Protein AF-A0A8H8V2F0-F1 (afdb_monomer_lite)

Foldseek 3Di:
DDDDDDDPPPPDQCDQQQAADCDALLVSLVSCLPPPCQLALVVLLCLQPDPWDWGAHHPRDTDTCVPGRLPPDDPDDDPVSVLSSCLSVCSNVLVQQALLSLDSRNDPDDDPDLQVQLCSSCVSNVHDDDPPDDSQVSQQVSCLSNFKYFPQLQAQDDPDLAAQDPSGPSHSNSGDNDDDDDPQGMWGQDNSGWTWHWWWKFQDCQVCVPWWDCPPPDPVLVVLVVVLNVCPVPDDDGRQKMKIAHPVCLQDQKGKIWIWGDDPDDLAAIHTRHIIITGGNPPDPPDGIDPDTRIHTSDRPVPVVPDDPDPDPPDDDDLQVVLLVCLLVLVPVCNVVSVVPYPQQRQDPFSDGSLLNNLLNLNLVSNLVQLPDPPDPQQCRATNFGDGSLLNNLLNVNPSNVVSSCPRPPDDLLQQCDATPQGDGSLLSNLLLLDLVSLVVNVVCLDLSHDQLGATNQRAGSLLSNLNNQHQSSVVSVLVSLCVNVVNPLVVSCVRHFCRATPQQDGSLLSNLQNLRQSNNLSSCVSHVVLQCRAGPVRAGSLLSNLVVLNLSNVLSSVCSQVVDPPPDDDPRLLVSLLSNLLVLPQSSVVSSDDQVNQCDADPVRDGSLLSNLLNLNLNNNVSVCVVNPLVNNDPPSLDDSLLSNLLNLNLSSNVVCVVSVSDDQLDAHPQSAGSLLNNLLQLRLSNNVNSVVVPDDQQRATNVGDGSLNSLQPHPHPNNLVSNLVSLVSPYDCPPDDLLVSLLVCLLVLVLSSLCSSLVPPPDDDDSQCRQDPQSDGSLLNNLLVLSVSNNQSSLVVVRDQCRATPVGDGSLLSNLLNDDDQDRRPSNCCQLCVPVNPVSYPQDDLVRLLSQLVSCLVVVHLVSNLSSLVRDDDASDDDPDDQDPCLSCLLVVVVNSNVSCLVVVVRGPLPPLVSSVCSQLVDAPNLVVVVVCVVSVSHDQDPVRLVVNLVSCLVRPVLVSNVVSPVVDQDDDDPDVVSVVSNVVVVVVVPDDDDDDDDDDDDDDDDDDWRWDWDWDDDDDDPPDDDDDGDIDTDTDGPVVVVVVVVVVVVVVVVVVVPD

Radius of gyration: 42.74 Å; chains: 1; bounding box: 121×95×102 Å

InterPro domains:
  IPR002110 Ankyrin repeat [PF00023] (505-524)
  IPR002110 Ankyrin repeat [PF12796] (323-409)
  IPR002110 Ankyrin repeat [PF12796] (643-734)
  IPR002110 Ankyrin repeat [PF12796] (745-820)
  IPR002110 Ankyrin repeat [PR01415] (505-520)
  IPR002110 Ankyrin repeat [PR01415] (1044-1058)
  IPR002110 Ankyrin repeat [PS50088] (350-371)
  IPR002110 Ankyrin repeat [PS50088] (672-704)
  IPR002110 Ankyrin repeat [PS50088] (776-808)
  IPR002110 Ankyrin repeat [SM00248] (318-346)
  IPR002110 Ankyrin repeat [SM00248] (350-379)
  IPR002110 Ankyrin repeat [SM00248] (385-414)
  IPR002110 Ankyrin repeat [SM00248] (422-452)
  IPR002110 Ankyrin repeat [SM00248] (458-487)
  IPR002110 Ankyrin repeat [SM00248] (504-533)
  IPR002110 Ankyrin repeat [SM00248] (538-568)
  IPR002110 Ankyrin repeat [SM00248] (605-634)
  IPR002110 Ankyrin repeat [SM00248] (638-668)
  IPR002110 Ankyrin repeat [SM00248] (672-701)
  IPR002110 Ankyrin repeat [SM00248] (705-737)

Organism: Orbilia oligospora (NCBI:txid2813651)

Structure (mmCIF, N/CA/C/O backbone):
data_AF-A0A8H8V2F0-F1
#
_entry.id   AF-A0A8H8V2F0-F1
#
loop_
_atom_site.group_PDB
_atom_site.id
_atom_site.type_symbol
_atom_site.label_atom_id
_atom_site.label_alt_id
_atom_site.label_comp_id
_atom_site.label_asym_id
_atom_site.label_entity_id
_atom_site.label_seq_id
_atom_site.pdbx_PDB_ins_code
_atom_site.Cartn_x
_atom_site.Cartn_y
_atom_site.Cartn_z
_atom_site.occupancy
_atom_site.B_iso_or_equiv
_atom_site.auth_seq_id
_atom_site.auth_comp_id
_atom_site.auth_asym_id
_atom_site.auth_atom_id
_atom_site.pdbx_PDB_model_num
ATOM 1 N N . MET A 1 1 ? -38.380 -24.204 0.579 1.00 33.12 1 MET A N 1
ATOM 2 C CA . MET A 1 1 ? -37.827 -25.438 1.177 1.00 33.12 1 MET A CA 1
ATOM 3 C C . MET A 1 1 ? -37.396 -26.373 0.044 1.00 33.12 1 MET A C 1
ATOM 5 O O . MET A 1 1 ? -38.245 -26.645 -0.784 1.00 33.12 1 MET A O 1
ATOM 9 N N . VAL A 1 2 ? -36.105 -26.769 0.041 1.00 30.52 2 VAL A N 1
ATOM 10 C CA . VAL A 1 2 ? -35.382 -27.893 -0.639 1.00 30.52 2 VAL A CA 1
ATOM 11 C C . VAL A 1 2 ? -35.563 -28.091 -2.171 1.00 30.52 2 VAL A C 1
ATOM 13 O O . VAL A 1 2 ? -36.681 -28.244 -2.625 1.00 30.52 2 VAL A O 1
ATOM 16 N N . GLY A 1 3 ? -34.537 -28.172 -3.039 1.00 28.00 3 GLY A N 1
ATOM 17 C CA . GLY A 1 3 ? -33.081 -28.195 -2.851 1.00 28.00 3 GLY A CA 1
ATOM 18 C C . GLY A 1 3 ? -32.263 -28.183 -4.170 1.00 28.00 3 GLY A C 1
ATOM 19 O O . GLY A 1 3 ? -32.702 -28.681 -5.196 1.00 28.00 3 GLY A O 1
ATOM 20 N N . TYR A 1 4 ? -31.079 -27.568 -4.070 1.00 31.42 4 TYR A N 1
ATOM 21 C CA . TYR A 1 4 ? -29.770 -27.824 -4.704 1.00 31.42 4 TYR A CA 1
ATOM 22 C C . TYR A 1 4 ? -29.581 -28.221 -6.190 1.00 31.42 4 TYR A C 1
ATOM 24 O O . TYR A 1 4 ? -29.915 -29.321 -6.611 1.00 31.42 4 TYR A O 1
ATOM 32 N N . ASN A 1 5 ? -28.772 -27.365 -6.846 1.00 28.45 5 ASN A N 1
ATOM 33 C CA . ASN A 1 5 ? -27.610 -27.626 -7.726 1.00 28.45 5 ASN A CA 1
ATOM 34 C C . ASN A 1 5 ? -27.720 -27.141 -9.179 1.00 28.45 5 ASN A C 1
ATOM 36 O O . ASN A 1 5 ? -28.195 -27.862 -10.045 1.00 28.45 5 ASN A O 1
ATOM 40 N N . GLN A 1 6 ? -27.124 -25.973 -9.451 1.00 28.31 6 GLN A N 1
ATOM 41 C CA . GLN A 1 6 ? -25.958 -25.835 -10.342 1.00 28.31 6 GLN A CA 1
ATOM 42 C C . GLN A 1 6 ? -25.348 -24.426 -10.169 1.00 28.31 6 GLN A C 1
ATOM 44 O O . GLN A 1 6 ? -26.007 -23.408 -10.363 1.00 28.31 6 GLN A O 1
ATOM 49 N N . HIS A 1 7 ? -24.102 -24.378 -9.690 1.00 30.05 7 HIS A N 1
ATOM 50 C CA . HIS A 1 7 ? -23.395 -23.172 -9.239 1.00 30.05 7 HIS A CA 1
ATOM 51 C C . HIS A 1 7 ? -22.909 -22.255 -10.394 1.00 30.05 7 HIS A C 1
ATOM 53 O O . HIS A 1 7 ? -22.486 -22.771 -11.428 1.00 30.05 7 HIS A O 1
ATOM 59 N N . PRO A 1 8 ? -22.818 -20.916 -10.208 1.00 32.31 8 PRO A N 1
ATOM 60 C CA . PRO A 1 8 ? -22.287 -19.971 -11.206 1.00 32.31 8 PRO A CA 1
ATOM 61 C C . PRO A 1 8 ? -20.750 -19.775 -11.197 1.00 32.31 8 PRO A C 1
ATOM 63 O O . PRO A 1 8 ? -20.254 -18.870 -11.862 1.00 32.31 8 PRO A O 1
ATOM 66 N N . ASN A 1 9 ? -19.966 -20.581 -10.472 1.00 35.34 9 ASN A N 1
ATOM 67 C CA . ASN A 1 9 ? -18.557 -20.259 -10.157 1.00 35.34 9 ASN A CA 1
ATOM 68 C C . ASN A 1 9 ? -17.506 -20.566 -11.251 1.00 35.34 9 ASN A C 1
ATOM 70 O O . ASN A 1 9 ? -16.318 -20.367 -11.030 1.00 35.34 9 ASN A O 1
ATOM 74 N N . TRP A 1 10 ? -17.887 -21.011 -12.447 1.00 41.03 10 TRP A N 1
ATOM 75 C CA . TRP A 1 10 ? -16.948 -21.600 -13.418 1.00 41.03 10 TRP A CA 1
ATOM 76 C C . TRP A 1 10 ? -16.181 -20.611 -14.320 1.00 41.03 10 TRP A C 1
ATOM 78 O O . TRP A 1 10 ? -15.523 -21.050 -15.251 1.00 41.03 10 TRP A O 1
ATOM 88 N N . LYS A 1 11 ? -16.244 -19.293 -14.083 1.00 43.28 11 LYS A N 1
ATOM 89 C CA . LYS A 1 11 ? -15.752 -18.282 -15.052 1.00 43.28 11 LYS A CA 1
ATOM 90 C C . LYS A 1 11 ? -14.549 -17.438 -14.619 1.00 43.28 11 LYS A C 1
ATOM 92 O O . LYS A 1 11 ? -14.171 -16.510 -15.329 1.00 43.28 11 LYS A O 1
ATOM 97 N N . VAL A 1 12 ? -13.961 -17.682 -13.447 1.00 45.12 12 VAL A N 1
ATOM 98 C CA . VAL A 1 12 ? -12.952 -16.757 -12.885 1.00 45.12 12 VAL A CA 1
ATOM 99 C C . VAL A 1 12 ? -11.516 -17.095 -13.325 1.00 45.12 12 VAL A C 1
ATOM 101 O O . VAL A 1 12 ? -10.678 -16.198 -13.404 1.00 45.12 12 VAL A O 1
ATOM 104 N N . HIS A 1 13 ? -11.235 -18.350 -13.694 1.00 50.81 13 HIS A N 1
ATOM 105 C CA . HIS A 1 13 ? -9.880 -18.846 -14.013 1.00 50.81 13 HIS A CA 1
ATOM 106 C C . HIS A 1 13 ? -9.389 -18.503 -15.432 1.00 50.81 13 HIS A C 1
ATOM 108 O O . HIS A 1 13 ? -8.214 -18.681 -15.756 1.00 50.81 13 HIS A O 1
ATOM 114 N N . ASP A 1 14 ? -10.275 -17.967 -16.272 1.00 53.69 14 ASP A N 1
ATOM 115 C CA . ASP A 1 14 ? -10.109 -17.996 -17.724 1.00 53.69 14 ASP A CA 1
ATOM 116 C C . ASP A 1 14 ? -9.151 -16.920 -18.272 1.00 53.69 14 ASP A C 1
ATOM 118 O O . ASP A 1 14 ? -8.377 -17.176 -19.187 1.00 53.69 14 ASP A O 1
ATOM 122 N N . ALA A 1 15 ? -9.122 -15.700 -17.731 1.00 58.22 15 ALA A N 1
ATOM 123 C CA . ALA A 1 15 ? -8.534 -14.568 -18.465 1.00 58.22 15 ALA A CA 1
ATOM 124 C C . ALA A 1 15 ? -7.010 -14.648 -18.728 1.00 58.22 15 ALA A C 1
ATOM 126 O O . ALA A 1 15 ? -6.540 -14.110 -19.736 1.00 58.22 15 ALA A O 1
ATOM 127 N N . PHE A 1 16 ? -6.237 -15.276 -17.832 1.00 67.88 16 PHE A N 1
ATOM 128 C CA . PHE A 1 16 ? -4.784 -15.446 -17.995 1.00 67.88 16 PHE A CA 1
ATOM 129 C C . PHE A 1 16 ? -4.457 -16.650 -18.893 1.00 67.88 16 PHE A C 1
ATOM 131 O O . PHE A 1 16 ? -3.698 -16.511 -19.852 1.00 67.88 16 PHE A O 1
ATOM 138 N N . LEU A 1 17 ? -5.085 -17.802 -18.632 1.00 70.00 17 LEU A N 1
ATOM 139 C CA . LEU A 1 17 ? -4.828 -19.056 -19.348 1.00 70.00 17 LEU A CA 1
ATOM 140 C C . LEU A 1 17 ? -5.417 -19.061 -20.770 1.00 70.00 17 LEU A C 1
ATOM 142 O O . LEU A 1 17 ? -4.766 -19.569 -21.681 1.00 70.00 17 LEU A O 1
ATOM 146 N N . LEU A 1 18 ? -6.535 -18.361 -21.017 1.00 70.19 18 LEU A N 1
ATOM 147 C CA . LEU A 1 18 ? -7.111 -18.169 -22.361 1.00 70.19 18 LEU A CA 1
ATOM 148 C C . LEU A 1 18 ? -6.161 -17.471 -23.344 1.00 70.19 18 LEU A C 1
ATOM 150 O O . LEU A 1 18 ? -6.336 -17.567 -24.557 1.00 70.19 18 LEU A O 1
ATOM 154 N N . LYS A 1 19 ? -5.183 -16.705 -22.849 1.00 70.56 19 LYS A N 1
ATOM 155 C CA . LYS A 1 19 ? -4.194 -16.022 -23.698 1.00 70.56 19 LYS A CA 1
ATOM 156 C C . LYS A 1 19 ? -2.904 -16.822 -23.862 1.00 70.56 19 LYS A C 1
ATOM 158 O O . LYS A 1 19 ? -2.084 -16.463 -24.712 1.00 70.56 19 LYS A O 1
ATOM 163 N N . TRP A 1 20 ? -2.734 -17.891 -23.086 1.00 76.25 20 TRP A N 1
ATOM 164 C CA . TRP A 1 20 ? -1.549 -18.736 -23.092 1.00 76.25 20 TRP A CA 1
ATOM 165 C C . TRP A 1 20 ? -1.659 -19.816 -24.170 1.00 76.25 20 TRP A C 1
ATOM 167 O O . TRP A 1 20 ? -2.700 -20.455 -24.306 1.00 76.25 20 TRP A O 1
ATOM 177 N N . LYS A 1 21 ? -0.597 -20.025 -24.953 1.00 79.75 21 LYS A N 1
ATOM 178 C CA . LYS A 1 21 ? -0.548 -21.129 -25.922 1.00 79.75 21 LYS A CA 1
ATOM 179 C C . LYS A 1 21 ? -0.171 -22.415 -25.197 1.00 79.75 21 LYS A C 1
ATOM 181 O O . LYS A 1 21 ? 0.814 -22.429 -24.465 1.00 79.75 21 LYS A O 1
ATOM 186 N N . TRP A 1 22 ? -0.926 -23.483 -25.423 1.00 80.94 22 TRP A N 1
ATOM 187 C CA . TRP A 1 22 ? -0.520 -24.810 -24.974 1.00 80.94 22 TRP A CA 1
ATOM 188 C C . TRP A 1 22 ? 0.635 -25.300 -25.859 1.00 80.94 22 TRP A C 1
ATOM 190 O O . TRP A 1 22 ? 0.475 -25.394 -27.075 1.00 80.94 22 TRP A O 1
ATOM 200 N N . VAL A 1 23 ? 1.804 -25.522 -25.254 1.00 77.38 23 VAL A N 1
ATOM 201 C CA . VAL A 1 23 ? 3.022 -25.989 -25.944 1.00 77.38 23 VAL A CA 1
ATOM 202 C C . VAL A 1 23 ? 3.308 -27.438 -25.562 1.00 77.38 23 VAL A C 1
ATOM 204 O O . VAL A 1 23 ? 3.443 -28.289 -26.432 1.00 77.38 23 VAL A O 1
ATOM 207 N N . ASP A 1 24 ? 3.340 -27.711 -24.261 1.00 76.50 24 ASP A N 1
ATOM 208 C CA . ASP A 1 24 ? 3.544 -29.025 -23.662 1.00 76.50 24 ASP A CA 1
ATOM 209 C C . ASP A 1 24 ? 2.998 -29.014 -22.221 1.00 76.50 24 ASP A C 1
ATOM 211 O O . ASP A 1 24 ? 2.681 -27.946 -21.677 1.00 76.50 24 ASP A O 1
ATOM 215 N N . ALA A 1 25 ? 2.880 -30.194 -21.605 1.00 72.44 25 ALA A N 1
ATOM 216 C CA . ALA A 1 25 ? 2.356 -30.348 -20.250 1.00 72.44 25 ALA A CA 1
ATOM 217 C C . ALA A 1 25 ? 3.174 -29.572 -19.202 1.00 72.44 25 ALA A C 1
ATOM 219 O O . ALA A 1 25 ? 2.584 -28.912 -18.349 1.00 72.44 25 ALA A O 1
ATOM 220 N N . VAL A 1 26 ? 4.509 -29.569 -19.297 1.00 70.50 26 VAL A N 1
ATOM 221 C CA . VAL A 1 26 ? 5.409 -28.924 -18.324 1.00 70.50 26 VAL A CA 1
ATOM 222 C C . VAL A 1 26 ? 5.271 -27.401 -18.386 1.00 70.50 26 VAL A C 1
ATOM 224 O O . VAL A 1 26 ? 5.055 -26.748 -17.364 1.00 70.50 26 VAL A O 1
ATOM 227 N N . THR A 1 27 ? 5.285 -26.819 -19.587 1.00 72.88 27 THR A N 1
ATOM 228 C CA . THR A 1 27 ? 5.115 -25.368 -19.779 1.00 72.88 27 THR A CA 1
ATOM 229 C C . THR A 1 27 ? 3.708 -24.901 -19.402 1.00 72.88 27 THR A C 1
ATOM 231 O O . THR A 1 27 ? 3.536 -23.831 -18.812 1.00 72.88 27 THR A O 1
ATOM 234 N N . ALA A 1 28 ? 2.679 -25.691 -19.727 1.00 74.38 28 ALA A N 1
ATOM 235 C CA . ALA A 1 28 ? 1.297 -25.408 -19.338 1.00 74.38 28 ALA A CA 1
ATOM 236 C C . ALA A 1 28 ? 1.143 -25.394 -17.814 1.00 74.38 28 ALA A C 1
ATOM 238 O O . ALA A 1 28 ? 0.464 -24.540 -17.244 1.00 74.38 28 ALA A O 1
ATOM 239 N N . PHE A 1 29 ? 1.825 -26.314 -17.154 1.00 72.62 29 PHE A N 1
ATOM 240 C CA . PHE A 1 29 ? 1.815 -26.468 -15.720 1.00 72.62 29 PHE A CA 1
ATOM 241 C C . PHE A 1 29 ? 2.563 -25.337 -14.995 1.00 72.62 29 PHE A C 1
ATOM 243 O O . PHE A 1 29 ? 2.035 -24.745 -14.047 1.00 72.62 29 PHE A O 1
ATOM 250 N N . PHE A 1 30 ? 3.723 -24.932 -15.515 1.00 73.31 30 PHE A N 1
ATOM 251 C CA . PHE A 1 30 ? 4.400 -23.710 -15.084 1.00 73.31 30 PHE A CA 1
ATOM 252 C C . PHE A 1 30 ? 3.476 -22.489 -15.222 1.00 73.31 30 PHE A C 1
ATOM 254 O O . PHE A 1 30 ? 3.307 -21.738 -14.260 1.00 73.31 30 PHE A O 1
ATOM 261 N N . ALA A 1 31 ? 2.785 -22.340 -16.358 1.00 72.50 31 ALA A N 1
ATOM 262 C CA . ALA A 1 31 ? 1.838 -21.250 -16.604 1.00 72.50 31 ALA A CA 1
ATOM 263 C C . ALA A 1 31 ? 0.656 -21.231 -15.616 1.00 72.50 31 ALA A C 1
ATOM 265 O O . ALA A 1 31 ? 0.256 -20.161 -15.152 1.00 72.50 31 ALA A O 1
ATOM 266 N N . ILE A 1 32 ? 0.115 -22.401 -15.257 1.00 73.44 32 ILE A N 1
ATOM 267 C CA . ILE A 1 32 ? -0.923 -22.530 -14.222 1.00 73.44 32 ILE A CA 1
ATOM 268 C C . ILE A 1 32 ? -0.390 -22.008 -12.886 1.00 73.44 32 ILE A C 1
ATOM 270 O O . ILE A 1 32 ? -1.065 -21.211 -12.242 1.00 73.44 32 ILE A O 1
ATOM 274 N N . SER A 1 33 ? 0.830 -22.382 -12.500 1.00 68.31 33 SER A N 1
ATOM 275 C CA . SER A 1 33 ? 1.401 -22.019 -11.197 1.00 68.31 33 SER A CA 1
ATOM 276 C C . SER A 1 33 ? 1.754 -20.537 -11.034 1.00 68.31 33 SER A C 1
ATOM 278 O O . SER A 1 33 ? 1.595 -19.985 -9.945 1.00 68.31 33 SER A O 1
ATOM 280 N N . ILE A 1 34 ? 2.183 -19.869 -12.112 1.00 64.19 34 ILE A N 1
ATOM 281 C CA . ILE A 1 34 ? 2.469 -18.423 -12.116 1.00 64.19 34 ILE A CA 1
ATOM 282 C C . ILE A 1 34 ? 1.215 -17.572 -12.352 1.00 64.19 34 ILE A C 1
ATOM 284 O O . ILE A 1 34 ? 1.287 -16.340 -12.310 1.00 64.19 34 ILE A O 1
ATOM 288 N N . SER A 1 35 ? 0.064 -18.199 -12.616 1.00 68.69 35 SER A N 1
ATOM 289 C CA . SER A 1 35 ? -1.199 -17.486 -12.766 1.00 68.69 35 SER A CA 1
ATOM 290 C C . SER A 1 35 ? -1.497 -16.700 -11.482 1.00 68.69 35 SER A C 1
ATOM 292 O O . SER A 1 35 ? -1.516 -17.293 -10.399 1.00 68.69 35 SER A O 1
ATOM 294 N N . PRO A 1 36 ? -1.830 -15.394 -11.561 1.00 59.50 36 PRO A N 1
ATOM 295 C CA . PRO A 1 36 ? -2.177 -14.568 -10.395 1.00 59.50 36 PRO A CA 1
ATOM 296 C C . PRO A 1 36 ? -3.353 -15.093 -9.550 1.00 59.50 36 PRO A C 1
ATOM 298 O O . PRO A 1 36 ? -3.675 -14.518 -8.510 1.00 59.50 36 PRO A O 1
ATOM 301 N N . TRP A 1 37 ? -4.041 -16.127 -10.037 1.00 63.56 37 TRP A N 1
ATOM 302 C CA . TRP A 1 37 ? -5.236 -16.728 -9.456 1.00 63.56 37 TRP A CA 1
ATOM 303 C C . TRP A 1 37 ? -4.973 -18.093 -8.816 1.00 63.56 37 TRP A C 1
ATOM 305 O O . TRP A 1 37 ? -5.781 -18.519 -7.992 1.00 63.56 37 TRP A O 1
ATOM 315 N N . PHE A 1 38 ? -3.851 -18.747 -9.146 1.00 61.59 38 PHE A N 1
ATOM 316 C CA . PHE A 1 38 ? -3.425 -20.010 -8.533 1.00 61.59 38 PHE A CA 1
ATOM 317 C C . PHE A 1 38 ? -3.141 -19.830 -7.035 1.00 61.59 38 PHE A C 1
ATOM 319 O O . PHE A 1 38 ? -3.483 -20.687 -6.229 1.00 61.59 38 PHE A O 1
ATOM 326 N N . SER A 1 39 ? -2.648 -18.648 -6.655 1.00 56.38 39 SER A N 1
ATOM 327 C CA . SER A 1 39 ? -2.387 -18.224 -5.275 1.00 56.38 39 SER A CA 1
ATOM 328 C C . SER A 1 39 ? -3.598 -17.631 -4.541 1.00 56.38 39 SER A C 1
ATOM 330 O O . SER A 1 39 ? -3.451 -17.023 -3.487 1.00 56.38 39 SER A O 1
ATOM 332 N N . ARG A 1 40 ? -4.826 -17.758 -5.063 1.00 65.50 40 ARG A N 1
ATOM 333 C CA . ARG A 1 40 ? -6.027 -17.440 -4.273 1.00 65.50 40 ARG A CA 1
ATOM 334 C C . ARG A 1 40 ? -6.461 -18.706 -3.550 1.00 65.50 40 ARG A C 1
ATOM 336 O O . ARG A 1 40 ? -6.818 -19.681 -4.202 1.00 65.50 40 ARG A O 1
ATOM 343 N N . GLY A 1 41 ? -6.494 -18.681 -2.218 1.00 66.38 41 GLY A N 1
ATOM 344 C CA . GLY A 1 41 ? -6.805 -19.864 -1.404 1.00 66.38 41 GLY A CA 1
ATOM 345 C C . GLY A 1 41 ? -8.083 -20.625 -1.817 1.00 66.38 41 GLY A C 1
ATOM 346 O O . GLY A 1 41 ? -8.117 -21.850 -1.747 1.00 66.38 41 GLY A O 1
ATOM 347 N N . TRP A 1 42 ? -9.108 -19.931 -2.325 1.00 68.94 42 TRP A N 1
ATOM 348 C CA . TRP A 1 42 ? -10.327 -20.563 -2.849 1.00 68.94 42 TRP A CA 1
ATOM 349 C C . TRP A 1 42 ? -10.110 -21.358 -4.150 1.00 68.94 42 TRP A C 1
ATOM 351 O O . TRP A 1 42 ? -10.680 -22.436 -4.288 1.00 68.94 42 TRP A O 1
ATOM 361 N N . THR A 1 43 ? -9.250 -20.897 -5.065 1.00 70.94 43 THR A N 1
ATOM 362 C CA . THR A 1 43 ? -8.870 -21.635 -6.287 1.00 70.94 43 THR A CA 1
ATOM 363 C C . THR A 1 43 ? -8.123 -22.921 -5.941 1.00 70.94 43 THR A C 1
ATOM 365 O O . THR A 1 43 ? -8.418 -23.983 -6.483 1.00 70.94 43 THR A O 1
ATOM 368 N N . ALA A 1 44 ? -7.179 -22.843 -4.998 1.00 73.12 44 ALA A N 1
ATOM 369 C CA . ALA A 1 44 ? -6.451 -24.013 -4.513 1.00 73.12 44 ALA A CA 1
ATOM 370 C C . ALA A 1 44 ? -7.401 -25.044 -3.882 1.00 73.12 44 ALA A C 1
ATOM 372 O O . ALA A 1 44 ? -7.275 -26.245 -4.116 1.00 73.12 44 ALA A O 1
ATOM 373 N N . LEU A 1 45 ? -8.398 -24.574 -3.127 1.00 74.19 45 LEU A N 1
ATOM 374 C CA . LEU A 1 45 ? -9.426 -25.427 -2.540 1.00 74.19 45 LEU A CA 1
ATOM 375 C C . LEU A 1 45 ? -10.326 -26.086 -3.597 1.00 74.19 45 LEU A C 1
ATOM 377 O O . LEU A 1 45 ? -10.698 -27.247 -3.435 1.00 74.19 45 LEU A O 1
ATOM 381 N N . GLU A 1 46 ? -10.682 -25.371 -4.666 1.00 74.00 46 GLU A N 1
ATOM 382 C CA . GLU A 1 46 ? -11.432 -25.928 -5.800 1.00 74.00 46 GLU A CA 1
ATOM 383 C C . GLU A 1 46 ? -10.633 -27.023 -6.518 1.00 74.00 46 GLU A C 1
ATOM 385 O O . GLU A 1 46 ? -11.177 -28.098 -6.778 1.00 74.00 46 GLU A O 1
ATOM 390 N N . LEU A 1 47 ? -9.336 -26.800 -6.758 1.00 74.06 47 LEU A N 1
ATOM 391 C CA . LEU A 1 47 ? -8.428 -27.815 -7.306 1.00 74.06 47 LEU A CA 1
ATOM 392 C C . LEU A 1 47 ? -8.324 -29.042 -6.381 1.00 74.06 47 LEU A C 1
ATOM 394 O O . LEU A 1 47 ? -8.365 -30.168 -6.860 1.00 74.06 47 LEU A O 1
ATOM 398 N N . ALA A 1 48 ? -8.272 -28.851 -5.060 1.00 74.81 48 ALA A N 1
ATOM 399 C CA . ALA A 1 48 ? -8.217 -29.946 -4.082 1.00 74.81 48 ALA A CA 1
ATOM 400 C C . ALA A 1 48 ? -9.556 -30.697 -3.878 1.00 74.81 48 ALA A C 1
ATOM 402 O O . ALA A 1 48 ? -9.603 -31.763 -3.249 1.00 74.81 48 ALA A O 1
ATOM 403 N N . LYS A 1 49 ? -10.686 -30.130 -4.325 1.00 71.88 49 LYS A N 1
ATOM 404 C CA . LYS A 1 49 ? -12.030 -30.725 -4.174 1.00 71.88 49 LYS A CA 1
ATOM 405 C C . LYS A 1 49 ? -12.593 -31.305 -5.464 1.00 71.88 49 LYS A C 1
ATOM 407 O O . LYS A 1 49 ? -13.382 -32.244 -5.384 1.00 71.88 49 LYS A O 1
ATOM 412 N N . SER A 1 50 ? -12.242 -30.754 -6.620 1.00 73.56 50 SER A N 1
ATOM 413 C CA . SER A 1 50 ? -12.720 -31.263 -7.902 1.00 73.56 50 SER A CA 1
ATOM 414 C C . SER A 1 50 ? -11.932 -32.505 -8.314 1.00 73.56 50 SER A C 1
ATOM 416 O O . SER A 1 50 ? -10.715 -32.521 -8.204 1.00 73.56 50 SER A O 1
ATOM 418 N N . LEU A 1 51 ? -12.612 -33.538 -8.811 1.00 60.50 51 LEU A N 1
ATOM 419 C CA . LEU A 1 51 ? -11.971 -34.764 -9.311 1.00 60.50 51 LEU A CA 1
ATOM 420 C C . LEU A 1 51 ? -11.618 -34.697 -10.804 1.00 60.50 51 LEU A C 1
ATOM 422 O O . LEU A 1 51 ? -10.939 -35.588 -11.294 1.00 60.50 51 LEU A O 1
ATOM 426 N N . LYS A 1 52 ? -12.104 -33.675 -11.522 1.00 66.75 52 LYS A N 1
ATOM 427 C CA . LYS A 1 52 ? -11.782 -33.407 -12.931 1.00 66.75 52 LYS A CA 1
ATOM 428 C C . LYS A 1 52 ? -11.807 -31.909 -13.173 1.00 66.75 52 LYS A C 1
ATOM 430 O O . LYS A 1 52 ? -12.845 -31.265 -12.996 1.00 66.75 52 LYS A O 1
ATOM 435 N N . VAL A 1 53 ? -10.673 -31.327 -13.547 1.00 70.88 53 VAL A N 1
ATOM 436 C CA . VAL A 1 53 ? -10.609 -29.903 -13.910 1.00 70.88 53 VAL A CA 1
ATOM 437 C C . VAL A 1 53 ? -10.154 -29.786 -15.343 1.00 70.88 53 VAL A C 1
ATOM 439 O O . VAL A 1 53 ? -9.054 -30.197 -15.695 1.00 70.88 53 VAL A O 1
ATOM 442 N N . LYS A 1 54 ? -11.019 -29.183 -16.154 1.00 73.00 54 LYS A N 1
ATOM 443 C CA . LYS A 1 54 ? -10.718 -28.854 -17.537 1.00 73.00 54 LYS A CA 1
ATOM 444 C C . LYS A 1 54 ? -10.166 -27.439 -17.607 1.00 73.00 54 LYS A C 1
ATOM 446 O O . LYS A 1 54 ? -10.770 -26.518 -17.061 1.00 73.00 54 LYS A O 1
ATOM 451 N N . ILE A 1 55 ? -9.033 -27.279 -18.275 1.00 73.12 55 ILE A N 1
ATOM 452 C CA . ILE A 1 55 ? -8.350 -25.999 -18.454 1.00 73.12 55 ILE A CA 1
ATOM 453 C C . ILE A 1 55 ? -8.453 -25.599 -19.920 1.00 73.12 55 ILE A C 1
ATOM 455 O O . ILE A 1 55 ? -8.243 -26.429 -20.802 1.00 73.12 55 ILE A O 1
ATOM 459 N N . ILE A 1 56 ? -8.786 -24.331 -20.167 1.00 75.50 56 ILE A N 1
ATOM 460 C CA . ILE A 1 56 ? -8.956 -23.778 -21.512 1.00 75.50 56 ILE A CA 1
ATOM 461 C C . ILE A 1 56 ? -7.763 -22.873 -21.835 1.00 75.50 56 ILE A C 1
ATOM 463 O O . ILE A 1 56 ? -7.530 -21.871 -21.156 1.00 75.50 56 ILE A O 1
ATOM 467 N N . PHE A 1 57 ? -7.021 -23.221 -22.883 1.00 75.62 57 PHE A N 1
ATOM 468 C CA . PHE A 1 57 ? -5.909 -22.433 -23.416 1.00 75.62 57 PHE A CA 1
ATOM 469 C C . PHE A 1 57 ? -6.346 -21.593 -24.626 1.00 75.62 57 PHE A C 1
ATOM 471 O O . PHE A 1 57 ? -7.486 -21.680 -25.097 1.00 75.62 57 PHE A O 1
ATOM 478 N N . ARG A 1 58 ? -5.430 -20.767 -25.148 1.00 75.56 58 ARG A N 1
ATOM 479 C CA . ARG A 1 58 ? -5.630 -20.009 -26.391 1.00 75.56 58 ARG A CA 1
ATOM 480 C C . ARG A 1 58 ? -6.099 -20.937 -27.516 1.00 75.56 58 ARG A C 1
ATOM 482 O O . ARG A 1 58 ? -5.632 -22.065 -27.622 1.00 75.56 58 ARG A O 1
ATOM 489 N N . ASP A 1 59 ? -7.037 -20.436 -28.321 1.00 74.56 59 ASP A N 1
ATOM 490 C CA . ASP A 1 59 ? -7.736 -21.163 -29.394 1.00 74.56 59 ASP A CA 1
ATOM 491 C C . ASP A 1 59 ? -8.777 -22.201 -28.908 1.00 74.56 59 ASP A C 1
ATOM 493 O O . ASP A 1 59 ? -9.183 -23.081 -29.662 1.00 74.56 59 ASP A O 1
ATOM 497 N N . ASN A 1 60 ? -9.268 -22.067 -27.665 1.00 72.56 60 ASN A N 1
ATOM 498 C CA . ASN A 1 60 ? -10.272 -22.943 -27.033 1.00 72.56 60 ASN A CA 1
ATOM 499 C C . ASN A 1 60 ? -9.826 -24.405 -26.878 1.00 72.56 60 ASN A C 1
ATOM 501 O O . ASN A 1 60 ? -10.660 -25.310 -26.819 1.00 72.56 60 ASN A O 1
ATOM 505 N N . VAL A 1 61 ? -8.519 -24.653 -26.787 1.00 74.94 61 VAL A N 1
ATOM 506 C CA . VAL A 1 61 ? -8.000 -25.993 -26.496 1.00 74.94 61 VAL A CA 1
ATOM 507 C C . VAL A 1 61 ? -8.337 -26.338 -25.047 1.00 74.94 61 VAL A C 1
ATOM 509 O O . VAL A 1 61 ? -7.825 -25.705 -24.125 1.00 74.94 61 VAL A O 1
ATOM 512 N N . ILE A 1 62 ? -9.210 -27.328 -24.853 1.00 75.00 62 ILE A N 1
ATOM 513 C CA . ILE A 1 62 ? -9.622 -27.822 -23.536 1.00 75.00 62 ILE A CA 1
ATOM 514 C C . ILE A 1 62 ? -8.799 -29.064 -23.199 1.00 75.00 62 ILE A C 1
ATOM 516 O O . ILE A 1 62 ? -8.832 -30.038 -23.950 1.00 75.00 62 ILE A O 1
ATOM 520 N N . LYS A 1 63 ? -8.087 -29.034 -22.071 1.00 73.88 63 LYS A N 1
ATOM 521 C CA . LYS A 1 63 ? -7.272 -30.149 -21.568 1.00 73.88 63 LYS A CA 1
ATOM 522 C C . LYS A 1 63 ? -7.714 -30.569 -20.179 1.00 73.88 63 LYS A C 1
ATOM 524 O O . LYS A 1 63 ? -8.074 -29.712 -19.370 1.00 73.88 63 LYS A O 1
ATOM 529 N N . ASP A 1 64 ? -7.719 -31.870 -19.920 1.00 78.75 64 ASP A N 1
ATOM 530 C CA . ASP A 1 64 ? -8.009 -32.401 -18.591 1.00 78.75 64 ASP A CA 1
ATOM 531 C C . ASP A 1 64 ? -6.715 -32.394 -17.765 1.00 78.75 64 ASP A C 1
ATOM 533 O O . ASP A 1 64 ? -5.690 -32.931 -18.184 1.00 78.75 64 ASP A O 1
ATOM 537 N N . LEU A 1 65 ? -6.734 -31.716 -16.616 1.00 77.00 65 LEU A N 1
ATOM 538 C CA . LEU A 1 65 ? -5.543 -31.544 -15.783 1.00 77.00 65 LEU A CA 1
ATOM 539 C C . LEU A 1 65 ? -4.993 -32.890 -15.279 1.00 77.00 65 LEU A C 1
ATOM 541 O O . LEU A 1 65 ? -3.781 -33.021 -15.129 1.00 77.00 65 LEU A O 1
ATOM 545 N N . ASP A 1 66 ? -5.849 -33.885 -15.054 1.00 75.94 66 ASP A N 1
ATOM 546 C CA . ASP A 1 66 ? -5.454 -35.188 -14.522 1.00 75.94 66 ASP A CA 1
ATOM 547 C C . ASP A 1 66 ? -5.033 -36.154 -15.649 1.00 75.94 66 ASP A C 1
ATOM 549 O O . ASP A 1 66 ? -4.001 -36.815 -15.533 1.00 75.94 66 ASP A O 1
ATOM 553 N N . GLU A 1 67 ? -5.776 -36.200 -16.765 1.00 75.19 67 GLU A N 1
ATOM 554 C CA . GLU A 1 67 ? -5.485 -37.113 -17.889 1.00 75.19 67 GLU A CA 1
ATOM 555 C C . GLU A 1 67 ? -4.344 -36.625 -18.801 1.00 75.19 67 GLU A C 1
ATOM 557 O O . GLU A 1 67 ? -3.548 -37.456 -19.230 1.00 75.19 67 GLU A O 1
ATOM 562 N N . ASP A 1 68 ? -4.231 -35.317 -19.082 1.00 73.00 68 ASP A N 1
ATOM 563 C CA . ASP A 1 68 ? -3.262 -34.769 -20.053 1.00 73.00 68 ASP A CA 1
ATOM 564 C C . ASP A 1 68 ? -2.029 -34.105 -19.407 1.00 73.00 68 ASP A C 1
ATOM 566 O O . ASP A 1 68 ? -0.981 -34.016 -20.039 1.00 73.00 68 ASP A O 1
ATOM 570 N N . ILE A 1 69 ? -2.146 -33.543 -18.195 1.00 71.81 69 ILE A N 1
ATOM 571 C CA . ILE A 1 69 ? -1.108 -32.653 -17.632 1.00 71.81 69 ILE A CA 1
ATOM 572 C C . ILE A 1 69 ? -0.338 -33.321 -16.483 1.00 71.81 69 ILE A C 1
ATOM 574 O O . ILE A 1 69 ? 0.889 -33.247 -16.454 1.00 71.81 69 ILE A O 1
ATOM 578 N N . LEU A 1 70 ? -1.019 -33.975 -15.535 1.00 72.56 70 LEU A N 1
ATOM 579 C CA . LEU A 1 70 ? -0.364 -34.629 -14.390 1.00 72.56 70 LEU A CA 1
ATOM 580 C C . LEU A 1 70 ? 0.174 -36.036 -14.704 1.00 72.56 70 LEU A C 1
ATOM 582 O O . LEU A 1 70 ? 1.125 -36.478 -14.063 1.00 72.56 70 LEU A O 1
ATOM 586 N N . SER A 1 71 ? -0.400 -36.736 -15.684 1.00 71.00 71 SER A N 1
ATOM 587 C CA . SER A 1 71 ? -0.041 -38.120 -16.027 1.00 71.00 71 SER A CA 1
ATOM 588 C C . SER A 1 71 ? 1.261 -38.258 -16.845 1.00 71.00 71 SER A C 1
ATOM 590 O O . SER A 1 71 ? 1.884 -39.320 -16.824 1.00 71.00 71 SER A O 1
ATOM 592 N N . GLU A 1 72 ? 1.699 -37.207 -17.554 1.00 63.66 72 GLU A N 1
ATOM 593 C CA . GLU A 1 72 ? 2.751 -37.287 -18.588 1.00 63.66 72 GLU A CA 1
ATOM 594 C C . GLU A 1 72 ? 4.200 -37.039 -18.104 1.00 63.66 72 GLU A C 1
ATOM 596 O O . GLU A 1 72 ? 5.142 -37.116 -18.902 1.00 63.66 72 GLU A O 1
ATOM 601 N N . VAL A 1 73 ? 4.451 -36.755 -16.821 1.00 56.88 73 VAL A N 1
ATOM 602 C CA . VAL A 1 73 ? 5.781 -36.270 -16.396 1.00 56.88 73 VAL A CA 1
ATOM 603 C C . VAL A 1 73 ? 6.796 -37.401 -16.167 1.00 56.88 73 VAL A C 1
ATOM 605 O O . VAL A 1 73 ? 6.730 -38.166 -15.206 1.00 56.88 73 VAL A O 1
ATOM 608 N N . LYS A 1 74 ? 7.804 -37.457 -17.052 1.00 54.84 74 LYS A N 1
ATOM 609 C CA . LYS A 1 74 ? 9.023 -38.279 -16.930 1.00 54.84 74 LYS A CA 1
ATOM 610 C C . LYS A 1 74 ? 10.059 -37.600 -16.024 1.00 54.84 74 LYS A C 1
ATOM 612 O O . LYS A 1 74 ? 10.170 -36.381 -15.998 1.00 54.84 74 LYS A O 1
ATOM 617 N N . SER A 1 75 ? 10.880 -38.405 -15.349 1.00 52.59 75 SER A N 1
ATOM 618 C CA . SER A 1 75 ? 11.868 -38.048 -14.310 1.00 52.59 75 SER A CA 1
ATOM 619 C C . SER A 1 75 ? 13.023 -37.097 -14.706 1.00 52.59 75 SER A C 1
ATOM 621 O O . SER A 1 75 ? 14.027 -37.053 -13.999 1.00 52.59 75 SER A O 1
ATOM 623 N N . SER A 1 76 ? 12.938 -36.369 -15.824 1.00 51.41 76 SER A N 1
ATOM 624 C CA . SER A 1 76 ? 14.031 -35.578 -16.419 1.00 51.41 76 SER A CA 1
ATOM 625 C C . SER A 1 76 ? 13.784 -34.060 -16.467 1.00 51.41 76 SER A C 1
ATOM 627 O O . SER A 1 76 ? 14.414 -33.374 -17.269 1.00 51.41 76 SER A O 1
ATOM 629 N N . THR A 1 77 ? 12.853 -33.522 -15.677 1.00 58.62 77 THR A N 1
ATOM 630 C CA . THR A 1 77 ? 12.498 -32.089 -15.667 1.00 58.62 77 THR A CA 1
ATOM 631 C C . THR A 1 77 ? 13.427 -31.242 -14.787 1.00 58.62 77 THR A C 1
ATOM 633 O O . THR A 1 77 ? 14.104 -31.766 -13.899 1.00 58.62 77 THR A O 1
ATOM 636 N N . GLN A 1 78 ? 13.473 -29.922 -15.025 1.00 61.75 78 GLN A N 1
ATOM 637 C CA . GLN A 1 78 ? 14.245 -28.991 -14.192 1.00 61.75 78 GLN A CA 1
ATOM 638 C C . GLN A 1 78 ? 13.724 -29.002 -12.747 1.00 61.75 78 GLN A C 1
ATOM 640 O O . GLN A 1 78 ? 12.552 -29.276 -12.490 1.00 61.75 78 GLN A O 1
ATOM 645 N N . GLU A 1 79 ? 14.586 -28.679 -11.783 1.00 62.19 79 GLU A N 1
ATOM 646 C CA . GLU A 1 79 ? 14.246 -28.750 -10.356 1.00 62.19 79 GLU A CA 1
ATOM 647 C C . GLU A 1 79 ? 13.060 -27.844 -9.981 1.00 62.19 79 GLU A C 1
ATOM 649 O O . GLU A 1 79 ? 12.211 -28.229 -9.180 1.00 62.19 79 GLU A O 1
ATOM 654 N N . HIS A 1 80 ? 12.923 -26.694 -10.648 1.00 59.12 80 HIS A N 1
ATOM 655 C CA . HIS A 1 80 ? 11.755 -25.822 -10.512 1.00 59.12 80 HIS A CA 1
ATOM 656 C C . HIS A 1 80 ? 10.457 -26.483 -10.990 1.00 59.12 80 HIS A C 1
ATOM 658 O O . HIS A 1 80 ? 9.461 -26.427 -10.271 1.00 59.12 80 HIS A O 1
ATOM 664 N N . ASP A 1 81 ? 10.468 -27.153 -12.143 1.00 62.66 81 ASP A N 1
ATOM 665 C CA . ASP A 1 81 ? 9.292 -27.839 -12.691 1.00 62.66 81 ASP A CA 1
ATOM 666 C C . ASP A 1 81 ? 8.853 -28.992 -11.786 1.00 62.66 81 ASP A C 1
ATOM 668 O O . ASP A 1 81 ? 7.662 -29.179 -11.545 1.00 62.66 81 ASP A O 1
ATOM 672 N N . LYS A 1 82 ? 9.821 -29.716 -11.208 1.00 65.19 82 LYS A N 1
ATOM 673 C CA . LYS A 1 82 ? 9.568 -30.766 -10.216 1.00 65.19 82 LYS A CA 1
ATOM 674 C C . LYS A 1 82 ? 8.907 -30.208 -8.950 1.00 65.19 82 LYS A C 1
ATOM 676 O O . LYS A 1 82 ? 7.924 -30.771 -8.481 1.00 65.19 82 LYS A O 1
ATOM 681 N N . ILE A 1 83 ? 9.388 -29.072 -8.436 1.00 66.31 83 ILE A N 1
ATOM 682 C CA . ILE A 1 83 ? 8.796 -28.398 -7.266 1.00 66.31 83 ILE A CA 1
ATOM 683 C C . ILE A 1 83 ? 7.355 -27.979 -7.544 1.00 66.31 83 ILE A C 1
ATOM 685 O O . ILE A 1 83 ? 6.487 -28.122 -6.682 1.00 66.31 83 ILE A O 1
ATOM 689 N N . VAL A 1 84 ? 7.082 -27.425 -8.727 1.00 66.75 84 VAL A N 1
ATOM 690 C CA . VAL A 1 84 ? 5.713 -27.045 -9.073 1.00 66.75 84 VAL A CA 1
ATOM 691 C C . VAL A 1 84 ? 4.854 -28.312 -9.179 1.00 66.75 84 VAL A C 1
ATOM 693 O O . VAL A 1 84 ? 3.723 -28.305 -8.691 1.00 66.75 84 VAL A O 1
ATOM 696 N N . PHE A 1 85 ? 5.380 -29.378 -9.805 1.00 72.62 85 PHE A N 1
ATOM 697 C CA . PHE A 1 85 ? 4.677 -30.643 -10.057 1.00 72.62 85 PHE A CA 1
ATOM 698 C C . PHE A 1 85 ? 4.180 -31.243 -8.752 1.00 72.62 85 PHE A C 1
ATOM 700 O O . PHE A 1 85 ? 2.978 -31.443 -8.561 1.00 72.62 85 PHE A O 1
ATOM 707 N N . GLU A 1 86 ? 5.103 -31.362 -7.803 1.00 70.88 86 GLU A N 1
ATOM 708 C CA . GLU A 1 86 ? 4.824 -31.790 -6.441 1.00 70.88 86 GLU A CA 1
ATOM 709 C C . GLU A 1 86 ? 3.751 -30.915 -5.771 1.00 70.88 86 GLU A C 1
ATOM 711 O O . GLU A 1 86 ? 2.887 -31.442 -5.082 1.00 70.88 86 GLU A O 1
ATOM 716 N N . ARG A 1 87 ? 3.711 -29.591 -5.991 1.00 74.00 87 ARG A N 1
ATOM 717 C CA . ARG A 1 87 ? 2.687 -28.720 -5.371 1.00 74.00 87 ARG A CA 1
ATOM 718 C C . ARG A 1 87 ? 1.268 -29.001 -5.866 1.00 74.00 87 ARG A C 1
ATOM 720 O O . ARG A 1 87 ? 0.358 -29.070 -5.042 1.00 74.00 87 ARG A O 1
ATOM 727 N N . ILE A 1 88 ? 1.051 -29.130 -7.176 1.00 75.81 88 ILE A N 1
ATOM 728 C CA . ILE A 1 88 ? -0.300 -29.388 -7.715 1.00 75.81 88 ILE A CA 1
ATOM 729 C C . ILE A 1 88 ? -0.722 -30.827 -7.422 1.00 75.81 88 ILE A C 1
ATOM 731 O O . ILE A 1 88 ? -1.875 -31.046 -7.053 1.00 75.81 88 ILE A O 1
ATOM 735 N N . GLN A 1 89 ? 0.202 -31.785 -7.503 1.00 75.50 89 GLN A N 1
ATOM 736 C CA . GLN A 1 89 ? -0.071 -33.166 -7.118 1.00 75.50 89 GLN A CA 1
ATOM 737 C C . GLN A 1 89 ? -0.438 -33.268 -5.628 1.00 75.50 89 GLN A C 1
ATOM 739 O O . GLN A 1 89 ? -1.492 -33.805 -5.295 1.00 75.50 89 GLN A O 1
ATOM 744 N N . ASN A 1 90 ? 0.339 -32.648 -4.732 1.00 75.38 90 ASN A N 1
ATOM 745 C CA . ASN A 1 90 ? 0.038 -32.631 -3.295 1.00 75.38 90 ASN A CA 1
ATOM 746 C C . ASN A 1 90 ? -1.308 -31.959 -2.993 1.00 75.38 90 ASN A C 1
ATOM 748 O O . ASN A 1 90 ? -2.018 -32.388 -2.086 1.00 75.38 90 ASN A O 1
ATOM 752 N N . LEU A 1 91 ? -1.699 -30.928 -3.750 1.00 75.69 91 LEU A N 1
ATOM 753 C CA . LEU A 1 91 ? -3.028 -30.326 -3.623 1.00 75.69 91 LEU A CA 1
ATOM 754 C C . LEU A 1 91 ? -4.151 -31.288 -4.016 1.00 75.69 91 LEU A C 1
ATOM 756 O O . LEU A 1 91 ? -5.168 -31.350 -3.324 1.00 75.69 91 LEU A O 1
ATOM 760 N N . ARG A 1 92 ? -3.968 -32.038 -5.107 1.00 75.88 92 ARG A N 1
ATOM 761 C CA . ARG A 1 92 ? -4.936 -33.026 -5.610 1.00 75.88 92 ARG A CA 1
ATOM 762 C C . ARG A 1 92 ? -5.097 -34.208 -4.675 1.00 75.88 92 ARG A C 1
ATOM 764 O O . ARG A 1 92 ? -6.216 -34.618 -4.383 1.00 75.88 92 ARG A O 1
ATOM 771 N N . GLU A 1 93 ? -3.983 -34.699 -4.156 1.00 73.19 93 GLU A N 1
ATOM 772 C CA . GLU A 1 93 ? -3.939 -35.816 -3.216 1.00 73.19 93 GLU A CA 1
ATOM 773 C C . GLU A 1 93 ? -4.271 -35.384 -1.777 1.00 73.19 93 GLU A C 1
ATOM 775 O O . GLU A 1 93 ? -4.413 -36.227 -0.892 1.00 73.19 93 GLU A O 1
ATOM 780 N N . ARG A 1 94 ? -4.419 -34.071 -1.526 1.00 67.81 94 ARG A N 1
ATOM 781 C CA . ARG A 1 94 ? -4.519 -33.461 -0.183 1.00 67.81 94 ARG A CA 1
ATOM 782 C C . ARG A 1 94 ? -3.361 -33.864 0.737 1.00 67.81 94 ARG A C 1
ATOM 784 O O . ARG A 1 94 ? -3.508 -33.942 1.956 1.00 67.81 94 ARG A O 1
ATOM 791 N N . ALA A 1 95 ? -2.200 -34.099 0.141 1.00 68.56 95 ALA A N 1
ATOM 792 C CA . ALA A 1 95 ? -0.973 -34.547 0.777 1.00 68.56 95 ALA A CA 1
ATOM 793 C C . ALA A 1 95 ? -0.063 -33.360 1.138 1.00 68.56 95 ALA A C 1
ATOM 795 O O . ALA A 1 95 ? 1.136 -33.374 0.876 1.00 68.56 95 ALA A O 1
ATOM 796 N N . ILE A 1 96 ? -0.627 -32.298 1.724 1.00 78.50 96 ILE A N 1
ATOM 797 C CA . ILE A 1 96 ? 0.178 -31.188 2.249 1.00 78.50 96 ILE A CA 1
ATOM 798 C C . ILE A 1 96 ? 0.782 -31.635 3.582 1.00 78.50 96 ILE A C 1
ATOM 800 O O . ILE A 1 96 ? 0.073 -31.752 4.582 1.00 78.50 96 ILE A O 1
ATOM 804 N N . THR A 1 97 ? 2.090 -31.895 3.588 1.00 74.00 97 THR A N 1
ATOM 805 C CA . THR A 1 97 ? 2.817 -32.474 4.733 1.00 74.00 97 THR A CA 1
ATOM 806 C C . THR A 1 97 ? 3.756 -31.491 5.421 1.00 74.00 97 THR A C 1
ATOM 808 O O . THR A 1 97 ? 4.309 -31.811 6.467 1.00 74.00 97 THR A O 1
ATOM 811 N N . SER A 1 98 ? 3.930 -30.283 4.880 1.00 77.31 98 SER A N 1
ATOM 812 C CA . SER A 1 98 ? 4.721 -29.228 5.516 1.00 77.31 98 SER A CA 1
ATOM 813 C C . SER A 1 98 ? 4.061 -27.859 5.391 1.00 77.31 98 SER A C 1
ATOM 815 O O . SER A 1 98 ? 3.288 -27.584 4.468 1.00 77.31 98 SER A O 1
ATOM 817 N N . ILE A 1 99 ? 4.395 -26.964 6.319 1.00 75.88 99 ILE A N 1
ATOM 818 C CA . ILE A 1 99 ? 3.879 -25.594 6.294 1.00 75.88 99 ILE A CA 1
ATOM 819 C C . ILE A 1 99 ? 4.399 -24.812 5.083 1.00 75.88 99 ILE A C 1
ATOM 821 O O . ILE A 1 99 ? 3.663 -24.020 4.515 1.00 75.88 99 ILE A O 1
ATOM 825 N N . ASP A 1 100 ? 5.609 -25.096 4.596 1.00 74.56 100 ASP A N 1
ATOM 826 C CA . ASP A 1 100 ? 6.143 -24.451 3.391 1.00 74.56 100 ASP A CA 1
ATOM 827 C C . ASP A 1 100 ? 5.390 -24.874 2.124 1.00 74.56 100 ASP A C 1
ATOM 829 O O . ASP A 1 100 ? 5.195 -24.057 1.225 1.00 74.56 100 ASP A O 1
ATOM 833 N N . GLN A 1 101 ? 4.930 -26.130 2.048 1.00 76.31 101 GLN A N 1
ATOM 834 C CA . GLN A 1 101 ? 4.050 -26.577 0.965 1.00 76.31 101 GLN A CA 1
ATOM 835 C C . GLN A 1 101 ? 2.709 -25.840 1.023 1.00 76.31 101 GLN A C 1
ATOM 837 O O . GLN A 1 101 ? 2.244 -25.344 -0.001 1.00 76.31 101 GLN A O 1
ATOM 842 N N . LEU A 1 102 ? 2.126 -25.696 2.219 1.00 78.12 102 LEU A N 1
ATOM 843 C CA . LEU A 1 102 ? 0.897 -24.927 2.426 1.00 78.12 102 LEU A CA 1
ATOM 844 C C . LEU A 1 102 ? 1.073 -23.454 2.014 1.00 78.12 102 LEU A C 1
ATOM 846 O O . LEU A 1 102 ? 0.257 -22.913 1.273 1.00 78.12 102 LEU A O 1
ATOM 850 N N . LEU A 1 103 ? 2.160 -22.807 2.438 1.00 72.56 103 LEU A N 1
ATOM 851 C CA . LEU A 1 103 ? 2.462 -21.409 2.110 1.00 72.56 103 LEU A CA 1
ATOM 852 C C . LEU A 1 103 ? 2.790 -21.214 0.629 1.00 72.56 103 LEU A C 1
ATOM 854 O O . LEU A 1 103 ? 2.371 -20.226 0.028 1.00 72.56 103 LEU A O 1
ATOM 858 N N . GLY A 1 104 ? 3.487 -22.177 0.026 1.00 70.75 104 GLY A N 1
ATOM 859 C CA . GLY A 1 104 ? 3.779 -22.200 -1.403 1.00 70.75 104 GLY A CA 1
ATOM 860 C C . GLY A 1 104 ? 2.526 -22.287 -2.275 1.00 70.75 104 GLY A C 1
ATOM 861 O O . GLY A 1 104 ? 2.566 -21.844 -3.422 1.00 70.75 104 GLY A O 1
ATOM 862 N N . VAL A 1 105 ? 1.428 -22.821 -1.734 1.00 71.00 105 VAL A N 1
ATOM 863 C CA . VAL A 1 105 ? 0.108 -22.847 -2.375 1.00 71.00 105 VAL A CA 1
ATOM 864 C C . VAL A 1 105 ? -0.672 -21.561 -2.107 1.00 71.00 105 VAL A C 1
ATOM 866 O O . VAL A 1 105 ? -1.245 -20.989 -3.030 1.00 71.00 105 VAL A O 1
ATOM 869 N N . ILE A 1 106 ? -0.723 -21.110 -0.850 1.00 66.94 106 ILE A N 1
ATOM 870 C CA . ILE A 1 106 ? -1.597 -19.996 -0.458 1.00 66.94 106 ILE A CA 1
ATOM 871 C C . ILE A 1 106 ? -1.033 -18.646 -0.925 1.00 66.94 106 ILE A C 1
ATOM 873 O O . ILE A 1 106 ? -1.828 -17.790 -1.280 1.00 66.94 106 ILE A O 1
ATOM 877 N N . GLY A 1 107 ? 0.292 -18.475 -1.024 1.00 61.41 107 GLY A N 1
ATOM 878 C CA . GLY A 1 107 ? 0.951 -17.347 -1.700 1.00 61.41 107 GLY A CA 1
ATOM 879 C C . GLY A 1 107 ? 0.630 -15.932 -1.175 1.00 61.41 107 GLY A C 1
ATOM 880 O O . GLY A 1 107 ? -0.374 -15.655 -0.530 1.00 61.41 107 GLY A O 1
ATOM 881 N N . SER A 1 108 ? 1.504 -14.965 -1.453 1.00 50.16 108 SER A N 1
ATOM 882 C CA . SER A 1 108 ? 1.421 -13.610 -0.889 1.00 50.16 108 SER A CA 1
ATOM 883 C C . SER A 1 108 ? 0.416 -12.689 -1.599 1.00 50.16 108 SER A C 1
ATOM 885 O O . SER A 1 108 ? 0.818 -11.683 -2.176 1.00 50.16 108 SER A O 1
ATOM 887 N N . ARG A 1 109 ? -0.899 -12.971 -1.543 1.00 52.00 109 ARG A N 1
ATOM 888 C CA . ARG A 1 109 ? -1.965 -11.958 -1.742 1.00 52.00 109 ARG A CA 1
ATOM 889 C C . ARG A 1 109 ? -3.215 -12.259 -0.905 1.00 52.00 109 ARG A C 1
ATOM 891 O O . ARG A 1 109 ? -3.798 -13.332 -0.989 1.00 52.00 109 ARG A O 1
ATOM 898 N N . ASN A 1 110 ? -3.632 -11.251 -0.137 1.00 50.81 110 ASN A N 1
ATOM 899 C CA . ASN A 1 110 ? -4.708 -11.290 0.854 1.00 50.81 110 ASN A CA 1
ATOM 900 C C . ASN A 1 110 ? -6.055 -11.759 0.280 1.00 50.81 110 ASN A C 1
ATOM 902 O O . ASN A 1 110 ? -6.620 -11.119 -0.608 1.00 50.81 110 ASN A O 1
ATOM 906 N N . THR A 1 111 ? -6.643 -12.795 0.879 1.00 52.88 111 THR A N 1
ATOM 907 C CA . THR A 1 111 ? -8.106 -12.849 0.983 1.00 52.88 111 THR A CA 1
ATOM 908 C C . THR A 1 111 ? -8.545 -11.807 2.014 1.00 52.88 111 THR A C 1
ATOM 910 O O . THR A 1 111 ? -7.850 -11.599 3.006 1.00 52.88 111 THR A O 1
ATOM 913 N N . SER A 1 112 ? -9.689 -11.154 1.811 1.00 48.59 112 SER A N 1
ATOM 914 C CA . SER A 1 112 ? -10.112 -9.980 2.594 1.00 48.59 112 SER A CA 1
ATOM 915 C C . SER A 1 112 ? -10.368 -10.240 4.090 1.00 48.59 112 SER A C 1
ATOM 917 O O . SER A 1 112 ? -10.545 -9.282 4.836 1.00 48.59 112 SER A O 1
ATOM 919 N N . TRP A 1 113 ? -10.385 -11.504 4.536 1.00 59.16 113 TRP A N 1
ATOM 920 C CA . TRP A 1 113 ? -10.698 -11.891 5.913 1.00 59.16 113 TRP A CA 1
ATOM 921 C C . TRP A 1 113 ? -9.697 -12.929 6.464 1.00 59.16 113 TRP A C 1
ATOM 923 O O . TRP A 1 113 ? -9.585 -14.020 5.901 1.00 59.16 113 TRP A O 1
ATOM 933 N N . PRO A 1 114 ? -9.005 -12.656 7.593 1.00 67.19 114 PRO A N 1
ATOM 934 C CA . PRO A 1 114 ? -8.040 -13.581 8.214 1.00 67.19 114 PRO A CA 1
ATOM 935 C C . PRO A 1 114 ? -8.614 -14.956 8.581 1.00 67.19 114 PRO A C 1
ATOM 937 O O . PRO A 1 114 ? -7.911 -15.965 8.568 1.00 67.19 114 PRO A O 1
ATOM 940 N N . ARG A 1 115 ? -9.914 -15.013 8.886 1.00 75.44 115 ARG A N 1
ATOM 941 C CA . ARG A 1 115 ? -10.603 -16.264 9.213 1.00 75.44 115 ARG A CA 1
ATOM 942 C C . ARG A 1 115 ? -10.796 -17.167 7.995 1.00 75.44 115 ARG A C 1
ATOM 944 O O . ARG A 1 115 ? -10.672 -18.381 8.134 1.00 75.44 115 ARG A O 1
ATOM 951 N N . ASP A 1 116 ? -11.044 -16.592 6.820 1.00 75.75 116 ASP A N 1
ATOM 952 C CA . ASP A 1 116 ? -11.196 -17.361 5.581 1.00 75.75 116 ASP A CA 1
ATOM 953 C C . ASP A 1 116 ? -9.880 -18.046 5.212 1.00 75.75 116 ASP A C 1
ATOM 955 O O . ASP A 1 116 ? -9.886 -19.217 4.842 1.00 75.75 116 ASP A O 1
ATOM 959 N N . VAL A 1 117 ? -8.742 -17.370 5.422 1.00 75.19 117 VAL A N 1
ATOM 960 C CA . VAL A 1 117 ? -7.405 -17.970 5.275 1.00 75.19 117 VAL A CA 1
ATOM 961 C C . VAL A 1 117 ? -7.271 -19.210 6.153 1.00 75.19 117 VAL A C 1
ATOM 963 O O . VAL A 1 117 ? -6.854 -20.260 5.666 1.00 75.19 117 VAL A O 1
ATOM 966 N N . ALA A 1 118 ? -7.660 -19.123 7.428 1.00 77.75 118 ALA A N 1
ATOM 967 C CA . ALA A 1 118 ? -7.587 -20.251 8.354 1.00 77.75 118 ALA A CA 1
ATOM 968 C C . ALA A 1 118 ? -8.488 -21.415 7.921 1.00 77.75 118 ALA A C 1
ATOM 970 O O . ALA A 1 118 ? -8.051 -22.565 7.916 1.00 77.75 118 ALA A O 1
ATOM 971 N N . ILE A 1 119 ? -9.725 -21.122 7.510 1.00 79.50 119 ILE A N 1
ATOM 972 C CA . ILE A 1 119 ? -10.687 -22.133 7.053 1.00 79.50 119 ILE A CA 1
ATOM 973 C C . ILE A 1 119 ? -10.174 -22.842 5.798 1.00 79.50 119 ILE A C 1
ATOM 975 O O . ILE A 1 119 ? -10.175 -24.070 5.743 1.00 79.50 119 ILE A O 1
ATOM 979 N N . ILE A 1 120 ? -9.714 -22.084 4.804 1.00 79.75 120 ILE A N 1
ATOM 980 C CA . ILE A 1 120 ? -9.163 -22.629 3.561 1.00 79.75 120 ILE A CA 1
ATOM 981 C C . ILE A 1 120 ? -7.937 -23.491 3.863 1.00 79.75 120 ILE A C 1
ATOM 983 O O . ILE A 1 120 ? -7.860 -24.622 3.393 1.00 79.75 120 ILE A O 1
ATOM 987 N N . SER A 1 121 ? -7.014 -22.991 4.688 1.00 81.50 121 SER A N 1
ATOM 988 C CA . SER A 1 121 ? -5.795 -23.708 5.083 1.00 81.50 121 SER A CA 1
ATOM 989 C C . SER A 1 121 ? -6.115 -25.047 5.744 1.00 81.50 121 SER A C 1
ATOM 991 O O . SER A 1 121 ? -5.531 -26.070 5.399 1.00 81.50 121 SER A O 1
ATOM 993 N N . ALA A 1 122 ? -7.090 -25.059 6.653 1.00 83.94 122 ALA A N 1
ATOM 994 C CA . ALA A 1 122 ? -7.533 -26.276 7.319 1.00 83.94 122 ALA A CA 1
ATOM 995 C C . ALA A 1 122 ? -8.143 -27.265 6.332 1.00 83.94 122 ALA A C 1
ATOM 997 O O . ALA A 1 122 ? -7.787 -28.439 6.349 1.00 83.94 122 ALA A O 1
ATOM 998 N N . GLN A 1 123 ? -8.988 -26.797 5.416 1.00 82.19 123 GLN A N 1
ATOM 999 C CA . GLN A 1 123 ? -9.591 -27.670 4.414 1.00 82.19 123 GLN A CA 1
ATOM 1000 C C . GLN A 1 123 ? -8.567 -28.243 3.423 1.00 82.19 123 GLN A C 1
ATOM 1002 O O . GLN A 1 123 ? -8.704 -29.402 3.036 1.00 82.19 123 GLN A O 1
ATOM 1007 N N . LEU A 1 124 ? -7.536 -27.477 3.047 1.00 81.19 124 LEU A N 1
ATOM 1008 C CA . LEU A 1 124 ? -6.440 -27.944 2.187 1.00 81.19 124 LEU A CA 1
ATOM 1009 C C . LEU A 1 124 ? -5.601 -29.047 2.849 1.00 81.19 124 LEU A C 1
ATOM 1011 O O . LEU A 1 124 ? -5.176 -29.981 2.179 1.00 81.19 124 LEU A O 1
ATOM 1015 N N . VAL A 1 125 ? -5.424 -28.974 4.169 1.00 83.38 125 VAL A N 1
ATOM 1016 C CA . VAL A 1 125 ? -4.717 -29.982 4.983 1.00 83.38 125 VAL A CA 1
ATOM 1017 C C . VAL A 1 125 ? -5.656 -31.136 5.414 1.00 83.38 125 VAL A C 1
ATOM 1019 O O . VAL A 1 125 ? -5.265 -32.069 6.116 1.00 83.38 125 VAL A O 1
ATOM 1022 N N . GLY A 1 126 ? -6.918 -31.114 4.966 1.00 79.19 126 GLY A N 1
ATOM 1023 C CA . GLY A 1 126 ? -7.897 -32.176 5.219 1.00 79.19 126 GLY A CA 1
ATOM 1024 C C . GLY A 1 126 ? -8.536 -32.135 6.610 1.00 79.19 126 GLY A C 1
ATOM 1025 O O . GLY A 1 126 ? -8.996 -33.161 7.107 1.00 79.19 126 GLY A O 1
ATOM 1026 N N . ILE A 1 127 ? -8.570 -30.966 7.245 1.00 83.69 127 ILE A N 1
ATOM 10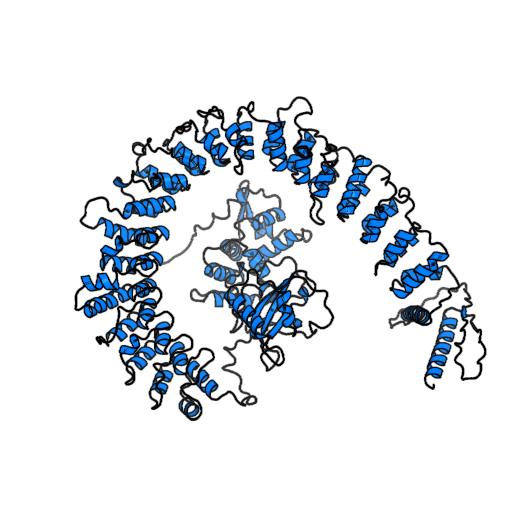27 C CA . ILE A 1 127 ? -9.175 -30.735 8.557 1.00 83.69 127 ILE A CA 1
ATOM 1028 C C . ILE A 1 127 ? -10.567 -30.147 8.385 1.00 83.69 127 ILE A C 1
ATOM 1030 O O . ILE A 1 127 ? -10.782 -29.172 7.660 1.00 83.69 127 ILE A O 1
ATOM 1034 N N . PHE A 1 128 ? -11.525 -30.735 9.093 1.00 80.94 128 PHE A N 1
ATOM 1035 C CA . PHE A 1 128 ? -12.876 -30.209 9.155 1.00 80.94 128 PHE A CA 1
ATOM 1036 C C . PHE A 1 128 ? -12.933 -28.999 10.094 1.00 80.94 128 PHE A C 1
ATOM 1038 O O . PHE A 1 128 ? -12.518 -29.079 11.248 1.00 80.94 128 PHE A O 1
ATOM 1045 N N . VAL A 1 129 ? -13.465 -27.878 9.603 1.00 80.12 129 VAL A N 1
ATOM 1046 C CA . VAL A 1 129 ? -13.617 -26.650 10.392 1.00 80.12 129 VAL A CA 1
ATOM 1047 C C . VAL A 1 129 ? -15.082 -26.404 10.701 1.00 80.12 129 VAL A C 1
ATOM 1049 O O . VAL A 1 129 ? -15.874 -26.090 9.814 1.00 80.12 129 VAL A O 1
ATOM 1052 N N . GLU A 1 130 ? -15.431 -26.482 11.978 1.00 80.25 130 GLU A N 1
ATOM 1053 C CA . GLU A 1 130 ? -16.736 -26.064 12.473 1.00 80.25 130 GLU A CA 1
ATOM 1054 C C . GLU A 1 130 ? -16.919 -24.533 12.391 1.00 80.25 130 GLU A C 1
ATOM 1056 O O . GLU A 1 130 ? -16.008 -23.778 12.751 1.00 80.25 130 GLU A O 1
ATOM 1061 N N . PRO A 1 131 ? -18.118 -24.029 12.030 1.00 68.88 131 PRO A N 1
ATOM 1062 C CA . PRO A 1 131 ? -18.379 -22.593 11.866 1.00 68.88 131 PRO A CA 1
ATOM 1063 C C . PRO A 1 131 ? -18.110 -21.719 13.104 1.00 68.88 131 PRO A C 1
ATOM 1065 O O . PRO A 1 131 ? -17.956 -20.503 12.985 1.00 68.88 131 PRO A O 1
ATOM 1068 N N . ARG A 1 132 ? -18.069 -22.304 14.307 1.00 73.00 132 ARG A N 1
ATOM 1069 C CA . ARG A 1 132 ? -17.862 -21.589 15.581 1.00 73.00 132 ARG A CA 1
ATOM 1070 C C . ARG A 1 132 ? -16.435 -21.684 16.125 1.00 73.00 132 ARG A C 1
ATOM 1072 O O . ARG A 1 132 ? -16.145 -21.037 17.127 1.00 73.00 132 ARG A O 1
ATOM 1079 N N . LEU A 1 133 ? -15.538 -22.435 15.480 1.00 76.88 133 LEU A N 1
ATOM 1080 C CA . LEU A 1 133 ? -14.156 -22.557 15.946 1.00 76.88 133 LEU A CA 1
ATOM 1081 C C . LEU A 1 133 ? -13.427 -21.201 15.856 1.00 76.88 133 LEU A C 1
ATOM 1083 O O . LEU A 1 133 ? -13.448 -20.567 14.791 1.00 76.88 133 LEU A O 1
ATOM 1087 N N . PRO A 1 134 ? -12.776 -20.749 16.946 1.00 76.69 134 PRO A N 1
ATOM 1088 C CA . PRO A 1 134 ? -11.884 -19.597 16.916 1.00 76.69 134 PRO A CA 1
ATOM 1089 C C . PRO A 1 134 ? -10.740 -19.816 15.925 1.00 76.69 134 PRO A C 1
ATOM 1091 O O . PRO A 1 134 ? -10.200 -20.917 15.834 1.00 76.69 134 PRO A O 1
ATOM 1094 N N . GLN A 1 135 ? -10.323 -18.752 15.237 1.00 71.81 135 GLN A N 1
ATOM 1095 C CA . GLN A 1 135 ? -9.237 -18.780 14.247 1.00 71.81 135 GLN A CA 1
ATOM 1096 C C . GLN A 1 135 ? -7.961 -19.451 14.780 1.00 71.81 135 GLN A C 1
ATOM 1098 O O . GLN A 1 135 ? -7.357 -20.271 14.096 1.00 71.81 135 GLN A O 1
ATOM 1103 N N . GLN A 1 136 ? -7.601 -19.166 16.032 1.00 71.88 136 GLN A N 1
ATOM 1104 C CA . GLN A 1 136 ? -6.444 -19.765 16.691 1.00 71.88 136 GLN A CA 1
ATOM 1105 C C . GLN A 1 136 ? -6.556 -21.291 16.817 1.00 71.88 136 GLN A C 1
ATOM 1107 O O . GLN A 1 136 ? -5.587 -21.992 16.546 1.00 71.88 136 GLN A O 1
ATOM 1112 N N . LYS A 1 137 ? -7.741 -21.821 17.155 1.00 73.62 137 LYS A N 1
ATOM 1113 C CA . LYS A 1 137 ? -7.958 -23.274 17.229 1.00 73.62 137 LYS A CA 1
ATOM 1114 C C . LYS A 1 137 ? -7.855 -23.934 15.853 1.00 73.62 137 LYS A C 1
ATOM 1116 O O . LYS A 1 137 ? -7.339 -25.037 15.752 1.00 73.62 137 LYS A O 1
ATOM 1121 N N . ILE A 1 138 ? -8.290 -23.251 14.792 1.00 78.88 138 ILE A N 1
ATOM 1122 C CA . ILE A 1 138 ? -8.173 -23.756 13.415 1.00 78.88 138 ILE A CA 1
ATOM 1123 C C . ILE A 1 138 ? -6.696 -23.937 13.035 1.00 78.88 138 ILE A C 1
ATOM 1125 O O . ILE A 1 138 ? -6.318 -24.990 12.528 1.00 78.88 138 ILE A O 1
ATOM 1129 N N . TYR A 1 139 ? -5.846 -22.950 13.338 1.00 77.12 139 TYR A N 1
ATOM 1130 C CA . TYR A 1 139 ? -4.402 -23.065 13.119 1.00 77.12 139 TYR A CA 1
ATOM 1131 C C . TYR A 1 139 ? -3.754 -24.156 13.972 1.00 77.12 139 TYR A C 1
ATOM 1133 O O . TYR A 1 139 ? -2.925 -24.899 13.460 1.00 77.12 139 TYR A O 1
ATOM 1141 N N . GLN A 1 140 ? -4.167 -24.323 15.229 1.00 74.69 140 GLN A N 1
ATOM 1142 C CA . GLN A 1 140 ? -3.656 -25.405 16.078 1.00 74.69 140 GLN A CA 1
ATOM 1143 C C . GLN A 1 140 ? -3.929 -26.786 15.474 1.00 74.69 140 GLN A C 1
ATOM 1145 O O . GLN A 1 140 ? -3.028 -27.620 15.421 1.00 74.69 140 GLN A O 1
ATOM 1150 N N . GLU A 1 141 ? -5.142 -27.022 14.975 1.00 77.38 141 GLU A N 1
ATOM 1151 C CA . GLU A 1 141 ? -5.469 -28.291 14.322 1.00 77.38 141 GLU A CA 1
ATOM 1152 C C . GLU A 1 141 ? -4.652 -28.492 13.036 1.00 77.38 141 GLU A C 1
ATOM 1154 O O . GLU A 1 141 ? -4.131 -29.587 12.816 1.00 77.38 141 GLU A O 1
ATOM 1159 N N . ILE A 1 142 ? -4.451 -27.437 12.229 1.00 80.75 142 ILE A N 1
ATOM 1160 C CA . ILE A 1 142 ? -3.571 -27.472 11.040 1.00 80.75 142 ILE A CA 1
ATOM 1161 C C . ILE A 1 142 ? -2.172 -27.958 11.410 1.00 80.75 142 ILE A C 1
ATOM 1163 O O . ILE A 1 142 ? -1.652 -28.886 10.792 1.00 80.75 142 ILE A O 1
ATOM 1167 N N . LEU A 1 143 ? -1.573 -27.373 12.443 1.00 76.25 143 LEU A N 1
ATOM 1168 C CA . LEU A 1 143 ? -0.205 -27.691 12.846 1.00 76.25 143 LEU A CA 1
ATOM 1169 C C . LEU A 1 143 ? -0.079 -29.110 13.410 1.00 76.25 143 LEU A C 1
ATOM 1171 O O . LEU A 1 143 ? 0.890 -29.797 13.095 1.00 76.25 143 LEU A O 1
ATOM 1175 N N . LYS A 1 144 ? -1.079 -29.589 14.166 1.00 77.12 144 LYS A N 1
ATOM 1176 C CA . LYS A 1 144 ? -1.135 -30.987 14.635 1.00 77.12 144 LYS A CA 1
ATOM 1177 C C . LYS A 1 144 ? -1.164 -31.990 13.483 1.00 77.12 144 LYS A C 1
ATOM 1179 O O . LYS A 1 144 ? -0.622 -33.083 13.614 1.00 77.12 144 LYS A O 1
ATOM 1184 N N . LYS A 1 145 ? -1.821 -31.641 12.374 1.00 82.81 145 LYS A N 1
ATOM 1185 C CA . LYS A 1 145 ? -1.924 -32.504 11.191 1.00 82.81 145 LYS A CA 1
ATOM 1186 C C . LYS A 1 145 ? -0.652 -32.486 10.343 1.00 82.81 145 LYS A C 1
ATOM 1188 O O . LYS A 1 145 ? -0.289 -33.533 9.818 1.00 82.81 145 LYS A O 1
ATOM 1193 N N . ILE A 1 146 ? 0.001 -31.327 10.225 1.00 79.38 146 ILE A N 1
ATOM 1194 C CA . ILE A 1 146 ? 1.261 -31.158 9.484 1.00 79.38 146 ILE A CA 1
ATOM 1195 C C . ILE A 1 146 ? 2.433 -31.818 10.226 1.00 79.38 146 ILE A C 1
ATOM 1197 O O . ILE A 1 146 ? 3.270 -32.453 9.598 1.00 79.38 146 ILE A O 1
ATOM 1201 N N . GLY A 1 147 ? 2.494 -31.710 11.557 1.00 70.56 147 GLY A N 1
ATOM 1202 C CA . GLY A 1 147 ? 3.431 -32.468 12.395 1.00 70.56 147 GLY A CA 1
ATOM 1203 C C . GLY A 1 147 ? 4.895 -32.008 12.366 1.00 70.56 147 GLY A C 1
ATOM 1204 O O . GLY A 1 147 ? 5.619 -32.289 13.315 1.00 70.56 147 GLY A O 1
ATOM 1205 N N . GLU A 1 148 ? 5.338 -31.268 11.349 1.00 73.31 148 GLU A N 1
ATOM 1206 C CA . GLU A 1 148 ? 6.712 -30.758 11.233 1.00 73.31 148 GLU A CA 1
ATOM 1207 C C . GLU A 1 148 ? 6.747 -29.286 10.812 1.00 73.31 148 GLU A C 1
ATOM 1209 O O . GLU A 1 148 ? 6.070 -28.878 9.864 1.00 73.31 148 GLU A O 1
ATOM 1214 N N . ILE A 1 149 ? 7.596 -28.494 11.471 1.00 72.62 149 ILE A N 1
ATOM 1215 C CA . ILE A 1 149 ? 7.842 -27.082 11.140 1.00 72.62 149 ILE A CA 1
ATOM 1216 C C . ILE A 1 149 ? 9.299 -26.695 11.278 1.00 72.62 149 ILE A C 1
ATOM 1218 O O . ILE A 1 149 ? 10.070 -27.360 11.955 1.00 72.62 149 ILE A O 1
ATOM 1222 N N . LYS A 1 150 ? 9.703 -25.619 10.611 1.00 72.94 150 LYS A N 1
ATOM 1223 C CA . LYS A 1 150 ? 11.084 -25.150 10.653 1.00 72.94 150 LYS A CA 1
ATOM 1224 C C . LYS A 1 150 ? 11.280 -24.146 11.775 1.00 72.94 150 LYS A C 1
ATOM 1226 O O . LYS A 1 150 ? 10.375 -23.396 12.142 1.00 72.94 150 LYS A O 1
ATOM 1231 N N . THR A 1 151 ? 12.505 -24.084 12.278 1.00 67.75 151 THR A N 1
ATOM 1232 C CA . THR A 1 151 ? 12.920 -23.108 13.295 1.00 67.75 151 THR A CA 1
ATOM 1233 C C . THR A 1 151 ? 12.656 -21.667 12.854 1.00 67.75 151 THR A C 1
ATOM 1235 O O . THR A 1 151 ? 12.243 -20.840 13.664 1.00 67.75 151 THR A O 1
ATOM 1238 N N . GLU A 1 152 ? 12.795 -21.366 11.557 1.00 63.25 152 GLU A N 1
ATOM 1239 C CA . GLU A 1 152 ? 12.529 -20.040 10.987 1.00 63.25 152 GLU A CA 1
ATOM 1240 C C . GLU A 1 152 ? 11.078 -19.559 11.171 1.00 63.25 152 GLU A C 1
ATOM 1242 O O . GLU A 1 152 ? 10.832 -18.353 11.294 1.00 63.25 152 GLU A O 1
ATOM 1247 N N . HIS A 1 153 ? 10.127 -20.496 11.271 1.00 68.94 153 HIS A N 1
ATOM 1248 C CA . HIS A 1 153 ? 8.708 -20.215 11.497 1.00 68.94 153 HIS A CA 1
ATOM 1249 C C . HIS A 1 153 ? 8.406 -19.775 12.938 1.00 68.94 153 HIS A C 1
ATOM 1251 O O . HIS A 1 153 ? 7.325 -19.242 13.185 1.00 68.94 153 HIS A O 1
ATOM 1257 N N . LEU A 1 154 ? 9.341 -19.942 13.885 1.00 65.06 154 LEU A N 1
ATOM 1258 C CA . LEU A 1 154 ? 9.187 -19.477 15.272 1.00 65.06 154 LEU A CA 1
ATOM 1259 C C . LEU A 1 154 ? 9.497 -17.979 15.454 1.00 65.06 154 LEU A C 1
ATOM 1261 O O . LEU A 1 154 ? 9.125 -17.395 16.470 1.00 65.06 154 LEU A O 1
ATOM 1265 N N . PHE A 1 155 ? 10.172 -17.328 14.497 1.00 59.62 155 PHE A N 1
ATOM 1266 C CA . PHE A 1 155 ? 10.697 -15.963 14.676 1.00 59.62 155 PHE A CA 1
ATOM 1267 C C . PHE A 1 155 ? 9.798 -14.837 14.130 1.00 59.62 155 PHE A C 1
ATOM 1269 O O . PHE A 1 155 ? 10.287 -13.723 13.916 1.00 59.62 155 PHE A O 1
ATOM 1276 N N . HIS A 1 156 ? 8.516 -15.103 13.861 1.00 54.19 156 HIS A N 1
ATOM 1277 C CA . HIS A 1 156 ? 7.558 -14.094 13.399 1.00 54.19 156 HIS A CA 1
ATOM 1278 C C . HIS A 1 156 ? 6.535 -13.760 14.510 1.00 54.19 156 HIS A C 1
ATOM 1280 O O . HIS A 1 156 ? 5.646 -14.554 14.799 1.00 54.19 156 HIS A O 1
ATOM 1286 N N . ASN A 1 157 ? 6.676 -12.569 15.118 1.00 47.72 157 ASN A N 1
ATOM 1287 C CA . ASN A 1 157 ? 5.777 -11.920 16.101 1.00 47.72 157 ASN A CA 1
ATOM 1288 C C . ASN A 1 157 ? 5.616 -12.551 17.514 1.00 47.72 157 ASN A C 1
ATOM 1290 O O . ASN A 1 157 ? 4.515 -12.870 17.955 1.00 47.72 157 ASN A O 1
ATOM 1294 N N . SER A 1 158 ? 6.690 -12.630 18.315 1.00 49.09 158 SER A N 1
ATOM 1295 C CA . SER A 1 158 ? 6.644 -13.211 19.674 1.00 49.09 158 SER A CA 1
ATOM 1296 C C . SER A 1 158 ? 6.239 -12.230 20.799 1.00 49.09 158 SER A C 1
ATOM 1298 O O . SER A 1 158 ? 7.084 -11.508 21.333 1.00 49.09 158 SER A O 1
ATOM 1300 N N . LEU A 1 159 ? 4.969 -12.213 21.220 1.00 38.22 159 LEU A N 1
ATOM 1301 C CA . LEU A 1 159 ? 4.578 -11.759 22.576 1.00 38.22 159 LEU A CA 1
ATOM 1302 C C . LEU A 1 159 ? 3.909 -12.862 23.416 1.00 38.22 159 LEU A C 1
ATOM 1304 O O . LEU A 1 159 ? 3.511 -12.608 24.546 1.00 38.22 159 LEU A O 1
ATOM 1308 N N . THR A 1 160 ? 3.829 -14.091 22.915 1.00 46.34 160 THR A N 1
ATOM 1309 C CA . THR A 1 160 ? 3.092 -15.177 23.571 1.00 46.34 160 THR A CA 1
ATOM 1310 C C . THR A 1 160 ? 3.783 -16.512 23.297 1.00 46.34 160 THR A C 1
ATOM 1312 O O . THR A 1 160 ? 3.661 -17.059 22.208 1.00 46.34 160 THR A O 1
ATOM 1315 N N . MET A 1 161 ? 4.533 -17.026 24.273 1.00 49.00 161 MET A N 1
ATOM 1316 C CA . MET A 1 161 ? 4.855 -18.457 24.384 1.00 49.00 161 MET A CA 1
ATOM 1317 C C . MET A 1 161 ? 4.636 -18.934 25.828 1.00 49.00 161 MET A C 1
ATOM 1319 O O . MET A 1 161 ? 5.498 -19.550 26.447 1.00 49.00 161 MET A O 1
ATOM 1323 N N . THR A 1 162 ? 3.459 -18.642 26.367 1.00 38.34 162 THR A N 1
ATOM 1324 C CA . THR A 1 162 ? 2.913 -19.200 27.603 1.00 38.34 162 THR A CA 1
ATOM 1325 C C . THR A 1 162 ? 1.438 -19.580 27.403 1.00 38.34 162 THR A C 1
ATOM 1327 O O . THR A 1 162 ? 0.534 -18.758 27.530 1.00 38.34 162 THR A O 1
ATOM 1330 N N . GLY A 1 163 ? 1.185 -20.858 27.086 1.00 43.50 163 GLY A N 1
ATOM 1331 C CA . GLY A 1 163 ? -0.152 -21.471 27.148 1.00 43.50 163 GLY A CA 1
ATOM 1332 C C . GLY A 1 163 ? -0.538 -22.329 25.936 1.00 43.50 163 GLY A C 1
ATOM 1333 O O . GLY A 1 163 ? -0.950 -21.801 24.912 1.00 43.50 163 GLY A O 1
ATOM 1334 N N . GLY A 1 164 ? -0.447 -23.658 26.075 1.00 47.50 164 GLY A N 1
ATOM 1335 C CA . GLY A 1 164 ? -1.255 -24.657 25.345 1.00 47.50 164 GLY A CA 1
ATOM 1336 C C . GLY A 1 164 ? -1.309 -24.594 23.810 1.00 47.50 164 GLY A C 1
ATOM 1337 O O . GLY A 1 164 ? -2.362 -24.889 23.259 1.00 47.50 164 GLY A O 1
ATOM 1338 N N . PHE A 1 165 ? -0.194 -24.259 23.144 1.00 48.53 165 PHE A N 1
ATOM 1339 C CA . PHE A 1 165 ? -0.023 -23.793 21.748 1.00 48.53 165 PHE A CA 1
ATOM 1340 C C . PHE A 1 165 ? -0.238 -22.286 21.533 1.00 48.53 165 PHE A C 1
ATOM 1342 O O . PHE A 1 165 ? -1.313 -21.829 21.129 1.00 48.53 165 PHE A O 1
ATOM 1349 N N . GLN A 1 166 ? 0.850 -21.524 21.661 1.00 48.09 166 GLN A N 1
ATOM 1350 C CA . GLN A 1 166 ? 0.941 -20.127 21.213 1.00 48.09 166 GLN A CA 1
ATOM 1351 C C . GLN A 1 166 ? 1.937 -19.907 20.062 1.00 48.09 166 GLN A C 1
ATOM 1353 O O . GLN A 1 166 ? 2.248 -18.774 19.720 1.00 48.09 166 GLN A O 1
ATOM 1358 N N . TRP A 1 167 ? 2.388 -20.974 19.399 1.00 50.69 167 TRP A N 1
ATOM 1359 C CA . TRP A 1 167 ? 3.083 -20.882 18.112 1.00 50.69 167 TRP A CA 1
ATOM 1360 C C . TRP A 1 167 ? 2.067 -20.993 16.952 1.00 50.69 167 TRP A C 1
ATOM 1362 O O . TRP A 1 167 ? 2.118 -21.856 16.086 1.00 50.69 167 TRP A O 1
ATOM 1372 N N . CYS A 1 168 ? 1.063 -20.124 16.945 1.00 52.56 168 CYS A N 1
ATOM 1373 C CA . CYS A 1 168 ? 0.230 -19.941 15.760 1.00 52.56 168 CYS A CA 1
ATOM 1374 C C . CYS A 1 168 ? 0.412 -18.497 15.326 1.00 52.56 168 CYS A C 1
ATOM 1376 O O . CYS A 1 168 ? 0.037 -17.605 16.093 1.00 52.56 168 CYS A O 1
ATOM 1378 N N . PRO A 1 169 ? 0.988 -18.228 14.143 1.00 51.94 169 PRO A N 1
ATOM 1379 C CA . PRO A 1 169 ? 0.955 -16.871 13.642 1.00 51.94 169 PRO A CA 1
ATOM 1380 C C . PRO A 1 169 ? -0.518 -16.463 13.532 1.00 51.94 169 PRO A C 1
ATOM 1382 O O . PRO A 1 169 ? -1.376 -17.264 13.153 1.00 51.94 169 PRO A O 1
ATOM 1385 N N . MET A 1 170 ? -0.830 -15.206 13.844 1.00 51.00 170 MET A N 1
ATOM 1386 C CA . MET A 1 170 ? -2.175 -14.674 13.588 1.00 51.00 170 MET A CA 1
ATOM 1387 C C . MET A 1 170 ? -2.540 -14.796 12.096 1.00 51.00 170 MET A C 1
ATOM 1389 O O . MET A 1 170 ? -3.719 -14.832 11.741 1.00 51.00 170 MET A O 1
ATOM 1393 N N . ASN A 1 171 ? -1.530 -14.934 11.230 1.00 56.59 171 ASN A N 1
ATOM 1394 C CA . ASN A 1 171 ? -1.664 -15.143 9.802 1.00 56.59 171 ASN A CA 1
ATOM 1395 C C . ASN A 1 171 ? -0.535 -16.037 9.251 1.00 56.59 171 ASN A C 1
ATOM 1397 O O . ASN A 1 171 ? 0.638 -15.683 9.348 1.00 56.59 171 ASN A O 1
ATOM 1401 N N . LEU A 1 172 ? -0.885 -17.166 8.623 1.00 61.22 172 LEU A N 1
ATOM 1402 C CA . LEU A 1 172 ? 0.064 -18.033 7.905 1.00 61.22 172 LEU A CA 1
ATOM 1403 C C . LEU A 1 172 ? 0.879 -17.253 6.856 1.00 61.22 172 LEU A C 1
ATOM 1405 O O . LEU A 1 172 ? 2.068 -17.497 6.706 1.00 61.22 172 LEU A O 1
ATOM 1409 N N . LEU A 1 173 ? 0.278 -16.263 6.186 1.00 56.91 173 LEU A N 1
ATOM 1410 C CA . LEU A 1 173 ? 0.926 -15.476 5.126 1.00 56.91 173 LEU A CA 1
ATOM 1411 C C . LEU A 1 173 ? 2.041 -14.548 5.612 1.00 56.91 173 LEU A C 1
ATOM 1413 O O . LEU A 1 173 ? 2.804 -14.035 4.799 1.00 56.91 173 LEU A O 1
ATOM 1417 N N . GLU A 1 174 ? 2.129 -14.315 6.918 1.00 52.72 174 GLU A N 1
ATOM 1418 C CA . GLU A 1 174 ? 3.206 -13.524 7.507 1.00 52.72 174 GLU A CA 1
ATOM 1419 C C . GLU A 1 174 ? 4.440 -14.381 7.841 1.00 52.72 174 GLU A C 1
ATOM 1421 O O . GLU A 1 174 ? 5.462 -13.866 8.287 1.00 52.72 174 GLU A O 1
ATOM 1426 N N . MET A 1 175 ? 4.385 -15.698 7.617 1.00 58.34 175 MET A N 1
ATOM 1427 C CA . MET A 1 175 ? 5.543 -16.563 7.809 1.00 58.34 175 MET A CA 1
ATOM 1428 C C . MET A 1 175 ? 6.615 -16.325 6.730 1.00 58.34 175 MET A C 1
ATOM 1430 O O . MET A 1 175 ? 6.292 -16.101 5.562 1.00 58.34 175 MET A O 1
ATOM 1434 N N . PRO A 1 176 ? 7.909 -16.401 7.088 1.00 55.16 176 PRO A N 1
ATOM 1435 C CA . PRO A 1 176 ? 8.981 -16.309 6.108 1.00 55.16 176 PRO A CA 1
ATOM 1436 C C . PRO A 1 176 ? 8.909 -17.462 5.096 1.00 55.16 176 PRO A C 1
ATOM 1438 O O . PRO A 1 176 ? 8.751 -18.620 5.474 1.00 55.16 176 PRO A O 1
ATOM 1441 N N . SER A 1 177 ? 9.062 -17.139 3.807 1.00 53.00 177 SER A N 1
ATOM 1442 C CA . SER A 1 177 ? 9.197 -18.133 2.738 1.00 53.00 177 SER A CA 1
ATOM 1443 C C . SER A 1 177 ? 10.619 -18.690 2.733 1.00 53.00 177 SER A C 1
ATOM 1445 O O . SER A 1 177 ? 11.569 -17.972 2.419 1.00 53.00 177 SER A O 1
ATOM 1447 N N . ALA A 1 178 ? 10.762 -19.973 3.046 1.00 51.78 178 ALA A N 1
ATOM 1448 C CA . ALA A 1 178 ? 12.047 -20.652 3.085 1.00 51.78 178 ALA A CA 1
ATOM 1449 C C . ALA A 1 178 ? 12.563 -20.971 1.670 1.00 51.78 178 ALA A C 1
ATOM 1451 O O . ALA A 1 178 ? 12.044 -21.869 1.004 1.00 51.78 178 ALA A O 1
ATOM 1452 N N . ILE A 1 179 ? 13.607 -20.281 1.206 1.00 45.12 179 ILE A N 1
ATOM 1453 C CA . ILE A 1 179 ? 14.419 -20.751 0.074 1.00 45.12 179 ILE A CA 1
ATOM 1454 C C . ILE A 1 179 ? 15.581 -21.564 0.656 1.00 45.12 179 ILE A C 1
ATOM 1456 O O . ILE A 1 179 ? 16.417 -21.020 1.371 1.00 45.12 179 ILE A O 1
ATOM 1460 N N . ALA A 1 180 ? 15.579 -22.866 0.353 1.00 49.09 180 ALA A N 1
ATOM 1461 C CA . ALA A 1 180 ? 16.655 -23.844 0.548 1.00 49.09 180 ALA A CA 1
ATOM 1462 C C . ALA A 1 180 ? 17.423 -23.768 1.889 1.00 49.09 180 ALA A C 1
ATOM 1464 O O . ALA A 1 180 ? 18.509 -23.197 1.986 1.00 49.09 180 ALA A O 1
ATOM 1465 N N . THR A 1 181 ? 16.904 -24.450 2.912 1.00 42.25 181 THR A N 1
ATOM 1466 C CA . THR A 1 181 ? 17.641 -24.801 4.139 1.00 42.25 181 THR A CA 1
ATOM 1467 C C . THR A 1 181 ? 17.772 -26.329 4.273 1.00 42.25 181 THR A C 1
ATOM 1469 O O . THR A 1 181 ? 16.833 -27.052 3.935 1.00 42.25 181 THR A O 1
ATOM 1472 N N . PRO A 1 182 ? 18.929 -26.852 4.729 1.00 47.19 182 PRO A N 1
ATOM 1473 C CA . PRO A 1 182 ? 19.192 -28.287 4.852 1.00 47.19 182 PRO A CA 1
ATOM 1474 C C . PRO A 1 182 ? 18.299 -28.982 5.896 1.00 47.19 182 PRO A C 1
ATOM 1476 O O . PRO A 1 182 ? 17.817 -28.368 6.850 1.00 47.19 182 PRO A O 1
ATOM 1479 N N . ALA A 1 183 ? 18.136 -30.299 5.725 1.00 48.34 183 ALA A N 1
ATOM 1480 C CA . ALA A 1 183 ? 17.193 -31.188 6.420 1.00 48.34 183 ALA A CA 1
ATOM 1481 C C . ALA A 1 183 ? 17.278 -31.239 7.967 1.00 48.34 183 ALA A C 1
ATOM 1483 O O . ALA A 1 183 ? 16.418 -31.850 8.596 1.00 48.34 183 ALA A O 1
ATOM 1484 N N . TYR A 1 184 ? 18.272 -30.595 8.586 1.00 47.78 184 TYR A N 1
ATOM 1485 C CA . TYR A 1 184 ? 18.566 -30.667 10.025 1.00 47.78 184 TYR A CA 1
ATOM 1486 C C . TYR A 1 184 ? 17.895 -29.576 10.890 1.00 47.78 184 TYR A C 1
ATOM 1488 O O . TYR A 1 184 ? 18.159 -29.509 12.085 1.00 47.78 184 TYR A O 1
ATOM 1496 N N . SER A 1 185 ? 17.019 -28.739 10.321 1.00 58.38 185 SER A N 1
ATOM 1497 C CA . SER A 1 185 ? 16.340 -27.608 11.000 1.00 58.38 185 SER A CA 1
ATOM 1498 C C . SER A 1 185 ? 14.833 -27.834 11.222 1.00 58.38 185 SER A C 1
ATOM 1500 O O . SER A 1 185 ? 14.035 -26.894 11.235 1.00 58.38 185 SER A O 1
ATOM 1502 N N . LYS A 1 186 ? 14.426 -29.101 11.354 1.00 65.31 186 LYS A N 1
ATOM 1503 C CA . LYS A 1 186 ? 13.030 -29.494 11.566 1.00 65.31 186 LYS A CA 1
ATOM 1504 C C . LYS A 1 186 ? 12.721 -29.620 13.056 1.00 65.31 186 LYS A C 1
ATOM 1506 O O . LYS A 1 186 ? 13.474 -30.239 13.804 1.00 65.31 186 LYS A O 1
ATOM 1511 N N . LEU A 1 187 ? 11.602 -29.038 13.456 1.00 69.31 187 LEU A N 1
ATOM 1512 C CA . LEU A 1 187 ? 10.984 -29.164 14.763 1.00 69.31 187 LEU A CA 1
ATOM 1513 C C . LEU A 1 187 ? 9.730 -30.031 14.631 1.00 69.31 187 LEU A C 1
ATOM 1515 O O . LEU A 1 187 ? 8.903 -29.799 13.746 1.00 69.31 187 LEU A O 1
ATOM 1519 N N . ASN A 1 188 ? 9.583 -31.007 15.519 1.00 69.94 188 ASN A N 1
ATOM 1520 C CA . ASN A 1 188 ? 8.457 -31.935 15.504 1.00 69.94 188 ASN A CA 1
ATOM 1521 C C . ASN A 1 188 ? 7.344 -31.430 16.415 1.00 69.94 188 ASN A C 1
ATOM 1523 O O . ASN A 1 188 ? 7.592 -31.097 17.569 1.00 69.94 188 ASN A O 1
ATOM 1527 N N . VAL A 1 189 ? 6.111 -31.419 15.919 1.00 70.31 189 VAL A N 1
ATOM 1528 C CA . VAL A 1 189 ? 4.910 -31.109 16.695 1.00 70.31 189 VAL A CA 1
ATOM 1529 C C . VAL A 1 189 ? 4.335 -32.423 17.221 1.00 70.31 189 VAL A C 1
ATOM 1531 O O . VAL A 1 189 ? 3.872 -33.272 16.460 1.00 70.31 189 VAL A O 1
ATOM 1534 N N . THR A 1 190 ? 4.370 -32.620 18.533 1.00 63.97 190 THR A N 1
ATOM 1535 C CA . THR A 1 190 ? 3.810 -33.811 19.179 1.00 63.97 190 THR A CA 1
ATOM 1536 C C . THR A 1 190 ? 2.278 -33.822 19.090 1.00 63.97 190 THR A C 1
ATOM 1538 O O . THR A 1 190 ? 1.633 -32.788 18.912 1.00 63.97 190 THR A O 1
ATOM 1541 N N . LYS A 1 191 ? 1.652 -34.992 19.296 1.00 57.47 191 LYS A N 1
ATOM 1542 C CA . LYS A 1 191 ? 0.177 -35.127 19.325 1.00 57.47 191 LYS A CA 1
ATOM 1543 C C . LYS A 1 191 ? -0.500 -34.240 20.383 1.00 57.47 191 LYS A C 1
ATOM 1545 O O . LYS A 1 191 ? -1.649 -33.847 20.196 1.00 57.47 191 LYS A O 1
ATOM 1550 N N . GLY A 1 192 ? 0.197 -33.953 21.488 1.00 52.78 192 GLY A N 1
ATOM 1551 C CA . GLY A 1 192 ? -0.265 -33.063 22.560 1.00 52.78 192 GLY A CA 1
ATOM 1552 C C . GLY A 1 192 ? -0.025 -31.583 22.265 1.00 52.78 192 GLY A C 1
ATOM 1553 O O . GLY A 1 192 ? -0.689 -30.729 22.855 1.00 52.78 192 GLY A O 1
ATOM 1554 N N . GLY A 1 193 ? 0.865 -31.299 21.313 1.00 53.47 193 GLY A N 1
ATOM 1555 C CA . GLY A 1 193 ? 1.106 -29.972 20.792 1.00 53.47 193 GLY A CA 1
ATOM 1556 C C . GLY A 1 193 ? 2.415 -29.298 21.099 1.00 53.47 193 GLY A C 1
ATOM 1557 O O . GLY A 1 193 ? 2.646 -28.150 20.717 1.00 53.47 193 GLY A O 1
ATOM 1558 N N . ASP A 1 194 ? 3.266 -30.017 21.803 1.00 57.78 194 ASP A N 1
ATOM 1559 C CA . ASP A 1 194 ? 4.609 -29.575 22.109 1.00 57.78 194 ASP A CA 1
ATOM 1560 C C . ASP A 1 194 ? 5.463 -29.579 20.835 1.00 57.78 194 ASP A C 1
ATOM 1562 O O . ASP A 1 194 ? 5.281 -30.438 19.975 1.00 57.78 194 ASP A O 1
ATOM 1566 N N . VAL A 1 195 ? 6.389 -28.629 20.716 1.00 64.69 195 VAL A N 1
ATOM 1567 C CA . VAL A 1 195 ? 7.322 -28.520 19.586 1.00 64.69 195 VAL A CA 1
ATOM 1568 C C . VAL A 1 195 ? 8.714 -28.924 20.058 1.00 64.69 195 VAL A C 1
ATOM 1570 O O . VAL A 1 195 ? 9.264 -28.225 20.901 1.00 64.69 195 VAL A O 1
ATOM 1573 N N . GLU A 1 196 ? 9.291 -29.992 19.508 1.00 62.66 196 GLU A N 1
ATOM 1574 C CA . GLU A 1 196 ? 10.580 -30.567 19.921 1.00 62.66 196 GLU A CA 1
ATOM 1575 C C . GLU A 1 196 ? 11.677 -30.366 18.857 1.00 62.66 196 GLU A C 1
ATOM 1577 O O . GLU A 1 196 ? 11.446 -30.576 17.667 1.00 62.66 196 GLU A O 1
ATOM 1582 N N . GLY A 1 197 ? 12.898 -30.007 19.276 1.00 66.62 197 GLY A N 1
ATOM 1583 C CA . GLY A 1 197 ? 14.091 -29.948 18.416 1.00 66.62 197 GLY A CA 1
ATOM 1584 C C . GLY A 1 197 ? 15.347 -29.452 19.142 1.00 66.62 197 GLY A C 1
ATOM 1585 O O . GLY A 1 197 ? 15.264 -29.089 20.313 1.00 66.62 197 GLY A O 1
ATOM 1586 N N . LYS A 1 198 ? 16.510 -29.458 18.466 1.00 66.31 198 LYS A N 1
ATOM 1587 C CA . LYS A 1 198 ? 17.837 -29.169 19.058 1.00 66.31 198 LYS A CA 1
ATOM 1588 C C . LYS A 1 198 ? 18.262 -27.704 18.904 1.00 66.31 198 LYS A C 1
ATOM 1590 O O . LYS A 1 198 ? 18.287 -27.197 17.786 1.00 66.31 198 LYS A O 1
ATOM 1595 N N . TRP A 1 199 ? 18.643 -27.052 20.006 1.00 70.44 199 TRP A N 1
ATOM 1596 C CA . TRP A 1 199 ? 19.088 -25.648 20.042 1.00 70.44 199 TRP A CA 1
ATOM 1597 C C . TRP A 1 199 ? 20.358 -25.458 20.886 1.00 70.44 199 TRP A C 1
ATOM 1599 O O . TRP A 1 199 ? 20.575 -26.192 21.849 1.00 70.44 199 TRP A O 1
ATOM 1609 N N . LEU A 1 200 ? 21.173 -24.450 20.550 1.00 68.38 200 LEU A N 1
ATOM 1610 C CA . LEU A 1 200 ? 22.326 -24.001 21.343 1.00 68.38 200 LEU A CA 1
ATOM 1611 C C . LEU A 1 200 ? 21.902 -22.937 22.355 1.00 68.38 200 LEU A C 1
ATOM 1613 O O . LEU A 1 200 ? 20.956 -22.187 22.116 1.00 68.38 200 LEU A O 1
ATOM 1617 N N . TRP A 1 201 ? 22.640 -22.809 23.457 1.00 69.56 201 TRP A N 1
ATOM 1618 C CA . TRP A 1 201 ? 22.329 -21.850 24.515 1.00 69.56 201 TRP A CA 1
ATOM 1619 C C . TRP A 1 201 ? 23.555 -21.049 24.972 1.00 69.56 201 TRP A C 1
ATOM 1621 O O . TRP A 1 201 ? 24.670 -21.571 25.013 1.00 69.56 201 TRP A O 1
ATOM 1631 N N . SER A 1 202 ? 23.347 -19.780 25.342 1.00 67.75 202 SER A N 1
ATOM 1632 C CA . SER A 1 202 ? 24.371 -18.910 25.943 1.00 67.75 202 SER A CA 1
ATOM 1633 C C . SER A 1 202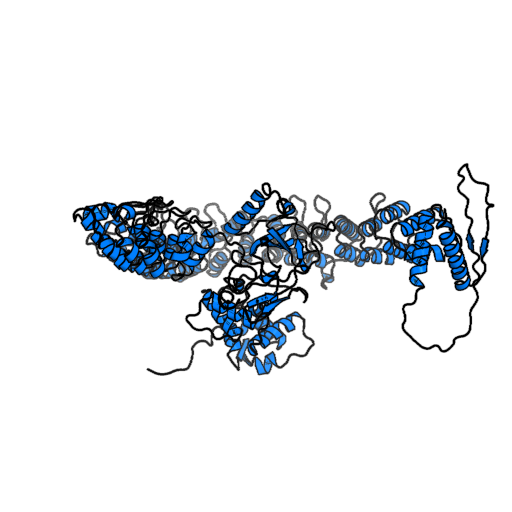 ? 23.912 -18.287 27.255 1.00 67.75 202 SER A C 1
ATOM 1635 O O . SER A 1 202 ? 22.741 -17.934 27.431 1.00 67.75 202 SER A O 1
ATOM 1637 N N . ARG A 1 203 ? 24.880 -18.140 28.166 1.00 59.72 203 ARG A N 1
ATOM 1638 C CA . ARG A 1 203 ? 24.748 -17.478 29.470 1.00 59.72 203 ARG A CA 1
ATOM 1639 C C . ARG A 1 203 ? 25.246 -16.025 29.459 1.00 59.72 203 ARG A C 1
ATOM 1641 O O . ARG A 1 203 ? 25.029 -15.325 30.440 1.00 59.72 203 ARG A O 1
ATOM 1648 N N . ASP A 1 204 ? 25.902 -15.557 28.395 1.00 59.88 204 ASP A N 1
ATOM 1649 C CA . ASP A 1 204 ? 26.572 -14.246 28.371 1.00 59.88 204 ASP A CA 1
ATOM 1650 C C . ASP A 1 204 ? 25.691 -13.153 27.742 1.00 59.88 204 ASP A C 1
ATOM 1652 O O . ASP A 1 204 ? 25.790 -12.810 26.566 1.00 59.88 204 ASP A O 1
ATOM 1656 N N . ILE A 1 205 ? 24.776 -12.611 28.547 1.00 62.41 205 ILE A N 1
ATOM 1657 C CA . ILE A 1 205 ? 23.804 -11.590 28.117 1.00 62.41 205 ILE A CA 1
ATOM 1658 C C . ILE A 1 205 ? 24.426 -10.197 27.985 1.00 62.41 205 ILE A C 1
ATOM 1660 O O . ILE A 1 205 ? 23.912 -9.374 27.230 1.00 62.41 205 ILE A O 1
ATOM 1664 N N . LYS A 1 206 ? 25.547 -9.915 28.661 1.00 58.12 206 LYS A N 1
ATOM 1665 C CA . LYS A 1 206 ? 26.195 -8.591 28.612 1.00 58.12 206 LYS A CA 1
ATOM 1666 C C . LYS A 1 206 ? 26.675 -8.231 27.200 1.00 58.12 206 LYS A C 1
ATOM 1668 O O . LYS A 1 206 ? 26.732 -7.058 26.853 1.00 58.12 206 LYS A O 1
ATOM 1673 N N . ALA A 1 207 ? 26.931 -9.229 26.357 1.00 57.53 207 ALA A N 1
ATOM 1674 C CA . ALA A 1 207 ? 27.254 -9.043 24.946 1.00 57.53 207 ALA A CA 1
ATOM 1675 C C . ALA A 1 207 ? 26.099 -8.461 24.092 1.00 57.53 207 ALA A C 1
ATOM 1677 O O . ALA A 1 207 ? 26.348 -7.983 22.985 1.00 57.53 207 ALA A O 1
ATOM 1678 N N . LEU A 1 208 ? 24.845 -8.470 24.575 1.00 60.91 208 LEU A N 1
ATOM 1679 C CA . LEU A 1 208 ? 23.662 -8.036 23.813 1.00 60.91 208 LEU A CA 1
ATOM 1680 C C . LEU A 1 208 ? 23.647 -6.540 23.470 1.00 60.91 208 LEU A C 1
ATOM 1682 O O . LEU A 1 208 ? 23.165 -6.191 22.392 1.00 60.91 208 LEU A O 1
ATOM 1686 N N . GLU A 1 209 ? 24.160 -5.666 24.345 1.00 57.91 209 GLU A N 1
ATOM 1687 C CA . GLU A 1 209 ? 24.057 -4.202 24.179 1.00 57.91 209 GLU A CA 1
ATOM 1688 C C . GLU A 1 209 ? 24.723 -3.694 22.891 1.00 57.91 209 GLU A C 1
ATOM 1690 O O . GLU A 1 209 ? 24.269 -2.714 22.308 1.00 57.91 209 GLU A O 1
ATOM 1695 N N . ASN A 1 210 ? 25.751 -4.397 22.408 1.00 55.06 210 ASN A N 1
ATOM 1696 C CA . ASN A 1 210 ? 26.578 -3.948 21.285 1.00 55.06 210 ASN A CA 1
ATOM 1697 C C . ASN A 1 210 ? 26.288 -4.670 19.956 1.00 55.06 210 ASN A C 1
ATOM 1699 O O . ASN A 1 210 ? 26.852 -4.294 18.932 1.00 55.06 210 ASN A O 1
ATOM 1703 N N . ILE A 1 211 ? 25.463 -5.728 19.957 1.00 59.34 211 ILE A N 1
ATOM 1704 C CA . ILE A 1 211 ? 25.360 -6.671 18.821 1.00 59.34 211 ILE A CA 1
ATOM 1705 C C . ILE A 1 211 ? 23.900 -6.868 18.357 1.00 59.34 211 ILE A C 1
ATOM 1707 O O . ILE A 1 211 ? 23.659 -7.354 17.250 1.00 59.34 211 ILE A O 1
ATOM 1711 N N . VAL A 1 212 ? 22.903 -6.458 19.153 1.00 63.91 212 VAL A N 1
ATOM 1712 C CA . VAL A 1 212 ? 21.475 -6.633 18.828 1.00 63.91 212 VAL A CA 1
ATOM 1713 C C . VAL A 1 212 ? 20.914 -5.461 18.021 1.00 63.91 212 VAL A C 1
ATOM 1715 O O . VAL A 1 212 ? 20.920 -4.311 18.450 1.00 63.91 212 VAL A O 1
ATOM 1718 N N . MET A 1 213 ? 20.301 -5.770 16.880 1.00 57.84 213 MET A N 1
ATOM 1719 C CA . MET A 1 213 ? 19.435 -4.859 16.139 1.00 57.84 213 MET A CA 1
ATOM 1720 C C . MET A 1 213 ? 17.987 -4.968 16.631 1.00 57.84 213 MET A C 1
ATOM 1722 O O . MET A 1 213 ? 17.303 -5.957 16.374 1.00 57.84 213 MET A O 1
ATOM 1726 N N . LEU A 1 214 ? 17.478 -3.908 17.264 1.00 62.12 214 LEU A N 1
ATOM 1727 C CA . LEU A 1 214 ? 16.065 -3.787 17.673 1.00 62.12 214 LEU A CA 1
ATOM 1728 C C . LEU A 1 214 ? 15.156 -3.203 16.567 1.00 62.12 214 LEU A C 1
ATOM 1730 O O . LEU A 1 214 ? 14.008 -2.831 16.821 1.00 62.12 214 LEU A O 1
ATOM 1734 N N . GLY A 1 215 ? 15.664 -3.084 15.336 1.00 49.19 215 GLY A N 1
ATOM 1735 C CA . GLY A 1 215 ? 14.912 -2.575 14.187 1.00 49.19 215 GLY A CA 1
ATOM 1736 C C . GLY A 1 215 ? 13.798 -3.535 13.755 1.00 49.19 215 GLY A C 1
ATOM 1737 O O . GLY A 1 215 ? 14.020 -4.742 13.676 1.00 49.19 215 GLY A O 1
ATOM 1738 N N . ASN A 1 216 ? 12.613 -2.990 13.455 1.00 48.12 216 ASN A N 1
ATOM 1739 C CA . ASN A 1 216 ? 11.376 -3.711 13.099 1.00 48.12 216 ASN A CA 1
ATOM 1740 C C . ASN A 1 216 ? 10.731 -4.539 14.235 1.00 48.12 216 ASN A C 1
ATOM 1742 O O . ASN A 1 216 ? 9.847 -5.349 13.971 1.00 48.12 216 ASN A O 1
ATOM 1746 N N . MET A 1 217 ? 11.136 -4.331 15.493 1.00 59.59 217 MET A N 1
ATOM 1747 C CA . MET A 1 217 ? 10.514 -4.955 16.669 1.00 59.59 217 MET A CA 1
ATOM 1748 C C . MET A 1 217 ? 9.281 -4.164 17.144 1.00 59.59 217 MET A C 1
ATOM 1750 O O . MET A 1 217 ? 9.309 -2.932 17.185 1.00 59.59 217 MET A O 1
ATOM 1754 N N . HIS A 1 218 ? 8.211 -4.854 17.555 1.00 54.78 218 HIS A N 1
ATOM 1755 C CA . HIS A 1 218 ? 7.018 -4.210 18.119 1.00 54.78 218 HIS A CA 1
ATOM 1756 C C . HIS A 1 218 ? 7.356 -3.476 19.431 1.00 54.78 218 HIS A C 1
ATOM 1758 O O . HIS A 1 218 ? 8.111 -3.994 20.258 1.00 54.78 218 HIS A O 1
ATOM 1764 N N . GLN A 1 219 ? 6.764 -2.298 19.674 1.00 53.62 219 GLN A N 1
ATOM 1765 C CA . GLN A 1 219 ? 7.106 -1.436 20.822 1.00 53.62 219 GLN A CA 1
ATOM 1766 C C . GLN A 1 219 ? 7.043 -2.161 22.179 1.00 53.62 219 GLN A C 1
ATOM 1768 O O . GLN A 1 219 ? 7.917 -1.975 23.020 1.00 53.62 219 GLN A O 1
ATOM 1773 N N . ALA A 1 220 ? 6.061 -3.046 22.376 1.00 54.00 220 ALA A N 1
ATOM 1774 C CA . ALA A 1 220 ? 5.917 -3.812 23.618 1.00 54.00 220 ALA A CA 1
ATOM 1775 C C . ALA A 1 220 ? 7.022 -4.870 23.839 1.00 54.00 220 ALA A C 1
ATOM 1777 O O . ALA A 1 220 ? 7.399 -5.138 24.979 1.00 54.00 220 ALA A O 1
ATOM 1778 N N . GLN A 1 221 ? 7.568 -5.458 22.770 1.00 60.59 221 GLN A N 1
ATOM 1779 C CA . GLN A 1 221 ? 8.714 -6.376 22.853 1.00 60.59 221 GLN A CA 1
ATOM 1780 C C . GLN A 1 221 ? 10.002 -5.595 23.101 1.00 60.59 221 GLN A C 1
ATOM 1782 O O . GLN A 1 221 ? 10.793 -5.968 23.964 1.00 60.59 221 GLN A O 1
ATOM 1787 N N . ARG A 1 222 ? 10.156 -4.461 22.408 1.00 66.50 222 ARG A N 1
ATOM 1788 C CA . ARG A 1 222 ? 11.292 -3.556 22.582 1.00 66.50 222 ARG A CA 1
ATOM 1789 C C . ARG A 1 222 ? 11.392 -3.066 24.022 1.00 66.50 222 ARG A C 1
ATOM 1791 O O . ARG A 1 222 ? 12.452 -3.170 24.619 1.00 66.50 222 ARG A O 1
ATOM 1798 N N . PHE A 1 223 ? 10.268 -2.679 24.624 1.00 63.75 223 PHE A N 1
ATOM 1799 C CA . PHE A 1 223 ? 10.219 -2.296 26.035 1.00 63.75 223 PHE A CA 1
ATOM 1800 C C . PHE A 1 223 ? 10.668 -3.423 26.984 1.00 63.75 223 PHE A C 1
ATOM 1802 O O . PHE A 1 223 ? 11.388 -3.159 27.946 1.00 63.75 223 PHE A O 1
ATOM 1809 N N . LYS A 1 224 ? 10.285 -4.684 26.720 1.00 66.00 224 LYS A N 1
ATOM 1810 C CA . LYS A 1 224 ? 10.732 -5.839 27.522 1.00 66.00 224 LYS A CA 1
ATOM 1811 C C . LYS A 1 224 ? 12.238 -6.065 27.398 1.00 66.00 224 LYS A C 1
ATOM 1813 O O . LYS A 1 224 ? 12.887 -6.283 28.417 1.00 66.00 224 LYS A O 1
ATOM 1818 N N . VAL A 1 225 ? 12.787 -5.983 26.186 1.00 70.56 225 VAL A N 1
ATOM 1819 C CA . VAL A 1 225 ? 14.231 -6.130 25.944 1.00 70.56 225 VAL A CA 1
ATOM 1820 C C . VAL A 1 225 ? 15.010 -4.974 26.581 1.00 70.56 225 VAL A C 1
ATOM 1822 O O . VAL A 1 225 ? 15.954 -5.226 27.322 1.00 70.56 225 VAL A O 1
ATOM 1825 N N . ASP A 1 226 ? 14.554 -3.730 26.415 1.00 71.88 226 ASP A N 1
ATOM 1826 C CA . ASP A 1 226 ? 15.159 -2.542 27.035 1.00 71.88 226 ASP A CA 1
ATOM 1827 C C . ASP A 1 226 ? 15.112 -2.596 28.569 1.00 71.88 226 ASP A C 1
ATOM 1829 O O . ASP A 1 226 ? 15.972 -2.025 29.240 1.00 71.88 226 ASP A O 1
ATOM 1833 N N . ARG A 1 227 ? 14.096 -3.245 29.153 1.00 70.38 227 ARG A N 1
ATOM 1834 C CA . ARG A 1 227 ? 14.023 -3.486 30.600 1.00 70.38 227 ARG A CA 1
ATOM 1835 C C . ARG A 1 227 ? 15.052 -4.527 31.037 1.00 70.38 227 ARG A C 1
ATOM 1837 O O . ARG A 1 227 ? 15.773 -4.281 31.995 1.00 70.38 227 ARG A O 1
ATOM 1844 N N . VAL A 1 228 ? 15.154 -5.651 30.321 1.00 69.69 228 VAL A N 1
ATOM 1845 C CA . VAL A 1 228 ? 16.160 -6.689 30.610 1.00 69.69 228 VAL A CA 1
ATOM 1846 C C . VAL A 1 228 ? 17.573 -6.111 30.532 1.00 69.69 228 VAL A C 1
ATOM 1848 O O . VAL A 1 228 ? 18.359 -6.354 31.442 1.00 69.69 228 VAL A O 1
ATOM 1851 N N . LEU A 1 229 ? 17.875 -5.301 29.511 1.00 68.00 229 LEU A N 1
ATOM 1852 C CA . LEU A 1 229 ? 19.185 -4.659 29.370 1.00 68.00 229 LEU A CA 1
ATOM 1853 C C . LEU A 1 229 ? 19.480 -3.694 30.531 1.00 68.00 229 LEU A C 1
ATOM 1855 O O . LEU A 1 229 ? 20.546 -3.766 31.134 1.00 68.00 229 LEU A O 1
ATOM 1859 N N . ARG A 1 230 ? 18.502 -2.870 30.935 1.00 67.50 230 ARG A N 1
ATOM 1860 C CA . ARG A 1 230 ? 18.644 -1.941 32.073 1.00 67.50 230 ARG A CA 1
ATOM 1861 C C . ARG A 1 230 ? 18.811 -2.627 33.433 1.00 67.50 230 ARG A C 1
ATOM 1863 O O . ARG A 1 230 ? 19.467 -2.071 34.314 1.00 67.50 230 ARG A O 1
ATOM 1870 N N . ASP A 1 231 ? 18.228 -3.809 33.616 1.00 62.81 231 ASP A N 1
ATOM 1871 C CA . ASP A 1 231 ? 18.257 -4.535 34.891 1.00 62.81 231 ASP A CA 1
ATOM 1872 C C . ASP A 1 231 ? 19.530 -5.391 35.079 1.00 62.81 231 ASP A C 1
ATOM 1874 O O . ASP A 1 231 ? 19.855 -5.759 36.210 1.00 62.81 231 ASP A O 1
ATOM 1878 N N . LEU A 1 232 ? 20.306 -5.661 34.018 1.00 58.84 232 LEU A N 1
ATOM 1879 C CA . LEU A 1 232 ? 21.547 -6.458 34.078 1.00 58.84 232 LEU A CA 1
ATOM 1880 C C . LEU A 1 232 ? 22.640 -5.859 34.969 1.00 58.84 232 LEU A C 1
ATOM 1882 O O . LEU A 1 232 ? 23.462 -6.601 35.505 1.00 58.84 232 LEU A O 1
ATOM 1886 N N . GLY A 1 233 ? 22.648 -4.537 35.149 1.00 51.56 233 GLY A N 1
ATOM 1887 C CA . GLY A 1 233 ? 23.598 -3.844 36.024 1.00 51.56 233 GLY A CA 1
ATOM 1888 C C . GLY A 1 233 ? 23.297 -3.971 37.523 1.00 51.56 233 GLY A C 1
ATOM 1889 O O . GLY A 1 233 ? 24.103 -3.522 38.331 1.00 51.56 233 GLY A O 1
ATOM 1890 N N . LYS A 1 234 ? 22.149 -4.552 37.911 1.00 50.12 234 LYS A N 1
ATOM 1891 C CA . LYS A 1 234 ? 21.646 -4.548 39.301 1.00 50.12 234 LYS A CA 1
ATOM 1892 C C . LYS A 1 234 ? 21.600 -5.923 39.974 1.00 50.12 234 LYS A C 1
ATOM 1894 O O . LYS A 1 234 ? 21.222 -6.008 41.140 1.00 50.12 234 LYS A O 1
ATOM 1899 N N . ILE A 1 235 ? 21.946 -7.000 39.267 1.00 52.47 235 ILE A N 1
ATOM 1900 C CA . ILE A 1 235 ? 21.801 -8.374 39.768 1.00 52.47 235 ILE A CA 1
ATOM 1901 C C . ILE A 1 235 ? 23.177 -8.930 40.165 1.00 52.47 235 ILE A C 1
ATOM 1903 O O . ILE A 1 235 ? 23.998 -9.258 39.312 1.00 52.47 235 ILE A O 1
ATOM 1907 N N . ASN A 1 236 ? 23.417 -9.060 41.473 1.00 47.97 236 ASN A N 1
ATOM 1908 C CA . ASN A 1 236 ? 24.519 -9.849 42.029 1.00 47.97 236 ASN A CA 1
ATOM 1909 C C . ASN A 1 236 ? 24.152 -11.344 41.951 1.00 47.97 236 ASN A C 1
ATOM 1911 O O . ASN A 1 236 ? 23.368 -11.823 42.768 1.00 47.97 236 ASN A O 1
ATOM 1915 N N . GLY A 1 237 ? 24.685 -12.078 40.970 1.00 54.59 237 GLY A N 1
ATOM 1916 C CA . GLY A 1 237 ? 24.441 -13.520 40.783 1.00 54.59 237 GLY A CA 1
ATOM 1917 C C . GLY A 1 237 ? 23.964 -13.878 39.371 1.00 54.59 237 GLY A C 1
ATOM 1918 O O . GLY A 1 237 ? 23.598 -12.992 38.607 1.00 54.59 237 GLY A O 1
ATOM 1919 N N . GLU A 1 238 ? 24.030 -15.170 39.017 1.00 54.44 238 GLU A N 1
ATOM 1920 C CA . GLU A 1 238 ? 23.848 -15.701 37.652 1.00 54.44 238 GLU A CA 1
ATOM 1921 C C . GLU A 1 238 ? 22.695 -15.050 36.851 1.00 54.44 238 GLU A C 1
ATOM 1923 O O . GLU A 1 238 ? 21.619 -14.794 37.402 1.00 54.44 238 GLU A O 1
ATOM 1928 N N . PRO A 1 239 ? 22.882 -14.801 35.538 1.00 57.78 239 PRO A N 1
ATOM 1929 C CA . PRO A 1 239 ? 21.885 -14.118 34.727 1.00 57.78 239 PRO A CA 1
ATOM 1930 C C . PRO A 1 239 ? 20.570 -14.906 34.687 1.00 57.78 239 PRO A C 1
ATOM 1932 O O . PRO A 1 239 ? 20.523 -16.044 34.229 1.00 57.78 239 PRO A O 1
ATOM 1935 N N . ARG A 1 240 ? 19.481 -14.253 35.124 1.00 66.12 240 ARG A N 1
ATOM 1936 C CA . ARG A 1 240 ? 18.100 -14.783 35.113 1.00 66.12 240 ARG A CA 1
ATOM 1937 C C . ARG A 1 240 ? 17.546 -15.070 33.719 1.00 66.12 240 ARG A C 1
ATOM 1939 O O . ARG A 1 240 ? 16.457 -15.614 33.603 1.00 66.12 240 ARG A O 1
ATOM 1946 N N . TYR A 1 241 ? 18.247 -14.658 32.676 1.00 70.94 241 TYR A N 1
ATOM 1947 C CA . TYR A 1 241 ? 17.836 -14.821 31.292 1.00 70.94 241 TYR A CA 1
ATOM 1948 C C . TYR A 1 241 ? 18.946 -15.558 30.536 1.00 70.94 241 TYR A C 1
ATOM 1950 O O . TYR A 1 241 ? 20.094 -15.577 30.984 1.00 70.94 241 TYR A O 1
ATOM 1958 N N . ARG A 1 242 ? 18.635 -16.136 29.374 1.00 70.88 242 ARG A N 1
ATOM 1959 C CA . ARG A 1 242 ? 19.592 -16.798 28.470 1.00 70.88 242 ARG A CA 1
ATOM 1960 C C . ARG A 1 242 ? 19.195 -16.595 27.013 1.00 70.88 242 ARG A C 1
ATOM 1962 O O . ARG A 1 242 ? 18.077 -16.173 26.725 1.00 70.88 242 ARG A O 1
ATOM 1969 N N . ILE A 1 243 ? 20.110 -16.885 26.093 1.00 73.00 243 ILE A N 1
ATOM 1970 C CA . ILE A 1 243 ? 19.861 -16.782 24.650 1.00 73.00 243 ILE A CA 1
ATOM 1971 C C . ILE A 1 243 ? 19.868 -18.187 24.050 1.00 73.00 243 ILE A C 1
ATOM 1973 O O . ILE A 1 243 ? 20.841 -18.915 24.234 1.00 73.00 243 ILE A O 1
ATOM 1977 N N . LEU A 1 244 ? 18.811 -18.549 23.323 1.00 74.06 244 LEU A N 1
ATOM 1978 C CA . LEU A 1 244 ? 18.745 -19.753 22.497 1.00 74.06 244 LEU A CA 1
ATOM 1979 C C . LEU A 1 244 ? 19.021 -19.405 21.036 1.00 74.06 244 LEU A C 1
ATOM 1981 O O . LEU A 1 244 ? 18.372 -18.523 20.469 1.00 74.06 244 LEU A O 1
ATOM 1985 N N . VAL A 1 245 ? 19.961 -20.117 20.424 1.00 71.56 245 VAL A N 1
ATOM 1986 C CA . VAL A 1 245 ? 20.390 -19.929 19.034 1.00 71.56 245 VAL A CA 1
ATOM 1987 C C . VAL A 1 245 ? 20.237 -21.238 18.282 1.00 71.56 245 VAL A C 1
ATOM 1989 O O . VAL A 1 245 ? 20.598 -22.304 18.775 1.00 71.56 245 VAL A O 1
ATOM 1992 N N . ASP A 1 246 ? 19.706 -21.153 17.071 1.00 69.38 246 ASP A N 1
ATOM 1993 C CA . ASP A 1 246 ? 19.691 -22.291 16.161 1.00 69.38 246 ASP A CA 1
ATOM 1994 C C . ASP A 1 246 ? 21.133 -22.609 15.707 1.00 69.38 246 ASP A C 1
ATOM 1996 O O . ASP A 1 246 ? 21.830 -21.701 15.235 1.00 69.38 246 ASP A O 1
ATOM 2000 N N . PRO A 1 247 ? 21.589 -23.871 15.794 1.00 64.38 247 PRO A N 1
ATOM 2001 C CA . PRO A 1 247 ? 22.904 -24.284 15.314 1.00 64.38 247 PRO A CA 1
ATOM 2002 C C . PRO A 1 247 ? 23.226 -23.851 13.874 1.00 64.38 247 PRO A C 1
ATOM 2004 O O . PRO A 1 247 ? 24.382 -23.551 13.584 1.00 64.38 247 PRO A O 1
ATOM 2007 N N . ILE A 1 248 ? 22.232 -23.764 12.975 1.00 63.16 248 ILE A N 1
ATOM 2008 C CA . ILE A 1 248 ? 22.450 -23.380 11.565 1.00 63.16 248 ILE A CA 1
ATOM 2009 C C . ILE A 1 248 ? 22.865 -21.916 11.394 1.00 63.16 248 ILE A C 1
ATOM 2011 O O . ILE A 1 248 ? 23.424 -21.518 10.372 1.00 63.16 248 ILE A O 1
ATOM 2015 N N . TYR A 1 249 ? 22.548 -21.095 12.389 1.00 61.97 249 TYR A N 1
ATOM 2016 C CA . TYR A 1 249 ? 22.776 -19.661 12.381 1.00 61.97 249 TYR A CA 1
ATOM 2017 C C . TYR A 1 249 ? 24.107 -19.271 13.041 1.00 61.97 249 TYR A C 1
ATOM 2019 O O . TYR A 1 249 ? 24.456 -18.093 13.029 1.00 61.97 249 TYR A O 1
ATOM 2027 N N . LYS A 1 250 ? 24.872 -20.256 13.541 1.00 55.66 250 LYS A N 1
ATOM 2028 C CA . LYS A 1 250 ? 26.213 -20.090 14.125 1.00 55.66 250 LYS A CA 1
ATOM 2029 C C . LYS A 1 250 ? 27.206 -19.408 13.167 1.00 55.66 250 LYS A C 1
ATOM 2031 O O . LYS A 1 250 ? 28.043 -18.642 13.631 1.00 55.66 250 LYS A O 1
ATOM 2036 N N . ASP A 1 251 ? 27.052 -19.628 11.857 1.00 54.75 251 ASP A N 1
ATOM 2037 C CA . ASP A 1 251 ? 28.010 -19.213 10.818 1.00 54.75 251 ASP A CA 1
ATOM 2038 C C . ASP A 1 251 ? 27.439 -18.199 9.790 1.00 54.75 251 ASP A C 1
ATOM 2040 O O . ASP A 1 251 ? 28.017 -18.018 8.719 1.00 54.75 251 ASP A O 1
ATOM 2044 N N . LYS A 1 252 ? 26.290 -17.548 10.061 1.00 55.44 252 LYS A N 1
ATOM 2045 C CA . LYS A 1 252 ? 25.641 -16.593 9.125 1.00 55.44 252 LYS A CA 1
ATOM 2046 C C . LYS A 1 252 ? 25.776 -15.131 9.548 1.00 55.44 252 LYS A C 1
ATOM 2048 O O . LYS A 1 252 ? 25.621 -14.813 10.723 1.00 55.44 252 LYS A O 1
ATOM 2053 N N . ASP A 1 253 ? 25.944 -14.234 8.568 1.00 56.38 253 ASP A N 1
ATOM 2054 C CA . ASP A 1 253 ? 26.252 -12.814 8.809 1.00 56.38 253 ASP A CA 1
ATOM 2055 C C . ASP A 1 253 ? 25.214 -12.039 9.623 1.00 56.38 253 ASP A C 1
ATOM 2057 O O . ASP A 1 253 ? 25.516 -11.071 10.317 1.00 56.38 253 ASP A O 1
ATOM 2061 N N . VAL A 1 254 ? 23.962 -12.468 9.550 1.00 60.28 254 VAL A N 1
ATOM 2062 C CA . VAL A 1 254 ? 22.861 -11.933 10.342 1.00 60.28 254 VAL A CA 1
ATOM 2063 C C . VAL A 1 254 ? 22.027 -13.121 10.770 1.00 60.28 254 VAL A C 1
ATOM 2065 O O . VAL A 1 254 ? 21.547 -13.878 9.922 1.00 60.28 254 VAL A O 1
ATOM 2068 N N . PHE A 1 255 ? 21.809 -13.268 12.074 1.00 64.75 255 PHE A N 1
ATOM 2069 C CA . PHE A 1 255 ? 20.970 -14.341 12.586 1.00 64.75 255 PHE A CA 1
ATOM 2070 C C . PHE A 1 255 ? 19.968 -13.902 13.649 1.00 64.75 255 PHE A C 1
ATOM 2072 O O . PHE A 1 255 ? 20.056 -12.813 14.226 1.00 64.75 255 PHE A O 1
ATOM 2079 N N . LYS A 1 256 ? 18.963 -14.761 13.856 1.00 66.38 256 LYS A N 1
ATOM 2080 C CA . LYS A 1 256 ? 17.907 -14.590 14.852 1.00 66.38 256 LYS A CA 1
ATOM 2081 C C . LYS A 1 256 ? 18.118 -15.556 16.014 1.00 66.38 256 LYS A C 1
ATOM 2083 O O . LYS A 1 256 ? 18.514 -16.700 15.807 1.00 66.38 256 LYS A O 1
ATOM 2088 N N . ALA A 1 257 ? 17.814 -15.095 17.218 1.00 71.38 257 ALA A N 1
ATOM 2089 C CA . ALA A 1 257 ? 17.864 -15.890 18.440 1.00 71.38 257 ALA A CA 1
ATOM 2090 C C . ALA A 1 257 ? 16.626 -15.617 19.302 1.00 71.38 257 ALA A C 1
ATOM 2092 O O . ALA A 1 257 ? 15.894 -14.652 19.064 1.00 71.38 257 ALA A O 1
ATOM 2093 N N . LEU A 1 258 ? 16.400 -16.438 20.323 1.00 70.44 258 LEU A N 1
ATOM 2094 C CA . LEU A 1 258 ? 15.333 -16.241 21.303 1.00 70.44 258 LEU A CA 1
ATOM 2095 C C . LEU A 1 258 ? 15.936 -15.887 22.662 1.00 70.44 258 LEU A C 1
ATOM 2097 O O . LEU A 1 258 ? 16.780 -16.612 23.179 1.00 70.44 258 LEU A O 1
ATOM 2101 N N . LEU A 1 259 ? 15.487 -14.780 23.250 1.00 71.81 259 LEU A N 1
ATOM 2102 C CA . LEU A 1 259 ? 15.754 -14.454 24.647 1.00 71.81 259 LEU A CA 1
ATOM 2103 C C . LEU A 1 259 ? 14.761 -15.215 25.521 1.00 71.81 259 LEU A C 1
ATOM 2105 O O . LEU A 1 259 ? 13.550 -15.114 25.312 1.00 71.81 259 LEU A O 1
ATOM 2109 N N . VAL A 1 260 ? 15.265 -15.943 26.508 1.00 69.50 260 VAL A N 1
ATOM 2110 C CA . VAL A 1 260 ? 14.468 -16.783 27.404 1.00 69.50 260 VAL A CA 1
ATOM 2111 C C . VAL A 1 260 ? 14.762 -16.473 28.866 1.00 69.50 260 VAL A C 1
ATOM 2113 O O . VAL A 1 260 ? 15.855 -16.027 29.201 1.00 69.50 260 VAL A O 1
ATOM 2116 N N . LEU A 1 261 ? 13.780 -16.684 29.734 1.00 64.88 261 LEU A N 1
ATOM 2117 C CA . LEU A 1 261 ? 13.906 -16.585 31.183 1.00 64.88 261 LEU A CA 1
ATOM 2118 C C . LEU A 1 261 ? 14.303 -17.957 31.749 1.00 64.88 261 LEU A C 1
ATOM 2120 O O . LEU A 1 261 ? 13.688 -18.974 31.427 1.00 64.88 261 LEU A O 1
ATOM 2124 N N . ASP A 1 262 ? 15.331 -17.973 32.593 1.00 60.09 262 ASP A N 1
ATOM 2125 C CA . ASP A 1 262 ? 15.819 -19.159 33.293 1.00 60.09 262 ASP A CA 1
ATOM 2126 C C . ASP A 1 262 ? 14.969 -19.390 34.552 1.00 60.09 262 ASP A C 1
ATOM 2128 O O . ASP A 1 262 ? 15.060 -18.645 35.533 1.00 60.09 262 ASP A O 1
ATOM 2132 N N . VAL A 1 263 ? 14.095 -20.396 34.513 1.00 52.91 263 VAL A N 1
ATOM 2133 C CA . VAL A 1 263 ? 13.266 -20.791 35.658 1.00 52.91 263 VAL A CA 1
ATOM 2134 C C . VAL A 1 263 ? 13.931 -22.001 36.313 1.00 52.91 263 VAL A C 1
ATOM 2136 O O . VAL A 1 263 ? 14.035 -23.068 35.712 1.00 52.91 263 VAL A O 1
ATOM 2139 N N . LYS A 1 264 ? 14.408 -21.844 37.555 1.00 47.69 264 LYS A N 1
ATOM 2140 C CA . LYS A 1 264 ? 14.968 -22.950 38.345 1.00 47.69 264 LYS A CA 1
ATOM 2141 C C . LYS A 1 264 ? 13.885 -24.004 38.590 1.00 47.69 264 LYS A C 1
ATOM 2143 O O . LYS A 1 264 ? 13.060 -23.791 39.465 1.00 47.69 264 LYS A O 1
ATOM 2148 N N . LEU A 1 265 ? 13.911 -25.093 37.818 1.00 41.53 265 LEU A N 1
ATOM 2149 C CA . LEU A 1 265 ? 13.574 -26.487 38.165 1.00 41.53 265 LEU A CA 1
ATOM 2150 C C . LEU A 1 265 ? 13.338 -27.264 36.855 1.00 41.53 265 LEU A C 1
ATOM 2152 O O . LEU A 1 265 ? 12.288 -27.158 36.233 1.00 41.53 265 LEU A O 1
ATOM 2156 N N . HIS A 1 266 ? 14.342 -28.061 36.469 1.00 44.09 266 HIS A N 1
ATOM 2157 C CA . HIS A 1 266 ? 14.360 -29.007 35.343 1.00 44.09 266 HIS A CA 1
ATOM 2158 C C . HIS A 1 266 ? 14.251 -28.390 33.930 1.00 44.09 266 HIS A C 1
ATOM 2160 O O . HIS A 1 266 ? 13.276 -27.735 33.581 1.00 44.09 266 HIS A O 1
ATOM 2166 N N . MET A 1 267 ? 15.246 -28.685 33.075 1.00 44.47 267 MET A N 1
ATOM 2167 C CA . MET A 1 267 ? 15.474 -28.158 31.706 1.00 44.47 267 MET A CA 1
ATOM 2168 C C . MET A 1 267 ? 14.359 -28.424 30.664 1.00 44.47 267 MET A C 1
ATOM 2170 O O . MET A 1 267 ? 14.613 -28.391 29.465 1.00 44.47 267 MET A O 1
ATOM 2174 N N . LYS A 1 268 ? 13.129 -28.724 31.088 1.00 40.16 268 LYS A N 1
ATOM 2175 C CA . LYS A 1 268 ? 11.992 -29.039 30.216 1.00 40.16 268 LYS A CA 1
ATOM 2176 C C . LYS A 1 268 ? 11.033 -27.864 29.999 1.00 40.16 268 LYS A C 1
ATOM 2178 O O . LYS A 1 268 ? 10.236 -27.943 29.079 1.00 40.16 268 LYS A O 1
ATOM 2183 N N . ASN A 1 269 ? 11.097 -26.792 30.794 1.00 46.78 269 ASN A N 1
ATOM 2184 C CA . ASN A 1 269 ? 10.157 -25.669 30.700 1.00 46.78 269 ASN A CA 1
ATOM 2185 C C . ASN A 1 269 ? 10.920 -24.340 30.582 1.00 46.78 269 ASN A C 1
ATOM 2187 O O . ASN A 1 269 ? 11.601 -23.937 31.521 1.00 46.78 269 ASN A O 1
ATOM 2191 N N . VAL A 1 270 ? 10.800 -23.656 29.443 1.00 50.28 270 VAL A N 1
ATOM 2192 C CA . VAL A 1 270 ? 11.481 -22.379 29.175 1.00 50.28 270 VAL A CA 1
ATOM 2193 C C . VAL A 1 270 ? 10.432 -21.304 28.885 1.00 50.28 270 VAL A C 1
ATOM 2195 O O . VAL A 1 270 ? 9.588 -21.492 28.011 1.00 50.28 270 VAL A O 1
ATOM 2198 N N . GLU A 1 271 ? 10.467 -20.182 29.610 1.00 52.72 271 GLU A N 1
ATOM 2199 C CA . GLU A 1 271 ? 9.578 -19.040 29.358 1.00 52.72 271 GLU A CA 1
ATOM 2200 C C . GLU A 1 271 ? 10.262 -18.058 28.395 1.00 52.72 271 GLU A C 1
ATOM 2202 O O . GLU A 1 271 ? 11.343 -17.538 28.672 1.00 52.72 271 GLU A O 1
ATOM 2207 N N . PHE A 1 272 ? 9.653 -17.805 27.237 1.00 60.03 272 PHE A N 1
ATOM 2208 C CA . PHE A 1 272 ? 10.250 -16.951 26.208 1.00 60.03 272 PHE A CA 1
ATOM 2209 C C . PHE A 1 272 ? 9.947 -15.473 26.448 1.00 60.03 272 PHE A C 1
ATOM 2211 O O . PHE A 1 272 ? 8.828 -15.087 26.784 1.00 60.03 272 PHE A O 1
ATOM 2218 N N . VAL A 1 273 ? 10.944 -14.626 26.203 1.00 59.81 273 VAL A N 1
ATOM 2219 C CA . VAL A 1 273 ? 10.871 -13.183 26.446 1.00 59.81 273 VAL A CA 1
ATOM 2220 C C . VAL A 1 273 ? 10.676 -12.407 25.146 1.00 59.81 273 VAL A C 1
ATOM 2222 O O . VAL A 1 273 ? 9.731 -11.621 25.052 1.00 59.81 273 VAL A O 1
ATOM 2225 N N . ALA A 1 274 ? 11.553 -12.603 24.154 1.00 62.72 274 ALA A N 1
ATOM 2226 C CA . ALA A 1 274 ? 11.492 -11.914 22.859 1.00 62.72 274 ALA A CA 1
ATOM 2227 C C . ALA A 1 274 ? 12.410 -12.558 21.803 1.00 62.72 274 ALA A C 1
ATOM 2229 O O . ALA A 1 274 ? 13.448 -13.127 22.138 1.00 62.72 274 ALA A O 1
ATOM 2230 N N . SER A 1 275 ? 12.077 -12.396 20.520 1.00 67.56 275 SER A N 1
ATOM 2231 C CA . SER A 1 275 ? 12.997 -12.656 19.408 1.00 67.56 275 SER A CA 1
ATOM 2232 C C . SER A 1 275 ? 14.035 -11.540 19.270 1.00 67.56 275 SER A C 1
ATOM 2234 O O . SER A 1 275 ? 13.677 -10.362 19.276 1.00 67.56 275 SER A O 1
ATOM 2236 N N . LEU A 1 276 ? 15.299 -11.899 19.072 1.00 67.31 276 LEU A N 1
ATOM 2237 C CA . LEU A 1 276 ? 16.425 -10.981 18.908 1.00 67.31 276 LEU A CA 1
ATOM 2238 C C . LEU A 1 276 ? 17.055 -11.145 17.519 1.00 67.31 276 LEU A C 1
ATOM 2240 O O . LEU A 1 276 ? 17.092 -12.254 16.986 1.00 67.31 276 LEU A O 1
ATOM 2244 N N . LYS A 1 277 ? 17.572 -10.054 16.943 1.00 68.44 277 LYS A N 1
ATOM 2245 C CA . LYS A 1 277 ? 18.312 -10.048 15.670 1.00 68.44 277 LYS A CA 1
ATOM 2246 C C . LYS A 1 277 ? 19.718 -9.509 15.912 1.00 68.44 277 LYS A C 1
ATOM 2248 O O . LYS A 1 277 ? 19.844 -8.470 16.547 1.00 68.44 277 LYS A O 1
ATOM 2253 N N . PHE A 1 278 ? 20.747 -10.173 15.398 1.00 66.56 278 PHE A N 1
ATOM 2254 C CA . PHE A 1 278 ? 22.150 -9.809 15.638 1.00 66.56 278 PHE A CA 1
ATOM 2255 C C . PHE A 1 278 ? 22.852 -9.336 14.359 1.00 66.56 278 PHE A C 1
ATOM 2257 O O . PHE A 1 278 ? 22.497 -9.784 13.266 1.00 66.56 278 PHE A O 1
ATOM 2264 N N . TYR A 1 279 ? 23.829 -8.429 14.491 1.00 53.56 279 TYR A N 1
ATOM 2265 C CA . TYR A 1 279 ? 24.736 -8.017 13.410 1.00 53.56 279 TYR A CA 1
ATOM 2266 C C . TYR A 1 279 ? 26.054 -8.801 13.509 1.00 53.56 279 TYR A C 1
ATOM 2268 O O . TYR A 1 279 ? 26.729 -8.713 14.532 1.00 53.56 279 TYR A O 1
ATOM 2276 N N . ASN A 1 280 ? 26.447 -9.487 12.431 1.00 52.50 280 ASN A N 1
ATOM 2277 C CA . ASN A 1 280 ? 27.686 -10.262 12.272 1.00 52.50 280 ASN A CA 1
ATOM 2278 C C . ASN A 1 280 ? 27.747 -11.569 13.108 1.00 52.50 280 ASN A C 1
ATOM 2280 O O . ASN A 1 280 ? 27.431 -11.558 14.301 1.00 52.50 280 ASN A O 1
ATOM 2284 N N . PRO A 1 281 ? 28.236 -12.699 12.562 1.00 49.78 281 PRO A N 1
ATOM 2285 C CA . PRO A 1 281 ? 28.606 -13.866 13.341 1.00 49.78 281 PRO A CA 1
ATOM 2286 C C . PRO A 1 281 ? 30.038 -13.582 13.803 1.00 49.78 281 PRO A C 1
ATOM 2288 O O . PRO A 1 281 ? 31.006 -13.894 13.108 1.00 49.78 281 PRO A O 1
ATOM 2291 N N . LEU A 1 282 ? 30.207 -12.854 14.908 1.00 40.91 282 LEU A N 1
ATOM 2292 C CA . LEU A 1 282 ? 31.544 -12.629 15.460 1.00 40.91 282 LEU A CA 1
ATOM 2293 C C . LEU A 1 282 ? 32.276 -13.970 15.500 1.00 40.91 282 LEU A C 1
ATOM 2295 O O . LEU A 1 282 ? 31.782 -14.897 16.139 1.00 40.91 282 LEU A O 1
ATOM 2299 N N . LYS A 1 283 ? 33.421 -14.054 14.800 1.00 43.47 283 LYS A N 1
ATOM 2300 C CA . LYS A 1 283 ? 34.359 -15.181 14.858 1.00 43.47 283 LYS A CA 1
ATOM 2301 C C . LYS A 1 283 ? 34.450 -15.627 16.310 1.00 43.47 283 LYS A C 1
ATOM 2303 O O . LYS A 1 283 ? 35.030 -14.927 17.142 1.00 43.47 283 LYS A O 1
ATOM 2308 N N . LEU A 1 284 ? 33.784 -16.738 16.596 1.00 40.72 284 LEU A N 1
ATOM 2309 C CA . LEU A 1 284 ? 33.521 -17.206 17.942 1.00 40.72 284 LEU A CA 1
ATOM 2310 C C . LEU A 1 284 ? 34.861 -17.374 18.657 1.00 40.72 284 LEU A C 1
ATOM 2312 O O . LEU A 1 284 ? 35.638 -18.264 18.316 1.00 40.72 284 LEU A O 1
ATOM 2316 N N . ARG A 1 285 ? 35.147 -16.542 19.667 1.00 37.47 285 ARG A N 1
ATOM 2317 C CA . ARG A 1 285 ? 36.079 -16.977 20.709 1.00 37.47 285 ARG A CA 1
ATOM 2318 C C . ARG A 1 285 ? 35.414 -18.183 21.365 1.00 37.47 285 ARG A C 1
ATOM 2320 O O . ARG A 1 285 ? 34.258 -18.090 21.781 1.00 37.47 285 ARG A O 1
ATOM 2327 N N . ALA A 1 286 ? 36.105 -19.320 21.377 1.00 38.69 286 ALA A N 1
ATOM 2328 C CA . ALA A 1 286 ? 35.625 -20.532 22.025 1.00 38.69 286 ALA A CA 1
ATOM 2329 C C . ALA A 1 286 ? 35.134 -20.189 23.446 1.00 38.69 286 ALA A C 1
ATOM 2331 O O . ALA A 1 286 ? 35.901 -19.641 24.235 1.00 38.69 286 ALA A O 1
ATOM 2332 N N . GLY A 1 287 ? 33.853 -20.447 23.741 1.00 51.22 287 GLY A N 1
ATOM 2333 C CA . GLY A 1 287 ? 33.303 -20.309 25.097 1.00 51.22 287 GLY A CA 1
ATOM 2334 C C . GLY A 1 287 ? 31.973 -19.561 25.270 1.00 51.22 287 GLY A C 1
ATOM 2335 O O . GLY A 1 287 ? 31.456 -19.557 26.381 1.00 51.22 287 GLY A O 1
ATOM 2336 N N . TRP A 1 288 ? 31.381 -18.942 24.236 1.00 52.16 288 TRP A N 1
ATOM 2337 C CA . TRP A 1 288 ? 30.085 -18.239 24.395 1.00 52.16 288 TRP A CA 1
ATOM 2338 C C . TRP A 1 288 ? 28.842 -19.131 24.319 1.00 52.16 288 TRP A C 1
ATOM 2340 O O . TRP A 1 288 ? 27.820 -18.805 24.927 1.00 52.16 288 TRP A O 1
ATOM 2350 N N . TRP A 1 289 ? 28.922 -20.250 23.603 1.00 57.09 289 TRP A N 1
ATOM 2351 C CA . TRP A 1 289 ? 27.826 -21.203 23.427 1.00 57.09 289 TRP A CA 1
ATOM 2352 C C . TRP A 1 289 ? 28.330 -22.566 23.878 1.00 57.09 289 TRP A C 1
ATOM 2354 O O . TRP A 1 289 ? 29.290 -23.081 23.306 1.00 57.09 289 TRP A O 1
ATOM 2364 N N . ASN A 1 290 ? 27.717 -23.134 24.913 1.00 54.66 290 ASN A N 1
ATOM 2365 C CA . ASN A 1 290 ? 28.036 -24.497 25.322 1.00 54.66 290 ASN A CA 1
ATOM 2366 C C . ASN A 1 290 ? 27.235 -25.458 24.438 1.00 54.66 290 ASN A C 1
ATOM 2368 O O . ASN A 1 290 ? 26.027 -25.282 24.280 1.00 54.66 290 ASN A O 1
ATOM 2372 N N . GLU A 1 291 ? 27.898 -26.470 23.877 1.00 46.56 291 GLU A N 1
ATOM 2373 C CA . GLU A 1 291 ? 27.323 -27.481 22.971 1.00 46.56 291 GLU A CA 1
ATOM 2374 C C . GLU A 1 291 ? 26.417 -28.496 23.702 1.00 46.56 291 GLU A C 1
ATOM 2376 O O . GLU A 1 291 ? 26.524 -29.704 23.521 1.00 46.56 291 GLU A O 1
ATOM 2381 N N . GLY A 1 292 ? 25.535 -28.020 24.584 1.00 52.38 292 GLY A N 1
ATOM 2382 C CA . GLY A 1 292 ? 24.466 -28.832 25.158 1.00 52.38 292 GLY A CA 1
ATOM 2383 C C . GLY A 1 292 ? 23.182 -28.637 24.360 1.00 52.38 292 GLY A C 1
ATOM 2384 O O . GLY A 1 292 ? 22.654 -27.527 24.348 1.00 52.38 292 GLY A O 1
ATOM 2385 N N . ASP A 1 293 ? 22.685 -29.699 23.723 1.00 50.12 293 ASP A N 1
ATOM 2386 C CA . ASP A 1 293 ? 21.404 -29.715 23.006 1.00 50.12 293 ASP A CA 1
ATOM 2387 C C . ASP A 1 293 ? 20.244 -29.346 23.958 1.00 50.12 293 ASP A C 1
ATOM 2389 O O . ASP A 1 293 ? 19.915 -30.103 24.874 1.00 50.12 293 ASP A O 1
ATOM 2393 N N . VAL A 1 294 ? 19.590 -28.198 23.744 1.00 52.78 294 VAL A N 1
ATOM 2394 C CA . VAL A 1 294 ? 18.363 -27.819 24.471 1.00 52.78 294 VAL A CA 1
ATOM 2395 C C . VAL A 1 294 ? 17.141 -28.320 23.706 1.00 52.78 294 VAL A C 1
ATOM 2397 O O . VAL A 1 294 ? 16.966 -27.977 22.539 1.00 52.78 294 VAL A O 1
ATOM 2400 N N . THR A 1 295 ? 16.289 -29.109 24.371 1.00 50.97 295 THR A N 1
ATOM 2401 C CA . THR A 1 295 ? 14.978 -29.533 23.846 1.00 50.97 295 THR A CA 1
ATOM 2402 C C . THR A 1 295 ? 13.909 -28.556 24.326 1.00 50.97 295 THR A C 1
ATOM 2404 O O . THR A 1 295 ? 13.686 -28.427 25.529 1.00 50.97 295 THR A O 1
ATOM 2407 N N . ILE A 1 296 ? 13.247 -27.858 23.404 1.00 49.53 296 ILE A N 1
ATOM 2408 C CA . ILE A 1 296 ? 12.087 -27.021 23.735 1.00 49.53 296 ILE A CA 1
ATOM 2409 C C . ILE A 1 296 ? 10.888 -27.956 23.963 1.00 49.53 296 ILE A C 1
ATOM 2411 O O . ILE A 1 296 ? 10.650 -28.844 23.157 1.00 49.53 296 ILE A O 1
ATOM 2415 N N . VAL A 1 297 ? 10.151 -27.794 25.067 1.00 45.03 297 VAL A N 1
ATOM 2416 C CA . VAL A 1 297 ? 8.856 -28.461 25.295 1.00 45.03 297 VAL A CA 1
ATOM 2417 C C . VAL A 1 297 ? 7.870 -27.397 25.767 1.00 45.03 297 VAL A C 1
ATOM 2419 O O . VAL A 1 297 ? 8.067 -26.751 26.795 1.00 45.03 297 VAL A O 1
ATOM 2422 N N . GLY A 1 298 ? 6.811 -27.175 24.994 1.00 43.84 298 GLY A N 1
ATOM 2423 C CA . GLY A 1 298 ? 5.787 -26.174 25.284 1.00 43.84 298 GLY A CA 1
ATOM 2424 C C . GLY A 1 298 ? 4.597 -26.762 26.032 1.00 43.84 298 GLY A C 1
ATOM 2425 O O . GLY A 1 298 ? 3.499 -26.718 25.490 1.00 43.84 298 GLY A O 1
ATOM 2426 N N . LYS A 1 299 ? 4.793 -27.292 27.250 1.00 37.41 299 LYS A N 1
ATOM 2427 C CA . LYS A 1 299 ? 3.746 -28.056 27.954 1.00 37.41 299 LYS A CA 1
ATOM 2428 C C . LYS A 1 299 ? 2.385 -27.352 27.968 1.00 37.41 299 LYS A C 1
ATOM 2430 O O . LYS A 1 299 ? 2.243 -26.192 28.364 1.00 37.41 299 LYS A O 1
ATOM 2435 N N . ASN A 1 300 ? 1.354 -28.127 27.645 1.00 37.00 300 ASN A N 1
ATOM 2436 C CA . ASN A 1 300 ? -0.047 -27.781 27.832 1.00 37.00 300 ASN A CA 1
ATOM 2437 C C . ASN A 1 300 ? -0.371 -27.681 29.340 1.00 37.00 300 ASN A C 1
ATOM 2439 O O . ASN A 1 300 ? -0.755 -28.658 29.984 1.00 37.00 300 ASN A O 1
ATOM 2443 N N . VAL A 1 301 ? -0.201 -26.495 29.935 1.00 33.84 301 VAL A N 1
ATOM 2444 C CA . VAL A 1 301 ? -0.516 -26.243 31.360 1.00 33.84 301 VAL A CA 1
ATOM 2445 C C . VAL A 1 301 ? -2.014 -26.434 31.666 1.00 33.84 301 VAL A C 1
ATOM 2447 O O . VAL A 1 301 ? -2.394 -26.569 32.822 1.00 33.84 301 VAL A O 1
ATOM 2450 N N . ALA A 1 302 ? -2.868 -26.581 30.648 1.00 31.84 302 ALA A N 1
ATOM 2451 C CA . ALA A 1 302 ? -4.269 -26.944 30.845 1.00 31.84 302 ALA A CA 1
ATOM 2452 C C . ALA A 1 302 ? -4.497 -28.427 31.213 1.00 31.84 302 ALA A C 1
ATOM 2454 O O . ALA A 1 302 ? -5.575 -28.752 31.698 1.00 31.84 302 ALA A O 1
ATOM 2455 N N . GLN A 1 303 ? -3.520 -29.330 31.027 1.00 32.25 303 GLN A N 1
ATOM 2456 C CA . GLN A 1 303 ? -3.705 -30.768 31.307 1.00 32.25 303 GLN A CA 1
ATOM 2457 C C . GLN A 1 303 ? -2.880 -31.323 32.478 1.00 32.25 303 GLN A C 1
ATOM 2459 O O . GLN A 1 303 ? -3.166 -32.421 32.948 1.00 32.25 303 GLN A O 1
ATOM 2464 N N . ASN A 1 304 ? -1.953 -30.541 33.041 1.00 28.92 304 ASN A N 1
ATOM 2465 C CA . ASN A 1 304 ? -1.221 -30.914 34.264 1.00 28.92 304 ASN A CA 1
ATOM 2466 C C . ASN A 1 304 ? -1.744 -30.243 35.544 1.00 28.92 304 ASN A C 1
ATOM 2468 O O . ASN A 1 304 ? -1.150 -30.412 36.601 1.00 28.92 304 ASN A O 1
ATOM 2472 N N . LEU A 1 305 ? -2.892 -29.564 35.477 1.00 29.97 305 LEU A N 1
ATOM 2473 C CA . LEU A 1 305 ? -3.709 -29.262 36.661 1.00 29.97 305 LEU A CA 1
ATOM 2474 C C . LEU A 1 305 ? -4.723 -30.374 36.983 1.00 29.97 305 LEU A C 1
ATOM 2476 O O . LEU A 1 305 ? -5.459 -30.258 37.956 1.00 29.97 305 LEU A O 1
ATOM 2480 N N . GLN A 1 306 ? -4.747 -31.462 36.202 1.00 33.00 306 GLN A N 1
ATOM 2481 C CA . GLN A 1 306 ? -5.608 -32.619 36.474 1.00 33.00 306 GLN A CA 1
ATOM 2482 C C . GLN A 1 306 ? -4.863 -33.941 36.692 1.00 33.00 306 GLN A C 1
ATOM 2484 O O . GLN A 1 306 ? -5.439 -34.817 37.319 1.00 33.00 306 GLN A O 1
ATOM 2489 N N . ASN A 1 307 ? -3.594 -34.090 36.285 1.00 30.36 307 ASN A N 1
ATOM 2490 C CA . ASN A 1 307 ? -2.851 -35.346 36.459 1.00 30.36 307 ASN A CA 1
ATOM 2491 C C . ASN A 1 307 ? -1.387 -35.110 36.874 1.00 30.36 307 ASN A C 1
ATOM 2493 O O . ASN A 1 307 ? -0.476 -35.185 36.055 1.00 30.36 307 ASN A O 1
ATOM 2497 N N . ALA A 1 308 ? -1.157 -34.845 38.159 1.00 25.34 308 ALA A N 1
ATOM 2498 C CA . ALA A 1 308 ? 0.150 -35.019 38.794 1.00 25.34 308 ALA A CA 1
ATOM 2499 C C . ALA A 1 308 ? -0.039 -35.360 40.278 1.00 25.34 308 ALA A C 1
ATOM 2501 O O . ALA A 1 308 ? 0.266 -34.584 41.178 1.00 25.34 308 ALA A O 1
ATOM 2502 N N . THR A 1 309 ? -0.564 -36.553 40.540 1.00 36.12 309 THR A N 1
ATOM 2503 C CA . THR A 1 309 ? -0.313 -37.259 41.795 1.00 36.12 309 THR A CA 1
ATOM 2504 C C . THR A 1 309 ? 1.115 -37.793 41.774 1.00 36.12 309 THR A C 1
ATOM 2506 O O . THR A 1 309 ? 1.345 -38.898 41.295 1.00 36.12 309 THR A O 1
ATOM 2509 N N . THR A 1 310 ? 2.058 -37.028 42.319 1.00 28.14 310 THR A N 1
ATOM 2510 C CA . THR A 1 310 ? 3.164 -37.584 43.114 1.00 28.14 310 THR A CA 1
ATOM 2511 C C . THR A 1 310 ? 3.564 -36.566 44.188 1.00 28.14 310 THR A C 1
ATOM 2513 O O . THR A 1 310 ? 3.857 -35.419 43.848 1.00 28.14 310 THR A O 1
ATOM 2516 N N . PRO A 1 311 ? 3.568 -36.957 45.473 1.00 32.31 311 PRO A N 1
ATOM 2517 C CA . PRO A 1 311 ? 3.849 -36.075 46.598 1.00 32.31 311 PRO A CA 1
ATOM 2518 C C . PRO A 1 311 ? 5.361 -36.006 46.845 1.00 32.31 311 PRO A C 1
ATOM 2520 O O . PRO A 1 311 ? 5.902 -36.890 47.502 1.00 32.31 311 PRO A O 1
ATOM 2523 N N . ALA A 1 312 ? 6.065 -35.010 46.295 1.00 30.14 312 ALA A N 1
ATOM 2524 C CA . ALA A 1 312 ? 7.488 -34.826 46.631 1.00 30.14 312 ALA A CA 1
ATOM 2525 C C . ALA A 1 312 ? 8.091 -33.422 46.422 1.00 30.14 312 ALA A C 1
ATOM 2527 O O . ALA A 1 312 ? 9.256 -33.241 46.742 1.00 30.14 312 ALA A O 1
ATOM 2528 N N . GLU A 1 313 ? 7.355 -32.416 45.940 1.00 29.05 313 GLU A N 1
ATOM 2529 C CA . GLU A 1 313 ? 7.888 -31.038 45.833 1.00 29.05 313 GLU A CA 1
ATOM 2530 C C . GLU A 1 313 ? 6.889 -30.004 46.372 1.00 29.05 313 GLU A C 1
ATOM 2532 O O . GLU A 1 313 ? 6.699 -28.919 45.830 1.00 29.05 313 GLU A O 1
ATOM 2537 N N . ALA A 1 314 ? 6.220 -30.370 47.464 1.00 31.25 314 ALA A N 1
ATOM 2538 C CA . ALA A 1 314 ? 5.505 -29.443 48.323 1.00 31.25 314 ALA A CA 1
ATOM 2539 C C . ALA A 1 314 ? 6.432 -29.044 49.473 1.00 31.25 314 ALA A C 1
ATOM 2541 O O . ALA A 1 314 ? 6.303 -29.574 50.567 1.00 31.25 314 ALA A O 1
ATOM 2542 N N . GLU A 1 315 ? 7.363 -28.125 49.227 1.00 34.25 315 GLU A N 1
ATOM 2543 C CA . GLU A 1 315 ? 8.015 -27.391 50.311 1.00 34.25 315 GLU A CA 1
ATOM 2544 C C . GLU A 1 315 ? 8.164 -25.906 49.931 1.00 34.25 315 GLU A C 1
ATOM 2546 O O . GLU A 1 315 ? 8.977 -25.504 49.103 1.00 34.25 315 GLU A O 1
ATOM 2551 N N . SER A 1 316 ? 7.260 -25.136 50.549 1.00 38.44 316 SER A N 1
ATOM 2552 C CA . SER A 1 316 ? 7.101 -23.679 50.637 1.00 38.44 316 SER A CA 1
ATOM 2553 C C . SER A 1 316 ? 6.829 -22.883 49.349 1.00 38.44 316 SER A C 1
ATOM 2555 O O . SER A 1 316 ? 7.679 -22.121 48.883 1.00 38.44 316 SER A O 1
ATOM 2557 N N . LEU A 1 317 ? 5.587 -22.941 48.848 1.00 47.25 317 LEU A N 1
ATOM 2558 C CA . LEU A 1 317 ? 4.968 -21.725 48.306 1.00 47.25 317 LEU A CA 1
ATOM 2559 C C . LEU A 1 317 ? 4.680 -20.777 49.480 1.00 47.25 317 LEU A C 1
ATOM 2561 O O . LEU A 1 317 ? 4.267 -21.215 50.553 1.00 47.25 317 LEU A O 1
ATOM 2565 N N . ASP A 1 318 ? 4.906 -19.482 49.279 1.00 58.81 318 ASP A N 1
ATOM 2566 C CA . ASP A 1 318 ? 4.475 -18.464 50.234 1.00 58.81 318 ASP A CA 1
ATOM 2567 C C . ASP A 1 318 ? 2.950 -18.553 50.424 1.00 58.81 318 ASP A C 1
ATOM 2569 O O . ASP A 1 318 ? 2.209 -18.695 49.447 1.00 58.81 318 ASP A O 1
ATOM 2573 N N . LYS A 1 319 ? 2.476 -18.496 51.671 1.00 60.25 319 LYS A N 1
ATOM 2574 C CA . LYS A 1 319 ? 1.068 -18.754 52.033 1.00 60.25 319 LYS A CA 1
ATOM 2575 C C . LYS A 1 319 ? 0.110 -17.789 51.327 1.00 60.25 319 LYS A C 1
ATOM 2577 O O . LYS A 1 319 ? -0.982 -18.175 50.914 1.00 60.25 319 LYS A O 1
ATOM 2582 N N . ASP A 1 320 ? 0.571 -16.565 51.090 1.00 63.44 320 ASP A N 1
ATOM 2583 C CA . ASP A 1 320 ? -0.138 -15.538 50.325 1.00 63.44 320 ASP A CA 1
ATOM 2584 C C . ASP A 1 320 ? -0.314 -15.920 48.841 1.00 63.44 320 ASP A C 1
ATOM 2586 O O . ASP A 1 320 ? -1.332 -15.602 48.223 1.00 63.44 320 ASP A O 1
ATOM 2590 N N . THR A 1 321 ? 0.622 -16.681 48.262 1.00 69.75 321 THR A N 1
ATOM 2591 C CA . THR A 1 321 ? 0.522 -17.177 46.877 1.00 69.75 321 THR A CA 1
ATOM 2592 C C . THR A 1 321 ? -0.528 -18.282 46.750 1.00 69.75 321 THR A C 1
ATOM 2594 O O . THR A 1 321 ? -1.242 -18.340 45.748 1.00 69.75 321 THR A O 1
ATOM 2597 N N . GLU A 1 322 ? -0.681 -19.133 47.767 1.00 71.75 322 GLU A N 1
ATOM 2598 C CA . GLU A 1 322 ? -1.700 -20.190 47.763 1.00 71.75 322 GLU A CA 1
ATOM 2599 C C . GLU A 1 322 ? -3.126 -19.624 47.768 1.00 71.75 322 GLU A C 1
ATOM 2601 O O . GLU A 1 322 ? -3.991 -20.129 47.047 1.00 71.75 322 GLU A O 1
ATOM 2606 N N . LEU A 1 323 ? -3.373 -18.551 48.529 1.00 77.06 323 LEU A N 1
ATOM 2607 C CA . LEU A 1 323 ? -4.680 -17.888 48.578 1.00 77.06 323 LEU A CA 1
ATOM 2608 C C . LEU A 1 323 ? -5.018 -17.177 47.255 1.00 77.06 323 LEU A C 1
ATOM 2610 O O . LEU A 1 323 ? -6.157 -17.243 46.791 1.00 77.06 323 LEU A O 1
ATOM 2614 N N . LEU A 1 324 ? -4.032 -16.545 46.608 1.00 76.19 324 LEU A N 1
ATOM 2615 C CA . LEU A 1 324 ? -4.208 -15.914 45.292 1.00 76.19 324 LEU A CA 1
ATOM 2616 C C . LEU A 1 324 ? -4.565 -16.942 44.205 1.00 76.19 324 LEU A C 1
ATOM 2618 O O . LEU A 1 324 ? -5.454 -16.696 43.387 1.00 76.19 324 LEU A O 1
ATOM 2622 N N . VAL A 1 325 ? -3.918 -18.112 44.212 1.00 77.75 325 VAL A N 1
ATOM 2623 C CA . VAL A 1 325 ? -4.224 -19.216 43.284 1.00 77.75 325 VAL A CA 1
ATOM 2624 C C . VAL A 1 325 ? -5.603 -19.815 43.572 1.00 77.75 325 VAL A C 1
ATOM 2626 O O . VAL A 1 325 ? -6.363 -20.090 42.641 1.00 77.75 325 VAL A O 1
ATOM 2629 N N . ALA A 1 326 ? -5.967 -19.974 44.848 1.00 79.88 326 ALA A N 1
ATOM 2630 C CA . ALA A 1 326 ? -7.302 -20.424 45.241 1.00 79.88 326 ALA A CA 1
ATOM 2631 C C . ALA A 1 326 ? -8.396 -19.477 44.719 1.00 79.88 326 ALA A C 1
ATOM 2633 O O . ALA A 1 326 ? -9.397 -19.947 44.180 1.00 79.88 326 ALA A O 1
ATOM 2634 N N . ALA A 1 327 ? -8.171 -18.161 44.784 1.00 80.19 327 ALA A N 1
ATOM 2635 C CA . ALA A 1 327 ? -9.106 -17.158 44.279 1.00 80.19 327 ALA A CA 1
ATOM 2636 C C . ALA A 1 327 ? -9.293 -17.192 42.757 1.00 80.19 327 ALA A C 1
ATOM 2638 O O . ALA A 1 327 ? -10.417 -17.057 42.277 1.00 80.19 327 ALA A O 1
ATOM 2639 N N . GLN A 1 328 ? -8.228 -17.436 41.988 1.00 81.88 328 GLN A N 1
ATOM 2640 C CA . GLN A 1 328 ? -8.322 -17.617 40.529 1.00 81.88 328 GLN A CA 1
ATOM 2641 C C . GLN A 1 328 ? -9.107 -18.881 40.154 1.00 81.88 328 GLN A C 1
ATOM 2643 O O . GLN A 1 328 ? -9.889 -18.897 39.196 1.00 81.88 328 GLN A O 1
ATOM 2648 N N . ASN A 1 329 ? -8.914 -19.954 40.922 1.00 81.75 329 ASN A N 1
ATOM 2649 C CA . ASN A 1 329 ? -9.550 -21.246 40.675 1.00 81.75 329 ASN A CA 1
ATOM 2650 C C . ASN A 1 329 ? -10.971 -21.344 41.251 1.00 81.75 329 ASN A C 1
ATOM 2652 O O . ASN A 1 329 ? -11.730 -22.209 40.819 1.00 81.75 329 ASN A O 1
ATOM 2656 N N . GLY A 1 330 ? -11.346 -20.456 42.177 1.00 83.00 330 GLY A N 1
ATOM 2657 C CA . GLY A 1 330 ? -12.611 -20.526 42.907 1.00 83.00 330 GLY A CA 1
ATOM 2658 C C . GLY A 1 330 ? -12.653 -21.670 43.927 1.00 83.00 330 GLY A C 1
ATOM 2659 O O . GLY A 1 330 ? -13.704 -22.274 44.112 1.00 83.00 330 GLY A O 1
ATOM 2660 N N . ASP A 1 331 ? -11.523 -22.010 44.561 1.00 84.00 331 ASP A N 1
ATOM 2661 C CA . ASP A 1 331 ? -11.462 -23.076 45.576 1.00 84.00 331 ASP A CA 1
ATOM 2662 C C . ASP A 1 331 ? -12.070 -22.616 46.908 1.00 84.00 331 ASP A C 1
ATOM 2664 O O . ASP A 1 331 ? -11.393 -22.047 47.765 1.00 84.00 331 ASP A O 1
ATOM 2668 N N . ILE A 1 332 ? -13.361 -22.896 47.071 1.00 80.19 332 ILE A N 1
ATOM 2669 C CA . ILE A 1 332 ? -14.138 -22.589 48.274 1.00 80.19 332 ILE A CA 1
ATOM 2670 C C . ILE A 1 332 ? -13.699 -23.423 49.482 1.00 80.19 332 ILE A C 1
ATOM 2672 O O . ILE A 1 332 ? -13.527 -22.914 50.588 1.00 80.19 332 ILE A O 1
ATOM 2676 N N . LYS A 1 333 ? -13.483 -24.728 49.282 1.00 77.50 333 LYS A N 1
ATOM 2677 C CA . LYS A 1 333 ? -13.322 -25.694 50.383 1.00 77.50 333 LYS A CA 1
ATOM 2678 C C . LYS A 1 333 ? -12.071 -25.444 51.216 1.00 77.50 333 LYS A C 1
ATOM 2680 O O . LYS A 1 333 ? -12.027 -25.823 52.383 1.00 77.50 333 LYS A O 1
ATOM 2685 N N . GLY A 1 334 ? -11.049 -24.836 50.621 1.00 69.38 334 GLY A N 1
ATOM 2686 C CA . GLY A 1 334 ? -9.833 -24.452 51.323 1.00 69.38 334 GLY A CA 1
ATOM 2687 C C . GLY A 1 334 ? -9.677 -22.948 51.537 1.00 69.38 334 GLY A C 1
ATOM 2688 O O . GLY A 1 334 ? -8.564 -22.525 51.839 1.00 69.38 334 GLY A O 1
ATOM 2689 N N . LEU A 1 335 ? -10.737 -22.147 51.374 1.00 75.31 335 LEU A N 1
ATOM 2690 C CA . LEU A 1 335 ? -10.713 -20.699 51.599 1.00 75.31 335 LEU A CA 1
ATOM 2691 C C . LEU A 1 335 ? -10.453 -20.377 53.078 1.00 75.31 335 LEU A C 1
ATOM 2693 O O . LEU A 1 335 ? -9.424 -19.788 53.402 1.00 75.31 335 LEU A O 1
ATOM 2697 N N . GLN A 1 336 ? -11.328 -20.844 53.975 1.00 69.88 336 GLN A N 1
ATOM 2698 C CA . GLN A 1 336 ? -11.248 -20.576 55.421 1.00 69.88 336 GLN A CA 1
ATOM 2699 C C . GLN A 1 336 ? -9.906 -21.028 56.017 1.00 69.88 336 GLN A C 1
ATOM 2701 O O . GLN A 1 336 ? -9.201 -20.241 56.636 1.00 69.88 336 GLN A O 1
ATOM 2706 N N . LYS A 1 337 ? -9.481 -22.258 55.696 1.00 70.38 337 LYS A N 1
ATOM 2707 C CA . LYS A 1 337 ? -8.203 -22.826 56.155 1.00 70.38 337 LYS A CA 1
ATOM 2708 C C . LYS A 1 337 ? -6.978 -22.012 55.714 1.00 70.38 337 LYS A C 1
ATOM 2710 O O . LYS A 1 337 ? -5.958 -22.022 56.397 1.00 70.38 337 LYS A O 1
ATOM 2715 N N . ARG A 1 338 ? -7.034 -21.358 54.548 1.00 73.31 338 ARG A N 1
ATOM 2716 C CA . ARG A 1 338 ? -5.918 -20.552 54.028 1.00 73.31 338 ARG A CA 1
ATOM 2717 C C . ARG A 1 338 ? -5.933 -19.137 54.590 1.00 73.31 338 ARG A C 1
ATOM 2719 O O . ARG A 1 338 ? -4.857 -18.633 54.888 1.00 73.31 338 ARG A O 1
ATOM 2726 N N . LEU A 1 339 ? -7.109 -18.552 54.827 1.00 71.50 339 LEU A N 1
ATOM 2727 C CA . LEU A 1 339 ? -7.272 -17.265 55.519 1.00 71.50 339 LEU A CA 1
ATOM 2728 C C . LEU A 1 339 ? -6.739 -17.273 56.958 1.00 71.50 339 LEU A C 1
ATOM 2730 O O . LEU A 1 339 ? -6.223 -16.253 57.401 1.00 71.50 339 LEU A O 1
ATOM 2734 N N . ASP A 1 340 ? -6.756 -18.419 57.647 1.00 70.81 340 ASP A N 1
ATOM 2735 C CA . ASP A 1 340 ? -6.123 -18.568 58.971 1.00 70.81 340 ASP A CA 1
ATOM 2736 C C . ASP A 1 340 ? -4.601 -18.319 58.944 1.00 70.81 340 ASP A C 1
ATOM 2738 O O . ASP A 1 340 ? -3.966 -18.113 59.979 1.00 70.81 340 ASP A O 1
ATOM 2742 N N . SER A 1 341 ? -3.987 -18.383 57.759 1.00 65.44 341 SER A N 1
ATOM 2743 C CA . SER A 1 341 ? -2.532 -18.401 57.593 1.00 65.44 341 SER A CA 1
ATOM 2744 C C . SER A 1 341 ? -1.987 -17.448 56.521 1.00 65.44 341 SER A C 1
ATOM 2746 O O . SER A 1 341 ? -0.767 -17.321 56.412 1.00 65.44 341 SER A O 1
ATOM 2748 N N . ALA A 1 342 ? -2.864 -16.787 55.758 1.00 69.31 342 ALA A N 1
ATOM 2749 C CA . ALA A 1 342 ? -2.555 -15.918 54.625 1.00 69.31 342 ALA A CA 1
ATOM 2750 C C . ALA A 1 342 ? -3.447 -14.671 54.641 1.00 69.31 342 ALA A C 1
ATOM 2752 O O . ALA A 1 342 ? -4.623 -14.727 55.006 1.00 69.31 342 ALA A O 1
ATOM 2753 N N . SER A 1 343 ? -2.896 -13.537 54.217 1.00 74.75 343 SER A N 1
ATOM 2754 C CA . SER A 1 343 ? -3.608 -12.261 54.269 1.00 74.75 343 SER A CA 1
ATOM 2755 C C . SER A 1 343 ? -4.645 -12.144 53.142 1.00 74.75 343 SER A C 1
ATOM 2757 O O . SER A 1 343 ? -4.293 -12.325 51.974 1.00 74.75 343 SER A O 1
ATOM 2759 N N . PRO A 1 344 ? -5.897 -11.714 53.410 1.00 73.31 344 PRO A N 1
ATOM 2760 C CA . PRO A 1 344 ? -6.859 -11.387 52.349 1.00 73.31 344 PRO A CA 1
ATOM 2761 C C . PRO A 1 344 ? -6.432 -10.173 51.504 1.00 73.31 344 PRO A C 1
ATOM 2763 O O . PRO A 1 344 ? -7.038 -9.892 50.468 1.00 73.31 344 PRO A O 1
ATOM 2766 N N . TYR A 1 345 ? -5.388 -9.455 51.931 1.00 75.25 345 TYR A N 1
ATOM 2767 C CA . TYR A 1 345 ? -4.768 -8.345 51.207 1.00 75.25 345 TYR A CA 1
ATOM 2768 C C . TYR A 1 345 ? -3.483 -8.744 50.488 1.00 75.25 345 TYR A C 1
ATOM 2770 O O . TYR A 1 345 ? -2.790 -7.854 49.994 1.00 75.25 345 TYR A O 1
ATOM 2778 N N . ALA A 1 346 ? -3.153 -10.039 50.440 1.00 76.06 346 ALA A N 1
ATOM 2779 C CA . ALA A 1 346 ? -2.066 -10.552 49.618 1.00 76.06 346 ALA A CA 1
ATOM 2780 C C . ALA A 1 346 ? -2.175 -9.960 48.211 1.00 76.06 346 ALA A C 1
ATOM 2782 O O . ALA A 1 346 ? -3.261 -9.927 47.635 1.00 76.06 346 ALA A O 1
ATOM 2783 N N . LYS A 1 347 ? -1.073 -9.446 47.670 1.00 78.94 347 LYS A N 1
ATOM 2784 C CA . LYS A 1 347 ? -1.062 -8.818 46.347 1.00 78.94 347 LYS A CA 1
ATOM 2785 C C . LYS A 1 347 ? -0.202 -9.630 45.404 1.00 78.94 347 LYS A C 1
ATOM 2787 O O . LYS A 1 347 ? 0.924 -9.991 45.739 1.00 78.94 347 LYS A O 1
ATOM 2792 N N . ASP A 1 348 ? -0.714 -9.870 44.207 1.00 75.69 348 ASP A N 1
ATOM 2793 C CA . ASP A 1 348 ? 0.105 -10.397 43.126 1.00 75.69 348 ASP A CA 1
ATOM 2794 C C . ASP A 1 348 ? 1.050 -9.316 42.558 1.00 75.69 348 ASP A C 1
ATOM 2796 O O . ASP A 1 348 ? 1.098 -8.166 43.008 1.00 75.69 348 ASP A O 1
ATOM 2800 N N . LYS A 1 349 ? 1.813 -9.670 41.519 1.00 76.38 349 LYS A N 1
ATOM 2801 C CA . LYS A 1 349 ? 2.764 -8.755 40.861 1.00 76.38 349 LYS A CA 1
ATOM 2802 C C . LYS A 1 349 ? 2.107 -7.518 40.230 1.00 76.38 349 LYS A C 1
ATOM 2804 O O . LYS A 1 349 ? 2.816 -6.575 39.886 1.00 76.38 349 LYS A O 1
ATOM 2809 N N . PHE A 1 350 ? 0.789 -7.530 40.052 1.00 70.62 350 PHE A N 1
ATOM 2810 C CA . PHE A 1 350 ? -0.008 -6.438 39.502 1.00 70.62 350 PHE A CA 1
ATOM 2811 C C . PHE A 1 350 ? -0.758 -5.668 40.592 1.00 70.62 350 PHE A C 1
ATOM 2813 O O . PHE A 1 350 ? -1.554 -4.791 40.272 1.00 70.62 350 PHE A O 1
ATOM 2820 N N . GLY A 1 351 ? -0.507 -5.960 41.872 1.00 77.25 351 GLY A N 1
ATOM 2821 C CA . GLY A 1 351 ? -1.208 -5.338 42.989 1.00 77.25 351 GLY A CA 1
ATOM 2822 C C . GLY A 1 351 ? -2.612 -5.902 43.229 1.00 77.25 351 GLY A C 1
ATOM 2823 O O . GLY A 1 351 ? -3.333 -5.341 44.051 1.00 77.25 351 GLY A O 1
ATOM 2824 N N . MET A 1 352 ? -3.011 -6.973 42.532 1.00 81.81 352 MET A N 1
ATOM 2825 C CA . MET A 1 352 ? -4.347 -7.559 42.637 1.00 81.81 352 MET A CA 1
ATOM 2826 C C . MET A 1 352 ? -4.463 -8.416 43.893 1.00 81.81 352 MET A C 1
ATOM 2828 O O . MET A 1 352 ? -3.622 -9.275 44.153 1.00 81.81 352 MET A O 1
ATOM 2832 N N . THR A 1 353 ? -5.536 -8.197 44.650 1.00 86.38 353 THR A N 1
ATOM 2833 C CA . THR A 1 353 ? -5.893 -9.030 45.808 1.00 86.38 353 THR A CA 1
ATOM 2834 C C . THR A 1 353 ? -6.658 -10.290 45.380 1.00 86.38 353 THR A C 1
ATOM 2836 O O . THR A 1 353 ? -7.156 -10.337 44.249 1.00 86.38 353 THR A O 1
ATOM 2839 N N . PRO A 1 354 ? -6.845 -11.292 46.265 1.00 84.56 354 PRO A N 1
ATOM 2840 C CA . PRO A 1 354 ? -7.727 -12.429 46.002 1.00 84.56 354 PRO A CA 1
ATOM 2841 C C . PRO A 1 354 ? -9.104 -12.004 45.474 1.00 84.56 354 PRO A C 1
ATOM 2843 O O . PRO A 1 354 ? -9.613 -12.594 44.525 1.00 84.56 354 PRO A O 1
ATOM 2846 N N . LEU A 1 355 ? -9.670 -10.915 46.009 1.00 86.81 355 LEU A N 1
ATOM 2847 C CA . LEU A 1 355 ? -10.957 -10.404 45.545 1.00 86.81 355 LEU A CA 1
ATOM 2848 C C . LEU A 1 355 ? -10.895 -9.844 44.112 1.00 86.81 355 LEU A C 1
ATOM 2850 O O . LEU A 1 355 ? -11.819 -10.079 43.341 1.00 86.81 355 LEU A O 1
ATOM 2854 N N . HIS A 1 356 ? -9.818 -9.151 43.727 1.00 85.38 356 HIS A N 1
ATOM 2855 C CA . HIS A 1 356 ? -9.638 -8.681 42.345 1.00 85.38 356 HIS A CA 1
ATOM 2856 C C . HIS A 1 356 ? -9.582 -9.849 41.362 1.00 85.38 356 HIS A C 1
ATOM 2858 O O . HIS A 1 356 ? -10.234 -9.812 40.322 1.00 85.38 356 HIS A O 1
ATOM 2864 N N . LEU A 1 357 ? -8.822 -10.893 41.701 1.00 84.69 357 LEU A N 1
ATOM 2865 C CA . LEU A 1 357 ? -8.660 -12.077 40.859 1.00 84.69 357 LEU A CA 1
ATOM 2866 C C . LEU A 1 357 ? -9.984 -12.833 40.712 1.00 84.69 357 LEU A C 1
ATOM 2868 O O . LEU A 1 357 ? -10.400 -13.125 39.593 1.00 84.69 357 LEU A O 1
ATOM 2872 N N . ALA A 1 358 ? -10.689 -13.060 41.822 1.00 88.50 358 ALA A N 1
ATOM 2873 C CA . ALA A 1 358 ? -12.004 -13.692 41.816 1.00 88.50 358 ALA A CA 1
ATOM 2874 C C . ALA A 1 358 ? -13.041 -12.864 41.031 1.00 88.50 358 ALA A C 1
ATOM 2876 O O . ALA A 1 358 ? -13.823 -13.428 40.265 1.00 88.50 358 ALA A O 1
ATOM 2877 N N . ALA A 1 359 ? -13.014 -11.532 41.165 1.00 87.31 359 ALA A N 1
ATOM 2878 C CA . ALA A 1 359 ? -13.899 -10.621 40.441 1.00 87.31 359 ALA A CA 1
ATOM 2879 C C . ALA A 1 359 ? -13.603 -10.562 38.937 1.00 87.31 359 ALA A C 1
ATOM 2881 O O . ALA A 1 359 ? -14.534 -10.543 38.140 1.00 87.31 359 ALA A O 1
ATOM 2882 N N . ARG A 1 360 ? -12.328 -10.577 38.534 1.00 89.06 360 ARG A N 1
ATOM 2883 C CA . ARG A 1 360 ? -11.898 -10.630 37.127 1.00 89.06 360 ARG A CA 1
ATOM 2884 C C . ARG A 1 360 ? -12.291 -11.952 36.463 1.00 89.06 360 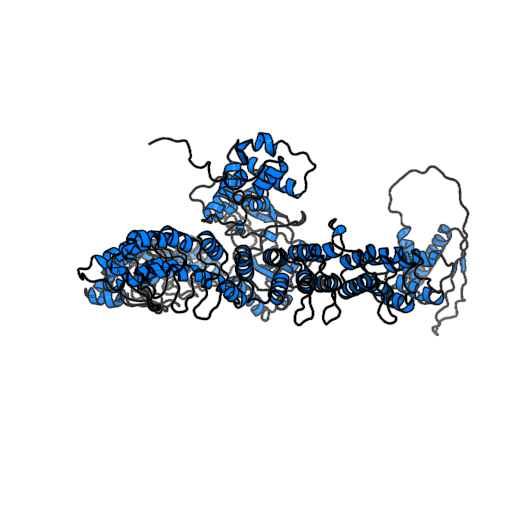ARG A C 1
ATOM 2886 O O . ARG A 1 360 ? -12.791 -11.957 35.337 1.00 89.06 360 ARG A O 1
ATOM 2893 N N . ASP A 1 361 ? -12.089 -13.061 37.173 1.00 87.38 361 ASP A N 1
ATOM 2894 C CA . ASP A 1 361 ? -12.249 -14.419 36.642 1.00 87.38 361 ASP A CA 1
ATOM 2895 C C . ASP A 1 361 ? -13.672 -14.987 36.836 1.00 87.38 361 ASP A C 1
ATOM 2897 O O . ASP A 1 361 ? -13.951 -16.109 36.414 1.00 87.38 361 ASP A O 1
ATOM 2901 N N . GLY A 1 362 ? -14.595 -14.217 37.426 1.00 89.94 362 GLY A N 1
ATOM 2902 C CA . GLY A 1 362 ? -16.016 -14.573 37.512 1.00 89.94 362 GLY A CA 1
ATOM 2903 C C . GLY A 1 362 ? -16.354 -15.606 38.590 1.00 89.94 362 GLY A C 1
ATOM 2904 O O . GLY A 1 362 ? -17.282 -16.396 38.422 1.00 89.94 362 GLY A O 1
ATOM 2905 N N . ARG A 1 363 ? -15.605 -15.647 39.698 1.00 91.38 363 ARG A N 1
ATOM 2906 C CA . ARG A 1 363 ? -15.802 -16.612 40.795 1.00 91.38 363 ARG A CA 1
ATOM 2907 C C . ARG A 1 363 ? -16.830 -16.122 41.818 1.00 91.38 363 ARG A C 1
ATOM 2909 O O . ARG A 1 363 ? -16.474 -15.780 42.940 1.00 91.38 363 ARG A O 1
ATOM 2916 N N . THR A 1 364 ? -18.105 -16.098 41.436 1.00 89.44 364 THR A N 1
ATOM 2917 C CA . THR A 1 364 ? -19.199 -15.526 42.247 1.00 89.44 364 THR A CA 1
ATOM 2918 C C . THR A 1 364 ? -19.284 -16.094 43.662 1.00 89.44 364 THR A C 1
ATOM 2920 O O . THR A 1 364 ? -19.261 -15.324 44.614 1.00 89.44 364 THR A O 1
ATOM 2923 N N . GLU A 1 365 ? -19.306 -17.421 43.811 1.00 86.06 365 GLU A N 1
ATOM 2924 C CA . GLU A 1 365 ? -19.398 -18.084 45.124 1.00 86.06 365 GLU A CA 1
ATOM 2925 C C . GLU A 1 365 ? -18.199 -17.742 46.024 1.00 86.06 365 GLU A C 1
ATOM 2927 O O . GLU A 1 365 ? -18.348 -17.478 47.217 1.00 86.06 365 GLU A O 1
ATOM 2932 N N . PHE A 1 366 ? -17.006 -17.656 45.427 1.00 87.12 366 PHE A N 1
ATOM 2933 C CA . PHE A 1 366 ? -15.773 -17.317 46.137 1.00 87.12 366 PHE A CA 1
ATOM 2934 C C . PHE A 1 366 ? -15.794 -15.867 46.611 1.00 87.12 366 PHE A C 1
ATOM 2936 O O . PHE A 1 366 ? -15.396 -15.576 47.735 1.00 87.12 366 PHE A O 1
ATOM 2943 N N . VAL A 1 367 ? -16.293 -14.956 45.769 1.00 87.88 367 VAL A N 1
ATOM 2944 C CA . VAL A 1 367 ? -16.493 -13.552 46.137 1.00 87.88 367 VAL A CA 1
ATOM 2945 C C . VAL A 1 367 ? -17.489 -13.433 47.289 1.00 87.88 367 VAL A C 1
ATOM 2947 O O . VAL A 1 367 ? -17.180 -12.767 48.274 1.00 87.88 367 VAL A O 1
ATOM 2950 N N . THR A 1 368 ? -18.648 -14.092 47.203 1.00 87.62 368 THR A N 1
ATOM 2951 C CA . THR A 1 368 ? -19.683 -14.004 48.244 1.00 87.62 368 THR A CA 1
ATOM 2952 C C . THR A 1 368 ? -19.197 -14.534 49.587 1.00 87.62 368 THR A C 1
ATOM 2954 O O . THR A 1 368 ? -19.446 -13.907 50.614 1.00 87.62 368 THR A O 1
ATOM 2957 N N . GLU A 1 369 ? -18.459 -15.646 49.591 1.00 86.12 369 GLU A N 1
ATOM 2958 C CA . GLU A 1 369 ? -17.937 -16.221 50.828 1.00 86.12 369 GLU A CA 1
ATOM 2959 C C . GLU A 1 369 ? -16.798 -15.383 51.413 1.00 86.12 369 GLU A C 1
ATOM 2961 O O . GLU A 1 369 ? -16.814 -15.087 52.604 1.00 86.12 369 GLU A O 1
ATOM 2966 N N . LEU A 1 370 ? -15.860 -14.913 50.582 1.00 84.19 370 LEU A N 1
ATOM 2967 C CA . LEU A 1 370 ? -14.769 -14.041 51.027 1.00 84.19 370 LEU A CA 1
ATOM 2968 C C . LEU A 1 370 ? -15.291 -12.714 51.603 1.00 84.19 370 LEU A C 1
ATOM 2970 O O . LEU A 1 370 ? -14.723 -12.193 52.561 1.00 84.19 370 LEU A O 1
ATOM 2974 N N . MET A 1 371 ? -16.369 -12.167 51.036 1.00 82.25 371 MET A N 1
ATOM 2975 C CA . MET A 1 371 ? -17.011 -10.942 51.523 1.00 82.25 371 MET A CA 1
ATOM 2976 C C . MET A 1 371 ? -17.816 -11.149 52.812 1.00 82.25 371 MET A C 1
ATOM 2978 O O . MET A 1 371 ? -17.931 -10.217 53.604 1.00 82.25 371 MET A O 1
ATOM 2982 N N . GLY A 1 372 ? -18.339 -12.356 53.050 1.00 76.62 372 GLY A N 1
ATOM 2983 C CA . GLY A 1 372 ? -19.072 -12.709 54.270 1.00 76.62 372 GLY A CA 1
ATOM 2984 C C . GLY A 1 372 ? -18.204 -12.820 55.531 1.00 76.62 372 GLY A C 1
ATOM 2985 O O . GLY A 1 372 ? -18.740 -12.914 56.634 1.00 76.62 372 GLY A O 1
ATOM 2986 N N . LEU A 1 373 ? -16.875 -12.796 55.398 1.00 75.19 373 LEU A N 1
ATOM 2987 C CA . LEU A 1 373 ? -15.940 -12.887 56.520 1.00 75.19 373 LEU A CA 1
ATOM 2988 C C . LEU A 1 373 ? -15.714 -11.508 57.175 1.00 75.19 373 LEU A C 1
ATOM 2990 O O . LEU A 1 373 ? -15.546 -10.492 56.496 1.00 75.19 373 LEU A O 1
ATOM 2994 N N . HIS A 1 374 ? -15.690 -11.475 58.516 1.00 54.34 374 HIS A N 1
ATOM 2995 C CA . HIS A 1 374 ? -15.728 -10.252 59.343 1.00 54.34 374 HIS A CA 1
ATOM 2996 C C . HIS A 1 374 ? -14.640 -9.195 59.004 1.00 54.34 374 HIS A C 1
ATOM 2998 O O . HIS A 1 374 ? -14.908 -7.992 59.121 1.00 54.34 374 HIS A O 1
ATOM 3004 N N . ASP A 1 375 ? -13.479 -9.618 58.481 1.00 53.22 375 ASP A N 1
ATOM 3005 C CA . ASP A 1 375 ? -12.267 -8.802 58.262 1.00 53.22 375 ASP A CA 1
ATOM 3006 C C . ASP A 1 375 ? -11.976 -8.369 56.803 1.00 53.22 375 ASP A C 1
ATOM 3008 O O . ASP A 1 375 ? -10.862 -7.940 56.507 1.00 53.22 375 ASP A O 1
ATOM 3012 N N . ALA A 1 376 ? -12.935 -8.422 55.864 1.00 53.28 376 ALA A N 1
ATOM 3013 C CA . ALA A 1 376 ? -12.676 -8.088 54.448 1.00 53.28 376 ALA A CA 1
ATOM 3014 C C . ALA A 1 376 ? -13.142 -6.669 53.996 1.00 53.28 376 ALA A C 1
ATOM 3016 O O . ALA A 1 376 ? -14.256 -6.507 53.499 1.00 53.28 376 ALA A O 1
ATOM 3017 N N . PRO A 1 377 ? -12.319 -5.602 54.089 1.00 57.78 377 PRO A N 1
ATOM 3018 C CA . PRO A 1 377 ? -12.497 -4.314 53.414 1.00 57.78 377 PRO A CA 1
ATOM 3019 C C . PRO A 1 377 ? -11.728 -4.277 52.076 1.00 57.78 377 PRO A C 1
ATOM 3021 O O . PRO A 1 377 ? -10.948 -3.369 51.794 1.00 57.78 377 PRO A O 1
ATOM 3024 N N . THR A 1 378 ? -11.930 -5.274 51.218 1.00 64.44 378 THR A N 1
ATOM 3025 C CA . THR A 1 378 ? -11.244 -5.401 49.917 1.00 64.44 378 THR A CA 1
ATOM 3026 C C . THR A 1 378 ? -11.970 -4.692 48.770 1.00 64.44 378 THR A C 1
ATOM 3028 O O . THR A 1 378 ? -11.382 -4.506 47.709 1.00 64.44 378 THR A O 1
ATOM 3031 N N . LEU A 1 379 ? -13.210 -4.233 48.979 1.00 74.06 379 LEU A N 1
ATOM 3032 C CA . LEU A 1 379 ? -14.050 -3.630 47.931 1.00 74.06 379 LEU A CA 1
ATOM 3033 C C . LEU A 1 379 ? -13.457 -2.356 47.313 1.00 74.06 379 LEU A C 1
ATOM 3035 O O . LEU A 1 379 ? -13.601 -2.133 46.116 1.00 74.06 379 LEU A O 1
ATOM 3039 N N . ARG A 1 380 ? -12.792 -1.533 48.132 1.00 75.75 380 ARG A N 1
ATOM 3040 C CA . ARG A 1 380 ? -12.171 -0.264 47.714 1.00 75.75 380 ARG A CA 1
ATOM 3041 C C . ARG A 1 380 ? -10.671 -0.374 47.465 1.00 75.75 380 ARG A C 1
ATOM 3043 O O . ARG A 1 380 ? -10.029 0.628 47.178 1.00 75.75 380 ARG A O 1
ATOM 3050 N N . HIS A 1 381 ? -10.094 -1.563 47.634 1.00 78.06 381 HIS A N 1
ATOM 3051 C CA . HIS A 1 381 ? -8.676 -1.727 47.359 1.00 78.06 381 HIS A CA 1
ATOM 3052 C C . HIS A 1 381 ? -8.437 -1.527 45.870 1.00 78.06 381 HIS A C 1
ATOM 3054 O O . HIS A 1 381 ? -9.123 -2.122 45.050 1.00 78.06 381 HIS A O 1
ATOM 3060 N N . GLU A 1 382 ? -7.457 -0.695 45.557 1.00 81.75 382 GLU A N 1
ATOM 3061 C CA . GLU A 1 382 ? -7.000 -0.452 44.203 1.00 81.75 382 GLU A CA 1
ATOM 3062 C C . GLU A 1 382 ? -5.821 -1.368 43.878 1.00 81.75 382 GLU A C 1
ATOM 3064 O O . GLU A 1 382 ? -4.864 -1.488 44.658 1.00 81.75 382 GLU A O 1
ATOM 3069 N N . ASP A 1 383 ? -5.886 -2.008 42.714 1.00 81.44 383 ASP A N 1
ATOM 3070 C CA . ASP A 1 383 ? -4.753 -2.722 42.149 1.00 81.44 383 ASP A CA 1
ATOM 3071 C C . ASP A 1 383 ? -3.680 -1.761 41.599 1.00 81.44 383 ASP A C 1
ATOM 3073 O O . ASP A 1 383 ? -3.754 -0.531 41.683 1.00 81.44 383 ASP A O 1
ATOM 3077 N N . GLY A 1 384 ? -2.641 -2.327 40.992 1.00 75.19 384 GLY A N 1
ATOM 3078 C CA . GLY A 1 384 ? -1.557 -1.583 40.363 1.00 75.19 384 GLY A CA 1
ATOM 3079 C C . GLY A 1 384 ? -1.965 -0.738 39.154 1.00 75.19 384 GLY A C 1
ATOM 3080 O O . GLY A 1 384 ? -1.073 -0.116 38.578 1.00 75.19 384 GLY A O 1
ATOM 3081 N N . TYR A 1 385 ? -3.245 -0.679 38.775 1.00 74.25 385 TYR A N 1
ATOM 3082 C CA . TYR A 1 385 ? -3.839 0.192 37.753 1.00 74.25 385 TYR A CA 1
ATOM 3083 C C . TYR A 1 385 ? -4.886 1.165 38.323 1.00 74.25 385 TYR A C 1
ATOM 3085 O O . TYR A 1 385 ? -5.495 1.910 37.554 1.00 74.25 385 TYR A O 1
ATOM 3093 N N . SER A 1 386 ? -5.049 1.213 39.649 1.00 83.06 386 SER A N 1
ATOM 3094 C CA . SER A 1 386 ? -6.147 1.916 40.327 1.00 83.06 386 SER A CA 1
ATOM 3095 C C . SER A 1 386 ? -7.526 1.366 39.972 1.00 83.06 386 SER A C 1
ATOM 3097 O O . SER A 1 386 ? -8.507 2.104 39.908 1.00 83.06 386 SER A O 1
ATOM 3099 N N . TRP A 1 387 ? -7.613 0.067 39.685 1.00 87.31 387 TRP A N 1
ATOM 3100 C CA . TRP A 1 387 ? -8.887 -0.610 39.493 1.00 87.31 387 TRP A CA 1
ATOM 3101 C C . TRP A 1 387 ? -9.300 -1.328 40.762 1.00 87.31 387 TRP A C 1
ATOM 3103 O O . TRP A 1 387 ? -8.494 -2.014 41.381 1.00 87.31 387 TRP A O 1
ATOM 3113 N N . THR A 1 388 ? -10.571 -1.179 41.119 1.00 88.88 388 THR A N 1
ATOM 3114 C CA . THR A 1 388 ? -11.203 -1.936 42.199 1.00 88.88 388 THR A CA 1
ATOM 3115 C C . THR A 1 388 ? -11.696 -3.292 41.683 1.00 88.88 388 THR A C 1
ATOM 3117 O O . THR A 1 388 ? -11.851 -3.480 40.468 1.00 88.88 388 THR A O 1
ATOM 3120 N N . PRO A 1 389 ? -12.039 -4.248 42.565 1.00 88.25 389 PRO A N 1
ATOM 3121 C CA . PRO A 1 389 ? -12.673 -5.496 42.145 1.00 88.25 389 PRO A CA 1
ATOM 3122 C C . PRO A 1 389 ? -13.970 -5.265 41.359 1.00 88.25 389 PRO A C 1
ATOM 3124 O O . PRO A 1 389 ? -14.264 -6.007 40.423 1.00 88.25 389 PRO A O 1
ATOM 3127 N N . LEU A 1 390 ? -14.713 -4.198 41.677 1.00 89.44 390 LEU A N 1
ATOM 3128 C CA . LEU A 1 390 ? -15.916 -3.822 40.940 1.00 89.44 390 LEU A CA 1
ATOM 3129 C C . LEU A 1 390 ? -15.596 -3.386 39.500 1.00 89.44 390 LEU A C 1
ATOM 3131 O O . LEU A 1 390 ? -16.308 -3.794 38.584 1.00 89.44 390 LEU A O 1
ATOM 3135 N N . ASN A 1 391 ? -14.511 -2.634 39.272 1.00 90.00 391 ASN A N 1
ATOM 3136 C CA . ASN A 1 391 ? -14.072 -2.276 37.916 1.00 90.00 391 ASN A CA 1
ATOM 3137 C C . ASN A 1 391 ? -13.791 -3.527 37.073 1.00 90.00 391 ASN A C 1
ATOM 3139 O O . ASN A 1 391 ? -14.248 -3.612 35.933 1.00 90.00 391 ASN A O 1
ATOM 3143 N N . HIS A 1 392 ? -13.112 -4.528 37.647 1.00 88.88 392 HIS A N 1
ATOM 3144 C CA . HIS A 1 392 ? -12.870 -5.816 36.983 1.00 88.88 392 HIS A CA 1
ATOM 3145 C C . HIS A 1 392 ? -14.172 -6.574 36.706 1.00 88.88 392 HIS A C 1
ATOM 3147 O O . HIS A 1 392 ? -14.392 -7.008 35.575 1.00 88.88 392 HIS A O 1
ATOM 3153 N N . ALA A 1 393 ? -15.067 -6.682 37.691 1.00 90.62 393 ALA A N 1
ATOM 3154 C CA . ALA A 1 393 ? -16.350 -7.364 37.522 1.00 90.62 393 ALA A CA 1
ATOM 3155 C C . ALA A 1 393 ? -17.208 -6.721 36.417 1.00 90.62 393 ALA A C 1
ATOM 3157 O O . ALA A 1 393 ? -17.774 -7.425 35.581 1.00 90.62 393 ALA A O 1
ATOM 3158 N N . VAL A 1 394 ? -17.255 -5.387 36.361 1.00 89.44 394 VAL A N 1
ATOM 3159 C CA . VAL A 1 394 ? -17.994 -4.616 35.347 1.00 89.44 394 VAL A CA 1
ATOM 3160 C C . VAL A 1 394 ? -17.364 -4.749 33.972 1.00 89.44 394 VAL A C 1
ATOM 3162 O O . VAL A 1 394 ? -18.061 -5.030 32.996 1.00 89.44 394 VAL A O 1
ATOM 3165 N N . TRP A 1 395 ? -16.042 -4.604 33.880 1.00 88.62 395 TRP A N 1
ATOM 3166 C CA . TRP A 1 395 ? -15.327 -4.760 32.620 1.00 88.62 395 TRP A CA 1
ATOM 3167 C C . TRP A 1 395 ? -15.536 -6.159 32.035 1.00 88.62 395 TRP A C 1
ATOM 3169 O O . TRP A 1 395 ? -15.779 -6.296 30.836 1.00 88.62 395 TRP A O 1
ATOM 3179 N N . HIS A 1 396 ? -15.513 -7.199 32.869 1.00 87.44 396 HIS A N 1
ATOM 3180 C CA . HIS A 1 396 ? -15.702 -8.586 32.443 1.00 87.44 396 HIS A CA 1
ATOM 3181 C C . HIS A 1 396 ? -17.169 -9.055 32.409 1.00 87.44 396 HIS A C 1
ATOM 3183 O O . HIS A 1 396 ? -17.424 -10.173 31.967 1.00 87.44 396 HIS A O 1
ATOM 3189 N N . ARG A 1 397 ? -18.127 -8.184 32.759 1.00 90.31 397 ARG A N 1
ATOM 3190 C CA . ARG A 1 397 ? -19.583 -8.431 32.746 1.00 90.31 397 ARG A CA 1
ATOM 3191 C C . ARG A 1 397 ? -20.044 -9.573 33.663 1.00 90.31 397 ARG A C 1
ATOM 3193 O O . ARG A 1 397 ? -20.933 -10.350 33.317 1.00 90.31 397 ARG A O 1
ATOM 3200 N N . HIS A 1 398 ? -19.464 -9.665 34.855 1.00 90.94 398 HIS A N 1
ATOM 3201 C CA . HIS A 1 398 ? -19.834 -10.672 35.853 1.00 90.94 398 HIS A CA 1
ATOM 3202 C C . HIS A 1 398 ? -20.999 -10.195 36.717 1.00 90.94 398 HIS A C 1
ATOM 3204 O O . HIS A 1 398 ? -20.817 -9.712 37.833 1.00 90.94 398 HIS A O 1
ATOM 3210 N N . GLU A 1 399 ? -22.210 -10.339 36.183 1.00 88.12 399 GLU A N 1
ATOM 3211 C CA . GLU A 1 399 ? -23.454 -9.842 36.782 1.00 88.12 399 GLU A CA 1
ATOM 3212 C C . GLU A 1 399 ? -23.648 -10.219 38.263 1.00 88.12 399 GLU A C 1
ATOM 3214 O O . GLU A 1 399 ? -23.968 -9.342 39.061 1.00 88.12 399 GLU A O 1
ATOM 3219 N N . GLY A 1 400 ? -23.437 -11.488 38.634 1.00 87.38 400 GLY A N 1
ATOM 3220 C CA . GLY A 1 400 ? -23.655 -11.956 40.011 1.00 87.38 400 GLY A CA 1
ATOM 3221 C C . GLY A 1 400 ? -22.634 -11.411 41.015 1.00 87.38 400 GLY A C 1
ATOM 3222 O O . GLY A 1 400 ? -22.950 -11.221 42.184 1.00 87.38 400 GLY A O 1
ATOM 3223 N N . ILE A 1 401 ? -21.419 -11.096 40.559 1.00 88.12 401 ILE A N 1
ATOM 3224 C CA . ILE A 1 401 ? -20.390 -10.459 41.393 1.00 88.12 401 ILE A CA 1
ATOM 3225 C C . ILE A 1 401 ? -20.715 -8.983 41.594 1.00 88.12 401 ILE A C 1
ATOM 3227 O O . ILE A 1 401 ? -20.540 -8.458 42.689 1.00 88.12 401 ILE A O 1
ATOM 3231 N N . ILE A 1 402 ? -21.207 -8.316 40.548 1.00 89.31 402 ILE A N 1
ATOM 3232 C CA . ILE A 1 402 ? -21.648 -6.921 40.632 1.00 89.31 402 ILE A CA 1
ATOM 3233 C C . ILE A 1 402 ? -22.786 -6.801 41.651 1.00 89.31 402 ILE A C 1
ATOM 3235 O O . ILE A 1 402 ? -22.709 -5.941 42.520 1.00 89.31 402 ILE A O 1
ATOM 3239 N N . GLU A 1 403 ? -23.787 -7.685 41.600 1.00 87.88 403 GLU A N 1
ATOM 3240 C CA . GLU A 1 403 ? -24.873 -7.734 42.595 1.00 87.88 403 GLU A CA 1
ATOM 3241 C C . GLU A 1 403 ? -24.338 -7.978 44.007 1.00 87.88 403 GLU A C 1
ATOM 3243 O O . GLU A 1 403 ? -24.581 -7.170 44.898 1.00 87.88 403 GLU A O 1
ATOM 3248 N N . ALA A 1 404 ? -23.519 -9.018 44.195 1.00 87.62 404 ALA A N 1
ATOM 3249 C CA . ALA A 1 404 ? -22.922 -9.326 45.493 1.00 87.62 404 ALA A CA 1
ATOM 3250 C C . ALA A 1 404 ? -22.114 -8.153 46.079 1.00 87.62 404 ALA A C 1
ATOM 3252 O O . ALA A 1 404 ? -22.148 -7.922 47.287 1.00 87.62 404 ALA A O 1
ATOM 3253 N N . ILE A 1 405 ? -21.402 -7.393 45.237 1.00 87.06 405 ILE A N 1
ATOM 3254 C CA . ILE A 1 405 ? -20.659 -6.201 45.661 1.00 87.06 405 ILE A CA 1
ATOM 3255 C C . ILE A 1 405 ? -21.600 -5.045 46.006 1.00 87.06 405 ILE A C 1
ATOM 3257 O O . ILE A 1 405 ? -21.396 -4.384 47.025 1.00 87.06 405 ILE A O 1
ATOM 3261 N N . LEU A 1 406 ? -22.615 -4.788 45.178 1.00 84.62 406 LEU A N 1
ATOM 3262 C CA . LEU A 1 406 ? -23.554 -3.688 45.384 1.00 84.62 406 LEU A CA 1
ATOM 3263 C C . LEU A 1 406 ? -24.438 -3.906 46.618 1.00 84.62 406 LEU A C 1
ATOM 3265 O O . LEU A 1 406 ? -24.683 -2.943 47.344 1.00 84.62 406 LEU A O 1
ATOM 3269 N N . ASP A 1 407 ? -24.882 -5.129 46.888 1.00 84.19 407 ASP A N 1
ATOM 3270 C CA . ASP A 1 407 ? -25.782 -5.444 48.009 1.00 84.19 407 ASP A CA 1
ATOM 3271 C C . ASP A 1 407 ? -25.050 -5.580 49.351 1.00 84.19 407 ASP A C 1
ATOM 3273 O O . ASP A 1 407 ? -25.663 -5.687 50.415 1.00 84.19 407 ASP A O 1
ATOM 3277 N N . HIS A 1 408 ? -23.719 -5.538 49.332 1.00 84.25 408 HIS A N 1
ATOM 3278 C CA . HIS A 1 408 ? -22.922 -5.670 50.537 1.00 84.25 408 HIS A CA 1
ATOM 3279 C C . HIS A 1 408 ? -23.031 -4.437 51.445 1.00 84.25 408 HIS A C 1
ATOM 3281 O O . HIS A 1 408 ? -22.790 -3.310 51.020 1.00 84.25 408 HIS A O 1
ATOM 3287 N N . HIS A 1 409 ? -23.281 -4.652 52.740 1.00 76.31 409 HIS A N 1
ATOM 3288 C CA . HIS A 1 409 ? -23.483 -3.588 53.738 1.00 76.31 409 HIS A CA 1
ATOM 3289 C C . HIS A 1 409 ? -22.330 -2.566 53.857 1.00 76.31 409 HIS A C 1
ATOM 3291 O O . HIS A 1 409 ? -22.560 -1.436 54.277 1.00 76.31 409 HIS A O 1
ATOM 3297 N N . LYS A 1 410 ? -21.089 -2.943 53.500 1.00 74.19 410 LYS A N 1
ATOM 3298 C CA . LYS A 1 410 ? -19.920 -2.031 53.488 1.00 74.19 410 LYS A CA 1
ATOM 3299 C C . LYS A 1 410 ? -19.769 -1.224 52.187 1.00 74.19 410 LYS A C 1
ATOM 3301 O O . LYS A 1 410 ? -18.879 -0.378 52.106 1.00 74.19 410 LYS A O 1
ATOM 3306 N N . PHE A 1 411 ? -20.562 -1.502 51.151 1.00 79.75 411 PHE A N 1
ATOM 3307 C CA . PHE A 1 411 ? -20.524 -0.751 49.898 1.00 79.75 411 PHE A CA 1
ATOM 3308 C C . PHE A 1 411 ? -21.288 0.570 50.048 1.00 79.75 411 PHE A C 1
ATOM 3310 O O . PHE A 1 411 ? -22.422 0.597 50.517 1.00 79.75 411 PHE A O 1
ATOM 3317 N N . ILE A 1 412 ? -20.677 1.672 49.615 1.00 75.62 412 ILE A N 1
ATOM 3318 C CA . ILE A 1 412 ? -21.249 3.022 49.714 1.00 75.62 412 ILE A CA 1
ATOM 3319 C C . ILE A 1 412 ? -21.447 3.534 48.289 1.00 75.62 412 ILE A C 1
ATOM 3321 O O . ILE A 1 412 ? -20.507 3.476 47.500 1.00 75.62 412 ILE A O 1
ATOM 3325 N N . GLY A 1 413 ? -22.633 4.055 47.957 1.00 73.50 413 GLY A N 1
ATOM 3326 C CA . GLY A 1 413 ? -22.967 4.514 46.598 1.00 73.50 413 GLY A CA 1
ATOM 3327 C C . GLY A 1 413 ? -21.939 5.479 45.994 1.00 73.50 413 GLY A C 1
ATOM 3328 O O . GLY A 1 413 ? -21.566 5.326 44.832 1.00 73.50 413 GLY A O 1
ATOM 3329 N N . GLU A 1 414 ? -21.378 6.377 46.809 1.00 78.81 414 GLU A N 1
ATOM 3330 C CA . GLU A 1 414 ? -20.324 7.319 46.410 1.00 78.81 414 GLU A CA 1
ATOM 3331 C C . GLU A 1 414 ? -19.076 6.661 45.797 1.00 78.81 414 GLU A C 1
ATOM 3333 O O . GLU A 1 414 ? -18.414 7.303 44.988 1.00 78.81 414 GLU A O 1
ATOM 3338 N N . SER A 1 415 ? -18.763 5.387 46.091 1.00 80.12 415 SER A N 1
ATOM 3339 C CA . SER A 1 415 ? -17.608 4.715 45.461 1.00 80.12 415 SER A CA 1
ATOM 3340 C C . SER A 1 415 ? -17.777 4.476 43.959 1.00 80.12 415 SER A C 1
ATOM 3342 O O . SER A 1 415 ? -16.802 4.218 43.263 1.00 80.12 415 SER A O 1
ATOM 3344 N N . LEU A 1 416 ? -18.994 4.600 43.415 1.00 84.94 416 LEU A N 1
ATOM 3345 C CA . LEU A 1 416 ? -19.192 4.602 41.960 1.00 84.94 416 LEU A CA 1
ATOM 3346 C C . LEU A 1 416 ? -18.571 5.842 41.291 1.00 84.94 416 LEU A C 1
ATOM 3348 O O . LEU A 1 416 ? -18.364 5.828 40.078 1.00 84.94 416 LEU A O 1
ATOM 3352 N N . ASN A 1 417 ? -18.262 6.889 42.064 1.00 87.62 417 ASN A N 1
ATOM 3353 C CA . ASN A 1 417 ? -17.604 8.108 41.593 1.00 87.62 417 ASN A CA 1
ATOM 3354 C C . ASN A 1 417 ? -16.074 8.017 41.624 1.00 87.62 417 ASN A C 1
ATOM 3356 O O . ASN A 1 417 ? -15.416 8.916 41.092 1.00 87.62 417 ASN A O 1
ATOM 3360 N N . ASP A 1 418 ? -15.513 6.970 42.242 1.00 86.44 418 ASP A N 1
ATOM 3361 C CA . ASP A 1 418 ? -14.068 6.776 42.339 1.00 86.44 418 ASP A CA 1
ATOM 3362 C C . ASP A 1 418 ? -13.466 6.666 40.931 1.00 86.44 418 ASP A C 1
ATOM 3364 O O . ASP A 1 418 ? -14.053 6.084 40.010 1.00 86.44 418 ASP A O 1
ATOM 3368 N N . ARG A 1 419 ? -12.303 7.297 40.746 1.00 88.31 419 ARG A N 1
ATOM 3369 C CA . ARG A 1 419 ? -11.690 7.498 39.431 1.00 88.31 419 ARG A CA 1
ATOM 3370 C C . ARG A 1 419 ? -10.402 6.705 39.329 1.00 88.31 419 ARG A C 1
ATOM 3372 O O . ARG A 1 419 ? -9.522 6.850 40.170 1.00 88.31 419 ARG A O 1
ATOM 3379 N N . ASP A 1 420 ? -10.269 5.936 38.256 1.00 86.38 420 ASP A N 1
ATOM 3380 C CA . ASP A 1 420 ? -9.022 5.246 37.947 1.00 86.38 420 ASP A CA 1
ATOM 3381 C C . ASP A 1 420 ? -7.935 6.214 37.433 1.00 86.38 420 ASP A C 1
ATOM 3383 O O . ASP A 1 420 ? -8.128 7.430 37.320 1.00 86.38 420 ASP A O 1
ATOM 3387 N N . ARG A 1 421 ? -6.771 5.677 37.047 1.00 86.69 421 ARG A N 1
ATOM 3388 C CA . ARG A 1 421 ? -5.656 6.473 36.493 1.00 86.69 421 ARG A CA 1
ATOM 3389 C C . ARG A 1 421 ? -5.989 7.234 35.213 1.00 86.69 421 ARG A C 1
ATOM 3391 O O . ARG A 1 421 ? -5.324 8.221 34.901 1.00 86.69 421 ARG A O 1
ATOM 3398 N N . LEU A 1 422 ? -6.980 6.778 34.453 1.00 84.31 422 LEU A N 1
ATOM 3399 C CA . LEU A 1 422 ? -7.474 7.450 33.253 1.00 84.31 422 LEU A CA 1
ATOM 3400 C C . LEU A 1 422 ? -8.603 8.434 33.584 1.00 84.31 422 LEU A C 1
ATOM 3402 O O . LEU A 1 422 ? -9.184 9.037 32.677 1.00 84.31 422 LEU A O 1
ATOM 3406 N N . GLY A 1 423 ? -8.905 8.625 34.868 1.00 87.88 423 GLY A N 1
ATOM 3407 C CA . GLY A 1 423 ? -9.971 9.477 35.360 1.00 87.88 423 GLY A CA 1
ATOM 3408 C C . GLY A 1 423 ? -11.362 8.894 35.122 1.00 87.88 423 GLY A C 1
ATOM 3409 O O . GLY A 1 423 ? -12.328 9.659 35.171 1.00 87.88 423 GLY A O 1
ATOM 3410 N N . GLN A 1 424 ? -11.468 7.604 34.799 1.00 90.81 424 GLN A N 1
ATOM 3411 C CA . GLN A 1 424 ? -12.713 6.915 34.473 1.00 90.81 424 GLN A CA 1
ATOM 3412 C C . GLN A 1 424 ? -13.359 6.382 35.739 1.00 90.81 424 GLN A C 1
ATOM 3414 O O . GLN A 1 424 ? -12.680 5.877 36.627 1.00 90.81 424 GLN A O 1
ATOM 3419 N N . THR A 1 425 ? -14.681 6.475 35.793 1.00 91.25 425 THR A N 1
ATOM 3420 C CA . THR A 1 425 ? -15.462 5.812 36.836 1.00 91.25 425 THR A CA 1
ATOM 3421 C C . THR A 1 425 ? -15.919 4.441 36.362 1.00 91.25 425 THR A C 1
ATOM 3423 O O . THR A 1 425 ? -15.941 4.155 35.161 1.00 91.25 425 THR A O 1
ATOM 3426 N N . VAL A 1 426 ? -16.379 3.601 37.283 1.00 89.88 426 VAL A N 1
ATOM 3427 C CA . VAL A 1 426 ? -16.976 2.309 36.928 1.00 89.88 426 VAL A CA 1
ATOM 3428 C C . VAL A 1 426 ? -18.166 2.453 35.965 1.00 89.88 426 VAL A C 1
ATOM 3430 O O . VAL A 1 426 ? -18.354 1.618 35.081 1.00 89.88 426 VAL A O 1
ATOM 3433 N N . LEU A 1 427 ? -18.917 3.558 36.055 1.00 89.81 427 LEU A N 1
ATOM 3434 C CA . LEU A 1 427 ? -20.005 3.870 35.125 1.00 89.81 427 LEU A CA 1
ATOM 3435 C C . LEU A 1 427 ? -19.498 4.140 33.700 1.00 89.81 427 LEU A C 1
ATOM 3437 O O . LEU A 1 427 ? -20.151 3.740 32.738 1.00 89.81 427 LEU A O 1
ATOM 3441 N N . HIS A 1 428 ? -18.317 4.750 33.540 1.00 91.44 428 HIS A N 1
ATOM 3442 C CA . HIS A 1 428 ? -17.682 4.902 32.224 1.00 91.44 428 HIS A CA 1
ATOM 3443 C C . HIS A 1 428 ? -17.341 3.537 31.616 1.00 91.44 428 HIS A C 1
ATOM 3445 O O . HIS A 1 428 ? -17.574 3.327 30.425 1.00 91.44 428 HIS A O 1
ATOM 3451 N N . LEU A 1 429 ? -16.818 2.609 32.428 1.00 90.88 429 LEU A N 1
ATOM 3452 C CA . LEU A 1 429 ? -16.506 1.243 31.997 1.00 90.88 429 LEU A CA 1
ATOM 3453 C C . LEU A 1 429 ? -17.781 0.480 31.619 1.00 90.88 429 LEU A C 1
ATOM 3455 O O . LEU A 1 429 ? -17.822 -0.166 30.573 1.00 90.88 429 LEU A O 1
ATOM 3459 N N . ALA A 1 430 ? -18.837 0.592 32.427 1.00 90.81 430 ALA A N 1
ATOM 3460 C CA . ALA A 1 430 ? -20.129 -0.037 32.160 1.00 90.81 430 ALA A CA 1
ATOM 3461 C C . ALA A 1 430 ? -20.770 0.485 30.865 1.00 90.81 430 ALA A C 1
ATOM 3463 O O . ALA A 1 430 ? -21.233 -0.303 30.038 1.00 90.81 430 ALA A O 1
ATOM 3464 N N . ALA A 1 431 ? -20.732 1.804 30.657 1.00 91.25 431 ALA A N 1
ATOM 3465 C CA . ALA A 1 431 ? -21.237 2.450 29.452 1.00 91.25 431 ALA A CA 1
ATOM 3466 C C . ALA A 1 431 ? -20.473 1.995 28.200 1.00 91.25 431 ALA A C 1
ATOM 3468 O O . ALA A 1 431 ? -21.095 1.619 27.210 1.00 91.25 431 ALA A O 1
ATOM 3469 N N . GLU A 1 432 ? -19.138 1.937 28.255 1.00 92.31 432 GLU A N 1
ATOM 3470 C CA . GLU A 1 432 ? -18.311 1.418 27.155 1.00 92.31 432 GLU A CA 1
ATOM 3471 C C . GLU A 1 432 ? -18.582 -0.058 26.860 1.00 92.31 432 GLU A C 1
ATOM 3473 O O . GLU A 1 432 ? -18.583 -0.486 25.708 1.00 92.31 432 GLU A O 1
ATOM 3478 N N . ARG A 1 433 ? -18.850 -0.857 27.895 1.00 89.56 433 ARG A N 1
ATOM 3479 C CA . ARG A 1 433 ? -19.213 -2.267 27.728 1.00 89.56 433 ARG A CA 1
ATOM 3480 C C . ARG A 1 433 ? -20.608 -2.453 27.158 1.00 89.56 433 ARG A C 1
ATOM 3482 O O . ARG A 1 433 ? -20.874 -3.546 26.660 1.00 89.56 433 ARG A O 1
ATOM 3489 N N . ALA A 1 434 ? -21.448 -1.424 27.185 1.00 80.00 434 ALA A N 1
ATOM 3490 C CA . ALA A 1 434 ? -22.773 -1.424 26.590 1.00 80.00 434 ALA A CA 1
ATOM 3491 C C . ALA A 1 434 ? -23.682 -2.545 27.129 1.00 80.00 434 ALA A C 1
ATOM 3493 O O . ALA A 1 434 ? -24.422 -3.184 26.383 1.00 80.00 434 ALA A O 1
ATOM 3494 N N . ASP A 1 435 ? -23.605 -2.823 28.429 1.00 82.69 435 ASP A N 1
ATOM 3495 C CA . ASP A 1 435 ? -24.444 -3.835 29.068 1.00 82.69 435 ASP A CA 1
ATOM 3496 C C . ASP A 1 435 ? -25.604 -3.171 29.814 1.00 82.69 435 ASP A C 1
ATOM 3498 O O . ASP A 1 435 ? -25.420 -2.587 30.883 1.00 82.69 435 ASP A O 1
ATOM 3502 N N . ARG A 1 436 ? -26.808 -3.253 29.231 1.00 86.25 436 ARG A N 1
ATOM 3503 C CA . ARG A 1 436 ? -28.017 -2.624 29.781 1.00 86.25 436 ARG A CA 1
ATOM 3504 C C . ARG A 1 436 ? -28.302 -3.085 31.208 1.00 86.25 436 ARG A C 1
ATOM 3506 O O . ARG A 1 436 ? -28.607 -2.251 32.047 1.00 86.25 436 ARG A O 1
ATOM 3513 N N . LYS A 1 437 ? -28.145 -4.376 31.504 1.00 85.69 437 LYS A N 1
ATOM 3514 C CA . LYS A 1 437 ? -28.472 -4.921 32.828 1.00 85.69 437 LYS A CA 1
ATOM 3515 C C . LYS A 1 437 ? -27.550 -4.382 33.911 1.00 85.69 437 LYS A C 1
ATOM 3517 O O . LYS A 1 437 ? -27.981 -4.140 35.030 1.00 85.69 437 LYS A O 1
ATOM 3522 N N . ILE A 1 438 ? -26.271 -4.194 33.585 1.00 85.75 438 ILE A N 1
ATOM 3523 C CA . ILE A 1 438 ? -25.306 -3.606 34.520 1.00 85.75 438 ILE A CA 1
ATOM 3524 C C . ILE A 1 438 ? -25.683 -2.147 34.804 1.00 85.75 438 ILE A C 1
ATOM 3526 O O . ILE A 1 438 ? -25.671 -1.723 35.957 1.00 85.75 438 ILE A O 1
ATOM 3530 N N . ILE A 1 439 ? -26.067 -1.395 33.768 1.00 86.75 439 ILE A N 1
ATOM 3531 C CA . ILE A 1 439 ? -26.532 -0.009 33.911 1.00 86.75 439 ILE A CA 1
ATOM 3532 C C . ILE A 1 439 ? -27.827 0.062 34.733 1.00 86.75 439 ILE A C 1
ATOM 3534 O O . ILE A 1 439 ? -27.901 0.874 35.652 1.00 86.75 439 ILE A O 1
ATOM 3538 N N . GLU A 1 440 ? -28.798 -0.820 34.481 1.00 84.38 440 GLU A N 1
ATOM 3539 C CA . GLU A 1 440 ? -30.034 -0.936 35.270 1.00 84.38 440 GLU A CA 1
ATOM 3540 C C . GLU A 1 440 ? -29.732 -1.208 36.750 1.00 84.38 440 GLU A C 1
ATOM 3542 O O . GLU A 1 440 ? -30.285 -0.539 37.617 1.00 84.38 440 GLU A O 1
ATOM 3547 N N . LYS A 1 441 ? -28.799 -2.121 37.058 1.00 81.50 441 LYS A N 1
ATOM 3548 C CA . LYS A 1 441 ? -28.403 -2.436 38.444 1.00 81.50 441 LYS A CA 1
ATOM 3549 C C . LYS A 1 441 ? -27.797 -1.241 39.173 1.00 81.50 441 LYS A C 1
ATOM 3551 O O . LYS A 1 441 ? -28.088 -1.035 40.349 1.00 81.50 441 LYS A O 1
ATOM 3556 N N . PHE A 1 442 ? -27.003 -0.417 38.490 1.00 80.06 442 PHE A N 1
ATOM 3557 C CA . PHE A 1 442 ? -26.548 0.852 39.065 1.00 80.06 442 PHE A CA 1
ATOM 3558 C C . PHE A 1 442 ? -27.695 1.855 39.218 1.00 80.06 442 PHE A C 1
ATOM 3560 O O . PHE A 1 442 ? -27.763 2.557 40.225 1.00 80.06 442 PHE A O 1
ATOM 3567 N N . GLY A 1 443 ? -28.632 1.856 38.270 1.00 65.81 443 GLY A N 1
ATOM 3568 C CA . GLY A 1 443 ? -29.849 2.661 38.292 1.00 65.81 443 GLY A CA 1
ATOM 3569 C C . GLY A 1 443 ? -30.848 2.288 39.391 1.00 65.81 443 GLY A C 1
ATOM 3570 O O . GLY A 1 443 ? -31.695 3.109 39.702 1.00 65.81 443 GLY A O 1
ATOM 3571 N N . ILE A 1 444 ? -30.761 1.116 40.032 1.00 58.12 444 ILE A N 1
ATOM 3572 C CA . ILE A 1 444 ? -31.588 0.776 41.211 1.00 58.12 444 ILE A CA 1
ATOM 3573 C C . ILE A 1 444 ? -31.163 1.608 42.438 1.00 58.12 444 ILE A C 1
ATOM 3575 O O . ILE A 1 444 ? -31.976 1.896 43.314 1.00 58.12 444 ILE A O 1
ATOM 3579 N N . LYS A 1 445 ? -29.913 2.087 42.469 1.00 57.06 445 LYS A N 1
ATOM 3580 C CA . LYS A 1 445 ? -29.402 3.033 43.468 1.00 57.06 445 LYS A CA 1
ATOM 3581 C C . LYS A 1 445 ? -29.360 4.451 42.892 1.00 57.06 445 LYS A C 1
ATOM 3583 O O . LYS A 1 445 ? -28.281 5.033 42.802 1.00 57.06 445 LYS A O 1
ATOM 3588 N N . ARG A 1 446 ? -30.518 5.025 42.519 1.00 63.06 446 ARG A N 1
ATOM 3589 C CA . ARG A 1 446 ? -30.665 6.456 42.133 1.00 63.06 446 ARG A CA 1
ATOM 3590 C C . ARG A 1 446 ? -30.449 7.402 43.321 1.00 63.06 446 ARG A C 1
ATOM 3592 O O . ARG A 1 446 ? -31.269 8.266 43.617 1.00 63.06 446 ARG A O 1
ATOM 3599 N N . ASP A 1 447 ? -29.363 7.194 44.042 1.00 65.50 447 ASP A N 1
ATOM 3600 C CA . ASP A 1 447 ? -28.905 8.080 45.087 1.00 65.50 447 ASP A CA 1
ATOM 3601 C C . ASP A 1 447 ? -28.315 9.336 44.431 1.00 65.50 447 ASP A C 1
ATOM 3603 O O . ASP A 1 447 ? -27.543 9.253 43.472 1.00 65.50 447 ASP A O 1
ATOM 3607 N N . GLN A 1 448 ? -28.678 10.510 44.950 1.00 65.31 448 GLN A N 1
ATOM 3608 C CA . GLN A 1 448 ? -28.179 11.806 44.478 1.00 65.31 448 GLN A CA 1
ATOM 3609 C C . GLN A 1 448 ? -26.657 11.942 44.648 1.00 65.31 448 GLN A C 1
ATOM 3611 O O . GLN A 1 448 ? -26.042 12.824 44.046 1.00 65.31 448 GLN A O 1
ATOM 3616 N N . SER A 1 449 ? -26.044 11.064 45.446 1.00 74.56 449 SER A N 1
ATOM 3617 C CA . SER A 1 449 ? -24.599 10.986 45.636 1.00 74.56 449 SER A CA 1
ATOM 3618 C C . SER A 1 449 ? -23.831 10.482 44.400 1.00 74.56 449 SER A C 1
ATOM 3620 O O . SER A 1 449 ? -22.652 10.811 44.245 1.00 74.56 449 SER A O 1
ATOM 3622 N N . VAL A 1 450 ? -24.461 9.737 43.478 1.00 84.19 450 VAL A N 1
ATOM 3623 C CA . VAL A 1 450 ? -23.801 9.183 42.278 1.00 84.19 450 VAL A CA 1
ATOM 3624 C C . VAL A 1 450 ? -23.770 10.214 41.147 1.00 84.19 450 VAL A C 1
ATOM 3626 O O . VAL A 1 450 ? -24.798 10.681 40.657 1.00 84.19 450 VAL A O 1
ATOM 3629 N N . ARG A 1 451 ? -22.565 10.564 40.697 1.00 87.06 451 ARG A N 1
ATOM 3630 C CA . ARG A 1 451 ? -22.303 11.610 39.705 1.00 87.06 451 ARG A CA 1
ATOM 3631 C C . ARG A 1 451 ? -22.129 11.010 38.313 1.00 87.06 451 ARG A C 1
ATOM 3633 O O . ARG A 1 451 ? -21.145 10.330 38.026 1.00 87.06 451 ARG A O 1
ATOM 3640 N N . ILE A 1 452 ? -23.058 11.328 37.416 1.00 87.50 452 ILE A N 1
ATOM 3641 C CA . ILE A 1 452 ? -23.010 10.906 36.005 1.00 87.50 452 ILE A CA 1
ATOM 3642 C C . ILE A 1 452 ? -22.242 11.887 35.103 1.00 87.50 452 ILE A C 1
ATOM 3644 O O . ILE A 1 452 ? -21.854 11.533 33.993 1.00 87.50 452 ILE A O 1
ATOM 3648 N N . ASP A 1 453 ? -22.018 13.116 35.573 1.00 89.62 453 ASP A N 1
ATOM 3649 C CA . ASP A 1 453 ? -21.416 14.237 34.841 1.00 89.62 453 ASP A CA 1
ATOM 3650 C C . ASP A 1 453 ? -19.882 14.288 34.943 1.00 89.62 453 ASP A C 1
ATOM 3652 O O . ASP A 1 453 ? -19.238 15.205 34.426 1.00 89.62 453 ASP A O 1
ATOM 3656 N N . ILE A 1 454 ? -19.275 13.290 35.592 1.00 91.56 454 ILE A N 1
ATOM 3657 C CA . ILE A 1 454 ? -17.820 13.141 35.662 1.00 91.56 454 ILE A CA 1
ATOM 3658 C C . ILE A 1 454 ? -17.269 12.921 34.248 1.00 91.56 454 ILE A C 1
ATOM 3660 O O . ILE A 1 454 ? -17.815 12.152 33.460 1.00 91.56 454 ILE A O 1
ATOM 3664 N N . ARG A 1 455 ? -16.151 13.584 33.937 1.00 93.75 455 ARG A N 1
ATOM 3665 C CA . ARG A 1 455 ? -15.421 13.436 32.670 1.00 93.75 455 ARG A CA 1
ATOM 3666 C C . ARG A 1 455 ? -14.070 12.792 32.923 1.00 93.75 455 ARG A C 1
ATOM 3668 O O . ARG A 1 455 ? -13.364 13.243 33.821 1.00 93.75 455 ARG A O 1
ATOM 3675 N N . CYS A 1 456 ? -13.675 11.800 32.131 1.00 92.25 456 CYS A N 1
ATOM 3676 C CA . CYS A 1 456 ? -12.351 11.185 32.237 1.00 92.25 456 CYS A CA 1
ATOM 3677 C C . CYS A 1 456 ? -11.230 12.084 31.691 1.00 92.25 456 CYS A C 1
ATOM 3679 O O . CYS A 1 456 ? -11.480 13.179 31.190 1.00 92.25 456 CYS A O 1
ATOM 3681 N N . ASN A 1 457 ? -9.975 11.641 31.786 1.00 92.25 457 ASN A N 1
ATOM 3682 C CA . ASN A 1 457 ? -8.800 12.459 31.448 1.00 92.25 457 ASN A CA 1
ATOM 3683 C C . ASN A 1 457 ? -8.711 12.838 29.960 1.00 92.25 457 ASN A C 1
ATOM 3685 O O . ASN A 1 457 ? -7.963 13.740 29.608 1.00 92.25 457 ASN A O 1
ATOM 3689 N N . SER A 1 458 ? -9.476 12.182 29.085 1.00 89.69 458 SER A N 1
ATOM 3690 C CA . SER A 1 458 ? -9.661 12.568 27.677 1.00 89.69 458 SER A CA 1
ATOM 3691 C C . SER A 1 458 ? -10.771 13.609 27.465 1.00 89.69 458 SER A C 1
ATOM 3693 O O . SER A 1 458 ? -11.072 13.977 26.332 1.00 89.69 458 SER A O 1
ATOM 3695 N N . GLY A 1 459 ? -11.423 14.066 28.536 1.00 92.81 459 GLY A N 1
ATOM 3696 C CA . GLY A 1 459 ? -12.599 14.927 28.479 1.00 92.81 459 GLY A CA 1
ATOM 3697 C C . GLY A 1 459 ? -13.880 14.182 28.090 1.00 92.81 459 GLY A C 1
ATOM 3698 O O . GLY A 1 459 ? -14.914 14.817 27.907 1.00 92.81 459 GLY A O 1
ATOM 3699 N N . GLN A 1 460 ? -13.868 12.859 27.960 1.00 94.50 460 GLN A N 1
ATOM 3700 C CA . GLN A 1 460 ? -15.067 12.093 27.618 1.00 94.50 460 GLN A CA 1
ATOM 3701 C C . GLN A 1 460 ? -15.960 11.899 28.847 1.00 94.50 460 GLN A C 1
ATOM 3703 O O . GLN A 1 460 ? -15.463 11.610 29.931 1.00 94.50 460 GLN A O 1
ATOM 3708 N N . ASN A 1 461 ? -17.271 12.059 28.675 1.00 94.62 461 ASN A N 1
ATOM 3709 C CA . ASN A 1 461 ? -18.269 11.695 29.686 1.00 94.62 461 ASN A CA 1
ATOM 3710 C C . ASN A 1 461 ? -18.857 10.302 29.399 1.00 94.62 461 ASN A C 1
ATOM 3712 O O . ASN A 1 461 ? -18.486 9.637 28.426 1.00 94.62 461 ASN A O 1
ATOM 3716 N N . ILE A 1 462 ? -19.829 9.885 30.207 1.00 93.94 462 ILE A N 1
ATOM 3717 C CA . ILE A 1 462 ? -20.470 8.575 30.083 1.00 93.94 462 ILE A CA 1
ATOM 3718 C C . ILE A 1 462 ? -21.123 8.318 28.710 1.00 93.94 462 ILE A C 1
ATOM 3720 O O . ILE A 1 462 ? -21.028 7.204 28.202 1.00 93.94 462 ILE A O 1
ATOM 3724 N N . PHE A 1 463 ? -21.695 9.332 28.047 1.00 95.69 463 PHE A N 1
ATOM 3725 C CA . PHE A 1 463 ? -22.307 9.174 26.719 1.00 95.69 463 PHE A CA 1
ATOM 3726 C C . PHE A 1 463 ? -21.275 8.990 25.610 1.00 95.69 463 PHE A C 1
ATOM 3728 O O . PHE A 1 463 ? -21.537 8.263 24.657 1.00 95.69 463 PHE A O 1
ATOM 3735 N N . HIS A 1 464 ? -20.083 9.579 25.738 1.00 95.56 464 HIS A N 1
ATOM 3736 C CA . HIS A 1 464 ? -18.983 9.290 24.812 1.00 95.56 464 HIS A CA 1
ATOM 3737 C C . HIS A 1 464 ? -18.585 7.815 24.907 1.00 95.56 464 HIS A C 1
ATOM 3739 O O . HIS A 1 464 ? -18.394 7.157 23.888 1.00 95.56 464 HIS A O 1
ATOM 3745 N N . ARG A 1 465 ? -18.507 7.276 26.130 1.00 93.81 465 ARG A N 1
ATOM 3746 C CA . ARG A 1 465 ? -18.190 5.861 26.360 1.00 93.81 465 ARG A CA 1
ATOM 3747 C C . ARG A 1 465 ? -19.316 4.951 25.874 1.00 93.81 465 ARG A C 1
ATOM 3749 O O . ARG A 1 465 ? -19.041 3.997 25.158 1.00 93.81 465 ARG A O 1
ATOM 3756 N N . ALA A 1 466 ? -20.574 5.293 26.144 1.00 94.75 466 ALA A N 1
ATOM 3757 C CA . ALA A 1 466 ? -21.730 4.571 25.611 1.00 94.75 466 ALA A CA 1
ATOM 3758 C C . ALA A 1 466 ? -21.764 4.571 24.072 1.00 94.75 466 ALA A C 1
ATOM 3760 O O . ALA A 1 466 ? -22.054 3.544 23.455 1.00 94.75 466 ALA A O 1
ATOM 3761 N N . ALA A 1 467 ? -21.388 5.689 23.441 1.00 94.62 467 ALA A N 1
ATOM 3762 C CA . ALA A 1 467 ? -21.255 5.781 21.992 1.00 94.62 467 ALA A CA 1
ATOM 3763 C C . ALA A 1 467 ? -20.154 4.866 21.433 1.00 94.62 467 ALA A C 1
ATOM 3765 O O . ALA A 1 467 ? -20.311 4.356 20.330 1.00 94.62 467 ALA A O 1
ATOM 3766 N N . LEU A 1 468 ? -19.079 4.600 22.186 1.00 92.69 468 LEU A N 1
ATOM 3767 C CA . LEU A 1 468 ? -18.065 3.594 21.832 1.00 92.69 468 LEU A CA 1
ATOM 3768 C C . LEU A 1 468 ? -18.552 2.149 22.040 1.00 92.69 468 LEU A C 1
ATOM 3770 O O . LEU A 1 468 ? -18.055 1.234 21.383 1.00 92.69 468 LEU A O 1
ATOM 3774 N N . GLY A 1 469 ? -19.520 1.948 22.934 1.00 88.19 469 GLY A N 1
ATOM 3775 C CA . GLY A 1 469 ? -20.086 0.641 23.255 1.00 88.19 469 GLY A CA 1
ATOM 3776 C C . GLY A 1 469 ? -21.141 0.128 22.265 1.00 88.19 469 GLY A C 1
ATOM 3777 O O . GLY A 1 469 ? -21.337 -1.081 22.138 1.00 88.19 469 GLY A O 1
ATOM 3778 N N . GLY A 1 470 ? -21.807 1.025 21.533 1.00 92.19 470 GLY A N 1
ATOM 3779 C CA . GLY A 1 470 ? -22.622 0.661 20.368 1.00 92.19 470 GLY A CA 1
ATOM 3780 C C . GLY A 1 470 ? -24.012 0.074 20.655 1.00 92.19 470 GLY A C 1
ATOM 3781 O O . GLY A 1 470 ? -24.577 -0.567 19.771 1.00 92.19 470 GLY A O 1
ATOM 3782 N N . ARG A 1 471 ? -24.590 0.276 21.852 1.00 93.12 471 ARG A N 1
ATOM 3783 C CA . ARG A 1 471 ? -25.967 -0.162 22.181 1.00 93.12 471 ARG A CA 1
ATOM 3784 C C . ARG A 1 471 ? -26.919 1.020 22.395 1.00 93.12 471 ARG A C 1
ATOM 3786 O O . ARG A 1 471 ? -26.693 1.794 23.328 1.00 93.12 471 ARG A O 1
ATOM 3793 N N . PRO A 1 472 ? -27.991 1.164 21.595 1.00 93.38 472 PRO A N 1
ATOM 3794 C CA . PRO A 1 472 ? -28.938 2.270 21.740 1.00 93.38 472 PRO A CA 1
ATOM 3795 C C . PRO A 1 472 ? -29.753 2.182 23.037 1.00 93.38 472 PRO A C 1
ATOM 3797 O O . PRO A 1 472 ? -30.120 3.211 23.593 1.00 93.38 472 PRO A O 1
ATOM 3800 N N . GLU A 1 473 ? -29.997 0.981 23.569 1.00 92.69 473 GLU A N 1
ATOM 3801 C CA . GLU A 1 473 ? -30.738 0.804 24.824 1.00 92.69 473 GLU A CA 1
ATOM 3802 C C . GLU A 1 473 ? -29.991 1.434 26.001 1.00 92.69 473 GLU A C 1
ATOM 3804 O O . GLU A 1 473 ? -30.596 2.093 26.836 1.00 92.69 473 GLU A O 1
ATOM 3809 N N . VAL A 1 474 ? -28.661 1.306 26.026 1.00 92.75 474 VAL A N 1
ATOM 3810 C CA . VAL A 1 474 ? -27.821 1.930 27.058 1.00 92.75 474 VAL A CA 1
ATOM 3811 C C . VAL A 1 474 ? -27.871 3.453 26.962 1.00 92.75 474 VAL A C 1
ATOM 3813 O O . VAL A 1 474 ? -27.916 4.124 27.986 1.00 92.75 474 VAL A O 1
ATOM 3816 N N . ILE A 1 475 ? -27.912 4.010 25.748 1.00 94.88 475 ILE A N 1
ATOM 3817 C CA . ILE A 1 475 ? -28.069 5.457 25.547 1.00 94.88 475 ILE A CA 1
ATOM 3818 C C . ILE A 1 475 ? -29.408 5.943 26.111 1.00 94.88 475 ILE A C 1
ATOM 3820 O O . ILE A 1 475 ? -29.430 6.979 26.768 1.00 94.88 475 ILE A O 1
ATOM 3824 N N . LYS A 1 476 ? -30.499 5.195 25.898 1.00 92.94 476 LYS A N 1
ATOM 3825 C CA . LYS A 1 476 ? -31.837 5.534 26.415 1.00 92.94 476 LYS A CA 1
ATOM 3826 C C . LYS A 1 476 ? -31.896 5.510 27.937 1.00 92.94 476 LYS A C 1
ATOM 3828 O O . LYS A 1 476 ? -32.312 6.496 28.533 1.00 92.94 476 LYS A O 1
ATOM 3833 N N . GLU A 1 477 ? -31.415 4.435 28.554 1.00 91.44 477 GLU A N 1
ATOM 3834 C CA . GLU A 1 477 ? -31.387 4.303 30.019 1.00 91.44 477 GLU A CA 1
ATOM 3835 C C . GLU A 1 477 ? -30.532 5.402 30.667 1.00 91.44 477 GLU A C 1
ATOM 3837 O O . GLU A 1 477 ? -30.947 6.065 31.617 1.00 91.44 477 GLU A O 1
ATOM 3842 N N . LEU A 1 478 ? -29.342 5.663 30.110 1.00 92.38 478 LEU A N 1
ATOM 3843 C CA . LEU A 1 478 ? -28.487 6.752 30.584 1.00 92.38 478 LEU A CA 1
ATOM 3844 C C . LEU A 1 478 ? -29.122 8.127 30.359 1.00 92.38 478 LEU A C 1
ATOM 3846 O O . LEU A 1 478 ? -28.882 9.039 31.148 1.00 92.38 478 LEU A O 1
ATOM 3850 N N . TRP A 1 479 ? -29.912 8.298 29.298 1.00 93.75 479 TRP A N 1
ATOM 3851 C CA . TRP A 1 479 ? -30.632 9.538 29.026 1.00 93.75 479 TRP A CA 1
ATOM 3852 C C . TRP A 1 479 ? -31.735 9.800 30.047 1.00 93.75 479 TRP A C 1
ATOM 3854 O O . TRP A 1 479 ? -31.815 10.912 30.563 1.00 93.75 479 TRP A O 1
ATOM 3864 N N . GLU A 1 480 ? -32.537 8.793 30.394 1.00 90.69 480 GLU A N 1
ATOM 3865 C CA . GLU A 1 480 ? -33.538 8.911 31.461 1.00 90.69 480 GLU A CA 1
ATOM 3866 C C . GLU A 1 480 ? -32.880 9.295 32.790 1.00 90.69 480 GLU A C 1
ATOM 3868 O O . GLU A 1 480 ? -33.289 10.269 33.425 1.00 90.69 480 GLU A O 1
ATOM 3873 N N . TRP A 1 481 ? -31.777 8.627 33.144 1.00 90.12 481 TRP A N 1
ATOM 3874 C CA . TRP A 1 481 ? -31.004 8.973 34.337 1.00 90.12 481 TRP A CA 1
ATOM 3875 C C . TRP A 1 481 ? -30.435 10.401 34.267 1.00 90.12 481 TRP A C 1
ATOM 3877 O O . TRP A 1 481 ? -30.487 11.142 35.248 1.00 90.12 481 TRP A O 1
ATOM 3887 N N . ALA A 1 482 ? -29.944 10.837 33.105 1.00 91.81 482 ALA A N 1
ATOM 3888 C CA . ALA A 1 482 ? -29.435 12.194 32.929 1.00 91.81 482 ALA A CA 1
ATOM 3889 C C . ALA A 1 482 ? -30.514 13.266 33.095 1.00 91.81 482 ALA A C 1
ATOM 3891 O O . ALA A 1 482 ? -30.268 14.294 33.727 1.00 91.81 482 ALA A O 1
ATOM 3892 N N . VAL A 1 483 ? -31.711 13.027 32.564 1.00 92.12 483 VAL A N 1
ATOM 3893 C CA . VAL A 1 483 ? -32.849 13.940 32.712 1.00 92.12 483 VAL A CA 1
ATOM 3894 C C . VAL A 1 483 ? -33.243 14.065 34.182 1.00 92.12 483 VAL A C 1
ATOM 3896 O O . VAL A 1 483 ? -33.406 15.184 34.665 1.00 92.12 483 VAL A O 1
ATOM 3899 N N . GLU A 1 484 ? -33.316 12.957 34.915 1.00 89.69 484 GLU A N 1
ATOM 3900 C CA . GLU A 1 484 ? -33.624 12.969 36.350 1.00 89.69 484 GLU A CA 1
ATOM 3901 C C . GLU A 1 484 ? -32.546 13.679 37.179 1.00 89.69 484 GLU A C 1
ATOM 3903 O O . GLU A 1 484 ? -32.870 14.527 38.014 1.00 89.69 484 GLU A O 1
ATOM 3908 N N . PHE A 1 485 ? -31.266 13.399 36.912 1.00 89.62 485 PHE A N 1
ATOM 3909 C CA . PHE A 1 485 ? -30.130 14.029 37.594 1.00 89.62 485 PHE A CA 1
ATOM 3910 C C . PHE A 1 485 ? -30.144 15.558 37.448 1.00 89.62 485 PHE A C 1
ATOM 3912 O O . PHE A 1 485 ? -29.845 16.286 38.394 1.00 89.62 485 PHE A O 1
ATOM 3919 N N . TYR A 1 486 ? -30.564 16.063 36.284 1.00 91.69 486 TYR A N 1
ATOM 3920 C CA . TYR A 1 486 ? -30.757 17.492 36.031 1.00 91.69 486 TYR A CA 1
ATOM 3921 C C . TYR A 1 486 ? -32.192 17.973 36.309 1.00 91.69 486 TYR A C 1
ATOM 3923 O O . TYR A 1 486 ? -32.676 18.886 35.642 1.00 91.69 486 TYR A O 1
ATOM 3931 N N . GLN A 1 487 ? -32.864 17.413 37.322 1.00 90.69 487 GLN A N 1
ATOM 3932 C CA . GLN A 1 487 ? -34.166 17.883 37.827 1.00 90.69 487 GLN A CA 1
ATOM 3933 C C . GLN A 1 487 ? -35.278 17.886 36.762 1.00 90.69 487 GLN A C 1
ATOM 3935 O O . GLN A 1 487 ? -36.130 18.772 36.735 1.00 90.69 487 GLN A O 1
ATOM 3940 N N . ASN A 1 488 ? -35.273 16.885 35.882 1.00 90.38 488 ASN A N 1
ATOM 3941 C CA . ASN A 1 488 ? -36.180 16.733 34.741 1.00 90.38 488 ASN A CA 1
ATOM 3942 C C . ASN A 1 488 ? -36.055 17.816 33.651 1.00 90.38 488 ASN A C 1
ATOM 3944 O O . ASN A 1 488 ? -36.907 17.907 32.764 1.00 90.38 488 ASN A O 1
ATOM 3948 N N . ASP A 1 489 ? -34.970 18.598 33.646 1.00 92.88 489 ASP A N 1
ATOM 3949 C CA . ASP A 1 489 ? -34.660 19.548 32.574 1.00 92.88 489 ASP A CA 1
ATOM 3950 C C . ASP A 1 489 ? -33.902 18.858 31.426 1.00 92.88 489 ASP A C 1
ATOM 3952 O O . ASP A 1 489 ? -32.672 18.738 31.420 1.00 92.88 489 ASP A O 1
ATOM 3956 N N . ARG A 1 490 ? -34.653 18.436 30.400 1.00 93.56 490 ARG A N 1
ATOM 3957 C CA . ARG A 1 490 ? -34.106 17.800 29.186 1.00 93.56 490 ARG A CA 1
ATOM 3958 C C . ARG A 1 490 ? -33.130 18.693 28.415 1.00 93.56 490 ARG A C 1
ATOM 3960 O O . ARG A 1 490 ? -32.169 18.190 27.839 1.00 93.56 490 ARG A O 1
ATOM 3967 N N . SER A 1 491 ? -33.362 20.005 28.390 1.00 91.81 491 SER A N 1
ATOM 3968 C CA . SER A 1 491 ? -32.509 20.954 27.663 1.00 91.81 491 SER A CA 1
ATOM 3969 C C . SER A 1 491 ? -31.160 21.101 28.363 1.00 91.81 491 SER A C 1
ATOM 3971 O O . SER A 1 491 ? -30.106 21.038 27.724 1.00 91.81 491 SER A O 1
ATOM 3973 N N . ARG A 1 492 ? -31.174 21.225 29.695 1.00 93.12 492 ARG A N 1
ATOM 3974 C CA . ARG A 1 492 ? -29.951 21.240 30.500 1.00 93.12 492 ARG A CA 1
ATOM 3975 C C . ARG A 1 492 ? -29.204 19.911 30.415 1.00 93.12 492 ARG A C 1
ATOM 3977 O O . ARG A 1 492 ? -27.992 19.939 30.215 1.00 93.12 492 ARG A O 1
ATOM 3984 N N . ALA A 1 493 ? -29.901 18.776 30.486 1.00 93.00 493 ALA A N 1
ATOM 3985 C CA . ALA A 1 493 ? -29.288 17.457 30.327 1.00 93.00 493 ALA A CA 1
ATOM 3986 C C . ALA A 1 493 ? -28.587 17.308 28.963 1.00 93.00 493 ALA A C 1
ATOM 3988 O O . ALA A 1 493 ? -27.424 16.909 28.920 1.00 93.00 493 ALA A O 1
ATOM 3989 N N . SER A 1 494 ? -29.233 17.718 27.860 1.00 94.25 494 SER A N 1
ATOM 3990 C CA . SER A 1 494 ? -28.627 17.707 26.515 1.00 94.25 494 SER A CA 1
ATOM 3991 C C . SER A 1 494 ? -27.336 18.523 26.471 1.00 94.25 494 SER A C 1
ATOM 3993 O O . SER A 1 494 ? -26.276 18.008 26.104 1.00 94.25 494 SER A O 1
ATOM 3995 N N . LYS A 1 495 ? -27.396 19.777 26.937 1.00 93.50 495 LYS A N 1
ATOM 3996 C CA . LYS A 1 495 ? -26.255 20.701 26.916 1.00 93.50 495 LYS A CA 1
ATOM 3997 C C . LYS A 1 495 ? -25.072 20.224 27.743 1.00 93.50 495 LYS A C 1
ATOM 3999 O O . LYS A 1 495 ? -23.939 20.496 27.369 1.00 93.50 495 LYS A O 1
ATOM 4004 N N . MET A 1 496 ? -25.323 19.565 28.873 1.00 93.06 496 MET A N 1
ATOM 4005 C CA . MET A 1 496 ? -24.269 19.133 29.797 1.00 93.06 496 MET A CA 1
ATOM 4006 C C . MET A 1 496 ? -23.707 17.745 29.458 1.00 93.06 496 MET A C 1
ATOM 4008 O O . MET A 1 496 ? -22.548 17.469 29.765 1.00 93.06 496 MET A O 1
ATOM 4012 N N . MET A 1 497 ? -24.493 16.879 28.807 1.00 93.94 497 MET A N 1
ATOM 4013 C CA . MET A 1 497 ? -24.135 15.465 28.626 1.00 93.94 497 MET A CA 1
ATOM 4014 C C . MET A 1 497 ? -23.958 15.030 27.171 1.00 93.94 497 MET A C 1
ATOM 4016 O O . MET A 1 497 ? -23.125 14.169 26.896 1.00 93.94 497 MET A O 1
ATOM 4020 N N . LEU A 1 498 ? -24.699 15.606 26.228 1.00 94.88 498 LEU A N 1
ATOM 4021 C CA . LEU A 1 498 ? -24.644 15.206 24.819 1.00 94.88 498 LEU A CA 1
ATOM 4022 C C . LEU A 1 498 ? -23.841 16.201 23.977 1.00 94.88 498 LEU A C 1
ATOM 4024 O O . LEU A 1 498 ? -23.040 15.793 23.140 1.00 94.88 498 LEU A O 1
ATOM 4028 N N . GLU A 1 499 ? -24.021 17.499 24.218 1.00 94.62 499 GLU A N 1
ATOM 4029 C CA . GLU A 1 499 ? -23.417 18.575 23.416 1.00 94.62 499 GLU A CA 1
ATOM 4030 C C . GLU A 1 499 ? -22.004 18.964 23.870 1.00 94.62 499 GLU A C 1
ATOM 4032 O O . GLU A 1 499 ? -21.303 19.682 23.161 1.00 94.62 499 GLU A O 1
ATOM 4037 N N . VAL A 1 500 ? -21.545 18.482 25.028 1.00 91.69 500 VAL A N 1
ATOM 4038 C CA . VAL A 1 500 ? -20.188 18.768 25.510 1.00 91.69 500 VAL A CA 1
ATOM 4039 C C . VAL A 1 500 ? -19.176 17.946 24.710 1.00 91.69 500 VAL A C 1
ATOM 4041 O O . VAL A 1 500 ? -19.227 16.720 24.779 1.00 91.69 500 VAL A O 1
ATOM 4044 N N . PRO A 1 501 ? -18.224 18.574 23.999 1.00 93.62 501 PRO A N 1
ATOM 4045 C CA . PRO A 1 501 ? -17.191 17.839 23.287 1.00 93.62 501 PRO A CA 1
ATOM 4046 C C . PRO A 1 501 ? -16.074 17.375 24.227 1.00 93.62 501 PRO A C 1
ATOM 4048 O O . PRO A 1 501 ? -15.758 18.045 25.216 1.00 93.62 501 PRO A O 1
ATOM 4051 N N . ASP A 1 502 ? -15.423 16.266 23.887 1.00 93.69 502 ASP A N 1
ATOM 4052 C CA . ASP A 1 502 ? -14.185 15.814 24.522 1.00 93.69 502 ASP A CA 1
ATOM 4053 C C . ASP A 1 502 ? -12.975 16.712 24.182 1.00 93.69 502 ASP A C 1
ATOM 4055 O O . ASP A 1 502 ? -13.090 17.711 23.465 1.00 93.69 502 ASP A O 1
ATOM 4059 N N . TYR A 1 503 ? -11.784 16.386 24.696 1.00 91.25 503 TYR A N 1
ATOM 4060 C CA . TYR A 1 503 ? -10.575 17.178 24.423 1.00 91.25 503 TYR A CA 1
ATOM 4061 C C . TYR A 1 503 ? -10.079 17.098 22.978 1.00 91.25 503 TYR A C 1
ATOM 4063 O O . TYR A 1 503 ? -9.169 17.843 22.631 1.00 91.25 503 TYR A O 1
ATOM 4071 N N . SER A 1 504 ? -10.668 16.247 22.133 1.00 87.38 504 SER A N 1
ATOM 4072 C CA . SER A 1 504 ? -10.462 16.226 20.680 1.00 87.38 504 SER A CA 1
ATOM 4073 C C . SER A 1 504 ? -11.565 16.976 19.910 1.00 87.38 504 SER A C 1
ATOM 4075 O O . SER A 1 504 ? -11.615 16.975 18.675 1.00 87.38 504 SER A O 1
ATOM 4077 N N . GLY A 1 505 ? -12.467 17.650 20.630 1.00 92.19 505 GLY A N 1
ATOM 4078 C CA . GLY A 1 505 ? -13.620 18.342 20.064 1.00 92.19 505 GLY A CA 1
ATOM 4079 C C . GLY A 1 505 ? -14.756 17.403 19.649 1.00 92.19 505 GLY A C 1
ATOM 4080 O O . GLY A 1 505 ? -15.703 17.855 19.014 1.00 92.19 505 GLY A O 1
ATOM 4081 N N . GLN A 1 506 ? -14.676 16.103 19.933 1.00 94.69 506 GLN A N 1
ATOM 4082 C CA . GLN A 1 506 ? -15.679 15.144 19.484 1.00 94.69 506 GLN A CA 1
ATOM 4083 C C . GLN A 1 506 ? -16.844 15.071 20.460 1.00 94.69 506 GLN A C 1
ATOM 4085 O O . GLN A 1 506 ? -16.640 14.988 21.662 1.00 94.69 506 GLN A O 1
ATOM 4090 N N . THR A 1 507 ? -18.064 15.061 19.928 1.00 96.88 507 THR A N 1
ATOM 4091 C CA . THR A 1 507 ? -19.278 14.736 20.695 1.00 96.88 507 THR A CA 1
ATOM 4092 C C . THR A 1 507 ? -19.549 13.224 20.646 1.00 96.88 507 THR A C 1
ATOM 4094 O O . THR A 1 507 ? -18.991 12.534 19.782 1.00 96.88 507 THR A O 1
ATOM 4097 N N . PRO A 1 508 ? -20.458 12.677 21.475 1.00 96.62 508 PRO A N 1
ATOM 4098 C CA . PRO A 1 508 ? -20.858 11.272 21.395 1.00 96.62 508 PRO A CA 1
ATOM 4099 C C . PRO A 1 508 ? -21.329 10.861 19.992 1.00 96.62 508 PRO A C 1
ATOM 4101 O O . PRO A 1 508 ? -21.019 9.766 19.529 1.00 96.62 508 PRO A O 1
ATOM 4104 N N . LEU A 1 509 ? -22.011 11.757 19.267 1.00 97.38 509 LEU A N 1
ATOM 4105 C CA . LEU A 1 509 ? -22.465 11.483 17.902 1.00 97.38 509 LEU A CA 1
ATOM 4106 C C . LEU A 1 509 ? -21.303 11.382 16.901 1.00 97.38 509 LEU A C 1
ATOM 4108 O O . LEU A 1 509 ? -21.356 10.553 15.993 1.00 97.38 509 LEU A O 1
ATOM 4112 N N . HIS A 1 510 ? -20.234 12.169 17.077 1.00 96.62 510 HIS A N 1
ATOM 4113 C CA . HIS A 1 510 ? -19.020 12.014 16.268 1.00 96.62 510 HIS A CA 1
ATOM 4114 C C . HIS A 1 510 ? -18.393 10.635 16.480 1.00 96.62 510 HIS A C 1
ATOM 4116 O O . HIS A 1 510 ? -18.032 9.985 15.502 1.00 96.62 510 HIS A O 1
ATOM 4122 N N . LEU A 1 511 ? -18.311 10.175 17.733 1.00 95.75 511 LEU A N 1
ATOM 4123 C CA . LEU A 1 511 ? -17.773 8.856 18.068 1.00 95.75 511 LEU A CA 1
ATOM 4124 C C . LEU A 1 511 ? -18.646 7.731 17.502 1.00 95.75 511 LEU A C 1
ATOM 4126 O O . LEU A 1 511 ? -18.118 6.816 16.879 1.00 95.75 511 LEU A O 1
ATOM 4130 N N . ALA A 1 512 ? -19.973 7.819 17.630 1.00 96.56 512 ALA A N 1
ATOM 4131 C CA . ALA A 1 512 ? -20.888 6.825 17.063 1.00 96.56 512 ALA A CA 1
ATOM 4132 C C . ALA A 1 512 ? -20.774 6.743 15.529 1.00 96.56 512 ALA A C 1
ATOM 4134 O O . ALA A 1 512 ? -20.694 5.649 14.967 1.00 96.56 512 ALA A O 1
ATOM 4135 N N . ALA A 1 513 ? -20.691 7.898 14.856 1.00 95.25 513 ALA A N 1
ATOM 4136 C CA . ALA A 1 513 ? -20.436 7.982 13.419 1.00 95.25 513 ALA A CA 1
ATOM 4137 C C . ALA A 1 513 ? -19.034 7.476 13.038 1.00 95.25 513 ALA A C 1
ATOM 4139 O O . ALA A 1 513 ? -18.844 6.950 11.943 1.00 95.25 513 ALA A O 1
ATOM 4140 N N . GLN A 1 514 ? -18.049 7.623 13.928 1.00 94.25 514 GLN A N 1
ATOM 4141 C CA . GLN A 1 514 ? -16.695 7.121 13.723 1.00 94.25 514 GLN A CA 1
ATOM 4142 C C . GLN A 1 514 ? -16.607 5.597 13.835 1.00 94.25 514 GLN A C 1
ATOM 4144 O O . GLN A 1 514 ? -15.867 4.986 13.071 1.00 94.25 514 GLN A O 1
ATOM 4149 N N . GLN A 1 515 ? -17.341 5.000 14.776 1.00 92.62 515 GLN A N 1
ATOM 4150 C CA . GLN A 1 515 ? -17.332 3.557 15.034 1.00 92.62 515 GLN A CA 1
ATOM 4151 C C . GLN A 1 515 ? -18.302 2.760 14.144 1.00 92.62 515 GLN A C 1
ATOM 4153 O O . GLN A 1 515 ? -18.282 1.534 14.178 1.00 92.62 515 GLN A O 1
ATOM 4158 N N . GLY A 1 516 ? -19.164 3.428 13.370 1.00 93.94 516 GLY A N 1
ATOM 4159 C CA . GLY A 1 516 ? -20.127 2.751 12.493 1.00 93.94 516 GLY A CA 1
ATOM 4160 C C . GLY A 1 516 ? -21.391 2.247 13.207 1.00 93.94 516 GLY A C 1
ATOM 4161 O O . GLY A 1 516 ? -22.128 1.421 12.666 1.00 93.94 516 GLY A O 1
ATOM 4162 N N . TYR A 1 517 ? -21.705 2.752 14.405 1.00 95.19 517 TYR A N 1
ATOM 4163 C CA . TYR A 1 517 ? -22.899 2.336 15.150 1.00 95.19 517 TYR A CA 1
ATOM 4164 C C . TYR A 1 517 ? -24.140 3.121 14.728 1.00 95.19 517 TYR A C 1
ATOM 4166 O O . TYR A 1 517 ? -24.483 4.156 15.302 1.00 95.19 517 TYR A O 1
ATOM 4174 N N . TRP A 1 518 ? -24.830 2.602 13.714 1.00 94.31 518 TRP A N 1
ATOM 4175 C CA . TRP A 1 518 ? -25.998 3.242 13.109 1.00 94.31 518 TRP A CA 1
ATOM 4176 C C . TRP A 1 518 ? -27.142 3.533 14.084 1.00 94.31 518 TRP A C 1
ATOM 4178 O O . TRP A 1 518 ? -27.615 4.671 14.114 1.00 94.31 518 TRP A O 1
ATOM 4188 N N . ASP A 1 519 ? -27.560 2.552 14.888 1.00 94.44 519 ASP A N 1
ATOM 4189 C CA . ASP A 1 519 ? -28.672 2.720 15.831 1.00 94.44 519 ASP A CA 1
ATOM 4190 C C . ASP A 1 519 ? -28.366 3.802 16.872 1.00 94.44 519 ASP A C 1
ATOM 4192 O O . ASP A 1 519 ? -29.176 4.691 17.116 1.00 94.44 519 ASP A O 1
ATOM 4196 N N . VAL A 1 520 ? -27.149 3.776 17.424 1.00 96.06 520 VAL A N 1
ATOM 4197 C CA . VAL A 1 520 ? -26.683 4.760 18.409 1.00 96.06 520 VAL A CA 1
ATOM 4198 C C . VAL A 1 520 ? -26.564 6.153 17.798 1.00 96.06 520 VAL A C 1
ATOM 4200 O O . VAL A 1 520 ? -26.974 7.129 18.421 1.00 96.06 520 VAL A O 1
ATOM 4203 N N . ALA A 1 521 ? -26.031 6.269 16.580 1.00 96.25 521 ALA A N 1
ATOM 4204 C CA . ALA A 1 521 ? -25.924 7.554 15.896 1.00 96.25 521 ALA A CA 1
ATOM 4205 C C . ALA A 1 521 ? -27.306 8.162 15.604 1.00 96.25 521 ALA A C 1
ATOM 4207 O O . ALA A 1 521 ? -27.495 9.366 15.758 1.00 96.25 521 ALA A O 1
ATOM 4208 N N . CYS A 1 522 ? -28.277 7.335 15.209 1.00 94.12 522 CYS A N 1
ATOM 4209 C CA . CYS A 1 522 ? -29.659 7.763 15.009 1.00 94.12 522 CYS A CA 1
ATOM 4210 C C . CYS A 1 522 ? -30.297 8.228 16.320 1.00 94.12 522 CYS A C 1
ATOM 4212 O O . CYS A 1 522 ? -30.845 9.325 16.362 1.00 94.12 522 CYS A O 1
ATOM 4214 N N . GLU A 1 523 ? -30.159 7.437 17.384 1.00 95.38 523 GLU A N 1
ATOM 4215 C CA . GLU A 1 523 ? -30.721 7.754 18.697 1.00 95.38 523 GLU A CA 1
ATOM 4216 C C . GLU A 1 523 ? -30.136 9.054 19.264 1.00 95.38 523 GLU A C 1
ATOM 4218 O O . GLU A 1 523 ? -30.872 9.951 19.656 1.00 95.38 523 GLU A O 1
ATOM 4223 N N . LEU A 1 524 ? -28.809 9.217 19.234 1.00 95.88 524 LEU A N 1
ATOM 4224 C CA . LEU A 1 524 ? -28.149 10.446 19.684 1.00 95.88 524 LEU A CA 1
ATOM 4225 C C . LEU A 1 524 ? -28.589 11.672 18.870 1.00 95.88 524 LEU A C 1
ATOM 4227 O O . LEU A 1 524 ? -28.759 12.753 19.434 1.00 95.88 524 LEU A O 1
ATOM 4231 N N . ALA A 1 525 ? -28.782 11.515 17.557 1.00 93.62 525 ALA A N 1
ATOM 4232 C CA . ALA A 1 525 ? -29.270 12.588 16.694 1.00 93.62 525 ALA A CA 1
ATOM 4233 C C . ALA A 1 525 ? -30.739 12.960 16.968 1.00 93.62 525 ALA A C 1
ATOM 4235 O O . ALA A 1 525 ? -31.101 14.125 16.788 1.00 93.62 525 ALA A O 1
ATOM 4236 N N . ASP A 1 526 ? -31.564 11.998 17.392 1.00 91.81 526 ASP A N 1
ATOM 4237 C CA . ASP A 1 526 ? -32.964 12.214 17.774 1.00 91.81 526 ASP A CA 1
ATOM 4238 C C . ASP A 1 526 ? -33.082 12.861 19.162 1.00 91.81 526 ASP A C 1
ATOM 4240 O O . ASP A 1 526 ? -33.881 13.780 19.347 1.00 91.81 526 ASP A O 1
ATOM 4244 N N . LEU A 1 527 ? -32.252 12.433 20.119 1.00 92.56 527 LEU A N 1
ATOM 4245 C CA . LEU A 1 527 ? -32.218 12.979 21.479 1.00 92.56 527 LEU A CA 1
ATOM 4246 C C . LEU A 1 527 ? -31.684 14.415 21.525 1.00 92.56 527 LEU A C 1
ATOM 4248 O O . LEU A 1 527 ? -32.234 15.249 22.245 1.00 92.56 527 LEU A O 1
ATOM 4252 N N . ALA A 1 528 ? -30.634 14.712 20.755 1.00 90.69 528 ALA A N 1
ATOM 4253 C CA . ALA A 1 528 ? -30.009 16.032 20.712 1.00 90.69 528 ALA A CA 1
ATOM 4254 C C . ALA A 1 528 ? -29.805 16.520 19.264 1.00 90.69 528 ALA A C 1
ATOM 4256 O O . ALA A 1 528 ? -28.708 16.432 18.700 1.00 90.69 528 ALA A O 1
ATOM 4257 N N . PRO A 1 529 ? -30.847 17.127 18.666 1.00 89.44 529 PRO A N 1
ATOM 4258 C CA . PRO A 1 529 ? -30.796 17.740 17.343 1.00 89.44 529 PRO A CA 1
ATOM 4259 C C . PRO A 1 529 ? -29.585 18.661 17.054 1.00 89.44 529 PRO A C 1
ATOM 4261 O O . PRO A 1 529 ? -29.071 18.593 15.927 1.00 89.44 529 PRO A O 1
ATOM 4264 N N . PRO A 1 530 ? -29.084 19.497 17.990 1.00 90.12 530 PRO A N 1
ATOM 4265 C CA . PRO A 1 530 ? -27.931 20.370 17.735 1.00 90.12 530 PRO A CA 1
ATOM 4266 C C . PRO A 1 530 ? -26.636 19.623 17.377 1.00 90.12 530 PRO A C 1
ATOM 4268 O O . PRO A 1 530 ? -25.782 20.174 16.682 1.00 90.12 530 PRO A O 1
ATOM 4271 N N . LEU A 1 531 ? -26.497 18.349 17.773 1.00 91.25 531 LEU A N 1
ATOM 4272 C CA . LEU A 1 531 ? -25.287 17.558 17.516 1.00 91.25 531 LEU A CA 1
ATOM 4273 C C . LEU A 1 531 ? -24.966 17.397 16.030 1.00 91.25 531 LEU A C 1
ATOM 4275 O O . LEU A 1 531 ? -23.797 17.248 15.684 1.00 91.25 531 LEU A O 1
ATOM 4279 N N . LEU A 1 532 ? -25.977 17.431 15.154 1.00 91.06 532 LEU A N 1
ATOM 4280 C CA . LEU A 1 532 ? -25.797 17.287 13.705 1.00 91.06 532 LEU A CA 1
ATOM 4281 C C . LEU A 1 532 ? -24.935 18.404 13.095 1.00 91.06 532 LEU A C 1
ATOM 4283 O O . LEU A 1 532 ? -24.342 18.203 12.035 1.00 91.06 532 LEU A O 1
ATOM 4287 N N . GLU A 1 533 ? -24.858 19.561 13.754 1.00 90.81 533 GLU A N 1
ATOM 4288 C CA . GLU A 1 533 ? -24.181 20.762 13.250 1.00 90.81 533 GLU A CA 1
ATOM 4289 C C . GLU A 1 533 ? -22.842 21.036 13.938 1.00 90.81 533 GLU A C 1
ATOM 4291 O O . GLU A 1 533 ? -22.014 21.788 13.414 1.00 90.81 533 GLU A O 1
ATOM 4296 N N . MET A 1 534 ? -22.614 20.426 15.103 1.00 91.12 534 MET A N 1
ATOM 4297 C CA . MET A 1 534 ? -21.391 20.621 15.871 1.00 91.12 534 MET A CA 1
ATOM 4298 C C . MET A 1 534 ? -20.188 20.093 15.101 1.00 91.12 534 MET A C 1
ATOM 4300 O O . MET A 1 534 ? -20.245 19.034 14.484 1.00 91.12 534 MET A O 1
ATOM 4304 N N . LYS A 1 535 ? -19.080 20.828 15.160 1.00 92.06 535 LYS A N 1
ATOM 4305 C CA . LYS A 1 535 ? -17.833 20.454 14.497 1.00 92.06 535 LYS A CA 1
ATOM 4306 C C . LYS A 1 535 ? -16.792 20.038 15.520 1.00 92.06 535 LYS A C 1
ATOM 4308 O O . LYS A 1 535 ? -16.645 20.699 16.545 1.00 92.06 535 LYS A O 1
ATOM 4313 N N . ASN A 1 536 ? -16.033 18.996 15.203 1.00 92.50 536 ASN A N 1
ATOM 4314 C CA . ASN A 1 536 ? -14.858 18.621 15.985 1.00 92.50 536 ASN A CA 1
ATOM 4315 C C . ASN A 1 536 ? -13.647 19.532 15.708 1.00 92.50 536 ASN A C 1
ATOM 4317 O O . ASN A 1 536 ? -13.726 20.468 14.910 1.00 92.50 536 ASN A O 1
ATOM 4321 N N . GLN A 1 537 ? -12.497 19.244 16.330 1.00 90.50 537 GLN A N 1
ATOM 4322 C CA . GLN A 1 537 ? -11.257 20.012 16.125 1.00 90.50 537 GLN A CA 1
ATOM 4323 C C . GLN A 1 537 ? -10.768 20.048 14.672 1.00 90.50 537 GLN A C 1
ATOM 4325 O O . GLN A 1 537 ? -10.118 21.005 14.270 1.00 90.50 537 GLN A O 1
ATOM 4330 N N . ASN A 1 538 ? -11.115 19.044 13.863 1.00 87.62 538 ASN A N 1
ATOM 4331 C CA . ASN A 1 538 ? -10.807 19.019 12.431 1.00 87.62 538 ASN A CA 1
ATOM 4332 C C . ASN A 1 538 ? -11.843 19.784 11.589 1.00 87.62 538 ASN A C 1
ATOM 4334 O O . ASN A 1 538 ? -11.861 19.656 10.364 1.00 87.62 538 ASN A O 1
ATOM 4338 N N . HIS A 1 539 ? -12.730 20.541 12.238 1.00 89.38 539 HIS A N 1
ATOM 4339 C CA . HIS A 1 539 ? -13.856 21.248 11.638 1.00 89.38 539 HIS A CA 1
ATOM 4340 C C . HIS A 1 539 ? -14.849 20.336 10.898 1.00 89.38 539 HIS A C 1
ATOM 4342 O O . HIS A 1 539 ? -15.541 20.805 9.994 1.00 89.38 539 HIS A O 1
ATOM 4348 N N . LEU A 1 540 ? -14.929 19.056 11.282 1.00 92.25 540 LEU A N 1
ATOM 4349 C CA . LEU A 1 540 ? -15.833 18.075 10.676 1.00 92.25 540 LEU A CA 1
ATOM 4350 C C . LEU A 1 540 ? -17.100 17.931 11.503 1.00 92.25 540 LEU A C 1
ATOM 4352 O O . LEU A 1 540 ? -17.009 17.772 12.717 1.00 92.25 540 LEU A O 1
ATOM 4356 N N . THR A 1 541 ? -18.245 17.914 10.832 1.00 95.00 541 THR A N 1
ATOM 4357 C CA . THR A 1 541 ? -19.532 17.497 11.415 1.00 95.00 541 THR A CA 1
ATOM 4358 C C . THR A 1 541 ? -19.629 15.968 11.537 1.00 95.00 541 THR A C 1
ATOM 4360 O O . THR A 1 541 ? -18.887 15.255 10.847 1.00 95.00 541 THR A O 1
ATOM 4363 N N . PRO A 1 542 ? -20.571 15.407 12.323 1.00 95.56 542 PRO A N 1
ATOM 4364 C CA . PRO A 1 542 ? -20.749 13.956 12.388 1.00 95.56 542 PRO A CA 1
ATOM 4365 C C . PRO A 1 542 ? -21.112 13.332 11.037 1.00 95.56 542 PRO A C 1
ATOM 4367 O O . PRO A 1 542 ? -20.662 12.228 10.734 1.00 95.56 542 PRO A O 1
ATOM 4370 N N . LEU A 1 543 ? -21.859 14.053 10.190 1.00 95.62 543 LEU A N 1
ATOM 4371 C CA . LEU A 1 543 ? -22.155 13.616 8.824 1.00 95.62 543 LEU A CA 1
ATOM 4372 C C . LEU A 1 543 ? -20.872 13.494 7.989 1.00 95.62 543 LEU A C 1
ATOM 4374 O O . LEU A 1 543 ? -20.685 12.506 7.285 1.00 95.62 543 LEU A O 1
ATOM 4378 N N . GLU A 1 544 ? -19.958 14.462 8.085 1.00 94.69 544 GLU A N 1
ATOM 4379 C CA . GLU A 1 544 ? -18.668 14.397 7.391 1.00 94.69 544 GLU A CA 1
ATOM 4380 C C . GLU A 1 544 ? -17.751 13.298 7.934 1.00 94.69 544 GLU A C 1
ATOM 4382 O O . GLU A 1 544 ? -17.003 12.703 7.157 1.00 94.69 544 GLU A O 1
ATOM 4387 N N . VAL A 1 545 ? -17.803 13.012 9.240 1.00 95.75 545 VAL A N 1
ATOM 4388 C CA . VAL A 1 545 ? -17.099 11.868 9.840 1.00 95.75 545 VAL A CA 1
ATOM 4389 C C . VAL A 1 545 ? -17.657 10.553 9.291 1.00 95.75 545 VAL A C 1
ATOM 4391 O O . VAL A 1 545 ? -16.874 9.713 8.849 1.00 95.75 545 VAL A O 1
ATOM 4394 N N . ALA A 1 546 ? -18.983 10.407 9.212 1.00 96.56 546 ALA A N 1
ATOM 4395 C CA . ALA A 1 546 ? -19.622 9.240 8.602 1.00 96.56 546 ALA A CA 1
ATOM 4396 C C . ALA A 1 546 ? -19.233 9.083 7.120 1.00 96.56 546 ALA A C 1
ATOM 4398 O O . ALA A 1 546 ? -18.892 7.985 6.683 1.00 96.56 546 ALA A O 1
ATOM 4399 N N . VAL A 1 547 ? -19.191 10.183 6.353 1.00 95.94 547 VAL A N 1
ATOM 4400 C CA . VAL A 1 547 ? -18.707 10.167 4.961 1.00 95.94 547 VAL A CA 1
ATOM 4401 C C . VAL A 1 547 ? -17.240 9.759 4.889 1.00 95.94 547 VAL A C 1
ATOM 4403 O O . VAL A 1 547 ? -16.890 8.938 4.050 1.00 95.94 547 VAL A O 1
ATOM 4406 N N . LYS A 1 548 ? -16.374 10.294 5.760 1.00 95.12 548 LYS A N 1
ATOM 4407 C CA . LYS A 1 548 ? -14.942 9.954 5.787 1.00 95.12 548 LYS A CA 1
ATOM 4408 C C . LYS A 1 548 ? -14.720 8.452 5.993 1.00 95.12 548 LYS A C 1
ATOM 4410 O O . LYS A 1 548 ? -13.850 7.888 5.334 1.00 95.12 548 LYS A O 1
ATOM 4415 N N . ASN A 1 549 ? -15.521 7.828 6.854 1.00 93.25 549 ASN A N 1
ATOM 4416 C CA . ASN A 1 549 ? -15.452 6.395 7.152 1.00 93.25 549 ASN A CA 1
ATOM 4417 C C . ASN A 1 549 ? -16.283 5.519 6.198 1.00 93.25 549 ASN A C 1
ATOM 4419 O O . ASN A 1 549 ? -16.328 4.309 6.374 1.00 93.25 549 ASN A O 1
ATOM 4423 N N . ASN A 1 550 ? -16.899 6.108 5.166 1.00 94.69 550 ASN A N 1
ATOM 4424 C CA . ASN A 1 550 ? -17.737 5.414 4.187 1.00 94.69 550 ASN A CA 1
ATOM 4425 C C . ASN A 1 550 ? -18.969 4.694 4.791 1.00 94.69 550 ASN A C 1
ATOM 4427 O O . ASN A 1 550 ? -19.411 3.656 4.297 1.00 94.69 550 ASN A O 1
ATOM 4431 N N . GLU A 1 551 ? -19.552 5.253 5.854 1.00 94.31 551 GLU A N 1
ATOM 4432 C CA . GLU A 1 551 ? -20.664 4.647 6.594 1.00 94.31 551 GLU A CA 1
ATOM 4433 C C . GLU A 1 551 ? -22.026 4.972 5.964 1.00 94.31 551 GLU A C 1
ATOM 4435 O O . GLU A 1 551 ? -22.772 5.835 6.435 1.00 94.31 551 GLU A O 1
ATOM 4440 N N . GLN A 1 552 ? -22.377 4.271 4.882 1.00 94.12 552 GLN A N 1
ATOM 4441 C CA . GLN A 1 552 ? -23.569 4.560 4.070 1.00 94.12 552 GLN A CA 1
ATOM 4442 C C . GLN A 1 552 ? -24.875 4.647 4.871 1.00 94.12 552 GLN A C 1
ATOM 4444 O O . GLN A 1 552 ? -25.636 5.599 4.696 1.00 94.12 552 GLN A O 1
ATOM 4449 N N . LYS A 1 553 ? -25.128 3.692 5.775 1.00 94.44 553 LYS A N 1
ATOM 4450 C CA . LYS A 1 553 ? -26.362 3.666 6.582 1.00 94.44 553 LYS A CA 1
ATOM 4451 C C . LYS A 1 553 ? -26.464 4.868 7.521 1.00 94.44 553 LYS A C 1
ATOM 4453 O O . LYS A 1 553 ? -27.551 5.414 7.711 1.00 94.44 553 LYS A O 1
ATOM 4458 N N . ILE A 1 554 ? -25.339 5.284 8.103 1.00 95.38 554 ILE A N 1
ATOM 4459 C CA . ILE A 1 554 ? -25.272 6.449 8.993 1.00 95.38 554 ILE A CA 1
ATOM 4460 C C . ILE A 1 554 ? -25.460 7.720 8.184 1.00 95.38 554 ILE A C 1
ATOM 4462 O O . ILE A 1 554 ? -26.282 8.549 8.557 1.00 95.38 554 ILE A O 1
ATOM 4466 N N . VAL A 1 555 ? -24.770 7.849 7.050 1.00 95.38 555 VAL A N 1
ATOM 4467 C CA . VAL A 1 555 ? -24.935 8.992 6.146 1.00 95.38 555 VAL A CA 1
ATOM 4468 C C . VAL A 1 555 ? -26.400 9.144 5.748 1.00 95.38 555 VAL A C 1
ATOM 4470 O O . VAL A 1 555 ? -26.950 10.228 5.896 1.00 95.38 555 VAL A O 1
ATOM 4473 N N . GLU A 1 556 ? -27.071 8.067 5.341 1.00 93.00 556 GLU A N 1
ATOM 4474 C CA . GLU A 1 556 ? -28.496 8.094 5.003 1.00 93.00 556 GLU A CA 1
ATOM 4475 C C . GLU A 1 556 ? -29.390 8.452 6.204 1.00 93.00 556 GLU A C 1
ATOM 4477 O O . GLU A 1 556 ? -30.326 9.245 6.078 1.00 93.00 556 GLU A O 1
ATOM 4482 N N . GLY A 1 557 ? -29.117 7.877 7.379 1.00 91.88 557 GLY A N 1
ATOM 4483 C CA . GLY A 1 557 ? -29.880 8.121 8.605 1.00 91.88 557 GLY A CA 1
ATOM 4484 C C . GLY A 1 557 ? -29.754 9.554 9.127 1.00 91.88 557 GLY A C 1
ATOM 4485 O O . GLY A 1 557 ? -30.761 10.155 9.508 1.00 91.88 557 GLY A O 1
ATOM 4486 N N . LEU A 1 558 ? -28.543 10.114 9.115 1.00 93.00 558 LEU A N 1
ATOM 4487 C CA . LEU A 1 558 ? -28.275 11.494 9.520 1.00 93.00 558 LEU A CA 1
ATOM 4488 C C . LEU A 1 558 ? -28.770 12.480 8.457 1.00 93.00 558 LEU A C 1
ATOM 4490 O O . LEU A 1 558 ? -29.419 13.463 8.799 1.00 93.00 558 LEU A O 1
ATOM 4494 N N . HIS A 1 559 ? -28.551 12.202 7.168 1.00 90.56 559 HIS A N 1
ATOM 4495 C CA . HIS A 1 559 ? -29.022 13.052 6.071 1.00 90.56 559 HIS A CA 1
ATOM 4496 C C . HIS A 1 559 ? -30.547 13.223 6.088 1.00 90.56 559 HIS A C 1
ATOM 4498 O O . HIS A 1 559 ? -31.033 14.349 5.985 1.00 90.56 559 HIS A O 1
ATOM 4504 N N . ARG A 1 560 ? -31.308 12.139 6.315 1.00 88.56 560 ARG A N 1
ATOM 4505 C CA . ARG A 1 560 ? -32.772 12.207 6.480 1.00 88.56 560 ARG A CA 1
ATOM 4506 C C . ARG A 1 560 ? -33.195 13.121 7.632 1.00 88.56 560 ARG A C 1
ATOM 4508 O O . ARG A 1 560 ? -34.126 13.900 7.465 1.00 88.56 560 ARG A O 1
ATOM 4515 N N . ARG A 1 561 ? -32.495 13.070 8.769 1.00 88.62 561 ARG A N 1
ATOM 4516 C CA . ARG A 1 561 ? -32.767 13.925 9.942 1.00 88.62 561 ARG A CA 1
ATOM 4517 C C . ARG A 1 561 ? -32.391 15.386 9.722 1.00 88.62 561 ARG A C 1
ATOM 4519 O O . ARG A 1 561 ? -33.018 16.263 10.303 1.00 88.62 561 ARG A O 1
ATOM 4526 N N . ILE A 1 562 ? -31.386 15.645 8.889 1.00 86.50 562 ILE A N 1
ATOM 4527 C CA . ILE A 1 562 ? -30.968 17.000 8.515 1.00 86.50 562 ILE A CA 1
ATOM 4528 C C . ILE A 1 562 ? -31.980 17.624 7.544 1.00 86.50 562 ILE A C 1
ATOM 4530 O O . ILE A 1 562 ? -32.362 18.774 7.730 1.00 86.50 562 ILE A O 1
ATOM 4534 N N . ILE A 1 563 ? -32.446 16.877 6.532 1.00 78.69 563 ILE A N 1
ATOM 4535 C CA . ILE A 1 563 ? -33.423 17.386 5.550 1.00 78.69 563 ILE A CA 1
ATOM 4536 C C . ILE A 1 563 ? -34.840 17.462 6.126 1.00 78.69 563 ILE A C 1
ATOM 4538 O O . ILE A 1 563 ? -35.581 18.370 5.777 1.00 78.69 563 ILE A O 1
ATOM 4542 N N . GLY A 1 564 ? -35.231 16.529 6.998 1.00 68.25 564 GLY A N 1
ATOM 4543 C CA . GLY A 1 564 ? -36.576 16.476 7.579 1.00 68.25 564 GLY A CA 1
ATOM 4544 C C . GLY A 1 564 ? -36.908 17.608 8.557 1.00 68.25 564 GLY A C 1
ATOM 4545 O O . GLY A 1 564 ? -38.014 17.631 9.093 1.00 68.25 564 GLY A O 1
ATOM 4546 N N . ARG A 1 565 ? -35.980 18.539 8.819 1.00 63.69 565 ARG A N 1
ATOM 4547 C CA . ARG A 1 565 ? -36.248 19.720 9.647 1.00 63.69 565 ARG A CA 1
ATOM 4548 C C . ARG A 1 565 ? -36.972 20.787 8.820 1.00 63.69 565 ARG A C 1
ATOM 4550 O O . ARG A 1 565 ? -36.535 21.073 7.711 1.00 63.69 565 ARG A O 1
ATOM 4557 N N . PRO A 1 566 ? -38.020 21.433 9.366 1.00 48.12 566 PRO A N 1
ATOM 4558 C CA . PRO A 1 566 ? -38.863 22.398 8.650 1.00 48.12 566 PRO A CA 1
ATOM 4559 C C . PRO A 1 566 ? -38.153 23.705 8.241 1.00 48.12 566 PRO A C 1
ATOM 4561 O O . PRO A 1 566 ? -38.793 24.601 7.698 1.00 48.12 566 PRO A O 1
ATOM 4564 N N . SER A 1 567 ? -36.842 23.839 8.471 1.00 52.34 567 SER A N 1
ATOM 4565 C CA . SER A 1 567 ? -36.034 24.931 7.927 1.00 52.34 567 SER A CA 1
ATOM 4566 C C . SER A 1 567 ? -35.681 24.635 6.467 1.00 52.34 567 SER A C 1
ATOM 4568 O O . SER A 1 567 ? -34.590 24.165 6.137 1.00 52.34 567 SER A O 1
ATOM 4570 N N . ASP A 1 568 ? -36.657 24.887 5.605 1.00 47.12 568 ASP A N 1
ATOM 4571 C CA . ASP A 1 568 ? -36.602 24.766 4.154 1.00 47.12 568 ASP A CA 1
ATOM 4572 C C . ASP A 1 568 ? -35.701 25.861 3.553 1.00 47.12 568 ASP A C 1
ATOM 4574 O O . ASP A 1 568 ? -36.185 26.859 3.048 1.00 47.12 568 ASP A O 1
ATOM 4578 N N . ILE A 1 569 ? -34.378 25.724 3.701 1.00 50.31 569 ILE A N 1
ATOM 4579 C CA . ILE A 1 569 ? -33.313 26.401 2.938 1.00 50.31 569 ILE A CA 1
ATOM 4580 C C . ILE A 1 569 ? -32.050 25.540 3.113 1.00 50.31 569 ILE A C 1
ATOM 4582 O O . ILE A 1 569 ? -31.582 25.340 4.229 1.00 50.31 569 ILE A O 1
ATOM 4586 N N . SER A 1 570 ? -31.482 25.033 2.011 1.00 55.50 570 SER A N 1
ATOM 4587 C CA . SER A 1 570 ? -30.074 24.610 1.855 1.00 55.50 570 SER A CA 1
ATOM 4588 C C . SER A 1 570 ? -29.252 24.465 3.165 1.00 55.50 570 SER A C 1
ATOM 4590 O O . SER A 1 570 ? -28.486 25.365 3.524 1.00 55.50 570 SER A O 1
ATOM 4592 N N . HIS A 1 571 ? -29.333 23.319 3.849 1.00 64.69 571 HIS A N 1
ATOM 4593 C CA . HIS A 1 571 ? -28.614 23.140 5.116 1.00 64.69 571 HIS A CA 1
ATOM 4594 C C . HIS A 1 571 ? -27.079 23.171 4.907 1.00 64.69 571 HIS A C 1
ATOM 4596 O O . HIS A 1 571 ? -26.552 22.370 4.124 1.00 64.69 571 HIS A O 1
ATOM 4602 N N . PRO A 1 572 ? -26.317 24.029 5.619 1.00 74.69 572 PRO A N 1
ATOM 4603 C CA . PRO A 1 572 ? -24.873 24.230 5.406 1.00 74.69 572 PRO A CA 1
ATOM 4604 C C . PRO A 1 572 ? -23.988 23.005 5.708 1.00 74.69 572 PRO A C 1
ATOM 4606 O O . PRO A 1 572 ? -22.797 23.024 5.412 1.00 74.69 572 PRO A O 1
ATOM 4609 N N . VAL A 1 573 ? -24.556 21.934 6.270 1.00 83.50 573 VAL A N 1
ATOM 4610 C CA . VAL A 1 573 ? -23.849 20.716 6.705 1.00 83.50 573 VAL A CA 1
ATOM 4611 C C . VAL A 1 573 ? -23.716 19.694 5.571 1.00 83.50 573 VAL A C 1
ATOM 4613 O O . VAL A 1 573 ? -22.713 18.989 5.481 1.00 83.50 573 VAL A O 1
ATOM 4616 N N . VAL A 1 574 ? -24.696 19.629 4.662 1.00 88.56 574 VAL A N 1
ATOM 4617 C CA . VAL A 1 574 ? -24.726 18.609 3.596 1.00 88.56 574 VAL A CA 1
ATOM 4618 C C . VAL A 1 574 ? -23.720 18.924 2.489 1.00 88.56 574 VAL A C 1
ATOM 4620 O O . VAL A 1 574 ? -23.105 18.018 1.930 1.00 88.56 574 VAL A O 1
ATOM 4623 N N . LYS A 1 575 ? -23.489 20.210 2.193 1.00 88.75 575 LYS A N 1
ATOM 4624 C CA . LYS A 1 575 ? -22.603 20.622 1.094 1.00 88.75 575 LYS A CA 1
ATOM 4625 C C . LYS A 1 575 ? -21.134 20.196 1.305 1.00 88.75 575 LYS A C 1
ATOM 4627 O O . LYS A 1 575 ? -20.571 19.590 0.389 1.00 88.75 575 LYS A O 1
ATOM 4632 N N . PRO A 1 576 ? -20.510 20.417 2.485 1.00 90.00 576 PRO A N 1
ATOM 4633 C CA . PRO A 1 576 ? -19.179 19.876 2.781 1.00 90.00 576 PRO A CA 1
ATOM 4634 C C . PRO A 1 576 ? -19.120 18.343 2.737 1.00 90.00 576 PRO A C 1
ATOM 4636 O O . PRO A 1 576 ? -18.138 17.777 2.256 1.00 90.00 576 PRO A O 1
ATOM 4639 N N . ALA A 1 577 ? -20.184 17.663 3.178 1.00 92.50 577 ALA A N 1
ATOM 4640 C CA . ALA A 1 577 ? -20.271 16.205 3.127 1.00 92.50 577 ALA A CA 1
ATOM 4641 C C . ALA A 1 577 ? -20.305 15.678 1.680 1.00 92.50 577 ALA A C 1
ATOM 4643 O O . ALA A 1 577 ? -19.589 14.728 1.364 1.00 92.50 577 ALA A O 1
ATOM 4644 N N . LEU A 1 578 ? -21.056 16.326 0.780 1.00 92.31 578 LEU A N 1
ATOM 4645 C CA . LEU A 1 578 ? -21.098 15.982 -0.647 1.00 92.31 578 LEU A CA 1
ATOM 4646 C C . LEU A 1 578 ? -19.740 16.204 -1.332 1.00 92.31 578 LEU A C 1
ATOM 4648 O O . LEU A 1 578 ? -19.275 15.329 -2.063 1.00 92.31 578 LEU A O 1
ATOM 4652 N N . LEU A 1 579 ? -19.079 17.341 -1.069 1.00 91.12 579 LEU A N 1
ATOM 4653 C CA . LEU A 1 579 ? -17.714 17.596 -1.552 1.00 91.12 579 LEU A CA 1
ATOM 4654 C C . LEU A 1 579 ? -16.759 16.481 -1.128 1.00 91.12 579 LEU A C 1
ATOM 4656 O O . LEU A 1 579 ? -16.001 15.972 -1.949 1.00 91.12 579 LEU A O 1
ATOM 4660 N N . ARG A 1 580 ? -16.812 16.092 0.149 1.00 93.00 580 ARG A N 1
ATOM 4661 C CA . ARG A 1 580 ? -15.952 15.050 0.713 1.00 93.00 580 ARG A CA 1
ATOM 4662 C C . ARG A 1 580 ? -16.241 13.685 0.099 1.00 93.00 580 ARG A C 1
ATOM 4664 O O . ARG A 1 580 ? -15.300 12.986 -0.258 1.00 93.00 580 ARG A O 1
ATOM 4671 N N . ALA A 1 581 ? -17.512 13.324 -0.074 1.00 95.19 581 ALA A N 1
ATOM 4672 C CA . ALA A 1 581 ? -17.902 12.074 -0.724 1.00 95.19 581 ALA A CA 1
ATOM 4673 C C . ALA A 1 581 ? -17.361 12.004 -2.161 1.00 95.19 581 ALA A C 1
ATOM 4675 O O . ALA A 1 581 ? -16.795 10.987 -2.561 1.00 95.19 581 ALA A O 1
ATOM 4676 N N . ALA A 1 582 ? -17.452 13.107 -2.909 1.00 94.00 582 ALA A N 1
ATOM 4677 C CA . ALA A 1 582 ? -16.930 13.185 -4.268 1.00 94.00 582 ALA A CA 1
ATOM 4678 C C . ALA A 1 582 ? -15.392 13.200 -4.318 1.00 94.00 582 ALA A C 1
ATOM 4680 O O . ALA A 1 582 ? -14.800 12.557 -5.181 1.00 94.00 582 ALA A O 1
ATOM 4681 N N . GLN A 1 583 ? -14.737 13.868 -3.363 1.00 93.88 583 GLN A N 1
ATOM 4682 C CA . GLN A 1 583 ? -13.281 13.869 -3.203 1.00 93.88 583 GLN A CA 1
ATOM 4683 C C . GLN A 1 583 ? -12.730 12.472 -2.880 1.00 93.88 583 GLN A C 1
ATOM 4685 O O . GLN A 1 583 ? -11.647 12.122 -3.348 1.00 93.88 583 GLN A O 1
ATOM 4690 N N . LEU A 1 584 ? -13.449 11.684 -2.079 1.00 94.88 584 LEU A N 1
ATOM 4691 C CA . LEU A 1 584 ? -13.048 10.330 -1.683 1.00 94.88 584 LEU A CA 1
ATOM 4692 C C . LEU A 1 584 ? -13.476 9.248 -2.685 1.00 94.88 584 LEU A C 1
ATOM 4694 O O . LEU A 1 584 ? -12.982 8.130 -2.601 1.00 94.88 584 LEU A O 1
ATOM 4698 N N . GLY A 1 585 ? -14.346 9.575 -3.644 1.00 95.06 585 GLY A N 1
ATOM 4699 C CA . GLY A 1 585 ? -14.779 8.635 -4.680 1.00 95.06 585 GLY A CA 1
ATOM 4700 C C . GLY A 1 585 ? -15.953 7.745 -4.271 1.00 95.06 585 GLY A C 1
ATOM 4701 O O . GLY A 1 585 ? -16.204 6.720 -4.900 1.00 95.06 585 GLY A O 1
ATOM 4702 N N . TYR A 1 586 ? -16.703 8.120 -3.235 1.00 95.44 586 TYR A N 1
ATOM 4703 C CA . TYR A 1 586 ? -17.801 7.314 -2.706 1.00 95.44 586 TYR A CA 1
ATOM 4704 C C . TYR A 1 586 ? -19.105 7.555 -3.477 1.00 95.44 586 TYR A C 1
ATOM 4706 O O . TYR A 1 586 ? -19.977 8.302 -3.036 1.00 95.44 586 TYR A O 1
ATOM 4714 N N . GLY A 1 587 ? -19.246 6.898 -4.634 1.00 93.06 587 GLY A N 1
ATOM 4715 C CA . GLY A 1 587 ? -20.419 6.992 -5.519 1.00 93.06 587 GLY A CA 1
ATOM 4716 C C . GLY A 1 587 ? -21.776 6.844 -4.814 1.00 93.06 587 GLY A C 1
ATOM 4717 O O . GLY A 1 587 ? -22.597 7.750 -4.941 1.00 93.06 587 GLY A O 1
ATOM 4718 N N . PRO A 1 588 ? -22.003 5.795 -3.999 1.00 93.50 588 PRO A N 1
ATOM 4719 C CA . PRO A 1 588 ? -23.260 5.636 -3.262 1.00 93.50 588 PRO A CA 1
ATOM 4720 C C . PRO A 1 588 ? -23.561 6.790 -2.296 1.00 93.50 588 PRO A C 1
ATOM 4722 O O . PRO A 1 588 ? -24.711 7.188 -2.138 1.00 93.50 588 PRO A O 1
ATOM 4725 N N . LEU A 1 589 ? -22.537 7.367 -1.659 1.00 94.19 589 LEU A N 1
ATOM 4726 C CA . LEU A 1 589 ? -22.725 8.509 -0.760 1.00 94.19 589 LEU A CA 1
ATOM 4727 C C . LEU A 1 589 ? -23.011 9.791 -1.534 1.00 94.19 589 LEU A C 1
ATOM 4729 O O . LEU A 1 589 ? -23.830 10.597 -1.100 1.00 94.19 589 LEU A O 1
ATOM 4733 N N . VAL A 1 590 ? -22.376 9.962 -2.696 1.00 92.81 590 VAL A N 1
ATOM 4734 C CA . VAL A 1 590 ? -22.714 11.037 -3.632 1.00 92.81 590 VAL A CA 1
ATOM 4735 C C . VAL A 1 590 ? -24.168 10.904 -4.076 1.00 92.81 590 VAL A C 1
ATOM 4737 O O . VAL A 1 590 ? -24.867 11.908 -4.095 1.00 92.81 590 VAL A O 1
ATOM 4740 N N . ASP A 1 591 ? -24.654 9.695 -4.365 1.00 90.38 591 ASP A N 1
ATOM 4741 C CA . ASP A 1 591 ? -26.059 9.458 -4.708 1.00 90.38 591 ASP A CA 1
ATOM 4742 C C . ASP A 1 591 ? -27.019 9.849 -3.577 1.00 90.38 591 ASP A C 1
ATOM 4744 O O . ASP A 1 591 ? -28.032 10.491 -3.854 1.00 90.38 591 ASP A O 1
ATOM 4748 N N . ILE A 1 592 ? -26.691 9.504 -2.327 1.00 90.75 592 ILE A N 1
ATOM 4749 C CA . ILE A 1 592 ? -27.509 9.816 -1.142 1.00 90.75 592 ILE A CA 1
ATOM 4750 C C . ILE A 1 592 ? -27.533 11.317 -0.845 1.00 90.75 592 ILE A C 1
ATOM 4752 O O . ILE A 1 592 ? -28.584 11.852 -0.505 1.00 90.75 592 ILE A O 1
ATOM 4756 N N . LEU A 1 593 ? -26.384 11.989 -0.938 1.00 90.12 593 LEU A N 1
ATOM 4757 C CA . LEU A 1 593 ? -26.214 13.399 -0.563 1.00 90.12 593 LEU A CA 1
ATOM 4758 C C . LEU A 1 593 ? -26.561 14.375 -1.697 1.00 90.12 593 LEU A C 1
ATOM 4760 O O . LEU A 1 593 ? -26.559 15.591 -1.488 1.00 90.12 593 LEU A O 1
ATOM 4764 N N . TRP A 1 594 ? -26.811 13.871 -2.907 1.00 87.31 594 TRP A N 1
ATOM 4765 C CA . TRP A 1 594 ? -27.059 14.705 -4.076 1.00 87.31 594 TRP A CA 1
ATOM 4766 C C . TRP A 1 594 ? -28.364 15.497 -3.958 1.00 87.31 594 TRP A C 1
ATOM 4768 O O . TRP A 1 594 ? -29.435 14.929 -3.744 1.00 87.31 594 TRP A O 1
ATOM 4778 N N . ARG A 1 595 ? -28.278 16.807 -4.207 1.00 82.50 595 ARG A N 1
ATOM 4779 C CA . ARG A 1 595 ? -29.418 17.693 -4.476 1.00 82.50 595 ARG A CA 1
ATOM 4780 C C . ARG A 1 595 ? -29.037 18.640 -5.607 1.00 82.50 595 ARG A C 1
ATOM 4782 O O . ARG A 1 595 ? -27.894 19.100 -5.651 1.00 82.50 595 ARG A O 1
ATOM 4789 N N . ASP A 1 596 ? -29.982 18.939 -6.493 1.00 77.69 596 ASP A N 1
ATOM 4790 C CA . ASP A 1 596 ? -29.719 19.752 -7.688 1.00 77.69 596 ASP A CA 1
ATOM 4791 C C . ASP A 1 596 ? -29.214 21.163 -7.326 1.00 77.69 596 ASP A C 1
ATOM 4793 O O . ASP A 1 596 ? -28.289 21.668 -7.961 1.00 77.69 596 ASP A O 1
ATOM 4797 N N . ASP A 1 597 ? -29.686 21.727 -6.209 1.00 77.56 597 ASP A N 1
ATOM 4798 C CA . ASP A 1 597 ? -29.249 23.031 -5.683 1.00 77.56 597 ASP A CA 1
ATOM 4799 C C . ASP A 1 597 ? -27.772 23.070 -5.226 1.00 77.56 597 ASP A C 1
ATOM 4801 O O . ASP A 1 597 ? -27.239 24.136 -4.910 1.00 77.56 597 ASP A O 1
ATOM 4805 N N . TYR A 1 598 ? -27.081 21.923 -5.142 1.00 78.50 598 TYR A N 1
ATOM 4806 C CA . TYR A 1 598 ? -25.690 21.826 -4.668 1.00 78.50 598 TYR A CA 1
ATOM 4807 C C . TYR A 1 598 ? -24.656 21.726 -5.794 1.00 78.50 598 TYR A C 1
ATOM 4809 O O . TYR A 1 598 ? -23.456 21.697 -5.514 1.00 78.50 598 TYR A O 1
ATOM 4817 N N . ILE A 1 599 ? -25.094 21.732 -7.057 1.00 75.38 599 ILE A N 1
ATOM 4818 C CA . ILE A 1 599 ? -24.227 21.624 -8.240 1.00 75.38 599 ILE A CA 1
ATOM 4819 C C . ILE A 1 599 ? -23.097 22.666 -8.264 1.00 75.38 599 ILE A C 1
ATOM 4821 O O . ILE A 1 599 ? -21.953 22.333 -8.573 1.00 75.38 599 ILE A O 1
ATOM 4825 N N . GLY A 1 600 ? -23.413 23.915 -7.914 1.00 77.12 600 GLY A N 1
ATOM 4826 C CA . GLY A 1 600 ? -22.496 25.055 -7.981 1.00 77.12 600 GLY A CA 1
ATOM 4827 C C . GLY A 1 600 ? -21.737 25.339 -6.687 1.00 77.12 600 GLY A C 1
ATOM 4828 O O . GLY A 1 600 ? -21.012 26.329 -6.621 1.00 77.12 600 GLY A O 1
ATOM 4829 N N . TYR A 1 601 ? -21.904 24.522 -5.641 1.00 83.62 601 TYR A N 1
ATOM 4830 C CA . TYR A 1 601 ? -21.200 24.759 -4.384 1.00 83.62 601 TYR A CA 1
ATOM 4831 C C . TYR A 1 601 ? -19.703 24.503 -4.543 1.00 83.62 601 TYR A C 1
ATOM 4833 O O . TYR A 1 601 ? -19.298 23.435 -5.000 1.00 83.62 601 TYR A O 1
ATOM 4841 N N . LYS A 1 602 ? -18.893 25.478 -4.129 1.00 84.94 602 LYS A N 1
ATOM 4842 C CA . LYS A 1 602 ? -17.434 25.440 -4.210 1.00 84.94 602 LYS A CA 1
ATOM 4843 C C . LYS A 1 602 ? -16.825 25.349 -2.816 1.00 84.94 602 LYS A C 1
ATOM 4845 O O . LYS A 1 602 ? -17.335 25.934 -1.861 1.00 84.94 602 LYS A O 1
ATOM 4850 N N . ASP A 1 603 ? -15.726 24.615 -2.710 1.00 85.62 603 ASP A N 1
ATOM 4851 C CA . ASP A 1 603 ? -14.898 24.616 -1.511 1.00 85.62 603 ASP A CA 1
ATOM 4852 C C . ASP A 1 603 ? -14.016 25.872 -1.415 1.00 85.62 603 ASP A C 1
ATOM 4854 O O . ASP A 1 603 ? -14.055 26.756 -2.271 1.00 85.62 603 ASP A O 1
ATOM 4858 N N . LYS A 1 604 ? -13.180 25.945 -0.371 1.00 83.62 604 LYS A N 1
ATOM 4859 C CA . LYS A 1 604 ? -12.259 27.073 -0.140 1.00 83.62 604 LYS A CA 1
ATOM 4860 C C . LYS A 1 604 ? -11.223 27.302 -1.255 1.00 83.62 604 LYS A C 1
ATOM 4862 O O . LYS A 1 604 ? -10.533 28.310 -1.227 1.00 83.62 604 LYS A O 1
ATOM 4867 N N . TYR A 1 605 ? -11.087 26.363 -2.189 1.00 82.12 605 TYR A N 1
ATOM 4868 C CA . TYR A 1 605 ? -10.181 26.423 -3.335 1.00 82.12 605 TYR A CA 1
ATOM 4869 C C . TYR A 1 605 ? -10.939 26.596 -4.662 1.00 82.12 605 TYR A C 1
ATOM 4871 O O . TYR A 1 605 ? -10.343 26.461 -5.728 1.00 82.12 605 TYR A O 1
ATOM 4879 N N . GLY A 1 606 ? -12.252 26.844 -4.616 1.00 83.94 606 GLY A N 1
ATOM 4880 C CA . GLY A 1 606 ? -13.080 27.025 -5.804 1.00 83.94 606 GLY A CA 1
ATOM 4881 C C . GLY A 1 606 ? -13.569 25.726 -6.457 1.00 83.94 606 GLY A C 1
ATOM 4882 O O . GLY A 1 606 ? -14.271 25.798 -7.466 1.00 83.94 606 GLY A O 1
ATOM 4883 N N . PHE A 1 607 ? -13.267 24.544 -5.903 1.00 85.81 607 PHE A N 1
ATOM 4884 C CA . PHE A 1 607 ? -13.636 23.266 -6.522 1.00 85.81 607 PHE A CA 1
ATOM 4885 C C . PHE A 1 607 ? -15.053 22.836 -6.137 1.00 85.81 607 PHE A C 1
ATOM 4887 O O . PHE A 1 607 ? -15.406 22.784 -4.957 1.00 85.81 607 PHE A O 1
ATOM 4894 N N . THR A 1 608 ? -15.845 22.452 -7.137 1.00 88.94 608 THR A N 1
ATOM 4895 C CA . THR A 1 608 ? -17.140 21.783 -6.944 1.00 88.94 608 THR A CA 1
ATOM 4896 C C . THR A 1 608 ? -16.954 20.296 -6.612 1.00 88.94 608 THR A C 1
ATOM 4898 O O . THR A 1 608 ? -15.869 19.749 -6.850 1.00 88.94 608 THR A O 1
ATOM 4901 N N . PRO A 1 609 ? -17.992 19.579 -6.125 1.00 89.38 609 PRO A N 1
ATOM 4902 C CA . PRO A 1 609 ? -17.904 18.130 -5.917 1.00 89.38 609 PRO A CA 1
ATOM 4903 C C . PRO A 1 609 ? -17.474 17.388 -7.187 1.00 89.38 609 PRO A C 1
ATOM 4905 O O . PRO A 1 609 ? -16.644 16.483 -7.136 1.00 89.38 609 PRO A O 1
ATOM 4908 N N . PHE A 1 610 ? -17.964 17.831 -8.347 1.00 90.12 610 PHE A N 1
ATOM 4909 C CA . PHE A 1 610 ? -17.562 17.278 -9.635 1.00 90.12 610 PHE A CA 1
ATOM 4910 C C . PHE A 1 610 ? -16.084 17.502 -9.936 1.00 90.12 610 PHE A C 1
ATOM 4912 O O . PHE A 1 610 ? -15.391 16.535 -10.247 1.00 90.12 610 PHE A O 1
ATOM 4919 N N . LEU A 1 611 ? -15.566 18.725 -9.781 1.00 89.38 611 LEU A N 1
ATOM 4920 C CA . LEU A 1 611 ? -14.141 18.964 -10.018 1.00 89.38 611 LEU A CA 1
ATOM 4921 C C . LEU A 1 611 ? -13.251 18.219 -9.019 1.00 89.38 611 LEU A C 1
ATOM 4923 O O . LEU A 1 611 ? -12.169 17.783 -9.396 1.00 89.38 611 LEU A O 1
ATOM 4927 N N . ARG A 1 612 ? -13.692 18.007 -7.772 1.00 91.81 612 ARG A N 1
ATOM 4928 C CA . ARG A 1 612 ? -12.968 17.155 -6.811 1.00 91.81 612 ARG A CA 1
ATOM 4929 C C . ARG A 1 612 ? -12.902 15.700 -7.265 1.00 91.81 612 ARG A C 1
ATOM 4931 O O . ARG A 1 612 ? -11.827 15.107 -7.203 1.00 91.81 612 ARG A O 1
ATOM 4938 N N . ALA A 1 613 ? -14.007 15.150 -7.767 1.00 93.62 613 ALA A N 1
ATOM 4939 C CA . ALA A 1 613 ? -14.023 13.803 -8.335 1.00 93.62 613 ALA A CA 1
ATOM 4940 C C . ALA A 1 613 ? -13.114 13.692 -9.573 1.00 93.62 613 ALA A C 1
ATOM 4942 O O . ALA A 1 613 ? -12.385 12.714 -9.715 1.00 93.62 613 ALA A O 1
ATOM 4943 N N . VAL A 1 614 ? -13.110 14.716 -10.433 1.00 92.25 614 VAL A N 1
ATOM 4944 C CA . VAL A 1 614 ? -12.240 14.805 -11.618 1.00 92.25 614 VAL A CA 1
ATOM 4945 C C . VAL A 1 614 ? -10.762 14.897 -11.223 1.00 92.25 614 VAL A C 1
ATOM 4947 O O . VAL A 1 614 ? -9.954 14.114 -11.715 1.00 92.25 614 VAL A O 1
ATOM 4950 N N . SER A 1 615 ? -10.422 15.805 -10.304 1.00 92.25 615 SER A N 1
ATOM 4951 C CA . SER A 1 615 ? -9.061 16.044 -9.801 1.00 92.25 615 SER A CA 1
ATOM 4952 C C . SER A 1 615 ? -8.434 14.802 -9.176 1.00 92.25 615 SER A C 1
ATOM 4954 O O . SER A 1 615 ? -7.231 14.590 -9.304 1.00 92.25 615 SER A O 1
ATOM 4956 N N . ASN A 1 616 ? -9.252 13.968 -8.532 1.00 94.31 616 ASN A N 1
ATOM 4957 C CA . ASN A 1 616 ? -8.800 12.765 -7.836 1.00 94.31 616 ASN A CA 1
ATOM 4958 C C . ASN A 1 616 ? -8.980 11.473 -8.648 1.00 94.31 616 ASN A C 1
ATOM 4960 O O . ASN A 1 616 ? -8.643 10.403 -8.151 1.00 94.31 616 ASN A O 1
ATOM 4964 N N . GLY A 1 617 ? -9.492 11.547 -9.880 1.00 95.25 617 GLY A N 1
ATOM 4965 C CA . GLY A 1 617 ? -9.541 10.391 -10.778 1.00 95.25 617 GLY A CA 1
ATOM 4966 C C . GLY A 1 617 ? -10.720 9.439 -10.572 1.00 95.25 617 GLY A C 1
ATOM 4967 O O . GLY A 1 617 ? -10.702 8.324 -11.095 1.00 95.25 617 GLY A O 1
ATOM 4968 N N . HIS A 1 618 ? -11.763 9.858 -9.853 1.00 96.31 618 HIS A N 1
ATOM 4969 C CA . HIS A 1 618 ? -12.899 9.006 -9.477 1.00 96.31 618 HIS A CA 1
ATOM 4970 C C . HIS A 1 618 ? -13.902 8.836 -10.621 1.00 96.31 618 HIS A C 1
ATOM 4972 O O . HIS A 1 618 ? -14.980 9.427 -10.624 1.00 96.31 618 HIS A O 1
ATOM 4978 N N . GLU A 1 619 ? -13.540 8.019 -11.611 1.00 93.88 619 GLU A N 1
ATOM 4979 C CA . GLU A 1 619 ? -14.284 7.822 -12.864 1.00 93.88 619 GLU A CA 1
ATOM 4980 C C . GLU A 1 619 ? -15.773 7.512 -12.674 1.00 93.88 619 GLU A C 1
ATOM 4982 O O . GLU A 1 619 ? -16.615 8.119 -13.336 1.00 93.88 619 GLU A O 1
ATOM 4987 N N . GLU A 1 620 ? -16.110 6.601 -11.761 1.00 92.12 620 GLU A N 1
ATOM 4988 C CA . GLU A 1 620 ? -17.498 6.203 -11.503 1.00 92.12 620 GLU A CA 1
ATOM 4989 C C . GLU A 1 620 ? -18.326 7.363 -10.942 1.00 92.12 620 GLU A C 1
ATOM 4991 O O . GLU A 1 620 ? -19.442 7.611 -11.403 1.00 92.12 620 GLU A O 1
ATOM 4996 N N . VAL A 1 621 ? -17.748 8.132 -10.012 1.00 93.56 621 VAL A N 1
ATOM 4997 C CA . VAL A 1 621 ? -18.377 9.332 -9.447 1.00 93.56 621 VAL A CA 1
ATOM 4998 C C . VAL A 1 621 ? -18.531 10.411 -10.510 1.00 93.56 621 VAL A C 1
ATOM 5000 O O . VAL A 1 621 ? -19.602 11.000 -10.629 1.00 93.56 621 VAL A O 1
ATOM 5003 N N . VAL A 1 622 ? -17.505 10.638 -11.334 1.00 92.25 622 VAL A N 1
ATOM 5004 C CA . VAL A 1 622 ? -17.565 11.564 -12.476 1.00 92.25 622 VAL A CA 1
ATOM 5005 C C . VAL A 1 622 ? -18.705 11.168 -13.419 1.00 92.25 622 VAL A C 1
ATOM 5007 O O . VAL A 1 622 ? -19.523 12.007 -13.791 1.00 92.25 622 VAL A O 1
ATOM 5010 N N . SER A 1 623 ? -18.814 9.885 -13.766 1.00 90.00 623 SER A N 1
ATOM 5011 C CA . SER A 1 623 ? -19.880 9.354 -14.621 1.00 90.00 623 SER A CA 1
ATOM 5012 C C . SER A 1 623 ? -21.275 9.522 -14.000 1.00 90.00 623 SER A C 1
ATOM 5014 O O . SER A 1 623 ? -22.214 9.910 -14.704 1.00 90.00 623 SER A O 1
ATOM 5016 N N . ALA A 1 624 ? -21.420 9.262 -12.697 1.00 89.25 624 ALA A N 1
ATOM 5017 C CA . ALA A 1 624 ? -22.672 9.440 -11.964 1.00 89.25 624 ALA A CA 1
ATOM 5018 C C . ALA A 1 624 ? -23.087 10.918 -11.901 1.00 89.25 624 ALA A C 1
ATOM 5020 O O . ALA A 1 624 ? -24.225 11.253 -12.234 1.00 89.25 624 ALA A O 1
ATOM 5021 N N . LEU A 1 625 ? -22.154 11.813 -11.568 1.00 88.94 625 LEU A N 1
ATOM 5022 C CA . LEU A 1 625 ? -22.388 13.255 -11.490 1.00 88.94 625 LEU A CA 1
ATOM 5023 C C . LEU A 1 625 ? -22.756 13.855 -12.854 1.00 88.94 625 LEU A C 1
ATOM 5025 O O . LEU A 1 625 ? -23.739 14.585 -12.931 1.00 88.94 625 LEU A O 1
ATOM 5029 N N . ILE A 1 626 ? -22.076 13.479 -13.948 1.00 86.94 626 ILE A N 1
ATOM 5030 C CA . ILE A 1 626 ? -22.442 13.917 -15.315 1.00 86.94 626 ILE A CA 1
ATOM 5031 C C . ILE A 1 626 ? -23.884 13.521 -15.651 1.00 86.94 626 ILE A C 1
ATOM 5033 O O . ILE A 1 626 ? -24.619 14.289 -16.274 1.00 86.94 626 ILE A O 1
ATOM 5037 N N . LYS A 1 627 ? -24.303 12.311 -15.251 1.00 85.88 627 LYS A N 1
ATOM 5038 C CA . LYS A 1 627 ? -25.670 11.833 -15.485 1.00 85.88 627 LYS A CA 1
ATOM 5039 C C . LYS A 1 627 ? -26.697 12.647 -14.691 1.00 85.88 627 LYS A C 1
ATOM 5041 O O . LYS A 1 627 ? -27.752 12.944 -15.243 1.00 85.88 627 LYS A O 1
ATOM 5046 N N . LYS A 1 628 ? -26.398 12.994 -13.434 1.00 84.38 628 LYS A N 1
ATOM 5047 C CA . LYS A 1 628 ? -27.299 13.758 -12.554 1.00 84.38 628 LYS A CA 1
ATOM 5048 C C . LYS A 1 628 ? -27.422 15.223 -12.949 1.00 84.38 628 LYS A C 1
ATOM 5050 O O . LYS A 1 628 ? -28.533 15.722 -13.046 1.00 84.38 628 LYS A O 1
ATOM 5055 N N . MET A 1 629 ? -26.296 15.879 -13.225 1.00 79.56 629 MET A N 1
ATOM 5056 C CA . MET A 1 629 ? -26.262 17.293 -13.603 1.00 79.56 629 MET A CA 1
ATOM 5057 C C . MET A 1 629 ? -27.048 17.539 -14.905 1.00 79.56 629 MET A C 1
ATOM 5059 O O . MET A 1 629 ? -27.725 18.544 -15.033 1.00 79.56 629 MET A O 1
ATOM 5063 N N . LYS A 1 630 ? -27.106 16.564 -15.824 1.00 71.62 630 LYS A N 1
ATOM 5064 C CA . LYS A 1 630 ? -27.502 16.756 -17.234 1.00 71.62 630 LYS A CA 1
ATOM 5065 C C . LYS A 1 630 ? -26.429 17.581 -17.949 1.00 71.62 630 LYS A C 1
ATOM 5067 O O . LYS A 1 630 ? -25.927 18.577 -17.446 1.00 71.62 630 LYS A O 1
ATOM 5072 N N . LEU A 1 631 ? -26.065 17.157 -19.160 1.00 59.19 631 LEU A N 1
ATOM 5073 C CA . LEU A 1 631 ? -24.887 17.669 -19.874 1.00 59.19 631 LEU A CA 1
ATOM 5074 C C . LEU A 1 631 ? -24.847 19.206 -20.024 1.00 59.19 631 LEU A C 1
ATOM 5076 O O . LEU A 1 631 ? -23.768 19.779 -20.101 1.00 59.19 631 LEU A O 1
ATOM 5080 N N . ALA A 1 632 ? -26.019 19.849 -20.083 1.00 56.78 632 ALA A N 1
ATOM 5081 C CA . ALA A 1 632 ? -26.175 21.285 -20.298 1.00 56.78 632 ALA A CA 1
ATOM 5082 C C . ALA A 1 632 ? -25.955 22.147 -19.042 1.00 56.78 632 ALA A C 1
ATOM 5084 O O . ALA A 1 632 ? -25.792 23.354 -19.181 1.00 56.78 632 ALA A O 1
ATOM 5085 N N . THR A 1 633 ? -25.956 21.563 -17.837 1.00 58.56 633 THR A N 1
ATOM 5086 C CA . THR A 1 633 ? -25.793 22.330 -16.590 1.00 58.56 633 THR A CA 1
ATOM 5087 C C . THR A 1 633 ? -24.381 22.260 -16.026 1.00 58.56 633 THR A C 1
ATOM 5089 O O . THR A 1 633 ? -24.155 22.824 -14.960 1.00 58.56 633 THR A O 1
ATOM 5092 N N . VAL A 1 634 ? -23.454 21.531 -16.663 1.00 60.31 634 VAL A N 1
ATOM 5093 C CA . VAL A 1 634 ? -22.044 21.554 -16.258 1.00 60.31 634 VAL A CA 1
ATOM 5094 C C . VAL A 1 634 ? -21.527 22.952 -16.613 1.00 60.31 634 VAL A C 1
ATOM 5096 O O . VAL A 1 634 ? -21.429 23.249 -17.806 1.00 60.31 634 VAL A O 1
ATOM 5099 N N . PRO A 1 635 ? -21.256 23.823 -15.622 1.00 55.38 635 PRO A N 1
ATOM 5100 C CA . PRO A 1 635 ? -20.796 25.183 -15.877 1.00 55.38 635 PRO A CA 1
ATOM 5101 C C . PRO A 1 635 ? -19.519 25.126 -16.720 1.00 55.38 635 PRO A C 1
ATOM 5103 O O . PRO A 1 635 ? -18.570 24.425 -16.364 1.00 55.38 635 PRO A O 1
ATOM 5106 N N . ARG A 1 636 ? -19.513 25.800 -17.872 1.00 54.00 636 ARG A N 1
ATOM 5107 C CA . ARG A 1 636 ? -18.328 25.897 -18.751 1.00 54.00 636 ARG A CA 1
ATOM 5108 C C . ARG A 1 636 ? -17.345 26.967 -18.273 1.00 54.00 636 ARG A C 1
ATOM 5110 O O . ARG A 1 636 ? -16.182 26.953 -18.639 1.00 54.00 636 ARG A O 1
ATOM 5117 N N . ASP A 1 637 ? -17.854 27.852 -17.434 1.00 52.78 637 ASP A N 1
ATOM 5118 C CA . ASP A 1 637 ? -17.254 28.956 -16.696 1.00 52.78 637 ASP A CA 1
ATOM 5119 C C . ASP A 1 637 ? -16.595 28.511 -15.382 1.00 52.78 637 ASP A C 1
ATOM 5121 O O . ASP A 1 637 ? -16.213 29.339 -14.555 1.00 52.78 637 ASP A O 1
ATOM 5125 N N . MET A 1 638 ? -16.418 27.201 -15.163 1.00 52.47 638 MET A N 1
ATOM 5126 C CA . MET A 1 638 ? -15.437 26.783 -14.172 1.00 52.47 638 MET A CA 1
ATOM 5127 C C . MET A 1 638 ? -14.083 27.292 -14.667 1.00 52.47 638 MET A C 1
ATOM 5129 O O . MET A 1 638 ? -13.573 26.782 -15.657 1.00 52.47 638 MET A O 1
ATOM 5133 N N . GLU A 1 639 ? -13.492 28.264 -13.966 1.00 54.00 639 GLU A N 1
ATOM 5134 C CA . GLU A 1 639 ? -12.121 28.786 -14.167 1.00 54.00 639 GLU A CA 1
ATOM 5135 C C . GLU A 1 639 ? -11.055 27.673 -14.328 1.00 54.00 639 GLU A C 1
ATOM 5137 O O . GLU A 1 639 ? -9.914 27.927 -14.697 1.00 54.00 639 GLU A O 1
ATOM 5142 N N . GLN A 1 640 ? -11.433 26.423 -14.048 1.00 66.19 640 GLN A N 1
ATOM 5143 C CA . GLN A 1 640 ? -10.666 25.200 -14.173 1.00 66.19 640 GLN A CA 1
ATOM 5144 C C . GLN A 1 640 ? -11.399 24.226 -15.112 1.00 66.19 640 GLN A C 1
ATOM 5146 O O . GLN A 1 640 ? -12.394 23.602 -14.729 1.00 66.19 640 GLN A O 1
ATOM 5151 N N . SER A 1 641 ? -10.894 24.058 -16.338 1.00 82.50 641 SER A N 1
ATOM 5152 C CA . SER A 1 641 ? -11.400 23.052 -17.281 1.00 82.50 641 SER A CA 1
ATOM 5153 C C . SER A 1 641 ? -11.289 21.641 -16.669 1.00 82.50 641 SER A C 1
ATOM 5155 O O . SER A 1 641 ? -10.187 21.222 -16.293 1.00 82.50 641 SER A O 1
ATOM 5157 N N . PRO A 1 642 ? -12.387 20.858 -16.586 1.00 88.31 642 PRO A N 1
ATOM 5158 C CA . PRO A 1 642 ? -12.347 19.492 -16.060 1.00 88.31 642 PRO A CA 1
ATOM 5159 C C . PRO A 1 642 ? -11.382 18.587 -16.834 1.00 88.31 642 PRO A C 1
ATOM 5161 O O . PRO A 1 642 ? -10.770 17.687 -16.260 1.00 88.31 642 PRO A O 1
ATOM 5164 N N . LEU A 1 643 ? -11.243 18.816 -18.145 1.00 90.75 643 LEU A N 1
ATOM 5165 C CA . LEU A 1 643 ? -10.333 18.046 -18.985 1.00 90.75 643 LEU A CA 1
ATOM 5166 C C . LEU A 1 643 ? -8.874 18.374 -18.663 1.00 90.75 643 LEU A C 1
ATOM 5168 O O . LEU A 1 643 ? -8.087 17.446 -18.489 1.00 90.75 643 LEU A O 1
ATOM 5172 N N . ILE A 1 644 ? -8.543 19.663 -18.526 1.00 90.38 644 ILE A N 1
ATOM 5173 C CA . ILE A 1 644 ? -7.205 20.119 -18.124 1.00 90.38 644 ILE A CA 1
ATOM 5174 C C . ILE A 1 644 ? -6.849 19.564 -16.745 1.00 90.38 644 ILE A C 1
ATOM 5176 O O . ILE A 1 644 ? -5.779 18.993 -16.570 1.00 90.38 644 ILE A O 1
ATOM 5180 N N . LEU A 1 645 ? -7.768 19.642 -15.782 1.00 90.62 645 LEU A N 1
ATOM 5181 C CA . LEU A 1 645 ? -7.549 19.145 -14.425 1.00 90.62 645 LEU A CA 1
ATOM 5182 C C . LEU A 1 645 ? -7.301 17.628 -14.388 1.00 90.62 645 LEU A C 1
ATOM 5184 O O . LEU A 1 645 ? -6.380 17.161 -13.719 1.00 90.62 645 LEU A O 1
ATOM 5188 N N . ALA A 1 646 ? -8.095 16.851 -15.132 1.00 93.75 646 ALA A N 1
ATOM 5189 C CA . ALA A 1 646 ? -7.880 15.411 -15.263 1.00 93.75 646 A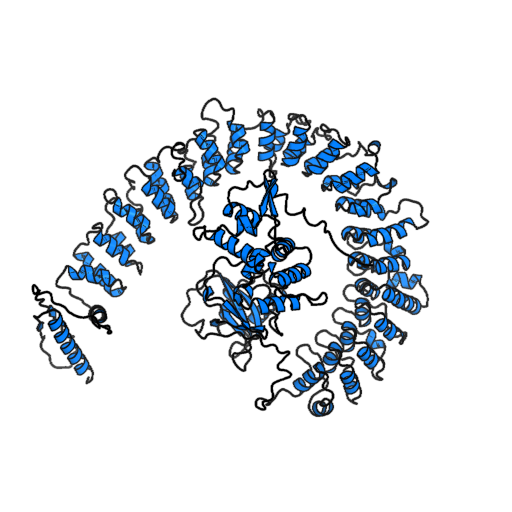LA A CA 1
ATOM 5190 C C . ALA A 1 646 ? -6.553 15.089 -15.961 1.00 93.75 646 ALA A C 1
ATOM 5192 O O . ALA A 1 646 ? -5.913 14.092 -15.629 1.00 93.75 646 ALA A O 1
ATOM 5193 N N . ALA A 1 647 ? -6.153 15.912 -16.933 1.00 94.44 647 ALA A N 1
ATOM 5194 C CA . ALA A 1 647 ? -4.931 15.714 -17.691 1.00 94.44 647 ALA A CA 1
ATOM 5195 C C . ALA A 1 647 ? -3.679 16.037 -16.874 1.00 94.44 647 ALA A C 1
ATOM 5197 O O . ALA A 1 647 ? -2.778 15.203 -16.828 1.00 94.44 647 ALA A O 1
ATOM 5198 N N . LYS A 1 648 ? -3.680 17.170 -16.163 1.00 92.88 648 LYS A N 1
ATOM 5199 C CA . LYS A 1 648 ? -2.631 17.607 -15.233 1.00 92.88 648 LYS A CA 1
ATOM 5200 C C . LYS A 1 648 ? -2.365 16.598 -14.116 1.00 92.88 648 LYS A C 1
ATOM 5202 O O . LYS A 1 648 ? -1.226 16.435 -13.717 1.00 92.88 648 LYS A O 1
ATOM 5207 N N . ASN A 1 649 ? -3.402 15.907 -13.637 1.00 94.00 649 ASN A N 1
ATOM 5208 C CA . ASN A 1 649 ? -3.274 14.915 -12.563 1.00 94.00 649 ASN A CA 1
ATOM 5209 C C . ASN A 1 649 ? -3.162 13.460 -13.066 1.00 94.00 649 ASN A C 1
ATOM 5211 O O . ASN A 1 649 ? -3.196 12.527 -12.265 1.00 94.00 649 ASN A O 1
ATOM 5215 N N . GLY A 1 650 ? -3.087 13.235 -14.383 1.00 95.31 650 GLY A N 1
ATOM 5216 C CA . GLY A 1 650 ? -2.797 11.911 -14.949 1.00 95.31 650 GLY A CA 1
ATOM 5217 C C . GLY A 1 650 ? -3.985 10.946 -15.041 1.00 95.31 650 GLY A C 1
ATOM 5218 O O . GLY A 1 650 ? -3.806 9.755 -15.317 1.00 95.31 650 GLY A O 1
ATOM 5219 N N . HIS A 1 651 ? -5.220 11.427 -14.883 1.00 97.00 651 HIS A N 1
ATOM 5220 C CA . HIS A 1 651 ? -6.430 10.598 -14.788 1.00 97.00 651 HIS A CA 1
ATOM 5221 C C . HIS A 1 651 ? -6.987 10.190 -16.152 1.00 97.00 651 HIS A C 1
ATOM 5223 O O . HIS A 1 651 ? -8.045 10.636 -16.605 1.00 97.00 651 HIS A O 1
ATOM 5229 N N . ALA A 1 652 ? -6.284 9.275 -16.816 1.00 95.50 652 ALA A N 1
ATOM 5230 C CA . ALA A 1 652 ? -6.579 8.855 -18.182 1.00 95.50 652 ALA A CA 1
ATOM 5231 C C . ALA A 1 652 ? -8.016 8.324 -18.384 1.00 95.50 652 ALA A C 1
ATOM 5233 O O . ALA A 1 652 ? -8.604 8.525 -19.452 1.00 95.50 652 ALA A O 1
ATOM 5234 N N . GLU A 1 653 ? -8.600 7.582 -17.437 1.00 94.75 653 GLU A N 1
ATOM 5235 C CA . GLU A 1 653 ? -9.991 7.102 -17.566 1.00 94.75 653 GLU A CA 1
ATOM 5236 C C . GLU A 1 653 ? -11.016 8.235 -17.427 1.00 94.75 653 GLU A C 1
ATOM 5238 O O . GLU A 1 653 ? -11.972 8.274 -18.204 1.00 94.75 653 GLU A O 1
ATOM 5243 N N . VAL A 1 654 ? -10.772 9.216 -16.552 1.00 94.81 654 VAL A N 1
ATOM 5244 C CA . VAL A 1 654 ? -11.604 10.426 -16.450 1.00 94.81 654 VAL A CA 1
ATOM 5245 C C . VAL A 1 654 ? -11.548 11.224 -17.754 1.00 94.81 654 VAL A C 1
ATOM 5247 O O . VAL A 1 654 ? -12.600 11.516 -18.321 1.00 94.81 654 VAL A O 1
ATOM 5250 N N . VAL A 1 655 ? -10.355 11.460 -18.316 1.00 94.12 655 VAL A N 1
ATOM 5251 C CA . VAL A 1 655 ? -10.170 12.106 -19.635 1.00 94.12 655 VAL A CA 1
ATOM 5252 C C . VAL A 1 655 ? -10.995 11.404 -20.719 1.00 94.12 655 VAL A C 1
ATOM 5254 O O . VAL A 1 655 ? -11.761 12.031 -21.452 1.00 94.12 655 VAL A O 1
ATOM 5257 N N . LYS A 1 656 ? -10.920 10.068 -20.786 1.00 92.56 656 LYS A N 1
ATOM 5258 C CA . LYS A 1 656 ? -11.704 9.266 -21.740 1.00 92.56 656 LYS A CA 1
ATOM 5259 C C . LYS A 1 656 ? -13.209 9.464 -21.558 1.00 92.56 656 LYS A C 1
ATOM 5261 O O . LYS A 1 656 ? -13.930 9.533 -22.556 1.00 92.56 656 LYS A O 1
ATOM 5266 N N . ARG A 1 657 ? -13.703 9.502 -20.316 1.00 91.06 657 ARG A N 1
ATOM 5267 C CA . ARG A 1 657 ? -15.131 9.705 -20.033 1.00 91.06 657 ARG A CA 1
ATOM 5268 C C . ARG A 1 657 ? -15.592 11.107 -20.395 1.00 91.06 657 ARG A C 1
ATOM 5270 O O . ARG A 1 657 ? -16.609 11.208 -21.082 1.00 91.06 657 ARG A O 1
ATOM 5277 N N . LEU A 1 658 ? -14.850 12.140 -19.996 1.00 89.50 658 LEU A N 1
ATOM 5278 C CA . LEU A 1 658 ? -15.160 13.542 -20.295 1.00 89.50 658 LEU A CA 1
ATOM 5279 C C . LEU A 1 658 ? -15.286 13.766 -21.809 1.00 89.50 658 LEU A C 1
ATOM 5281 O O . LEU A 1 658 ? -16.314 14.267 -22.270 1.00 89.50 658 LEU A O 1
ATOM 5285 N N . LEU A 1 659 ? -14.316 13.269 -22.588 1.00 88.44 659 LEU A N 1
ATOM 5286 C CA . LEU A 1 659 ? -14.338 13.339 -24.054 1.00 88.44 659 LEU A CA 1
ATOM 5287 C C . LEU A 1 659 ? -15.484 12.515 -24.661 1.00 88.44 659 LEU A C 1
ATOM 5289 O O . LEU A 1 659 ? -16.198 12.989 -25.542 1.00 88.44 659 LEU A O 1
ATOM 5293 N N . LYS A 1 660 ? -15.720 11.284 -24.179 1.00 88.25 660 LYS A N 1
ATOM 5294 C CA . LYS A 1 660 ? -16.820 10.432 -24.679 1.00 88.25 660 LYS A CA 1
ATOM 5295 C C . LYS A 1 660 ? -18.192 11.066 -24.443 1.00 88.25 660 LYS A C 1
ATOM 5297 O O . LYS A 1 660 ? -19.097 10.879 -25.252 1.00 88.25 660 LYS A O 1
ATOM 5302 N N . LYS A 1 661 ? -18.362 11.761 -23.320 1.00 83.44 661 LYS A N 1
ATOM 5303 C CA . LYS A 1 661 ? -19.612 12.423 -22.946 1.00 83.44 661 LYS A CA 1
ATOM 5304 C C . LYS A 1 661 ? -19.749 13.826 -23.544 1.00 83.44 661 LYS A C 1
ATOM 5306 O O . LYS A 1 661 ? -20.818 14.395 -23.395 1.00 83.44 661 LYS A O 1
ATOM 5311 N N . LYS A 1 662 ? -18.742 14.339 -24.267 1.00 78.44 662 LYS A N 1
ATOM 5312 C CA . LYS A 1 662 ? -18.731 15.686 -24.869 1.00 78.44 662 LYS A CA 1
ATOM 5313 C C . LYS A 1 662 ? -18.958 16.805 -23.838 1.00 78.44 662 LYS A C 1
ATOM 5315 O O . LYS A 1 662 ? -19.643 17.781 -24.122 1.00 78.44 662 LYS A O 1
ATOM 5320 N N . VAL A 1 663 ? -18.413 16.626 -22.632 1.00 75.06 663 VAL A N 1
ATOM 5321 C CA . VAL A 1 663 ? -18.516 17.610 -21.532 1.00 75.06 663 VAL A CA 1
ATOM 5322 C C . VAL A 1 663 ? -17.401 18.661 -21.613 1.00 75.06 663 VAL A C 1
ATOM 5324 O O . VAL A 1 663 ? -17.526 19.724 -21.023 1.00 75.06 663 VAL A O 1
ATOM 5327 N N . ALA A 1 664 ? -16.335 18.374 -22.361 1.00 77.94 664 ALA A N 1
ATOM 5328 C CA . ALA A 1 664 ? -15.218 19.276 -22.626 1.00 77.94 664 ALA A CA 1
ATOM 5329 C C . ALA A 1 664 ? -14.766 19.119 -24.084 1.00 77.94 664 ALA A C 1
ATOM 5331 O O . ALA A 1 664 ? -14.933 18.036 -24.666 1.00 77.94 664 ALA A O 1
ATOM 5332 N N . ASN A 1 665 ? -14.210 20.182 -24.662 1.00 82.94 665 ASN A N 1
ATOM 5333 C CA . ASN A 1 665 ? -13.525 20.126 -25.947 1.00 82.94 665 ASN A CA 1
ATOM 5334 C C . ASN A 1 665 ? -12.077 19.674 -25.726 1.00 82.94 665 ASN A C 1
ATOM 5336 O O . ASN A 1 665 ? -11.466 19.980 -24.708 1.00 82.94 665 ASN A O 1
ATOM 5340 N N . ILE A 1 666 ? -11.535 18.917 -26.676 1.00 88.12 666 ILE A N 1
ATOM 5341 C CA . ILE A 1 666 ? -10.164 18.413 -26.591 1.00 88.12 666 ILE A CA 1
ATOM 5342 C C . ILE A 1 666 ? -9.123 19.539 -26.678 1.00 88.12 666 ILE A C 1
ATOM 5344 O O . ILE A 1 666 ? -8.081 19.426 -26.041 1.00 88.12 666 ILE A O 1
ATOM 5348 N N . GLU A 1 667 ? -9.469 20.624 -27.377 1.00 88.75 667 GLU A N 1
ATOM 5349 C CA . GLU A 1 667 ? -8.653 21.836 -27.537 1.00 88.75 667 GLU A CA 1
ATOM 5350 C C . GLU A 1 667 ? -9.022 22.951 -26.547 1.00 88.75 667 GLU A C 1
ATOM 5352 O O . GLU A 1 667 ? -8.668 24.109 -26.753 1.00 88.75 667 GLU A O 1
ATOM 5357 N N . ASP A 1 668 ? -9.768 22.640 -25.479 1.00 86.75 668 ASP A N 1
ATOM 5358 C CA . ASP A 1 668 ? -9.963 23.621 -24.410 1.00 86.75 668 ASP A CA 1
ATOM 5359 C C . ASP A 1 668 ? -8.594 23.974 -23.805 1.00 86.75 668 ASP A C 1
ATOM 5361 O O . ASP A 1 668 ? -7.847 23.089 -23.367 1.00 86.75 668 ASP A O 1
ATOM 5365 N N . ALA A 1 669 ? -8.299 25.273 -23.766 1.00 87.50 669 ALA A N 1
ATOM 5366 C CA . ALA A 1 669 ? -7.085 25.838 -23.200 1.00 87.50 669 ALA A CA 1
ATOM 5367 C C . ALA A 1 669 ? -7.408 26.733 -21.996 1.00 87.50 669 ALA A C 1
ATOM 5369 O O . ALA A 1 669 ? -8.497 27.307 -21.906 1.00 87.50 669 ALA A O 1
ATOM 5370 N N . ASP A 1 670 ? -6.475 26.834 -21.054 1.00 87.00 670 ASP A N 1
ATOM 5371 C CA . ASP A 1 670 ? -6.568 27.796 -19.956 1.00 87.00 670 ASP A CA 1
ATOM 5372 C C . ASP A 1 670 ? -6.167 29.221 -20.396 1.00 87.00 670 ASP A C 1
ATOM 5374 O O . ASP A 1 670 ? -5.908 29.495 -21.569 1.00 87.00 670 ASP A O 1
ATOM 5378 N N . MET A 1 671 ? -6.128 30.159 -19.445 1.00 86.25 671 MET A N 1
ATOM 5379 C CA . MET A 1 671 ? -5.831 31.572 -19.720 1.00 86.25 671 MET A CA 1
ATOM 5380 C C . MET A 1 671 ? -4.419 31.815 -20.279 1.00 86.25 671 MET A C 1
ATOM 5382 O O . MET A 1 671 ? -4.178 32.868 -20.868 1.00 86.25 671 MET A O 1
ATOM 5386 N N . THR A 1 672 ? -3.488 30.872 -20.109 1.00 86.31 672 THR A N 1
ATOM 5387 C CA . THR A 1 672 ? -2.125 30.945 -20.658 1.00 86.31 672 THR A CA 1
ATOM 5388 C C . THR A 1 672 ? -2.002 30.199 -21.990 1.00 86.31 672 THR A C 1
ATOM 5390 O O . THR A 1 672 ? -0.909 30.104 -22.549 1.00 86.31 672 THR A O 1
ATOM 5393 N N . GLY A 1 673 ? -3.114 29.694 -22.533 1.00 88.62 673 GLY A N 1
ATOM 5394 C CA . GLY A 1 673 ? -3.152 28.965 -23.797 1.00 88.62 673 GLY A CA 1
ATOM 5395 C C . GLY A 1 673 ? -2.722 27.504 -23.671 1.00 88.62 673 GLY A C 1
ATOM 5396 O O . GLY A 1 673 ? -2.470 26.862 -24.689 1.00 88.62 673 GLY A O 1
ATOM 5397 N N . TRP A 1 674 ? -2.621 26.959 -22.455 1.00 92.31 674 TRP A N 1
ATOM 5398 C CA . TRP A 1 674 ? -2.225 25.569 -22.243 1.00 92.31 674 TRP A CA 1
ATOM 5399 C C . TRP A 1 674 ? -3.416 24.632 -22.398 1.00 92.31 674 TRP A C 1
ATOM 5401 O O . TRP A 1 674 ? -4.425 24.762 -21.703 1.00 92.31 674 TRP A O 1
ATOM 5411 N N . THR A 1 675 ? -3.277 23.635 -23.269 1.00 93.44 675 THR A N 1
ATOM 5412 C CA . THR A 1 675 ? -4.299 22.605 -23.477 1.00 93.44 675 THR A CA 1
ATOM 5413 C C . THR A 1 675 ? -4.125 21.445 -22.502 1.00 93.44 675 THR A C 1
ATOM 5415 O O . THR A 1 675 ? -3.118 21.308 -21.799 1.00 93.44 675 THR A O 1
ATOM 5418 N N . ALA A 1 676 ? -5.092 20.527 -22.496 1.00 94.12 676 ALA A N 1
ATOM 5419 C CA . ALA A 1 676 ? -4.956 19.262 -21.779 1.00 94.12 676 ALA A CA 1
ATOM 5420 C C . ALA A 1 676 ? -3.706 18.467 -22.213 1.00 94.12 676 ALA A C 1
ATOM 5422 O O . ALA A 1 676 ? -3.125 17.755 -21.392 1.00 94.12 676 ALA A O 1
ATOM 5423 N N . LEU A 1 677 ? -3.276 18.585 -23.479 1.00 96.50 677 LEU A N 1
ATOM 5424 C CA . LEU A 1 677 ? -2.052 17.942 -23.958 1.00 96.50 677 LEU A CA 1
ATOM 5425 C C . LEU A 1 677 ? -0.808 18.613 -23.366 1.00 96.50 677 LEU A C 1
ATOM 5427 O O . LEU A 1 677 ? 0.062 17.895 -22.882 1.00 96.50 677 LEU A O 1
ATOM 5431 N N . SER A 1 678 ? -0.755 19.950 -23.340 1.00 94.94 678 SER A N 1
ATOM 5432 C CA . SER A 1 678 ? 0.334 20.725 -22.723 1.00 94.94 678 SER A CA 1
ATOM 5433 C C . SER A 1 678 ? 0.556 20.316 -21.264 1.00 94.94 678 SER A C 1
ATOM 5435 O O . SER A 1 678 ? 1.659 19.925 -20.888 1.00 94.94 678 SER A O 1
ATOM 5437 N N . TRP A 1 679 ? -0.517 20.286 -20.466 1.00 95.00 679 TRP A N 1
ATOM 5438 C CA . TRP A 1 679 ? -0.453 19.892 -19.055 1.00 95.00 679 TRP A CA 1
ATOM 5439 C C . TRP A 1 679 ? -0.074 18.420 -18.852 1.00 95.00 679 TRP A C 1
ATOM 5441 O O . TRP A 1 679 ? 0.709 18.103 -17.958 1.00 95.00 679 TRP A O 1
ATOM 5451 N N . ALA A 1 680 ? -0.602 17.507 -19.675 1.00 96.31 680 ALA A N 1
ATOM 5452 C CA . ALA A 1 680 ? -0.229 16.093 -19.605 1.00 96.31 680 ALA A CA 1
ATOM 5453 C C . ALA A 1 680 ? 1.239 15.862 -19.985 1.00 96.31 680 ALA A C 1
ATOM 5455 O O . ALA A 1 680 ? 1.871 14.954 -19.441 1.00 96.31 680 ALA A O 1
ATOM 5456 N N . ALA A 1 681 ? 1.761 16.663 -20.916 1.00 95.69 681 ALA A N 1
ATOM 5457 C CA . ALA A 1 681 ? 3.129 16.566 -21.388 1.00 95.69 681 ALA A CA 1
ATOM 5458 C C . ALA A 1 681 ? 4.126 17.107 -20.357 1.00 95.69 681 ALA A C 1
ATOM 5460 O O . ALA A 1 681 ? 5.053 16.386 -19.988 1.00 95.69 681 ALA A O 1
ATOM 5461 N N . GLU A 1 682 ? 3.874 18.302 -19.814 1.00 95.25 682 GLU A N 1
ATOM 5462 C CA . GLU A 1 682 ? 4.653 18.871 -18.709 1.00 95.25 682 GLU A CA 1
ATOM 5463 C C . GLU A 1 682 ? 4.618 17.949 -17.480 1.00 95.25 682 GLU A C 1
ATOM 5465 O O . GLU A 1 682 ? 5.648 17.676 -16.878 1.00 95.25 682 GLU A O 1
ATOM 5470 N N . SER A 1 683 ? 3.462 17.379 -17.132 1.00 94.06 683 SER A N 1
ATOM 5471 C CA . SER A 1 683 ? 3.328 16.520 -15.941 1.00 94.06 683 SER A CA 1
ATOM 5472 C C . SER A 1 683 ? 3.808 15.071 -16.154 1.00 94.06 683 SER A C 1
ATOM 5474 O O . SER A 1 683 ? 3.656 14.235 -15.264 1.00 94.06 683 SER A O 1
ATOM 5476 N N . GLY A 1 684 ? 4.361 14.727 -17.326 1.00 95.19 684 GLY A N 1
ATOM 5477 C CA . GLY A 1 684 ? 4.914 13.390 -17.603 1.00 95.19 684 GLY A CA 1
ATOM 5478 C C . GLY A 1 684 ? 3.870 12.268 -17.747 1.00 95.19 684 GLY A C 1
ATOM 5479 O O . GLY A 1 684 ? 4.177 11.077 -17.655 1.00 95.19 684 GLY A O 1
ATOM 5480 N N . HIS A 1 685 ? 2.603 12.602 -17.994 1.00 97.06 685 HIS A N 1
ATOM 5481 C CA . HIS A 1 685 ? 1.488 11.655 -17.984 1.00 97.06 685 HIS A CA 1
ATOM 5482 C C . HIS A 1 685 ? 1.252 10.980 -19.346 1.00 97.06 685 HIS A C 1
ATOM 5484 O O . HIS A 1 685 ? 0.335 11.317 -20.107 1.00 97.06 685 HIS A O 1
ATOM 5490 N N . LEU A 1 686 ? 2.035 9.935 -19.638 1.00 95.75 686 LEU A N 1
ATOM 5491 C CA . LEU A 1 686 ? 1.972 9.186 -20.903 1.00 95.75 686 LEU A CA 1
ATOM 5492 C C . LEU A 1 686 ? 0.580 8.622 -21.227 1.00 95.75 686 LEU A C 1
ATOM 5494 O O . LEU A 1 686 ? 0.125 8.711 -22.365 1.00 95.75 686 LEU A O 1
ATOM 5498 N N . ALA A 1 687 ? -0.119 8.028 -20.256 1.00 96.62 687 ALA A N 1
ATOM 5499 C CA . ALA A 1 687 ? -1.421 7.403 -20.507 1.00 96.62 687 ALA A CA 1
ATOM 5500 C C . ALA A 1 687 ? -2.489 8.418 -20.954 1.00 96.62 687 ALA A C 1
ATOM 5502 O O . ALA A 1 687 ? -3.312 8.106 -21.820 1.00 96.62 687 ALA A O 1
ATOM 5503 N N . VAL A 1 688 ? -2.459 9.631 -20.392 1.00 97.06 688 VAL A N 1
ATOM 5504 C CA . VAL A 1 688 ? -3.315 10.749 -20.812 1.00 97.06 688 VAL A CA 1
ATOM 5505 C C . VAL A 1 688 ? -2.904 11.225 -22.201 1.00 97.06 688 VAL A C 1
ATOM 5507 O O . VAL A 1 688 ? -3.748 11.251 -23.097 1.00 97.06 688 VAL A O 1
ATOM 5510 N N . THR A 1 689 ? -1.612 11.498 -22.402 1.00 96.62 689 THR A N 1
ATOM 5511 C CA . THR A 1 689 ? -1.031 11.934 -23.685 1.00 96.62 689 THR A CA 1
ATOM 5512 C C . THR A 1 689 ? -1.452 11.002 -24.823 1.00 96.62 689 THR A C 1
ATOM 5514 O O . THR A 1 689 ? -2.006 11.435 -25.832 1.00 96.62 689 THR A O 1
ATOM 5517 N N . ARG A 1 690 ? -1.326 9.681 -24.627 1.00 95.88 690 ARG A N 1
ATOM 5518 C CA . ARG A 1 690 ? -1.771 8.674 -25.603 1.00 95.88 690 ARG A CA 1
ATOM 5519 C C . ARG A 1 690 ? -3.243 8.814 -25.962 1.00 95.88 690 ARG A C 1
ATOM 5521 O O . ARG A 1 690 ? -3.593 8.711 -27.137 1.00 95.88 690 ARG A O 1
ATOM 5528 N N . LYS A 1 691 ? -4.111 9.013 -24.969 1.00 94.88 691 LYS A N 1
ATOM 5529 C CA . LYS A 1 691 ? -5.558 9.133 -25.189 1.00 94.88 691 LYS A CA 1
ATOM 5530 C C . LYS A 1 691 ? -5.923 10.412 -25.925 1.00 94.88 691 LYS A C 1
ATOM 5532 O O . LYS A 1 691 ? -6.751 10.328 -26.827 1.00 94.88 691 LYS A O 1
ATOM 5537 N N . LEU A 1 692 ? -5.312 11.539 -25.566 1.00 95.31 692 LEU A N 1
ATOM 5538 C CA . LEU A 1 692 ? -5.527 12.818 -26.239 1.00 95.31 692 LEU A CA 1
ATOM 5539 C C . LEU A 1 692 ? -5.072 12.737 -27.705 1.00 95.31 692 LEU A C 1
ATOM 5541 O O . LEU A 1 692 ? -5.883 12.948 -28.605 1.00 95.31 692 LEU A O 1
ATOM 5545 N N . CYS A 1 693 ? -3.842 12.285 -27.981 1.00 93.62 693 CYS A N 1
ATOM 5546 C CA . CYS A 1 693 ? -3.350 12.165 -29.362 1.00 93.62 693 CYS A CA 1
ATOM 5547 C C . CYS A 1 693 ? -4.171 11.173 -30.196 1.00 93.62 693 CYS A C 1
ATOM 5549 O O . CYS A 1 693 ? -4.481 11.438 -31.352 1.00 93.62 693 CYS A O 1
ATOM 5551 N N . ASN A 1 694 ? -4.587 10.037 -29.624 1.00 92.12 694 ASN A N 1
ATOM 5552 C CA . ASN A 1 694 ? -5.435 9.073 -30.341 1.00 92.12 694 ASN A CA 1
ATOM 5553 C C . ASN A 1 694 ? -6.866 9.581 -30.581 1.00 92.12 694 ASN A C 1
ATOM 5555 O O . ASN A 1 694 ? -7.609 8.971 -31.350 1.00 92.12 694 ASN A O 1
ATOM 5559 N N . LYS A 1 695 ? -7.274 10.665 -29.915 1.00 89.31 695 LYS A N 1
ATOM 5560 C CA . LYS A 1 695 ? -8.530 11.375 -30.171 1.00 89.31 695 LYS A CA 1
ATOM 5561 C C . LYS A 1 695 ? -8.381 12.545 -31.143 1.00 89.31 695 LYS A C 1
ATOM 5563 O O . LYS A 1 695 ? -9.395 13.163 -31.445 1.00 89.31 695 LYS A O 1
ATOM 5568 N N . GLY A 1 696 ? -7.179 12.759 -31.680 1.00 87.62 696 GLY A N 1
ATOM 5569 C CA . GLY A 1 696 ? -6.911 13.737 -32.729 1.00 87.62 696 GLY A CA 1
ATOM 5570 C C . GLY A 1 696 ? -6.636 15.146 -32.219 1.00 87.62 696 GLY A C 1
ATOM 5571 O O . GLY A 1 696 ? -6.959 16.076 -32.942 1.00 87.62 696 GLY A O 1
ATOM 5572 N N . CYS A 1 697 ? -6.094 15.306 -31.004 1.00 91.12 697 CYS A N 1
ATOM 5573 C CA . CYS A 1 697 ? -5.680 16.635 -30.539 1.00 91.12 697 CYS A CA 1
ATOM 5574 C C . CYS A 1 697 ? -4.544 17.233 -31.383 1.00 91.12 697 CYS A C 1
ATOM 5576 O O . CYS A 1 697 ? -3.751 16.488 -31.975 1.00 91.12 697 CYS A O 1
ATOM 5578 N N . GLU A 1 698 ? -4.441 18.560 -31.396 1.00 92.81 698 GLU A N 1
ATOM 5579 C CA . GLU A 1 698 ? -3.357 19.284 -32.056 1.00 92.81 698 GLU A CA 1
ATOM 5580 C C . GLU A 1 698 ? -2.025 19.086 -31.311 1.00 92.81 698 GLU A C 1
ATOM 5582 O O . GLU A 1 698 ? -1.778 19.619 -30.232 1.00 92.81 698 GLU A O 1
ATOM 5587 N N . ILE A 1 699 ? -1.138 18.279 -31.903 1.00 94.25 699 ILE A N 1
ATOM 5588 C CA . ILE A 1 699 ? 0.126 17.852 -31.276 1.00 94.25 699 ILE A CA 1
ATOM 5589 C C . ILE A 1 699 ? 1.093 19.023 -31.059 1.00 94.25 699 ILE A C 1
ATOM 5591 O O . ILE A 1 699 ? 1.858 19.005 -30.099 1.00 94.25 699 ILE A O 1
ATOM 5595 N N . ASN A 1 700 ? 1.055 20.018 -31.947 1.00 92.94 700 ASN A N 1
ATOM 5596 C CA . ASN A 1 700 ? 1.973 21.158 -31.963 1.00 92.94 700 ASN A CA 1
ATOM 5597 C C . ASN A 1 700 ? 1.294 22.469 -31.526 1.00 92.94 700 ASN A C 1
ATOM 5599 O O . ASN A 1 700 ? 1.783 23.541 -31.874 1.00 92.94 700 ASN A O 1
ATOM 5603 N N . HIS A 1 701 ? 0.175 22.396 -30.794 1.00 92.69 701 HIS A N 1
ATOM 5604 C CA . HIS A 1 701 ? -0.512 23.588 -30.286 1.00 92.69 701 HIS A CA 1
ATOM 5605 C C . HIS A 1 701 ? 0.438 24.421 -29.421 1.00 92.69 701 HIS A C 1
ATOM 5607 O O . HIS A 1 701 ? 1.061 23.891 -28.502 1.00 92.69 701 HIS A O 1
ATOM 5613 N N . GLN A 1 702 ? 0.535 25.718 -29.692 1.00 92.44 702 GLN A N 1
ATOM 5614 C CA . GLN A 1 702 ? 1.420 26.610 -28.949 1.00 92.44 702 GLN A CA 1
ATOM 5615 C C . GLN A 1 702 ? 0.672 27.301 -27.812 1.00 92.44 702 GLN A C 1
ATOM 5617 O O . GLN A 1 702 ? -0.432 27.816 -27.993 1.00 92.44 702 GLN A O 1
ATOM 5622 N N . THR A 1 703 ? 1.297 27.347 -26.636 1.00 91.62 703 THR A N 1
ATOM 5623 C CA . THR A 1 703 ? 0.830 28.207 -25.541 1.00 91.62 703 THR A CA 1
ATOM 5624 C C . THR A 1 703 ? 0.962 29.681 -25.933 1.00 91.62 703 THR A C 1
ATOM 5626 O O . THR A 1 703 ? 1.600 30.019 -26.932 1.00 91.62 703 THR A O 1
ATOM 5629 N N . ASN A 1 704 ? 0.422 30.595 -25.125 1.00 91.81 704 ASN A N 1
ATOM 5630 C CA . ASN A 1 704 ? 0.570 32.035 -25.376 1.00 91.81 704 ASN A CA 1
ATOM 5631 C C . ASN A 1 704 ? 2.040 32.499 -25.347 1.00 91.81 704 ASN A C 1
ATOM 5633 O O . ASN A 1 704 ? 2.366 33.550 -25.891 1.00 91.81 704 ASN A O 1
ATOM 5637 N N . GLU A 1 705 ? 2.923 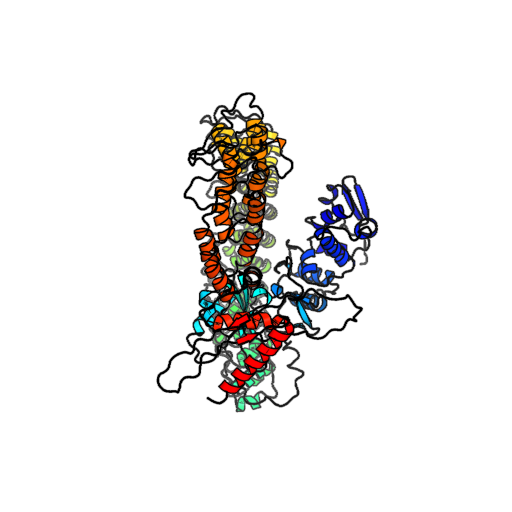31.715 -24.724 1.00 89.25 705 GLU A N 1
ATOM 5638 C CA . GLU A 1 705 ? 4.373 31.940 -24.678 1.00 89.25 705 GLU A CA 1
ATOM 5639 C C . GLU A 1 705 ? 5.114 31.277 -25.855 1.00 89.25 705 GLU A C 1
ATOM 5641 O O . GLU A 1 705 ? 6.332 31.386 -25.962 1.00 89.25 705 GLU A O 1
ATOM 5646 N N . GLY A 1 706 ? 4.391 30.601 -26.753 1.00 90.38 706 GLY A N 1
ATOM 5647 C CA . GLY A 1 706 ? 4.938 29.941 -27.937 1.00 90.38 706 GLY A CA 1
ATOM 5648 C C . GLY A 1 706 ? 5.391 28.496 -27.717 1.00 90.38 706 GLY A C 1
ATOM 5649 O O . GLY A 1 706 ? 5.840 27.870 -28.677 1.00 90.38 706 GLY A O 1
ATOM 5650 N N . PHE A 1 707 ? 5.251 27.951 -26.502 1.00 91.50 707 PHE A N 1
ATOM 5651 C CA . PHE A 1 707 ? 5.753 26.614 -26.187 1.00 91.50 707 PHE A CA 1
ATOM 5652 C C . PHE A 1 707 ? 4.861 25.501 -26.738 1.00 91.50 707 PHE A C 1
ATOM 5654 O O . PHE A 1 707 ? 3.643 25.514 -26.541 1.00 91.50 707 PHE A O 1
ATOM 5661 N N . THR A 1 708 ? 5.467 24.498 -27.372 1.00 93.81 708 THR A N 1
ATOM 5662 C CA . THR A 1 708 ? 4.770 23.269 -27.799 1.00 93.81 708 THR A CA 1
ATOM 5663 C C . THR A 1 708 ? 4.695 22.234 -26.664 1.00 93.81 708 THR A C 1
ATOM 5665 O O . THR A 1 708 ? 5.517 22.261 -25.745 1.00 93.81 708 THR A O 1
ATOM 5668 N N . PRO A 1 709 ? 3.782 21.239 -26.704 1.00 94.31 709 PRO A N 1
ATOM 5669 C CA . PRO A 1 709 ? 3.739 20.180 -25.693 1.00 94.31 709 PRO A CA 1
ATOM 5670 C C . PRO A 1 709 ? 5.048 19.384 -25.594 1.00 94.31 709 PRO A C 1
ATOM 5672 O O . PRO A 1 709 ? 5.390 18.899 -24.517 1.00 94.31 709 PRO A O 1
ATOM 5675 N N . LEU A 1 710 ? 5.799 19.259 -26.697 1.00 93.81 710 LEU A N 1
ATOM 5676 C CA . LEU A 1 710 ? 7.115 18.621 -26.677 1.00 93.81 710 LEU A CA 1
ATOM 5677 C C . LEU A 1 710 ? 8.137 19.458 -25.896 1.00 93.81 710 LEU A C 1
ATOM 5679 O O . LEU A 1 710 ? 8.882 18.893 -25.099 1.00 93.81 710 LEU A O 1
ATOM 5683 N N . GLU A 1 711 ? 8.155 20.777 -26.092 1.00 91.88 711 GLU A N 1
ATOM 5684 C CA . GLU A 1 711 ? 9.035 21.696 -25.354 1.00 91.88 711 GLU A CA 1
ATOM 5685 C C . GLU A 1 711 ? 8.705 21.724 -23.863 1.00 91.88 711 GLU A C 1
ATOM 5687 O O . GLU A 1 711 ? 9.610 21.686 -23.036 1.00 91.88 711 GLU A O 1
ATOM 5692 N N . LEU A 1 712 ? 7.421 21.693 -23.507 1.00 92.81 712 LEU A N 1
ATOM 5693 C CA . LEU A 1 712 ? 6.992 21.613 -22.110 1.00 92.81 712 LEU A CA 1
ATOM 5694 C C . LEU A 1 712 ? 7.426 20.297 -21.447 1.00 92.81 712 LEU A C 1
ATOM 5696 O O . LEU A 1 712 ? 7.876 20.289 -20.304 1.00 92.81 712 LEU A O 1
ATOM 5700 N N . ALA A 1 713 ? 7.349 19.168 -22.159 1.00 92.69 713 ALA A N 1
ATOM 5701 C CA . ALA A 1 713 ? 7.897 17.902 -21.663 1.00 92.69 713 ALA A CA 1
ATOM 5702 C C . ALA A 1 713 ? 9.438 17.916 -21.583 1.00 92.69 713 ALA A C 1
ATOM 5704 O O . ALA A 1 713 ? 10.021 17.228 -20.740 1.00 92.69 713 ALA A O 1
ATOM 5705 N N . TYR A 1 714 ? 10.100 18.687 -22.450 1.00 89.81 714 TYR A N 1
ATOM 5706 C CA . TYR A 1 714 ? 11.554 18.829 -22.469 1.00 89.81 714 TYR A CA 1
ATOM 5707 C C . TYR A 1 714 ? 12.078 19.603 -21.256 1.00 89.81 714 TYR A C 1
ATOM 5709 O O . TYR A 1 714 ? 13.012 19.131 -20.605 1.00 89.81 714 TYR A O 1
ATOM 5717 N N . THR A 1 715 ? 11.459 20.740 -20.929 1.00 88.00 715 THR A N 1
ATOM 5718 C CA . THR A 1 715 ? 11.860 21.615 -19.813 1.00 88.00 715 THR A CA 1
ATOM 5719 C C . THR A 1 715 ? 11.345 21.151 -18.450 1.00 88.00 715 THR A C 1
ATOM 5721 O O . THR A 1 715 ? 11.827 21.621 -17.423 1.00 88.00 715 THR A O 1
ATOM 5724 N N . SER A 1 716 ? 10.396 20.213 -18.421 1.00 87.81 716 SER A N 1
ATOM 5725 C CA . SER A 1 716 ? 9.844 19.657 -17.187 1.00 87.81 716 SER A CA 1
ATOM 5726 C C . SER A 1 716 ? 10.814 18.730 -16.438 1.00 87.81 716 SER A C 1
ATOM 5728 O O . SER A 1 716 ? 11.616 18.007 -17.031 1.00 87.81 716 SER A O 1
ATOM 5730 N N . GLU A 1 717 ? 10.671 18.679 -15.112 1.00 87.69 717 GLU A N 1
ATOM 5731 C CA . GLU A 1 717 ? 11.348 17.727 -14.220 1.00 87.69 717 GLU A CA 1
ATOM 5732 C C . GLU A 1 717 ? 10.483 16.498 -13.873 1.00 87.69 717 GLU A C 1
ATOM 5734 O O . GLU A 1 717 ? 10.898 15.642 -13.090 1.00 87.69 717 GLU A O 1
ATOM 5739 N N . ALA A 1 718 ? 9.281 16.379 -14.448 1.00 86.94 718 ALA A N 1
ATOM 5740 C CA . ALA A 1 718 ? 8.342 15.311 -14.121 1.00 86.94 718 ALA A CA 1
ATOM 5741 C C . ALA A 1 718 ? 8.866 13.911 -14.485 1.00 86.94 718 ALA A C 1
ATOM 5743 O O . ALA A 1 718 ? 9.484 13.677 -15.532 1.00 86.94 718 ALA A O 1
ATOM 5744 N N . GLU A 1 719 ? 8.542 12.933 -13.638 1.00 84.38 719 GLU A N 1
ATOM 5745 C CA . GLU A 1 719 ? 8.768 11.523 -13.947 1.00 84.38 719 GLU A CA 1
ATOM 5746 C C . GLU A 1 719 ? 7.953 11.105 -15.184 1.00 84.38 719 GLU A C 1
ATOM 5748 O O . GLU A 1 719 ? 6.811 11.515 -15.369 1.00 84.38 719 GLU A O 1
ATOM 5753 N N . GLY A 1 720 ? 8.536 10.282 -16.061 1.00 86.44 720 GLY A N 1
ATOM 5754 C CA . GLY A 1 720 ? 7.861 9.816 -17.281 1.00 86.44 720 GLY A CA 1
ATOM 5755 C C . GLY A 1 720 ? 7.861 10.807 -18.454 1.00 86.44 720 GLY A C 1
ATOM 5756 O O . GLY A 1 720 ? 7.404 10.448 -19.543 1.00 86.44 720 GLY A O 1
ATOM 5757 N N . ARG A 1 721 ? 8.441 12.009 -18.300 1.00 90.81 721 ARG A N 1
ATOM 5758 C CA . ARG A 1 721 ? 8.575 12.997 -19.390 1.00 90.81 721 ARG A CA 1
ATOM 5759 C C . ARG A 1 721 ? 9.230 12.425 -20.651 1.00 90.81 721 ARG A C 1
ATOM 5761 O O . ARG A 1 721 ? 8.744 12.659 -21.749 1.00 90.81 721 ARG A O 1
ATOM 5768 N N . LEU A 1 722 ? 10.258 11.582 -20.510 1.00 89.88 722 LEU A N 1
ATOM 5769 C CA . LEU A 1 722 ? 10.950 10.968 -21.652 1.00 89.88 722 LEU A CA 1
ATOM 5770 C C . LEU A 1 722 ? 10.035 10.027 -22.453 1.00 89.88 722 LEU A C 1
ATOM 5772 O O . LEU A 1 722 ? 10.138 9.959 -23.678 1.00 89.88 722 LEU A O 1
ATOM 5776 N N . ASP A 1 723 ? 9.107 9.335 -21.787 1.00 91.75 723 ASP A N 1
ATOM 5777 C CA . ASP A 1 723 ? 8.139 8.474 -22.467 1.00 91.75 723 ASP A CA 1
ATOM 5778 C C . ASP A 1 723 ? 7.072 9.293 -23.196 1.00 91.75 723 ASP A C 1
ATOM 5780 O O . ASP A 1 723 ? 6.665 8.933 -24.304 1.00 91.75 723 ASP A O 1
ATOM 5784 N N . VAL A 1 724 ? 6.629 10.404 -22.594 1.00 94.12 724 VAL A N 1
ATOM 5785 C CA . VAL A 1 724 ? 5.751 11.382 -23.255 1.00 94.12 724 VAL A CA 1
ATOM 5786 C C . VAL A 1 724 ? 6.445 11.931 -24.497 1.00 94.12 724 VAL A C 1
ATOM 5788 O O . VAL A 1 724 ? 5.868 11.860 -25.579 1.00 94.12 724 VAL A O 1
ATOM 5791 N N . MET A 1 725 ? 7.686 12.407 -24.372 1.00 91.38 725 MET A N 1
ATOM 5792 C CA . MET A 1 725 ? 8.474 12.929 -25.490 1.00 91.38 725 MET A CA 1
ATOM 5793 C C . MET A 1 725 ? 8.640 11.888 -26.598 1.00 91.38 725 MET A C 1
ATOM 5795 O O . MET A 1 725 ? 8.378 12.188 -27.760 1.00 91.38 725 MET A O 1
ATOM 5799 N N . SER A 1 726 ? 8.996 10.645 -26.248 1.00 90.62 726 SER A N 1
ATOM 5800 C CA . SER A 1 726 ? 9.087 9.532 -27.204 1.00 90.62 726 SER A CA 1
ATOM 5801 C C . SER A 1 726 ? 7.785 9.359 -27.979 1.00 90.62 726 SER A C 1
ATOM 5803 O O . SER A 1 726 ? 7.792 9.245 -29.206 1.00 90.62 726 SER A O 1
ATOM 5805 N N . TYR A 1 727 ? 6.653 9.390 -27.277 1.00 93.31 727 TYR A N 1
ATOM 5806 C CA . TYR A 1 727 ? 5.349 9.229 -27.897 1.00 93.31 727 TYR A CA 1
ATOM 5807 C C . TYR A 1 727 ? 4.934 10.433 -28.754 1.00 93.31 727 TYR A C 1
ATOM 5809 O O . TYR A 1 727 ? 4.381 10.232 -29.835 1.00 93.31 727 TYR A O 1
ATOM 5817 N N . LEU A 1 728 ? 5.205 11.665 -28.316 1.00 92.75 728 LEU A N 1
ATOM 5818 C CA . LEU A 1 728 ? 4.937 12.883 -29.087 1.00 92.75 728 LEU A CA 1
ATOM 5819 C C . LEU A 1 728 ? 5.762 12.909 -30.380 1.00 92.75 728 LEU A C 1
ATOM 5821 O O . LEU A 1 728 ? 5.202 13.117 -31.455 1.00 92.75 728 LEU A O 1
ATOM 5825 N N . ILE A 1 729 ? 7.059 12.591 -30.305 1.00 89.12 729 ILE A N 1
ATOM 5826 C CA . ILE A 1 729 ? 7.946 12.478 -31.475 1.00 89.12 729 ILE A CA 1
ATOM 5827 C C . ILE A 1 729 ? 7.437 11.397 -32.433 1.00 89.12 729 ILE A C 1
ATOM 5829 O O . ILE A 1 729 ? 7.310 11.645 -33.630 1.00 89.12 729 ILE A O 1
ATOM 5833 N N . MET A 1 730 ? 7.057 10.224 -31.914 1.00 88.62 730 MET A N 1
ATOM 5834 C CA . MET A 1 730 ? 6.461 9.147 -32.715 1.00 88.62 730 MET A CA 1
ATOM 5835 C C . MET A 1 730 ? 5.172 9.598 -33.427 1.00 88.62 730 MET A C 1
ATOM 5837 O O . MET A 1 730 ? 4.854 9.111 -34.512 1.00 88.62 730 MET A O 1
ATOM 5841 N N . LYS A 1 731 ? 4.407 10.515 -32.826 1.00 90.81 731 LYS A N 1
ATOM 5842 C CA . LYS A 1 731 ? 3.189 11.088 -33.412 1.00 90.81 731 LYS A CA 1
ATOM 5843 C C . LYS A 1 731 ? 3.444 12.279 -34.344 1.00 90.81 731 LYS A C 1
ATOM 5845 O O . LYS A 1 731 ? 2.481 12.772 -34.922 1.00 90.81 731 LYS A O 1
ATOM 5850 N N . GLY A 1 732 ? 4.700 12.675 -34.554 1.00 87.06 732 GLY A N 1
ATOM 5851 C CA . GLY A 1 732 ? 5.080 13.741 -35.482 1.00 87.06 732 GLY A CA 1
ATOM 5852 C C . GLY A 1 732 ? 5.167 15.132 -34.853 1.00 87.06 732 GLY A C 1
ATOM 5853 O O . GLY A 1 732 ? 4.976 16.116 -35.563 1.00 87.06 732 GLY A O 1
ATOM 5854 N N . ALA A 1 733 ? 5.429 15.228 -33.544 1.00 88.75 733 ALA A N 1
ATOM 5855 C CA . ALA A 1 733 ? 5.726 16.510 -32.908 1.00 88.75 733 ALA A CA 1
ATOM 5856 C C . ALA A 1 733 ? 6.967 17.172 -33.536 1.00 88.75 733 ALA A C 1
ATOM 5858 O O . ALA A 1 733 ? 7.952 16.485 -33.834 1.00 88.75 733 ALA A O 1
ATOM 5859 N N . ASP A 1 734 ? 6.918 18.493 -33.731 1.00 85.31 734 ASP A N 1
ATOM 5860 C CA . ASP A 1 734 ? 8.071 19.248 -34.229 1.00 85.31 734 ASP A CA 1
ATOM 5861 C C . ASP A 1 734 ? 9.193 19.232 -33.182 1.00 85.31 734 ASP A C 1
ATOM 5863 O O . ASP A 1 734 ? 8.959 19.458 -32.001 1.00 85.31 734 ASP A O 1
ATOM 5867 N N . ARG A 1 735 ? 10.416 18.933 -33.625 1.00 82.50 735 ARG A N 1
ATOM 5868 C CA . ARG A 1 735 ? 11.604 18.773 -32.772 1.00 82.50 735 ARG A CA 1
ATOM 5869 C C . ARG A 1 735 ? 12.581 19.943 -32.883 1.00 82.50 735 ARG A C 1
ATOM 5871 O O . ARG A 1 735 ? 13.631 19.892 -32.255 1.00 82.50 735 ARG A O 1
ATOM 5878 N N . ARG A 1 736 ? 12.309 20.938 -33.739 1.00 78.19 736 ARG A N 1
ATOM 5879 C CA . ARG A 1 736 ? 13.259 22.017 -34.092 1.00 78.19 736 ARG A CA 1
ATOM 5880 C C . ARG A 1 736 ? 13.752 22.833 -32.898 1.00 78.19 736 ARG A C 1
ATOM 5882 O O . ARG A 1 736 ? 14.838 23.393 -32.959 1.00 78.19 736 ARG A O 1
ATOM 5889 N N . SER A 1 737 ? 12.949 22.904 -31.852 1.00 74.19 737 SER A N 1
ATOM 5890 C CA . SER A 1 737 ? 13.164 23.691 -30.641 1.00 74.19 737 SER A CA 1
ATOM 5891 C C . SER A 1 737 ? 13.831 22.917 -29.499 1.00 74.19 737 SER A C 1
ATOM 5893 O O . SER A 1 737 ? 14.083 23.499 -28.448 1.00 74.19 737 SER A O 1
ATOM 5895 N N . VAL A 1 738 ? 14.128 21.623 -29.680 1.00 82.12 738 VAL A N 1
ATOM 5896 C CA . VAL A 1 738 ? 14.713 20.756 -28.645 1.00 82.12 738 VAL A CA 1
ATOM 5897 C C . VAL A 1 738 ? 16.149 20.381 -29.006 1.00 82.12 738 VAL A C 1
ATOM 5899 O O . VAL A 1 738 ? 16.425 19.986 -30.141 1.00 82.12 738 VAL A O 1
ATOM 5902 N N . ASP A 1 739 ? 17.060 20.434 -28.030 1.00 85.12 739 ASP A N 1
ATOM 5903 C CA . ASP A 1 739 ? 18.423 19.928 -28.204 1.00 85.12 739 ASP A CA 1
ATOM 5904 C C . ASP A 1 739 ? 18.416 18.389 -28.213 1.00 85.12 739 ASP A C 1
ATOM 5906 O O . ASP A 1 739 ? 18.261 17.711 -27.192 1.00 85.12 739 ASP A O 1
ATOM 5910 N N . ILE A 1 740 ? 18.571 17.822 -29.412 1.00 81.56 740 ILE A N 1
ATOM 5911 C CA . ILE A 1 740 ? 18.583 16.373 -29.632 1.00 81.56 740 ILE A CA 1
ATOM 5912 C C . ILE A 1 740 ? 19.779 15.717 -28.928 1.00 81.56 740 ILE A C 1
ATOM 5914 O O . ILE A 1 740 ? 19.650 14.581 -28.470 1.00 81.56 740 ILE A O 1
ATOM 5918 N N . SER A 1 741 ? 20.915 16.408 -28.814 1.00 84.19 741 SER A N 1
ATOM 5919 C CA . SER A 1 741 ? 22.127 15.884 -28.179 1.00 84.19 741 SER A CA 1
ATOM 5920 C C . SER A 1 741 ? 21.928 15.730 -26.676 1.00 84.19 741 SER A C 1
ATOM 5922 O O . SER A 1 741 ? 22.194 14.660 -26.126 1.00 84.19 741 SER A O 1
ATOM 5924 N N . GLU A 1 742 ? 21.400 16.764 -26.019 1.00 85.12 742 GLU A N 1
ATOM 5925 C CA . GLU A 1 742 ? 21.050 16.718 -24.594 1.00 85.12 742 GLU A CA 1
ATOM 5926 C C . GLU A 1 742 ? 19.977 15.653 -24.322 1.00 85.12 742 GLU A C 1
ATOM 5928 O O . GLU A 1 742 ? 20.107 14.838 -23.401 1.00 85.12 742 GLU A O 1
ATOM 5933 N N . LEU A 1 743 ? 18.946 15.591 -25.171 1.00 85.19 743 LEU A N 1
ATOM 5934 C CA . LEU A 1 743 ? 17.878 14.605 -25.046 1.00 85.19 743 LEU A CA 1
ATOM 5935 C C . LEU A 1 743 ? 18.385 13.166 -25.216 1.00 85.19 743 LEU A C 1
ATOM 5937 O O . LEU A 1 743 ? 17.947 12.274 -24.486 1.00 85.19 743 LEU A O 1
ATOM 5941 N N . LEU A 1 744 ? 19.316 12.929 -26.146 1.00 87.69 744 LEU A N 1
ATOM 5942 C CA . LEU A 1 744 ? 19.932 11.621 -26.368 1.00 87.69 744 LEU A CA 1
ATOM 5943 C C . LEU A 1 744 ? 20.767 11.182 -25.157 1.00 87.69 744 LEU A C 1
ATOM 5945 O O . LEU A 1 744 ? 20.646 10.034 -24.726 1.00 87.69 744 LEU A O 1
ATOM 5949 N N . LEU A 1 745 ? 21.557 12.092 -24.572 1.00 89.31 745 LEU A N 1
ATOM 5950 C CA . LEU A 1 745 ? 22.323 11.835 -23.345 1.00 89.31 745 LEU A CA 1
ATOM 5951 C C . LEU A 1 745 ? 21.395 11.477 -22.180 1.00 89.31 745 LEU A C 1
ATOM 5953 O O . LEU A 1 745 ? 21.591 10.450 -21.529 1.00 89.31 745 LEU A O 1
ATOM 5957 N N . SER A 1 746 ? 20.343 12.272 -21.961 1.00 87.75 746 SER A N 1
ATOM 5958 C CA . SER A 1 746 ? 19.374 12.043 -20.883 1.00 87.75 746 SER A CA 1
ATOM 5959 C C . SER A 1 746 ? 18.604 10.729 -21.066 1.00 87.75 746 SER A C 1
ATOM 5961 O O . SER A 1 746 ? 18.446 9.948 -20.124 1.00 87.75 746 SER A O 1
ATOM 5963 N N . ALA A 1 747 ? 18.172 10.430 -22.295 1.00 88.31 747 ALA A N 1
ATOM 5964 C CA . ALA A 1 747 ? 17.496 9.181 -22.627 1.00 88.31 747 ALA A CA 1
ATOM 5965 C C . ALA A 1 747 ? 18.400 7.961 -22.411 1.00 88.31 747 ALA A C 1
ATOM 5967 O O . ALA A 1 747 ? 17.928 6.933 -21.921 1.00 88.31 747 ALA A O 1
ATOM 5968 N N . ALA A 1 748 ? 19.689 8.073 -22.738 1.00 90.56 748 ALA A N 1
ATOM 5969 C CA . ALA A 1 748 ? 20.651 7.000 -22.548 1.00 90.56 748 ALA A CA 1
ATOM 5970 C C . ALA A 1 748 ? 20.979 6.768 -21.069 1.00 90.56 748 ALA A C 1
ATOM 5972 O O . ALA A 1 748 ? 21.023 5.621 -20.632 1.00 90.56 748 ALA A O 1
ATOM 5973 N N . GLU A 1 749 ? 21.122 7.834 -20.283 1.00 90.31 749 GLU A N 1
ATOM 5974 C CA . GLU A 1 749 ? 21.336 7.765 -18.834 1.00 90.31 749 GLU A CA 1
ATOM 5975 C C . GLU A 1 749 ? 20.143 7.138 -18.094 1.00 90.31 749 GLU A C 1
ATOM 5977 O O . GLU A 1 749 ? 20.321 6.327 -17.184 1.00 90.31 749 GLU A O 1
ATOM 5982 N N . LYS A 1 750 ? 18.910 7.466 -18.503 1.00 88.38 750 LYS A N 1
ATOM 5983 C CA . LYS A 1 750 ? 17.672 6.924 -17.911 1.00 88.38 750 LYS A CA 1
ATOM 5984 C C . LYS A 1 750 ? 17.219 5.591 -18.516 1.00 88.38 750 LYS A C 1
ATOM 5986 O O . LYS A 1 750 ? 16.240 5.023 -18.041 1.00 88.38 750 LYS A O 1
ATOM 5991 N N . GLY A 1 751 ? 17.895 5.092 -19.551 1.00 88.69 751 GLY A N 1
ATOM 5992 C CA . GLY A 1 751 ? 17.581 3.802 -20.171 1.00 88.69 751 GLY A CA 1
ATOM 5993 C C . GLY A 1 751 ? 16.350 3.802 -21.084 1.00 88.69 751 GLY A C 1
ATOM 5994 O O . GLY A 1 751 ? 15.784 2.740 -21.358 1.00 88.69 751 GLY A O 1
ATOM 5995 N N . ASN A 1 752 ? 15.911 4.965 -21.582 1.00 88.06 752 ASN A N 1
ATOM 5996 C CA . ASN A 1 752 ? 14.716 5.077 -22.420 1.00 88.06 752 ASN A CA 1
ATOM 5997 C C . ASN A 1 752 ? 14.974 4.606 -23.863 1.00 88.06 752 ASN A C 1
ATOM 5999 O O . ASN A 1 752 ? 15.149 5.394 -24.791 1.00 88.06 752 ASN A O 1
ATOM 6003 N N . SER A 1 753 ? 14.970 3.288 -24.058 1.00 89.38 753 SER A N 1
ATOM 6004 C CA . SER A 1 753 ? 15.194 2.658 -25.368 1.00 89.38 753 SER A CA 1
ATOM 6005 C C . SER A 1 753 ? 14.193 3.073 -26.454 1.00 89.38 753 SER A C 1
ATOM 6007 O O . SER A 1 753 ? 14.579 3.137 -27.619 1.00 89.38 753 SER A O 1
ATOM 6009 N N . SER A 1 754 ? 12.946 3.400 -26.096 1.00 87.19 754 SER A N 1
ATOM 6010 C CA . SER A 1 754 ? 11.921 3.854 -27.050 1.00 87.19 754 SER A CA 1
ATOM 6011 C C . SER A 1 754 ? 12.260 5.229 -27.620 1.00 87.19 754 SER A C 1
ATOM 6013 O O . SER A 1 754 ? 12.198 5.431 -28.832 1.00 87.19 754 SER A O 1
ATOM 6015 N N . LEU A 1 755 ? 12.669 6.165 -26.758 1.00 86.31 755 LEU A N 1
ATOM 6016 C CA . LEU A 1 755 ? 13.107 7.491 -27.178 1.00 86.31 755 LEU A CA 1
ATOM 6017 C C . LEU A 1 755 ? 14.386 7.406 -28.014 1.00 86.31 755 LEU A C 1
ATOM 6019 O O . LEU A 1 755 ? 14.434 7.983 -29.094 1.00 86.31 755 LEU A O 1
ATOM 6023 N N . ILE A 1 756 ? 15.378 6.619 -27.580 1.00 87.19 756 ILE A N 1
ATOM 6024 C CA . ILE A 1 756 ? 16.609 6.381 -28.354 1.00 87.19 756 ILE A CA 1
ATOM 6025 C C . ILE A 1 756 ? 16.281 5.806 -29.739 1.00 87.19 756 ILE A C 1
ATOM 6027 O O . ILE A 1 756 ? 16.818 6.270 -30.744 1.00 87.19 756 ILE A O 1
ATOM 6031 N N . ALA A 1 757 ? 15.383 4.822 -29.826 1.00 86.00 757 ALA A N 1
ATOM 6032 C CA . ALA A 1 757 ? 14.988 4.229 -31.100 1.00 86.00 757 ALA A CA 1
ATOM 6033 C C . ALA A 1 757 ? 14.327 5.251 -32.037 1.00 86.00 757 ALA A C 1
ATOM 6035 O O . ALA A 1 757 ? 14.682 5.303 -33.211 1.00 86.00 757 ALA A O 1
ATOM 6036 N N . GLU A 1 758 ? 13.405 6.078 -31.535 1.00 82.75 758 GLU A N 1
ATOM 6037 C CA . GLU A 1 758 ? 12.716 7.086 -32.354 1.00 82.75 758 GLU A CA 1
ATOM 6038 C C . GLU A 1 758 ? 13.633 8.258 -32.742 1.00 82.75 758 GLU A C 1
ATOM 6040 O O . GLU A 1 758 ? 13.603 8.695 -33.894 1.00 82.75 758 GLU A O 1
ATOM 6045 N N . LEU A 1 759 ? 14.521 8.716 -31.851 1.00 81.75 759 LEU A N 1
ATOM 6046 C CA . LEU A 1 759 ? 15.525 9.737 -32.184 1.00 81.75 759 LEU A CA 1
ATOM 6047 C C . LEU A 1 759 ? 16.491 9.249 -33.272 1.00 81.75 759 LEU A C 1
ATOM 6049 O O . LEU A 1 759 ? 16.837 10.016 -34.167 1.00 81.75 759 LEU A O 1
ATOM 6053 N N . THR A 1 760 ? 16.861 7.964 -33.246 1.00 77.44 760 THR A N 1
ATOM 6054 C CA . THR A 1 760 ? 17.837 7.360 -34.174 1.00 77.44 760 THR A CA 1
ATOM 6055 C C . THR A 1 760 ? 17.227 6.751 -35.447 1.00 77.44 760 THR A C 1
ATOM 6057 O O . THR A 1 760 ? 17.962 6.252 -36.309 1.00 77.44 760 THR A O 1
ATOM 6060 N N . LYS A 1 761 ? 15.896 6.778 -35.605 1.00 75.12 761 LYS A N 1
ATOM 6061 C CA . LYS A 1 761 ? 15.157 6.131 -36.709 1.00 75.12 761 LYS A CA 1
ATOM 6062 C C . LYS A 1 761 ? 15.403 6.765 -38.079 1.00 75.12 761 LYS A C 1
ATOM 6064 O O . LYS A 1 761 ? 15.542 6.035 -39.053 1.00 75.12 761 LYS A O 1
ATOM 6069 N N . ASN A 1 762 ? 15.509 8.095 -38.132 1.00 59.47 762 ASN A N 1
ATOM 6070 C CA . ASN A 1 762 ? 15.629 8.881 -39.370 1.00 59.47 762 ASN A CA 1
ATOM 6071 C C . ASN A 1 762 ? 16.996 9.576 -39.530 1.00 59.47 762 ASN A C 1
ATOM 6073 O O . ASN A 1 762 ? 17.129 10.492 -40.338 1.00 59.47 762 ASN A O 1
ATOM 6077 N N . ILE A 1 763 ? 18.010 9.172 -38.760 1.00 58.03 763 ILE A N 1
ATOM 6078 C CA . ILE A 1 763 ? 19.375 9.690 -38.915 1.00 58.03 763 ILE A CA 1
ATOM 6079 C C . ILE A 1 763 ? 20.016 8.940 -40.084 1.00 58.03 763 ILE A C 1
ATOM 6081 O O . ILE A 1 763 ? 20.336 7.757 -39.961 1.00 58.03 763 ILE A O 1
ATOM 6085 N N . LEU A 1 764 ? 20.106 9.614 -41.233 1.00 43.06 764 LEU A N 1
ATOM 6086 C CA . LEU A 1 764 ? 20.636 9.061 -42.480 1.00 43.06 764 LEU A CA 1
ATOM 6087 C C . LEU A 1 764 ? 22.126 9.360 -42.695 1.00 43.06 764 LEU A C 1
ATOM 6089 O O . LEU A 1 764 ? 22.735 8.579 -43.408 1.00 43.06 764 LEU A O 1
ATOM 6093 N N . ASN A 1 765 ? 22.724 10.382 -42.062 1.00 46.19 765 ASN A N 1
ATOM 6094 C CA . ASN A 1 765 ? 24.155 10.694 -42.207 1.00 46.19 765 ASN A CA 1
ATOM 6095 C C . ASN A 1 765 ? 24.820 11.153 -40.887 1.00 46.19 765 ASN A C 1
ATOM 6097 O O . ASN A 1 765 ? 24.337 12.076 -40.236 1.00 46.19 765 ASN A O 1
ATOM 6101 N N . GLU A 1 766 ? 25.921 10.454 -40.585 1.00 50.66 766 GLU A N 1
ATOM 6102 C CA . GLU A 1 766 ? 27.192 10.827 -39.928 1.00 50.66 766 GLU A CA 1
ATOM 6103 C C . GLU A 1 766 ? 27.221 11.274 -38.447 1.00 50.66 766 GLU A C 1
ATOM 6105 O O . GLU A 1 766 ? 26.926 12.409 -38.092 1.00 50.66 766 GLU A O 1
ATOM 6110 N N . ASP A 1 767 ? 27.633 10.318 -37.601 1.00 51.56 767 ASP A N 1
ATOM 6111 C CA . ASP A 1 767 ? 28.557 10.353 -36.447 1.00 51.56 767 ASP A CA 1
ATOM 6112 C C . ASP A 1 767 ? 28.473 11.442 -35.352 1.00 51.56 767 ASP A C 1
ATOM 6114 O O . ASP A 1 767 ? 28.747 11.128 -34.195 1.00 51.56 767 ASP A O 1
ATOM 6118 N N . GLU A 1 768 ? 28.041 12.678 -35.607 1.00 51.88 768 GLU A N 1
ATOM 6119 C CA . GLU A 1 768 ? 28.141 13.762 -34.608 1.00 51.88 768 GLU A CA 1
ATOM 6120 C C . GLU A 1 768 ? 27.100 13.681 -33.479 1.00 51.88 768 GLU A C 1
ATOM 6122 O O . GLU A 1 768 ? 27.405 14.025 -32.338 1.00 51.88 768 GLU A O 1
ATOM 6127 N N . SER A 1 769 ? 25.878 13.195 -33.741 1.00 62.53 769 SER A N 1
ATOM 6128 C CA . SER A 1 769 ? 24.841 13.166 -32.688 1.00 62.53 769 SER A CA 1
ATOM 6129 C C . SER A 1 769 ? 24.967 11.984 -31.726 1.00 62.53 769 SER A C 1
ATOM 6131 O O . SER A 1 769 ? 24.607 12.117 -30.562 1.00 62.53 769 SER A O 1
ATOM 6133 N N . LEU A 1 770 ? 25.478 10.832 -32.183 1.00 73.81 770 LEU A N 1
ATOM 6134 C CA . LEU A 1 770 ? 25.657 9.648 -31.329 1.00 73.81 770 LEU A CA 1
ATOM 6135 C C . LEU A 1 770 ? 26.848 9.798 -30.382 1.00 73.81 770 LEU A C 1
ATOM 6137 O O . LEU A 1 770 ? 26.870 9.160 -29.332 1.00 73.81 770 LEU A O 1
ATOM 6141 N N . GLU A 1 771 ? 27.798 10.656 -30.746 1.00 85.88 771 GLU A N 1
ATOM 6142 C CA . GLU A 1 771 ? 29.025 10.930 -30.001 1.00 85.88 771 GLU A CA 1
ATOM 6143 C C . GLU A 1 771 ? 28.949 12.245 -29.209 1.00 85.88 771 GLU A C 1
ATOM 6145 O O . GLU A 1 771 ? 29.975 12.774 -28.773 1.00 85.88 771 GLU A O 1
ATOM 6150 N N . CYS A 1 772 ? 27.737 12.773 -28.982 1.00 87.00 772 CYS A N 1
ATOM 6151 C CA . CYS A 1 772 ? 27.533 13.917 -28.099 1.00 87.00 772 CYS A CA 1
ATOM 6152 C C . CYS A 1 772 ? 28.057 13.613 -26.686 1.00 87.00 772 CYS A C 1
ATOM 6154 O O . CYS A 1 772 ? 28.079 12.465 -26.247 1.00 87.00 772 CYS A O 1
ATOM 6156 N N . ARG A 1 773 ? 28.519 14.633 -25.958 1.00 89.19 773 ARG A N 1
ATOM 6157 C CA . ARG A 1 773 ? 29.200 14.447 -24.667 1.00 89.19 773 ARG A CA 1
ATOM 6158 C C . ARG A 1 773 ? 28.548 15.270 -23.571 1.00 89.19 773 ARG A C 1
ATOM 6160 O O . ARG A 1 773 ? 28.264 16.449 -23.761 1.00 89.19 773 ARG A O 1
ATOM 6167 N N . ASN A 1 774 ? 28.344 14.654 -22.409 1.00 89.75 774 ASN A N 1
ATOM 6168 C CA . ASN A 1 774 ? 27.934 15.380 -21.207 1.00 89.75 774 ASN A CA 1
ATOM 6169 C C . ASN A 1 774 ? 29.123 16.157 -20.589 1.00 89.75 774 ASN A C 1
ATOM 6171 O O . ASN A 1 774 ? 30.245 16.123 -21.094 1.00 89.75 774 ASN A O 1
ATOM 6175 N N . ARG A 1 775 ? 28.904 16.821 -19.445 1.00 89.62 775 ARG A N 1
ATOM 6176 C CA . ARG A 1 775 ? 29.951 17.581 -18.722 1.00 89.62 775 ARG A CA 1
ATOM 6177 C C . ARG A 1 775 ? 31.152 16.736 -18.277 1.00 89.62 775 ARG A C 1
ATOM 6179 O O . ARG A 1 775 ? 32.240 17.270 -18.090 1.00 89.62 775 ARG A O 1
ATOM 6186 N N . GLU A 1 776 ? 30.963 15.431 -18.115 1.00 88.31 776 GLU A N 1
ATOM 6187 C CA . GLU A 1 776 ? 32.013 14.469 -17.757 1.00 88.31 776 GLU A CA 1
ATOM 6188 C C . GLU A 1 776 ? 32.733 13.912 -18.999 1.00 88.31 776 GLU A C 1
ATOM 6190 O O . GLU A 1 776 ? 33.608 13.058 -18.883 1.00 88.31 776 GLU A O 1
ATOM 6195 N N . GLY A 1 777 ? 32.369 14.380 -20.196 1.00 90.12 777 GLY A N 1
ATOM 6196 C CA . GLY A 1 777 ? 32.900 13.890 -21.461 1.00 90.12 777 GLY A CA 1
ATOM 6197 C C . GLY A 1 777 ? 32.302 12.554 -21.902 1.00 90.12 777 GLY A C 1
ATOM 6198 O O . GLY A 1 777 ? 32.814 11.966 -22.848 1.00 90.12 777 GLY A O 1
ATOM 6199 N N . ARG A 1 778 ? 31.248 12.049 -21.249 1.00 91.25 778 ARG A N 1
ATOM 6200 C CA . ARG A 1 778 ? 30.657 10.732 -21.536 1.00 91.25 778 ARG A CA 1
ATOM 6201 C C . ARG A 1 778 ? 29.662 10.794 -22.688 1.00 91.25 778 ARG A C 1
ATOM 6203 O O . ARG A 1 778 ? 28.806 11.678 -22.712 1.00 91.25 778 ARG A O 1
ATOM 6210 N N . THR A 1 779 ? 29.753 9.815 -23.584 1.00 92.38 779 THR A N 1
ATOM 6211 C CA . THR A 1 779 ? 28.818 9.604 -24.699 1.00 92.38 779 THR A CA 1
ATOM 6212 C C . THR A 1 779 ? 27.528 8.905 -24.246 1.00 92.38 779 THR A C 1
ATOM 6214 O O . THR A 1 779 ? 27.513 8.284 -23.176 1.00 92.38 779 THR A O 1
ATOM 6217 N N . PRO A 1 780 ? 26.437 8.926 -25.040 1.00 91.75 780 PRO A N 1
ATOM 6218 C CA . PRO A 1 780 ? 25.240 8.126 -24.784 1.00 91.75 780 PRO A CA 1
ATOM 6219 C C . PRO A 1 780 ? 25.555 6.647 -24.538 1.00 91.75 780 PRO A C 1
ATOM 6221 O O . PRO A 1 780 ? 25.002 6.041 -23.619 1.00 91.75 780 PRO A O 1
ATOM 6224 N N . LEU A 1 781 ? 26.488 6.065 -25.305 1.00 91.00 781 LEU A N 1
ATOM 6225 C CA . LEU A 1 781 ? 26.913 4.678 -25.105 1.00 91.00 781 LEU A CA 1
ATOM 6226 C C . LEU A 1 781 ? 27.603 4.499 -23.748 1.00 91.00 781 LEU A C 1
ATOM 6228 O O . LEU A 1 781 ? 27.285 3.552 -23.032 1.00 91.00 781 LEU A O 1
ATOM 6232 N N . ALA A 1 782 ? 28.489 5.422 -23.363 1.00 90.81 782 ALA A N 1
ATOM 6233 C CA . ALA A 1 782 ? 29.152 5.409 -22.061 1.00 90.81 782 ALA A CA 1
ATOM 6234 C C . ALA A 1 782 ? 28.160 5.535 -20.891 1.00 90.81 782 ALA A C 1
ATOM 6236 O O . ALA A 1 782 ? 28.283 4.817 -19.899 1.00 90.81 782 ALA A O 1
ATOM 6237 N N . LEU A 1 783 ? 27.151 6.404 -21.006 1.00 91.94 783 LEU A N 1
ATOM 6238 C CA . LEU A 1 783 ? 26.112 6.588 -19.986 1.00 91.94 783 LEU A CA 1
ATOM 6239 C C . LEU A 1 783 ? 25.205 5.363 -19.855 1.00 91.94 783 LEU A C 1
ATOM 6241 O O . LEU A 1 783 ? 24.941 4.913 -18.737 1.00 91.94 783 LEU A O 1
ATOM 6245 N N . ALA A 1 784 ? 24.766 4.793 -20.979 1.00 91.50 784 ALA A N 1
ATOM 6246 C CA . ALA A 1 784 ? 23.975 3.567 -20.988 1.00 91.50 784 ALA A CA 1
ATOM 6247 C C . ALA A 1 784 ? 24.774 2.378 -20.434 1.00 91.50 784 ALA A C 1
ATOM 6249 O O . ALA A 1 784 ? 24.223 1.550 -19.712 1.00 91.50 784 ALA A O 1
ATOM 6250 N N . ALA A 1 785 ? 26.076 2.315 -20.730 1.00 89.56 785 ALA A N 1
ATOM 6251 C CA . ALA A 1 785 ? 26.953 1.258 -20.251 1.00 89.56 785 ALA A CA 1
ATOM 6252 C C . ALA A 1 785 ? 27.248 1.359 -18.749 1.00 89.56 785 ALA A C 1
ATOM 6254 O O . ALA A 1 785 ? 27.186 0.354 -18.044 1.00 89.56 785 ALA A O 1
ATOM 6255 N N . CYS A 1 786 ? 27.493 2.571 -18.244 1.00 89.00 786 CYS A N 1
ATOM 6256 C CA . CYS A 1 786 ? 27.676 2.838 -16.816 1.00 89.00 786 CYS A CA 1
ATOM 6257 C C . CYS A 1 786 ? 26.440 2.441 -15.986 1.00 89.00 786 CYS A C 1
ATOM 6259 O O . CYS A 1 786 ? 26.577 1.948 -14.871 1.00 89.00 786 CYS A O 1
ATOM 6261 N N . ASN A 1 787 ? 25.233 2.609 -16.538 1.00 88.31 787 ASN A N 1
ATOM 6262 C CA . ASN A 1 787 ? 23.969 2.317 -15.852 1.00 88.31 787 ASN A CA 1
ATOM 6263 C C . ASN A 1 787 ? 23.357 0.938 -16.193 1.00 88.31 787 ASN A C 1
ATOM 6265 O O . ASN A 1 787 ? 22.220 0.675 -15.815 1.00 88.31 787 ASN A O 1
ATOM 6269 N N . ASP A 1 788 ? 24.088 0.064 -16.896 1.00 88.12 788 ASP A N 1
ATOM 6270 C CA . ASP A 1 788 ? 23.655 -1.287 -17.310 1.00 88.12 788 ASP A CA 1
ATOM 6271 C C . ASP A 1 788 ? 22.363 -1.329 -18.169 1.00 88.12 788 ASP A C 1
ATOM 6273 O O . ASP A 1 788 ? 21.588 -2.288 -18.150 1.00 88.12 788 ASP A O 1
ATOM 6277 N N . HIS A 1 789 ? 22.123 -0.301 -18.994 1.00 91.31 789 HIS A N 1
ATOM 6278 C CA . HIS A 1 789 ? 20.938 -0.203 -19.861 1.00 91.31 789 HIS A CA 1
ATOM 6279 C C . HIS A 1 789 ? 21.085 -1.018 -21.153 1.00 91.31 789 HIS A C 1
ATOM 6281 O O . HIS A 1 789 ? 21.227 -0.476 -22.253 1.00 91.31 789 HIS A O 1
ATOM 6287 N N . VAL A 1 790 ? 20.995 -2.344 -21.030 1.00 88.44 790 VAL A N 1
ATOM 6288 C CA . VAL A 1 790 ? 21.187 -3.335 -22.110 1.00 88.44 790 VAL A CA 1
ATOM 6289 C C . VAL A 1 790 ? 20.469 -2.985 -23.419 1.00 88.44 790 VAL A C 1
ATOM 6291 O O . VAL A 1 790 ? 21.062 -3.065 -24.496 1.00 88.44 790 VAL A O 1
ATOM 6294 N N . SER A 1 791 ? 19.189 -2.613 -23.357 1.00 88.81 791 SER A N 1
ATOM 6295 C CA . SER A 1 791 ? 18.392 -2.320 -24.557 1.00 88.81 791 SER A CA 1
ATOM 6296 C C . SER A 1 791 ? 18.905 -1.090 -25.305 1.00 88.81 791 SER A C 1
ATOM 6298 O O . SER A 1 791 ? 18.962 -1.107 -26.533 1.00 88.81 791 SER A O 1
ATOM 6300 N N . VAL A 1 792 ? 19.314 -0.048 -24.576 1.00 89.06 792 VAL A N 1
ATOM 6301 C CA . VAL A 1 792 ? 19.899 1.165 -25.164 1.00 89.06 792 VAL A CA 1
ATOM 6302 C C . VAL A 1 792 ? 21.261 0.849 -25.771 1.00 89.06 792 VAL A C 1
ATOM 6304 O O . VAL A 1 792 ? 21.489 1.181 -26.931 1.00 89.06 792 VAL A O 1
ATOM 6307 N N . VAL A 1 793 ? 22.121 0.130 -25.041 1.00 88.69 793 VAL A N 1
ATOM 6308 C CA . VAL A 1 793 ? 23.438 -0.308 -25.533 1.00 88.69 793 VAL A CA 1
ATOM 6309 C C . VAL A 1 793 ? 23.294 -1.087 -26.842 1.00 88.69 793 VAL A C 1
ATOM 6311 O O . VAL A 1 793 ? 23.953 -0.764 -27.824 1.00 88.69 793 VAL A O 1
ATOM 6314 N N . LYS A 1 794 ? 22.361 -2.044 -26.923 1.00 85.94 794 LYS A N 1
ATOM 6315 C CA . LYS A 1 794 ? 22.101 -2.805 -28.158 1.00 85.94 794 LYS A CA 1
ATOM 6316 C C . LYS A 1 794 ? 21.668 -1.920 -29.330 1.00 85.94 794 LYS A C 1
ATOM 6318 O O . LYS A 1 794 ? 22.077 -2.180 -30.460 1.00 85.94 794 LYS A O 1
ATOM 6323 N N . ILE A 1 795 ? 20.829 -0.908 -29.095 1.00 85.94 795 ILE A N 1
ATOM 6324 C CA . ILE A 1 795 ? 20.390 0.019 -30.152 1.00 85.94 795 ILE A CA 1
ATOM 6325 C C . ILE A 1 795 ? 21.564 0.879 -30.631 1.00 85.94 795 ILE A C 1
ATOM 6327 O O . ILE A 1 795 ? 21.778 0.979 -31.838 1.00 85.94 795 ILE A O 1
ATOM 6331 N N . LEU A 1 796 ? 22.345 1.445 -29.706 1.00 86.88 796 LEU A N 1
ATOM 6332 C CA . LEU A 1 796 ? 23.494 2.296 -30.026 1.00 86.88 796 LEU A CA 1
ATOM 6333 C C . LEU A 1 796 ? 24.599 1.519 -30.760 1.00 86.88 796 LEU A C 1
ATOM 6335 O O . LEU A 1 796 ? 25.104 1.996 -31.772 1.00 86.88 796 LEU A O 1
ATOM 6339 N N . LEU A 1 797 ? 24.902 0.285 -30.342 1.00 84.56 797 LEU A N 1
ATOM 6340 C CA . LEU A 1 797 ? 25.864 -0.586 -31.035 1.00 84.56 797 LEU A CA 1
ATOM 6341 C C . LEU A 1 797 ? 25.400 -0.953 -32.452 1.00 84.56 797 LEU A C 1
ATOM 6343 O O . LEU A 1 797 ? 26.185 -0.908 -33.394 1.00 84.56 797 LEU A O 1
ATOM 6347 N N . ARG A 1 798 ? 24.105 -1.243 -32.654 1.00 83.06 798 ARG A N 1
ATOM 6348 C CA . ARG A 1 798 ? 23.542 -1.462 -34.006 1.00 83.06 798 ARG A CA 1
ATOM 6349 C C . ARG A 1 798 ? 23.665 -0.233 -34.903 1.00 83.06 798 ARG A C 1
ATOM 6351 O O . ARG A 1 798 ? 23.725 -0.374 -36.121 1.00 83.06 798 ARG A O 1
ATOM 6358 N N . LYS A 1 799 ? 23.676 0.957 -34.303 1.00 81.44 799 LYS A N 1
ATOM 6359 C CA . LYS A 1 799 ? 23.900 2.240 -34.974 1.00 81.44 799 LYS A CA 1
ATOM 6360 C C . LYS A 1 799 ? 25.387 2.616 -35.065 1.00 81.44 799 LYS A C 1
ATOM 6362 O O . LYS A 1 799 ? 25.674 3.713 -35.519 1.00 81.44 799 LYS A O 1
ATOM 6367 N N . LYS A 1 800 ? 26.299 1.694 -34.718 1.00 80.06 800 LYS A N 1
ATOM 6368 C CA . LYS A 1 800 ? 27.763 1.836 -34.782 1.00 80.06 800 LYS A CA 1
ATOM 6369 C C . LYS A 1 800 ? 28.344 2.953 -33.900 1.00 80.06 800 LYS A C 1
ATOM 6371 O O . LYS A 1 800 ? 29.352 3.544 -34.265 1.00 80.06 800 LYS A O 1
ATOM 6376 N N . ALA A 1 801 ? 27.740 3.216 -32.738 1.00 84.12 801 ALA A N 1
ATOM 6377 C CA . ALA A 1 801 ? 28.327 4.122 -31.745 1.00 84.12 801 ALA A CA 1
ATOM 6378 C C . ALA A 1 801 ? 29.739 3.661 -31.323 1.00 84.12 801 ALA A C 1
ATOM 6380 O O . ALA A 1 801 ? 29.983 2.458 -31.181 1.00 84.12 801 ALA A O 1
ATOM 6381 N N . ASN A 1 802 ? 30.653 4.607 -31.101 1.00 83.94 802 ASN A N 1
ATOM 6382 C CA . ASN A 1 802 ? 32.061 4.337 -30.823 1.00 83.94 802 ASN A CA 1
ATOM 6383 C C . ASN A 1 802 ? 32.254 3.688 -29.442 1.00 83.94 802 ASN A C 1
ATOM 6385 O O . ASN A 1 802 ? 32.043 4.305 -28.395 1.00 83.94 802 ASN A O 1
ATOM 6389 N N . THR A 1 803 ? 32.713 2.436 -29.433 1.00 81.56 803 THR A N 1
ATOM 6390 C CA . THR A 1 803 ? 32.948 1.661 -28.206 1.00 81.56 803 THR A CA 1
ATOM 6391 C C . THR A 1 803 ? 34.201 2.080 -27.442 1.00 81.56 803 THR A C 1
ATOM 6393 O O . THR A 1 803 ? 34.319 1.747 -26.266 1.00 81.56 803 THR A O 1
ATOM 6396 N N . GLU A 1 804 ? 35.105 2.829 -28.077 1.00 81.19 804 GLU A N 1
ATOM 6397 C CA . GLU A 1 804 ? 36.393 3.267 -27.524 1.00 81.19 804 GLU A CA 1
ATOM 6398 C C . GLU A 1 804 ? 36.390 4.761 -27.143 1.00 81.19 804 GLU A C 1
ATOM 6400 O O . GLU A 1 804 ? 37.439 5.341 -26.863 1.00 81.19 804 GLU A O 1
ATOM 6405 N N . ALA A 1 805 ? 35.225 5.420 -27.140 1.00 85.25 805 ALA A N 1
ATOM 6406 C CA . ALA A 1 805 ? 35.117 6.837 -26.805 1.00 85.25 805 ALA A CA 1
ATOM 6407 C C . ALA A 1 805 ? 35.507 7.103 -25.336 1.00 85.25 805 ALA A C 1
ATOM 6409 O O . ALA A 1 805 ? 34.775 6.759 -24.411 1.00 85.25 805 ALA A O 1
ATOM 6410 N N . GLU A 1 806 ? 36.656 7.741 -25.117 1.00 87.19 806 GLU A N 1
ATOM 6411 C CA . GLU A 1 806 ? 37.156 8.058 -23.775 1.00 87.19 806 GLU A CA 1
ATOM 6412 C C . GLU A 1 806 ? 36.440 9.271 -23.162 1.00 87.19 806 GLU A C 1
ATOM 6414 O O . GLU A 1 806 ? 36.289 10.287 -23.839 1.00 87.19 806 GLU A O 1
ATOM 6419 N N . ASP A 1 807 ? 36.037 9.190 -21.889 1.00 89.69 807 ASP A N 1
ATOM 6420 C CA . ASP A 1 807 ? 35.536 10.324 -21.095 1.00 89.69 807 ASP A CA 1
ATOM 6421 C C . ASP A 1 807 ? 36.672 11.240 -20.581 1.00 89.69 807 ASP A C 1
ATOM 6423 O O . ASP A 1 807 ? 37.849 11.029 -20.885 1.00 89.69 807 ASP A O 1
ATOM 6427 N N . ASN A 1 808 ? 36.352 12.273 -19.790 1.00 90.88 808 ASN A N 1
ATOM 6428 C CA . ASN A 1 808 ? 37.363 13.207 -19.266 1.00 90.88 808 ASN A CA 1
ATOM 6429 C C . ASN A 1 808 ? 38.393 12.534 -18.331 1.00 90.88 808 ASN A C 1
ATOM 6431 O O . ASN A 1 808 ? 39.483 13.070 -18.127 1.00 90.88 808 ASN A O 1
ATOM 6435 N N . GLU A 1 809 ? 38.079 11.357 -17.781 1.00 85.75 809 GLU A N 1
ATOM 6436 C CA . GLU A 1 809 ? 38.985 10.534 -16.970 1.00 85.75 809 GLU A CA 1
ATOM 6437 C C . GLU A 1 809 ? 39.731 9.477 -17.805 1.00 85.75 809 GLU A C 1
ATOM 6439 O O . GLU A 1 809 ? 40.398 8.599 -17.248 1.00 85.75 809 GLU A O 1
ATOM 6444 N N . LYS A 1 810 ? 39.644 9.563 -19.139 1.00 84.38 810 LYS A N 1
ATOM 6445 C CA . LYS A 1 810 ? 40.206 8.605 -20.101 1.00 84.38 810 LYS A CA 1
ATOM 6446 C C . LYS A 1 810 ? 39.617 7.197 -19.975 1.00 84.38 810 LYS A C 1
ATOM 6448 O O . LYS A 1 810 ? 40.315 6.206 -20.215 1.00 84.38 810 LYS A O 1
ATOM 6453 N N . LYS A 1 811 ? 38.349 7.095 -19.555 1.00 83.75 811 LYS A N 1
ATOM 6454 C CA . LYS A 1 811 ? 37.631 5.824 -19.400 1.00 83.75 811 LYS A CA 1
ATOM 6455 C C . LYS A 1 811 ? 36.702 5.567 -20.582 1.00 83.75 811 LYS A C 1
ATOM 6457 O O . LYS A 1 811 ? 35.928 6.440 -20.962 1.00 83.75 811 LYS A O 1
ATOM 6462 N N . THR A 1 812 ? 36.745 4.356 -21.125 1.00 87.06 812 THR A N 1
ATOM 6463 C CA . THR A 1 812 ? 35.833 3.881 -22.180 1.00 87.06 812 THR A CA 1
ATOM 6464 C C . THR A 1 812 ? 34.467 3.452 -21.610 1.00 87.06 812 THR A C 1
ATOM 6466 O O . THR A 1 812 ? 34.353 3.183 -20.405 1.00 87.06 812 THR A O 1
ATOM 6469 N N . PRO A 1 813 ? 33.417 3.305 -22.448 1.00 86.50 813 PRO A N 1
ATOM 6470 C CA . PRO A 1 813 ? 32.134 2.717 -22.055 1.00 86.50 813 PRO A CA 1
ATOM 6471 C C . PRO A 1 813 ? 32.260 1.375 -21.322 1.00 86.50 813 PRO A C 1
ATOM 6473 O O . PRO A 1 813 ? 31.586 1.158 -20.313 1.00 86.50 813 PRO A O 1
ATOM 6476 N N . LEU A 1 814 ? 33.151 0.490 -21.785 1.00 84.06 814 LEU A N 1
ATOM 6477 C CA . LEU A 1 814 ? 33.390 -0.806 -21.150 1.00 84.06 814 LEU A CA 1
ATOM 6478 C C . LEU A 1 814 ? 34.023 -0.641 -19.764 1.00 84.06 814 LEU A C 1
ATOM 6480 O O . LEU A 1 814 ? 33.563 -1.249 -18.796 1.00 84.06 814 LEU A O 1
ATOM 6484 N N . GLN A 1 815 ? 35.035 0.219 -19.631 1.00 80.25 815 GLN A N 1
ATOM 6485 C CA . GLN A 1 815 ? 35.635 0.505 -18.328 1.00 80.25 815 GLN A CA 1
ATOM 6486 C C . GLN A 1 815 ? 34.626 1.115 -17.357 1.00 80.25 815 GLN A C 1
ATOM 6488 O O . GLN A 1 815 ? 34.642 0.778 -16.174 1.00 80.25 815 GLN A O 1
ATOM 6493 N N . LEU A 1 816 ? 33.743 1.998 -17.823 1.00 85.44 816 LEU A N 1
ATOM 6494 C CA . LEU A 1 816 ? 32.682 2.578 -17.002 1.00 85.44 816 LEU A CA 1
ATOM 6495 C C . LEU A 1 816 ? 31.674 1.516 -16.545 1.00 85.44 816 LEU A C 1
ATOM 6497 O O . LEU A 1 816 ? 31.355 1.480 -15.358 1.00 85.44 816 LEU A O 1
ATOM 6501 N N . ALA A 1 817 ? 31.265 0.593 -17.420 1.00 84.94 817 ALA A N 1
ATOM 6502 C CA . ALA A 1 817 ? 30.406 -0.536 -17.051 1.00 84.94 817 ALA A CA 1
ATOM 6503 C C . ALA A 1 817 ? 31.052 -1.448 -15.990 1.00 84.94 817 ALA A C 1
ATOM 6505 O O . ALA A 1 817 ? 30.396 -1.847 -15.027 1.00 84.94 817 ALA A O 1
ATOM 6506 N N . VAL A 1 818 ? 32.354 -1.735 -16.119 1.00 80.06 818 VAL A N 1
ATOM 6507 C CA . VAL A 1 818 ? 33.122 -2.522 -15.133 1.00 80.06 818 VAL A CA 1
ATOM 6508 C C . VAL A 1 818 ? 33.314 -1.751 -13.824 1.00 80.06 818 VAL A C 1
ATOM 6510 O O . VAL A 1 818 ? 33.274 -2.340 -12.746 1.00 80.06 818 VAL A O 1
ATOM 6513 N N . ASN A 1 819 ? 33.503 -0.430 -13.890 1.00 78.62 819 ASN A N 1
ATOM 6514 C CA . ASN A 1 819 ? 33.615 0.427 -12.710 1.00 78.62 819 ASN A CA 1
ATOM 6515 C C . ASN A 1 819 ? 32.302 0.511 -11.918 1.00 78.62 819 ASN A C 1
ATOM 6517 O O . ASN A 1 819 ? 32.343 0.653 -10.694 1.00 78.62 819 ASN A O 1
ATOM 6521 N N . ALA A 1 820 ? 31.167 0.474 -12.614 1.00 77.75 820 ALA A N 1
ATOM 6522 C CA . ALA A 1 820 ? 29.840 0.595 -12.028 1.00 77.75 820 ALA A CA 1
ATOM 6523 C C . ALA A 1 820 ? 29.287 -0.729 -11.477 1.00 77.75 820 ALA A C 1
ATOM 6525 O O . ALA A 1 820 ? 28.382 -0.695 -10.641 1.00 77.75 820 ALA A O 1
ATOM 6526 N N . ALA A 1 821 ? 29.829 -1.878 -11.901 1.00 70.19 821 ALA A N 1
ATOM 6527 C CA . ALA A 1 821 ? 29.471 -3.188 -11.360 1.00 70.19 821 ALA A CA 1
ATOM 6528 C C . ALA A 1 821 ? 29.634 -3.211 -9.828 1.00 70.19 821 ALA A C 1
ATOM 6530 O O . ALA A 1 821 ? 30.652 -2.770 -9.290 1.00 70.19 821 ALA A O 1
ATOM 6531 N N . ARG A 1 822 ? 28.603 -3.687 -9.116 1.00 59.94 822 ARG A N 1
ATOM 6532 C CA . ARG A 1 822 ? 28.571 -3.771 -7.647 1.00 59.94 822 ARG A CA 1
ATOM 6533 C C . ARG A 1 822 ? 28.562 -5.239 -7.222 1.00 59.94 822 ARG A C 1
ATOM 6535 O O . ARG A 1 822 ? 27.591 -5.938 -7.472 1.00 59.94 822 ARG A O 1
ATOM 6542 N N . GLY A 1 823 ? 29.600 -5.680 -6.513 1.00 60.97 823 GLY A N 1
ATOM 6543 C CA . GLY A 1 823 ? 29.698 -7.056 -6.002 1.00 60.97 823 GLY A CA 1
ATOM 6544 C C . GLY A 1 823 ? 30.372 -8.019 -6.987 1.00 60.97 823 GLY A C 1
ATOM 6545 O O . GLY A 1 823 ? 31.208 -7.593 -7.773 1.00 60.97 823 GLY A O 1
ATOM 6546 N N . ASN A 1 824 ? 30.040 -9.314 -6.908 1.00 57.88 824 ASN A N 1
ATOM 6547 C CA . ASN A 1 824 ? 30.617 -10.373 -7.757 1.00 57.88 824 ASN A CA 1
ATOM 6548 C C . ASN A 1 824 ? 29.778 -10.696 -9.011 1.00 57.88 824 ASN A C 1
ATOM 6550 O O . ASN A 1 824 ? 30.171 -11.574 -9.782 1.00 57.88 824 ASN A O 1
ATOM 6554 N N . ASP A 1 825 ? 28.651 -10.012 -9.222 1.00 59.91 825 ASP A N 1
ATOM 6555 C CA . ASP A 1 825 ? 27.771 -10.244 -10.368 1.00 59.91 825 ASP A CA 1
ATOM 6556 C C . ASP A 1 825 ? 28.304 -9.531 -11.619 1.00 59.91 825 ASP A C 1
ATOM 6558 O O . ASP A 1 825 ? 28.709 -8.366 -11.574 1.00 59.91 825 ASP A O 1
ATOM 6562 N N . ILE A 1 826 ? 28.328 -10.241 -12.751 1.00 63.56 826 ILE A N 1
ATOM 6563 C CA . ILE A 1 826 ? 28.721 -9.658 -14.033 1.00 63.56 826 ILE A CA 1
ATOM 6564 C C . ILE A 1 826 ? 27.548 -8.851 -14.602 1.00 63.56 826 ILE A C 1
ATOM 6566 O O . ILE A 1 826 ? 26.450 -9.374 -14.786 1.00 63.56 826 ILE A O 1
ATOM 6570 N N . ASN A 1 827 ? 27.767 -7.562 -14.868 1.00 71.19 827 ASN A N 1
ATOM 6571 C CA . ASN A 1 827 ? 26.754 -6.717 -15.503 1.00 71.19 827 ASN A CA 1
ATOM 6572 C C . ASN A 1 82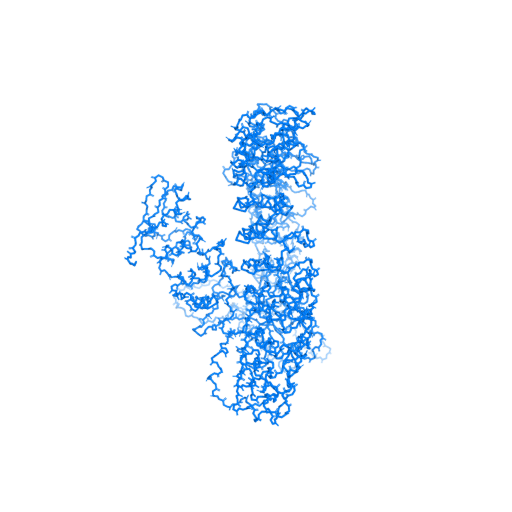7 ? 26.421 -7.257 -16.904 1.00 71.19 827 ASN A C 1
ATOM 6574 O O . ASN A 1 827 ? 27.319 -7.624 -17.669 1.00 71.19 827 ASN A O 1
ATOM 6578 N N . SER A 1 828 ? 25.139 -7.248 -17.276 1.00 76.56 828 SER A N 1
ATOM 6579 C CA . SER A 1 828 ? 24.681 -7.778 -18.570 1.00 76.56 828 SER A CA 1
ATOM 6580 C C . SER A 1 828 ? 25.274 -7.004 -19.751 1.00 76.56 828 SER A C 1
ATOM 6582 O O . SER A 1 828 ? 25.549 -7.572 -20.808 1.00 76.56 828 SER A O 1
ATOM 6584 N N . VAL A 1 829 ? 25.531 -5.705 -19.578 1.00 78.69 829 VAL A N 1
ATOM 6585 C CA . VAL A 1 829 ? 26.243 -4.894 -20.569 1.00 78.69 829 VAL A CA 1
ATOM 6586 C C . VAL A 1 829 ? 27.702 -5.334 -20.735 1.00 78.69 829 VAL A C 1
ATOM 6588 O O . VAL A 1 829 ? 28.196 -5.357 -21.862 1.00 78.69 829 VAL A O 1
ATOM 6591 N N . VAL A 1 830 ? 28.388 -5.743 -19.662 1.00 77.00 830 VAL A N 1
ATOM 6592 C CA . VAL A 1 830 ? 29.771 -6.248 -19.747 1.00 77.00 830 VAL A CA 1
ATOM 6593 C C . VAL A 1 830 ? 29.813 -7.541 -20.564 1.00 77.00 830 VAL A C 1
ATOM 6595 O O . VAL A 1 830 ? 30.687 -7.696 -21.410 1.00 77.00 830 VAL A O 1
ATOM 6598 N N . GLU A 1 831 ? 28.834 -8.437 -20.411 1.00 73.62 831 GLU A N 1
ATOM 6599 C CA . GLU A 1 831 ? 28.735 -9.643 -21.249 1.00 73.62 831 GLU A CA 1
ATOM 6600 C C . GLU A 1 831 ? 28.541 -9.332 -22.737 1.00 73.62 831 GLU A C 1
ATOM 6602 O O . GLU A 1 831 ? 29.078 -10.044 -23.592 1.00 73.62 831 GLU A O 1
ATOM 6607 N N . ILE A 1 832 ? 27.779 -8.275 -23.045 1.00 73.12 832 ILE A N 1
ATOM 6608 C CA . ILE A 1 832 ? 27.556 -7.806 -24.417 1.00 73.12 832 ILE A CA 1
ATOM 6609 C C . ILE A 1 832 ? 28.870 -7.301 -25.000 1.00 73.12 832 ILE A C 1
ATOM 6611 O O . ILE A 1 832 ? 29.274 -7.809 -26.043 1.00 73.12 832 ILE A O 1
ATOM 6615 N N . PHE A 1 833 ? 29.570 -6.401 -24.300 1.00 72.00 833 PHE A N 1
ATOM 6616 C CA . PHE A 1 833 ? 30.892 -5.909 -24.708 1.00 72.00 833 PHE A CA 1
ATOM 6617 C C . PHE A 1 833 ? 31.942 -7.020 -24.860 1.00 72.00 833 PHE A C 1
ATOM 6619 O O . PHE A 1 833 ? 32.824 -6.920 -25.708 1.00 72.00 833 PHE A O 1
ATOM 6626 N N . LEU A 1 834 ? 31.829 -8.106 -24.089 1.00 67.38 834 LEU A N 1
ATOM 6627 C CA . LEU A 1 834 ? 32.728 -9.264 -24.152 1.00 67.38 834 LEU A CA 1
ATOM 6628 C C . LEU A 1 834 ? 32.278 -10.363 -25.140 1.00 67.38 834 LEU A C 1
ATOM 6630 O O . LEU A 1 834 ? 32.993 -11.352 -25.319 1.00 67.38 834 LEU A O 1
ATOM 6634 N N . GLY A 1 835 ? 31.122 -10.209 -25.799 1.00 61.69 835 GLY A N 1
ATOM 6635 C CA . GLY A 1 835 ? 30.640 -11.106 -26.858 1.00 61.69 835 GLY A CA 1
ATOM 6636 C C . GLY A 1 835 ? 30.128 -12.476 -26.388 1.00 61.69 835 GLY A C 1
ATOM 6637 O O . GLY A 1 835 ? 30.131 -13.427 -27.168 1.00 61.69 835 GLY A O 1
ATOM 6638 N N . ILE A 1 836 ? 29.695 -12.615 -25.130 1.00 54.53 836 ILE A N 1
ATOM 6639 C CA . ILE A 1 836 ? 29.375 -13.922 -24.511 1.00 54.53 836 ILE A CA 1
ATOM 6640 C C . ILE A 1 836 ? 27.999 -14.467 -24.948 1.00 54.53 836 ILE A C 1
ATOM 6642 O O . ILE A 1 836 ? 27.822 -15.677 -25.060 1.00 54.53 836 ILE A O 1
ATOM 6646 N N . GLN A 1 837 ? 27.039 -13.601 -25.291 1.00 51.88 837 GLN A N 1
ATOM 6647 C CA . GLN A 1 837 ? 25.666 -13.990 -25.668 1.00 51.88 837 GLN A CA 1
ATOM 6648 C C . GLN A 1 837 ? 25.453 -14.202 -27.186 1.00 51.88 837 GLN A C 1
ATOM 6650 O O . GLN A 1 837 ? 24.396 -13.869 -27.722 1.00 51.88 837 GLN A O 1
ATOM 6655 N N . GLY A 1 838 ? 26.458 -14.690 -27.925 1.00 49.72 838 GLY A N 1
ATOM 6656 C CA . GLY A 1 838 ? 26.337 -14.920 -29.379 1.00 49.72 838 GLY A CA 1
ATOM 6657 C C . GLY A 1 838 ? 26.188 -13.639 -30.219 1.00 49.72 838 GLY A C 1
ATOM 6658 O O . GLY A 1 838 ? 25.770 -13.688 -31.375 1.00 49.72 838 GLY A O 1
ATOM 6659 N N . GLN A 1 839 ? 26.530 -12.479 -29.650 1.00 51.66 839 GLN A N 1
ATOM 6660 C CA . GLN A 1 839 ? 26.454 -11.166 -30.304 1.00 51.66 839 GLN A CA 1
ATOM 6661 C C . GLN A 1 839 ? 27.805 -10.693 -30.864 1.00 51.66 839 GLN A C 1
ATOM 6663 O O . GLN A 1 839 ? 28.043 -9.497 -30.983 1.00 51.66 839 GLN A O 1
ATOM 6668 N N . GLU A 1 840 ? 28.680 -11.626 -31.251 1.00 54.62 840 GLU A N 1
ATOM 6669 C CA . GLU A 1 840 ? 30.028 -11.336 -31.778 1.00 54.62 840 GLU A CA 1
ATOM 6670 C C . GLU A 1 840 ? 30.020 -10.457 -33.043 1.00 54.62 840 GLU A C 1
ATOM 6672 O O . GLU A 1 840 ? 31.026 -9.851 -33.382 1.00 54.62 840 GLU A O 1
ATOM 6677 N N . HIS A 1 841 ? 28.880 -10.361 -33.732 1.00 58.59 841 HIS A N 1
ATOM 6678 C CA . HIS A 1 841 ? 28.694 -9.513 -34.909 1.00 58.59 841 HIS A CA 1
ATOM 6679 C C . HIS A 1 841 ? 28.469 -8.025 -34.585 1.00 58.59 841 HIS A C 1
ATOM 6681 O O . HIS A 1 841 ? 28.500 -7.208 -35.501 1.00 58.59 841 HIS A O 1
ATOM 6687 N N . LEU A 1 842 ? 28.183 -7.668 -33.324 1.00 51.88 842 LEU A N 1
ATOM 6688 C CA . LEU A 1 842 ? 27.880 -6.285 -32.924 1.00 51.88 842 LEU A CA 1
ATOM 6689 C C . LEU A 1 842 ? 29.109 -5.498 -32.455 1.00 51.88 842 LEU A C 1
ATOM 6691 O O . LEU A 1 842 ? 29.012 -4.281 -32.340 1.00 51.88 842 LEU A O 1
ATOM 6695 N N . ILE A 1 843 ? 30.224 -6.167 -32.141 1.00 59.34 843 ILE A N 1
ATOM 6696 C CA . ILE A 1 843 ? 31.399 -5.552 -31.507 1.00 59.34 843 ILE A CA 1
ATOM 6697 C C . ILE A 1 843 ? 32.666 -6.186 -32.083 1.00 59.34 843 ILE A C 1
ATOM 6699 O O . ILE A 1 843 ? 32.769 -7.411 -32.166 1.00 59.34 843 ILE A O 1
ATOM 6703 N N . GLU A 1 844 ? 33.638 -5.366 -32.479 1.00 58.03 844 GLU A N 1
ATOM 6704 C CA . GLU A 1 844 ? 34.961 -5.857 -32.869 1.00 58.03 844 GLU A CA 1
ATOM 6705 C C . GLU A 1 844 ? 35.702 -6.449 -31.653 1.00 58.03 844 GLU A C 1
ATOM 6707 O O . GLU A 1 844 ? 35.516 -6.017 -30.517 1.00 58.03 844 GLU A O 1
ATOM 6712 N N . ARG A 1 845 ? 36.540 -7.480 -31.856 1.00 60.12 845 ARG A N 1
ATOM 6713 C CA . ARG A 1 845 ? 37.314 -8.087 -30.751 1.00 60.12 845 ARG A CA 1
ATOM 6714 C C . ARG A 1 845 ? 38.142 -7.009 -30.034 1.00 60.12 845 ARG A C 1
ATOM 6716 O O . ARG A 1 845 ? 38.833 -6.257 -30.714 1.00 60.12 845 ARG A O 1
ATOM 6723 N N . LEU A 1 846 ? 38.121 -7.007 -28.693 1.00 60.00 846 LEU A N 1
ATOM 6724 C CA . LEU A 1 846 ? 38.802 -6.013 -27.846 1.00 60.00 846 LEU A CA 1
ATOM 6725 C C . LEU A 1 846 ? 40.227 -5.695 -28.319 1.00 60.00 846 LEU A C 1
ATOM 6727 O O . LEU A 1 846 ? 41.033 -6.602 -28.568 1.00 60.00 846 LEU A O 1
ATOM 6731 N N . SER A 1 847 ? 40.549 -4.402 -28.369 1.00 62.09 847 SER A N 1
ATOM 6732 C CA . SER A 1 847 ? 41.909 -3.934 -28.615 1.00 62.09 847 SER A CA 1
ATOM 6733 C C . SER A 1 847 ? 42.840 -4.325 -27.451 1.00 62.09 847 SER A C 1
ATOM 6735 O O . SER A 1 847 ? 42.415 -4.465 -26.302 1.00 62.09 847 SER A O 1
ATOM 6737 N N . VAL A 1 848 ? 44.133 -4.527 -27.732 1.00 60.16 848 VAL A N 1
ATOM 6738 C CA . VAL A 1 848 ? 45.140 -4.896 -26.710 1.00 60.16 848 VAL A CA 1
ATOM 6739 C C . VAL A 1 848 ? 45.249 -3.839 -25.593 1.00 60.16 848 VAL A C 1
ATOM 6741 O O . VAL A 1 848 ? 45.268 -4.223 -24.416 1.00 60.16 848 VAL A O 1
ATOM 6744 N N . PRO A 1 849 ? 45.265 -2.522 -25.894 1.00 61.84 849 PRO A N 1
ATOM 6745 C CA . PRO A 1 849 ? 45.256 -1.487 -24.860 1.00 61.84 849 PRO A CA 1
ATOM 6746 C C . PRO A 1 849 ? 44.008 -1.548 -23.973 1.00 61.84 849 PRO A C 1
ATOM 6748 O O . PRO A 1 849 ? 44.112 -1.392 -22.755 1.00 61.84 849 PRO A O 1
ATOM 6751 N N . GLU A 1 850 ? 42.847 -1.840 -24.560 1.00 65.19 850 GLU A N 1
ATOM 6752 C CA . GLU A 1 850 ? 41.573 -1.866 -23.846 1.00 65.19 850 GLU A CA 1
ATOM 6753 C C . GLU A 1 850 ? 41.424 -3.101 -22.954 1.00 65.19 850 GLU A C 1
ATOM 6755 O O . GLU A 1 850 ? 41.062 -2.990 -21.782 1.00 65.19 850 GLU A O 1
ATOM 6760 N N . ALA A 1 851 ? 41.839 -4.275 -23.436 1.00 64.88 851 ALA A N 1
ATOM 6761 C CA . ALA A 1 851 ? 41.904 -5.483 -22.613 1.00 64.88 851 ALA A CA 1
ATOM 6762 C C . ALA A 1 851 ? 42.826 -5.294 -21.391 1.00 64.88 851 ALA A C 1
ATOM 6764 O O . ALA A 1 851 ? 42.502 -5.729 -20.284 1.00 64.88 851 ALA A O 1
ATOM 6765 N N . SER A 1 852 ? 43.948 -4.588 -21.572 1.00 65.50 852 SER A N 1
ATOM 6766 C CA . SER A 1 852 ? 44.909 -4.273 -20.505 1.00 65.50 852 SER A CA 1
ATOM 6767 C C . SER A 1 852 ? 44.319 -3.337 -19.446 1.00 65.50 852 SER A C 1
ATOM 6769 O O . SER A 1 852 ? 44.489 -3.542 -18.238 1.00 65.50 852 SER A O 1
ATOM 6771 N N . LYS A 1 853 ? 43.603 -2.308 -19.902 1.00 70.56 853 LYS A N 1
ATOM 6772 C CA . LYS A 1 853 ? 42.890 -1.328 -19.081 1.00 70.56 853 LYS A CA 1
ATOM 6773 C C . LYS A 1 853 ? 41.759 -1.978 -18.269 1.00 70.56 853 LYS A C 1
ATOM 6775 O O . LYS A 1 853 ? 41.716 -1.806 -17.051 1.00 70.56 853 LYS A O 1
ATOM 6780 N N . VAL A 1 854 ? 40.899 -2.773 -18.910 1.00 71.75 854 VAL A N 1
ATOM 6781 C CA . VAL A 1 854 ? 39.784 -3.498 -18.270 1.00 71.75 854 VAL A CA 1
ATOM 6782 C C . VAL A 1 854 ? 40.290 -4.499 -17.236 1.00 71.75 854 VAL A C 1
ATOM 6784 O O . VAL A 1 854 ? 39.777 -4.541 -16.118 1.00 71.75 854 VAL A O 1
ATOM 6787 N N . LEU A 1 855 ? 41.339 -5.256 -17.567 1.00 71.06 855 LEU A N 1
ATOM 6788 C CA . LEU A 1 855 ? 41.958 -6.201 -16.641 1.00 71.06 855 LEU A CA 1
ATOM 6789 C C . LEU A 1 855 ? 42.515 -5.489 -15.403 1.00 71.06 855 LEU A C 1
ATOM 6791 O O . LEU A 1 855 ? 42.291 -5.945 -14.285 1.00 71.06 855 LEU A O 1
ATOM 6795 N N . ARG A 1 856 ? 43.182 -4.340 -15.570 1.00 69.12 856 ARG A N 1
ATOM 6796 C CA . ARG A 1 856 ? 43.673 -3.533 -14.440 1.00 69.12 856 ARG A CA 1
ATOM 6797 C C . ARG A 1 856 ? 42.534 -3.093 -13.521 1.00 69.12 856 ARG A C 1
ATOM 6799 O O . ARG A 1 856 ? 42.653 -3.225 -12.306 1.00 69.12 856 ARG A O 1
ATOM 6806 N N . THR A 1 857 ? 41.439 -2.594 -14.086 1.00 69.69 857 THR A N 1
ATOM 6807 C CA . THR A 1 857 ? 40.270 -2.143 -13.322 1.00 69.69 857 THR A CA 1
ATOM 6808 C C . THR A 1 857 ? 39.569 -3.298 -12.601 1.00 69.69 857 THR A C 1
ATOM 6810 O O . THR A 1 857 ? 39.241 -3.170 -11.420 1.00 69.69 857 THR A O 1
ATOM 6813 N N . ALA A 1 858 ? 39.379 -4.436 -13.277 1.00 71.31 858 ALA A N 1
ATOM 6814 C CA . ALA A 1 858 ? 38.787 -5.638 -12.690 1.00 71.31 858 ALA A CA 1
ATOM 6815 C C . ALA A 1 858 ? 39.637 -6.175 -11.533 1.00 71.31 858 ALA A C 1
ATOM 6817 O O . ALA A 1 858 ? 39.100 -6.540 -10.488 1.00 71.31 858 ALA A O 1
ATOM 6818 N N . LEU A 1 859 ? 40.965 -6.151 -11.683 1.00 69.69 859 LEU A N 1
ATOM 6819 C CA . LEU A 1 859 ? 41.886 -6.489 -10.607 1.00 69.69 859 LEU A CA 1
ATOM 6820 C C . LEU A 1 859 ? 41.753 -5.481 -9.460 1.00 69.69 859 LEU A C 1
ATOM 6822 O O . LEU A 1 859 ? 41.382 -5.891 -8.376 1.00 69.69 859 LEU A O 1
ATOM 6826 N N . GLN A 1 860 ? 41.913 -4.171 -9.657 1.00 67.75 860 GLN A N 1
ATOM 6827 C CA . GLN A 1 860 ? 41.788 -3.188 -8.558 1.00 67.75 860 GLN A CA 1
ATOM 6828 C C . GLN A 1 860 ? 40.508 -3.338 -7.707 1.00 67.75 860 GLN A C 1
ATOM 6830 O O . GLN A 1 860 ? 40.538 -3.060 -6.508 1.00 67.75 860 GLN A O 1
ATOM 6835 N N . ARG A 1 861 ? 39.403 -3.814 -8.300 1.00 66.06 861 ARG A N 1
ATOM 6836 C CA . ARG A 1 861 ? 38.130 -4.094 -7.611 1.00 66.06 861 ARG A CA 1
ATOM 6837 C C . ARG A 1 861 ? 37.945 -5.523 -7.075 1.00 66.06 861 ARG A C 1
ATOM 6839 O O . ARG A 1 861 ? 36.951 -5.768 -6.399 1.00 66.06 861 ARG A O 1
ATOM 6846 N N . LYS A 1 862 ? 38.892 -6.437 -7.306 1.00 69.25 862 LYS A N 1
ATOM 6847 C CA . LYS A 1 862 ? 38.854 -7.873 -6.950 1.00 69.25 862 LYS A CA 1
ATOM 6848 C C . LYS A 1 862 ? 37.791 -8.689 -7.701 1.00 69.25 862 LYS A C 1
ATOM 6850 O O . LYS A 1 862 ? 37.209 -9.616 -7.147 1.00 69.25 862 LYS A O 1
ATOM 6855 N N . TYR A 1 863 ? 37.531 -8.370 -8.969 1.00 72.19 863 TYR A N 1
ATOM 6856 C CA . TYR A 1 863 ? 36.484 -9.007 -9.782 1.00 72.19 863 TYR A CA 1
ATOM 6857 C C . TYR A 1 863 ? 37.044 -10.142 -10.647 1.00 72.19 863 TYR A C 1
ATOM 6859 O O . TYR A 1 863 ? 37.339 -9.970 -11.833 1.00 72.19 863 TYR A O 1
ATOM 6867 N N . ALA A 1 864 ? 37.174 -11.327 -10.043 1.00 66.88 864 ALA A N 1
ATOM 6868 C CA . ALA A 1 864 ? 37.732 -12.522 -10.683 1.00 66.88 864 ALA A CA 1
ATOM 6869 C C . ALA A 1 864 ? 36.998 -12.970 -11.972 1.00 66.88 864 ALA A C 1
ATOM 6871 O O . ALA A 1 864 ? 37.691 -13.300 -12.939 1.00 66.88 864 ALA A O 1
ATOM 6872 N N . PRO A 1 865 ? 35.648 -12.933 -12.072 1.00 67.94 865 PRO A N 1
ATOM 6873 C CA . PRO A 1 865 ? 34.945 -13.335 -13.297 1.00 67.94 865 PRO A CA 1
ATOM 6874 C C . PRO A 1 865 ? 35.268 -12.443 -14.505 1.00 67.94 865 PRO A C 1
ATOM 6876 O O . PRO A 1 865 ? 35.549 -12.947 -15.591 1.00 67.94 865 PRO A O 1
ATOM 6879 N N . ILE A 1 866 ? 35.305 -11.121 -14.310 1.00 69.25 866 ILE A N 1
ATOM 6880 C CA . ILE A 1 866 ? 35.614 -10.150 -15.373 1.00 69.25 866 ILE A CA 1
ATOM 6881 C C . ILE A 1 866 ? 37.096 -10.236 -15.757 1.00 69.25 866 ILE A C 1
ATOM 6883 O O . ILE A 1 866 ? 37.425 -10.225 -16.942 1.00 69.25 866 ILE A O 1
ATOM 6887 N N . ALA A 1 867 ? 37.991 -10.393 -14.773 1.00 69.75 867 ALA A N 1
ATOM 6888 C CA . ALA A 1 867 ? 39.419 -10.586 -15.021 1.00 69.75 867 ALA A CA 1
ATOM 6889 C C . ALA A 1 867 ? 39.693 -11.858 -15.842 1.00 69.75 867 ALA A C 1
ATOM 6891 O O . ALA A 1 867 ? 40.465 -11.821 -16.800 1.00 69.75 867 ALA A O 1
ATOM 6892 N N . LYS A 1 868 ? 39.013 -12.967 -15.518 1.00 70.06 868 LYS A N 1
ATOM 6893 C CA . LYS A 1 868 ? 39.066 -14.217 -16.288 1.00 70.06 868 LYS A CA 1
ATOM 6894 C C . LYS A 1 868 ? 38.632 -14.006 -17.740 1.00 70.06 868 LYS A C 1
ATOM 6896 O O . LYS A 1 868 ? 39.361 -14.385 -18.653 1.00 70.06 868 LYS A O 1
ATOM 6901 N N . LEU A 1 869 ? 37.480 -13.379 -17.958 1.00 67.62 869 LEU A N 1
ATOM 6902 C CA . LEU A 1 869 ? 36.919 -13.195 -19.299 1.00 67.62 869 LEU A CA 1
ATOM 6903 C C . LEU A 1 869 ? 37.756 -12.243 -20.165 1.00 67.62 869 LEU A C 1
ATOM 6905 O O . LEU A 1 869 ? 37.990 -12.528 -21.341 1.00 67.62 869 LEU A O 1
ATOM 6909 N N . ALA A 1 870 ? 38.272 -11.156 -19.581 1.00 68.06 870 ALA A N 1
ATOM 6910 C CA . ALA A 1 870 ? 39.195 -10.245 -20.260 1.00 68.06 870 ALA A CA 1
ATOM 6911 C C . ALA A 1 870 ? 40.486 -10.966 -20.698 1.00 68.06 870 ALA A C 1
ATOM 6913 O O . ALA A 1 870 ? 40.962 -10.775 -21.819 1.00 68.06 870 ALA A O 1
ATOM 6914 N N . LEU A 1 871 ? 41.021 -11.850 -19.845 1.00 69.44 871 LEU A N 1
ATOM 6915 C CA . LEU A 1 871 ? 42.198 -12.668 -20.153 1.00 69.44 871 LEU A CA 1
ATOM 6916 C C . LEU A 1 871 ? 41.927 -13.722 -21.234 1.00 69.44 871 LEU A C 1
ATOM 6918 O O . LEU A 1 871 ? 42.812 -13.993 -22.048 1.00 69.44 871 LEU A O 1
ATOM 6922 N N . GLU A 1 872 ? 40.740 -14.327 -21.266 1.00 67.69 872 GLU A N 1
ATOM 6923 C CA . GLU A 1 872 ? 40.364 -15.344 -22.259 1.00 67.69 872 GLU A CA 1
ATOM 6924 C C . GLU A 1 872 ? 40.172 -14.754 -23.667 1.00 67.69 872 GLU A C 1
ATOM 6926 O O . GLU A 1 872 ? 40.563 -15.394 -24.644 1.00 67.69 872 GLU A O 1
ATOM 6931 N N . ARG A 1 873 ? 39.628 -13.532 -23.781 1.00 64.44 873 ARG A N 1
ATOM 6932 C CA . ARG A 1 873 ? 39.254 -12.899 -25.063 1.00 64.44 873 ARG A CA 1
ATOM 6933 C C . ARG A 1 873 ? 40.320 -11.971 -25.683 1.00 64.44 873 ARG A C 1
ATOM 6935 O O . ARG A 1 873 ? 40.174 -11.622 -26.854 1.00 64.44 873 ARG A O 1
ATOM 6942 N N . SER A 1 874 ? 41.386 -11.592 -24.965 1.00 63.19 874 SER A N 1
ATOM 6943 C CA . SER A 1 874 ? 42.479 -10.750 -25.507 1.00 63.19 874 SER A CA 1
ATOM 6944 C C . SER A 1 874 ? 43.317 -11.457 -26.594 1.00 63.19 874 SER A C 1
ATOM 6946 O O . SER A 1 874 ? 43.631 -12.643 -26.463 1.00 63.19 874 SER A O 1
ATOM 6948 N N . ARG A 1 875 ? 43.711 -10.721 -27.654 1.00 52.50 875 ARG A N 1
ATOM 6949 C CA . ARG A 1 875 ? 44.511 -11.207 -28.806 1.00 52.50 875 ARG A CA 1
ATOM 6950 C C . ARG A 1 875 ? 46.034 -11.271 -28.575 1.00 52.50 875 ARG A C 1
ATOM 6952 O O . ARG A 1 875 ? 46.678 -12.014 -29.307 1.00 52.50 875 ARG A O 1
ATOM 6959 N N . ALA A 1 876 ? 46.618 -10.514 -27.639 1.00 49.31 876 ALA A N 1
ATOM 6960 C CA . ALA A 1 876 ? 48.081 -10.412 -27.481 1.00 49.31 876 ALA A CA 1
ATOM 6961 C C . ALA A 1 876 ? 48.522 -10.002 -26.058 1.00 49.31 876 ALA A C 1
ATOM 6963 O O . ALA A 1 876 ? 47.679 -9.636 -25.234 1.00 49.31 876 ALA A O 1
ATOM 6964 N N . ASP A 1 877 ? 49.838 -10.087 -25.813 1.00 52.09 877 ASP A N 1
ATOM 6965 C CA . ASP A 1 877 ? 50.571 -9.740 -24.585 1.00 52.09 877 ASP A CA 1
ATOM 6966 C C . ASP A 1 877 ? 50.002 -8.515 -23.862 1.00 52.09 877 ASP A C 1
ATOM 6968 O O . ASP A 1 877 ? 50.045 -7.390 -24.364 1.00 52.09 877 ASP A O 1
ATOM 6972 N N . VAL A 1 878 ? 49.504 -8.710 -22.642 1.00 52.44 878 VAL A N 1
ATOM 6973 C CA . VAL A 1 878 ? 49.139 -7.594 -21.768 1.00 52.44 878 VAL A CA 1
ATOM 6974 C C . VAL A 1 878 ? 50.435 -7.054 -21.158 1.00 52.44 878 VAL A C 1
ATOM 6976 O O . VAL A 1 878 ? 50.884 -7.526 -20.115 1.00 52.44 878 VAL A O 1
ATOM 6979 N N . HIS A 1 879 ? 51.087 -6.109 -21.837 1.00 49.06 879 HIS A N 1
ATOM 6980 C CA . HIS A 1 879 ? 52.325 -5.498 -21.353 1.00 49.06 879 HIS A CA 1
ATOM 6981 C C . HIS A 1 879 ? 52.033 -4.521 -20.200 1.00 49.06 879 HIS A C 1
ATOM 6983 O O . HIS A 1 879 ? 51.205 -3.615 -20.328 1.00 49.06 879 HIS A O 1
ATOM 6989 N N . TYR A 1 880 ? 52.707 -4.705 -19.060 1.00 51.91 880 TYR A N 1
ATOM 6990 C CA . TYR A 1 880 ? 52.559 -3.853 -17.877 1.00 51.91 880 TYR A CA 1
ATOM 6991 C C . TYR A 1 880 ? 53.768 -2.921 -17.732 1.00 51.91 880 TYR A C 1
ATOM 6993 O O . TYR A 1 880 ? 54.895 -3.409 -17.768 1.00 51.91 880 TYR A O 1
ATOM 7001 N N . PRO A 1 881 ? 53.560 -1.607 -17.533 1.00 41.41 881 PRO A N 1
ATOM 7002 C CA . PRO A 1 881 ? 54.656 -0.685 -17.258 1.00 41.41 881 PRO A CA 1
ATOM 7003 C C . PRO A 1 881 ? 55.301 -0.991 -15.897 1.00 41.41 881 PRO A C 1
ATOM 7005 O O . PRO A 1 881 ? 54.609 -1.324 -14.930 1.00 41.41 881 PRO A O 1
ATOM 7008 N N . GLU A 1 882 ? 56.628 -0.876 -15.833 1.00 38.69 882 GLU A N 1
ATOM 7009 C CA . GLU A 1 882 ? 57.440 -1.160 -14.647 1.00 38.69 882 GLU A CA 1
ATOM 7010 C C . GLU A 1 882 ? 57.004 -0.318 -13.431 1.00 38.69 882 GLU A C 1
ATOM 7012 O O . GLU A 1 882 ? 56.841 0.897 -13.523 1.00 38.69 882 GLU A O 1
ATOM 7017 N N . GLY A 1 883 ? 56.818 -0.969 -12.273 1.00 45.84 883 GLY A N 1
ATOM 7018 C CA . GLY A 1 883 ? 56.586 -0.305 -10.978 1.00 45.84 883 GLY A CA 1
ATOM 7019 C C . GLY A 1 883 ? 55.200 -0.486 -10.340 1.00 45.84 883 GLY A C 1
ATOM 7020 O O . GLY A 1 883 ? 55.035 -0.154 -9.167 1.00 45.84 883 GLY A O 1
ATOM 7021 N N . ILE A 1 884 ? 54.217 -1.059 -11.044 1.00 50.34 884 ILE A N 1
ATOM 7022 C CA . ILE A 1 884 ? 52.885 -1.395 -10.496 1.00 50.34 884 ILE A CA 1
ATOM 7023 C C . ILE A 1 884 ? 52.810 -2.911 -10.258 1.00 50.34 884 ILE A C 1
ATOM 7025 O O . ILE A 1 884 ? 53.301 -3.677 -11.085 1.00 50.34 884 ILE A O 1
ATOM 7029 N N . SER A 1 885 ? 52.209 -3.356 -9.146 1.00 54.88 885 SER A N 1
ATOM 7030 C CA . SER A 1 885 ? 52.053 -4.788 -8.850 1.00 54.88 885 SER A CA 1
ATOM 7031 C C . SER A 1 885 ? 51.406 -5.542 -10.013 1.00 54.88 885 SER A C 1
ATOM 7033 O O . SER A 1 885 ? 50.373 -5.130 -10.546 1.00 54.88 885 SER A O 1
ATOM 7035 N N . THR A 1 886 ? 52.052 -6.624 -10.449 1.00 61.94 886 THR A N 1
ATOM 7036 C CA . THR A 1 886 ? 51.624 -7.381 -11.634 1.00 61.94 886 THR A CA 1
ATOM 7037 C C . THR A 1 886 ? 50.289 -8.097 -11.369 1.00 61.94 886 THR A C 1
ATOM 7039 O O . THR A 1 886 ? 49.970 -8.402 -10.218 1.00 61.94 886 THR A O 1
ATOM 7042 N N . PRO A 1 887 ? 49.490 -8.442 -12.399 1.00 58.03 887 PRO A N 1
ATOM 7043 C CA . PRO A 1 887 ? 48.296 -9.286 -12.227 1.00 58.03 887 PRO A CA 1
ATOM 7044 C C . PRO A 1 887 ? 48.574 -10.591 -11.494 1.00 58.03 887 PRO A C 1
ATOM 7046 O O . PRO A 1 887 ? 47.712 -11.115 -10.796 1.00 58.03 887 PRO A O 1
ATOM 7049 N N . PHE A 1 888 ? 49.796 -11.094 -11.663 1.00 63.31 888 PHE A N 1
ATOM 7050 C CA . PHE A 1 888 ? 50.305 -12.278 -11.003 1.00 63.31 888 PHE A CA 1
ATOM 7051 C C . PHE A 1 888 ? 50.449 -12.062 -9.489 1.00 63.31 888 PHE A C 1
ATOM 7053 O O . PHE A 1 888 ? 49.984 -12.888 -8.709 1.00 63.31 888 PHE A O 1
ATOM 7060 N N . GLU A 1 889 ? 51.005 -10.924 -9.063 1.00 64.56 889 GLU A N 1
ATOM 7061 C CA . GLU A 1 889 ? 51.080 -10.529 -7.649 1.00 64.56 889 GLU A CA 1
ATOM 7062 C C . GLU A 1 889 ? 49.687 -10.342 -7.033 1.00 64.56 889 GLU A C 1
ATOM 7064 O O . GLU A 1 889 ? 49.431 -10.873 -5.955 1.00 64.56 889 GLU A O 1
ATOM 7069 N N . TYR A 1 890 ? 48.758 -9.684 -7.735 1.00 64.69 890 TYR A N 1
ATOM 7070 C CA . TYR A 1 890 ? 47.383 -9.483 -7.254 1.00 64.69 890 TYR A CA 1
ATOM 7071 C C . TYR A 1 890 ? 46.582 -10.789 -7.135 1.00 64.69 890 TYR A C 1
ATOM 7073 O O . TYR A 1 890 ? 45.893 -11.007 -6.136 1.00 64.69 890 TYR A O 1
ATOM 7081 N N . ALA A 1 891 ? 46.700 -11.695 -8.113 1.00 63.31 891 ALA A N 1
ATOM 7082 C CA . ALA A 1 891 ? 46.066 -13.013 -8.053 1.00 63.31 891 ALA A CA 1
ATOM 7083 C C . ALA A 1 891 ? 46.588 -13.839 -6.862 1.00 63.31 891 ALA A C 1
ATOM 7085 O O . ALA A 1 891 ? 45.811 -14.515 -6.181 1.00 63.31 891 ALA A O 1
ATOM 7086 N N . ILE A 1 892 ? 47.891 -13.735 -6.566 1.00 66.38 892 ILE A N 1
ATOM 7087 C CA . ILE A 1 892 ? 48.524 -14.375 -5.406 1.00 66.38 892 ILE A CA 1
ATOM 7088 C C . ILE A 1 892 ? 48.085 -13.713 -4.100 1.00 66.38 892 ILE A C 1
ATOM 7090 O O . ILE A 1 892 ? 47.781 -14.433 -3.153 1.00 66.38 892 ILE A O 1
ATOM 7094 N N . GLU A 1 893 ? 48.010 -12.380 -4.041 1.00 64.31 893 GLU A N 1
ATOM 7095 C CA . GLU A 1 893 ? 47.557 -11.601 -2.881 1.00 64.31 893 GLU A CA 1
ATOM 7096 C C . GLU A 1 893 ? 46.117 -11.908 -2.469 1.00 64.31 893 GLU A C 1
ATOM 7098 O O . GLU A 1 893 ? 45.817 -11.860 -1.273 1.00 64.31 893 GLU A O 1
ATOM 7103 N N . TRP A 1 894 ? 45.232 -12.260 -3.402 1.00 64.50 894 TRP A N 1
ATOM 7104 C CA . TRP A 1 894 ? 43.827 -12.570 -3.095 1.00 64.50 894 TRP A CA 1
ATOM 7105 C C . TRP A 1 894 ? 43.518 -14.066 -3.029 1.00 64.50 894 TRP A C 1
ATOM 7107 O O . TRP A 1 894 ? 42.491 -14.435 -2.472 1.00 64.50 894 TRP A O 1
ATOM 7117 N N . GLY A 1 895 ? 44.427 -14.929 -3.495 1.00 62.97 895 GLY A N 1
ATOM 7118 C CA . GLY A 1 895 ? 44.243 -16.384 -3.479 1.00 62.97 895 GLY A CA 1
ATOM 7119 C C . GLY A 1 895 ? 43.359 -16.918 -4.614 1.00 62.97 895 GLY A C 1
ATOM 7120 O O . GLY A 1 895 ? 42.827 -18.022 -4.507 1.00 62.97 895 GLY A O 1
ATOM 7121 N N . GLU A 1 896 ? 43.209 -16.163 -5.705 1.00 68.62 896 GLU A N 1
ATOM 7122 C CA . GLU A 1 896 ? 42.344 -16.507 -6.841 1.00 68.62 896 GLU A CA 1
ATOM 7123 C C . GLU A 1 896 ? 43.013 -17.524 -7.778 1.00 68.62 896 GLU A C 1
ATOM 7125 O O . GLU A 1 896 ? 43.677 -17.187 -8.762 1.00 68.62 896 GLU A O 1
ATOM 7130 N N . THR A 1 897 ? 42.831 -18.808 -7.460 1.00 67.19 897 THR A N 1
ATOM 7131 C CA . THR A 1 897 ? 43.467 -19.934 -8.170 1.00 67.19 897 THR A CA 1
ATOM 7132 C C . THR A 1 897 ? 43.100 -20.018 -9.656 1.00 67.19 897 THR A C 1
ATOM 7134 O O . THR A 1 897 ? 43.923 -20.442 -10.459 1.00 67.19 897 THR A O 1
ATOM 7137 N N . THR A 1 898 ? 41.898 -19.579 -10.043 1.00 66.31 898 THR A N 1
ATOM 7138 C CA . THR A 1 898 ? 41.385 -19.684 -11.420 1.00 66.31 898 THR A CA 1
ATOM 7139 C C . THR A 1 898 ? 42.026 -18.671 -12.370 1.00 66.31 898 THR A C 1
ATOM 7141 O O . THR A 1 898 ? 42.410 -19.024 -13.484 1.00 66.31 898 THR A O 1
ATOM 7144 N N . VAL A 1 899 ? 42.194 -17.423 -11.919 1.00 65.50 899 VAL A N 1
ATOM 7145 C CA . VAL A 1 899 ? 42.927 -16.379 -12.651 1.00 65.50 899 VAL A CA 1
ATOM 7146 C C . VAL A 1 899 ? 44.399 -16.779 -12.767 1.00 65.50 899 VAL A C 1
ATOM 7148 O O . VAL A 1 899 ? 44.988 -16.657 -13.840 1.00 65.50 899 VAL A O 1
ATOM 7151 N N . LEU A 1 900 ? 44.968 -17.342 -11.695 1.00 67.75 900 LEU A N 1
ATOM 7152 C CA . LEU A 1 900 ? 46.338 -17.851 -11.686 1.00 67.75 900 LEU A CA 1
ATOM 7153 C C . LEU A 1 900 ? 46.531 -19.015 -12.673 1.00 67.75 900 LEU A C 1
ATOM 7155 O O . LEU A 1 900 ? 47.506 -19.011 -13.417 1.00 67.75 900 LEU A O 1
ATOM 7159 N N . ASP A 1 901 ? 45.597 -19.967 -12.749 1.00 66.62 901 ASP A N 1
ATOM 7160 C CA . ASP A 1 901 ? 45.662 -21.094 -13.692 1.00 66.62 901 ASP A CA 1
ATOM 7161 C C . ASP A 1 901 ? 45.656 -20.617 -15.161 1.00 66.62 901 ASP A C 1
ATOM 7163 O O . ASP A 1 901 ? 46.372 -21.172 -15.998 1.00 66.62 901 ASP A O 1
ATOM 7167 N N . ILE A 1 902 ? 44.893 -19.567 -15.489 1.00 66.75 902 ILE A N 1
ATOM 7168 C CA . ILE A 1 902 ? 44.870 -18.969 -16.837 1.00 66.75 902 ILE A CA 1
ATOM 7169 C C . ILE A 1 902 ? 46.184 -18.240 -17.136 1.00 66.75 902 ILE A C 1
ATOM 7171 O O . ILE A 1 902 ? 46.737 -18.407 -18.224 1.00 66.75 902 ILE A O 1
ATOM 7175 N N . LEU A 1 903 ? 46.712 -17.481 -16.171 1.00 65.75 903 LEU A N 1
ATOM 7176 C CA . LEU A 1 903 ? 48.006 -16.802 -16.296 1.00 65.75 903 LEU A CA 1
ATOM 7177 C C . LEU A 1 903 ? 49.164 -17.803 -16.448 1.00 65.75 903 LEU A C 1
ATOM 7179 O O . LEU A 1 903 ? 50.040 -17.585 -17.277 1.00 65.75 903 LEU A O 1
ATOM 7183 N N . ILE A 1 904 ? 49.139 -18.932 -15.725 1.00 64.94 904 ILE A N 1
ATOM 7184 C CA . ILE A 1 904 ? 50.132 -20.016 -15.838 1.00 64.94 904 ILE A CA 1
ATOM 7185 C C . ILE A 1 904 ? 50.051 -20.698 -17.212 1.00 64.94 904 ILE A C 1
ATOM 7187 O O . ILE A 1 904 ? 51.078 -20.979 -17.824 1.00 64.94 904 ILE A O 1
ATOM 7191 N N . ARG A 1 905 ? 48.846 -20.944 -17.745 1.00 65.56 905 ARG A N 1
ATOM 7192 C CA . ARG A 1 905 ? 48.682 -21.492 -19.108 1.00 65.56 905 ARG A CA 1
ATOM 7193 C C . ARG A 1 905 ? 49.205 -20.546 -20.187 1.00 65.56 905 ARG A C 1
ATOM 7195 O O . ARG A 1 905 ? 49.660 -21.013 -21.225 1.00 65.56 905 ARG A O 1
ATOM 7202 N N . LYS A 1 906 ? 49.148 -19.236 -19.939 1.00 60.88 906 LYS A N 1
ATOM 7203 C CA . LYS A 1 906 ? 49.672 -18.181 -20.816 1.00 60.88 906 LYS A CA 1
ATOM 7204 C C . LYS A 1 906 ? 51.077 -17.698 -20.397 1.00 60.88 906 LYS A C 1
ATOM 7206 O O . LYS A 1 906 ? 51.509 -16.638 -20.834 1.00 60.88 906 LYS A O 1
ATOM 7211 N N . ALA A 1 907 ? 51.809 -18.465 -19.577 1.00 50.84 907 ALA A N 1
ATOM 7212 C CA . ALA A 1 907 ? 53.048 -18.040 -18.908 1.00 50.84 907 ALA A CA 1
ATOM 7213 C C . ALA A 1 907 ? 54.243 -17.703 -19.820 1.00 50.84 907 ALA A C 1
ATOM 7215 O O . ALA A 1 907 ? 55.223 -17.157 -19.326 1.00 50.84 907 ALA A O 1
ATOM 7216 N N . SER A 1 908 ? 54.183 -17.948 -21.133 1.00 48.53 908 SER A N 1
ATOM 7217 C CA . SER A 1 908 ? 55.198 -17.445 -22.073 1.00 48.53 908 SER A CA 1
ATOM 7218 C C . SER A 1 908 ? 55.157 -15.916 -22.263 1.00 48.53 908 SER A C 1
ATOM 7220 O O . SER A 1 908 ? 55.935 -15.395 -23.053 1.00 48.53 908 SER A O 1
ATOM 7222 N N . MET A 1 909 ? 54.239 -15.215 -21.582 1.00 47.62 909 MET A N 1
ATOM 7223 C CA . MET A 1 909 ? 53.840 -13.827 -21.859 1.00 47.62 909 MET A CA 1
ATOM 7224 C C . MET A 1 909 ? 53.776 -12.915 -20.608 1.00 47.62 909 MET A C 1
ATOM 7226 O O . MET A 1 909 ? 53.231 -11.816 -20.672 1.00 47.62 909 MET A O 1
ATOM 7230 N N . VAL A 1 910 ? 54.299 -13.343 -19.447 1.00 48.22 910 VAL A N 1
ATOM 7231 C CA . VAL A 1 910 ? 54.316 -12.544 -18.195 1.00 48.22 910 VAL A CA 1
ATOM 7232 C C . VAL A 1 910 ? 55.760 -12.103 -17.892 1.00 48.22 910 VAL A C 1
ATOM 7234 O O . VAL A 1 910 ? 56.637 -12.966 -17.894 1.00 48.22 910 VAL A O 1
ATOM 7237 N N . PRO A 1 911 ? 56.048 -10.807 -17.632 1.00 50.75 911 PRO A N 1
ATOM 7238 C CA . PRO A 1 911 ? 57.395 -10.364 -17.255 1.00 50.75 911 PRO A CA 1
ATOM 7239 C C . PRO A 1 911 ? 57.867 -11.077 -15.979 1.00 50.75 911 PRO A C 1
ATOM 7241 O O . PRO A 1 911 ? 57.042 -11.348 -15.102 1.00 50.75 911 PRO A O 1
ATOM 7244 N N . GLU A 1 912 ? 59.167 -11.399 -15.887 1.00 51.81 912 GLU A N 1
ATOM 7245 C CA . GLU A 1 912 ? 59.742 -12.177 -14.777 1.00 51.81 912 GLU A CA 1
ATOM 7246 C C . GLU A 1 912 ? 59.252 -11.635 -13.419 1.00 51.81 912 GLU A C 1
ATOM 7248 O O . GLU A 1 912 ? 59.548 -10.489 -13.064 1.00 51.81 912 GLU A O 1
ATOM 7253 N N . PRO A 1 913 ? 58.472 -12.415 -12.647 1.00 54.28 913 PRO A N 1
ATOM 7254 C CA . PRO A 1 913 ? 57.928 -11.937 -11.386 1.00 54.28 913 PRO A CA 1
ATOM 7255 C C . PRO A 1 913 ? 59.072 -11.646 -10.412 1.00 54.28 913 PRO A C 1
ATOM 7257 O O . PRO A 1 913 ? 60.025 -12.420 -10.320 1.00 54.28 913 PRO A O 1
ATOM 7260 N N . ASN A 1 914 ? 58.973 -10.563 -9.632 1.00 57.94 914 ASN A N 1
ATOM 7261 C CA . ASN A 1 914 ? 59.950 -10.286 -8.580 1.00 57.94 914 ASN A CA 1
ATOM 7262 C C . ASN A 1 914 ? 59.850 -11.377 -7.502 1.00 57.94 914 ASN A C 1
ATOM 7264 O O . ASN A 1 914 ? 59.012 -11.324 -6.597 1.00 57.94 914 ASN A O 1
ATOM 7268 N N . ILE A 1 915 ? 60.720 -12.381 -7.627 1.00 55.91 915 ILE A N 1
ATOM 7269 C CA . ILE A 1 915 ? 60.699 -13.631 -6.862 1.00 55.91 915 ILE A CA 1
ATOM 7270 C C . ILE A 1 915 ? 60.690 -13.356 -5.357 1.00 55.91 915 ILE A C 1
ATOM 7272 O O . ILE A 1 915 ? 59.952 -14.002 -4.620 1.00 55.91 915 ILE A O 1
ATOM 7276 N N . ASN A 1 916 ? 61.441 -12.351 -4.901 1.00 57.91 916 ASN A N 1
ATOM 7277 C CA . ASN A 1 916 ? 61.526 -11.996 -3.485 1.00 57.91 916 ASN A CA 1
ATOM 7278 C C . ASN A 1 916 ? 60.218 -11.390 -2.957 1.00 57.91 916 ASN A C 1
ATOM 7280 O O . ASN A 1 916 ? 59.817 -11.676 -1.828 1.00 57.91 916 ASN A O 1
ATOM 7284 N N . ARG A 1 917 ? 59.527 -10.582 -3.769 1.00 60.75 917 ARG A N 1
ATOM 7285 C CA . ARG A 1 917 ? 58.250 -9.956 -3.398 1.00 60.75 917 ARG A CA 1
ATOM 7286 C C . ARG A 1 917 ? 57.115 -10.979 -3.372 1.00 60.75 917 ARG A C 1
ATOM 7288 O O . ARG A 1 917 ? 56.369 -11.023 -2.398 1.00 60.75 917 ARG A O 1
ATOM 7295 N N . VAL A 1 918 ? 57.049 -11.851 -4.381 1.00 59.12 918 VAL A N 1
ATOM 7296 C CA . VAL A 1 918 ? 56.081 -12.961 -4.448 1.00 59.12 918 VAL A CA 1
ATOM 7297 C C . VAL A 1 918 ? 56.300 -13.956 -3.305 1.00 59.12 918 VAL A C 1
ATOM 7299 O O . VAL A 1 918 ? 55.344 -14.350 -2.642 1.00 59.12 918 VAL A O 1
ATOM 7302 N N . MET A 1 919 ? 57.555 -14.309 -3.011 1.00 60.22 919 MET A N 1
ATOM 7303 C CA . MET A 1 919 ? 57.902 -15.160 -1.870 1.00 60.22 919 MET A CA 1
ATOM 7304 C C . MET A 1 919 ? 57.490 -14.524 -0.542 1.00 60.22 919 MET A C 1
ATOM 7306 O O . MET A 1 919 ? 56.836 -15.184 0.255 1.00 60.22 919 MET A O 1
ATOM 7310 N N . ASN A 1 920 ? 57.780 -13.241 -0.310 1.00 62.38 920 ASN A N 1
ATOM 7311 C CA . ASN A 1 920 ? 57.354 -12.557 0.916 1.00 62.38 920 ASN A CA 1
ATOM 7312 C C . ASN A 1 920 ? 55.822 -12.486 1.051 1.00 62.38 920 ASN A C 1
ATOM 7314 O O . ASN A 1 920 ? 55.304 -12.675 2.148 1.00 62.38 920 ASN A O 1
ATOM 7318 N N . LEU A 1 921 ? 55.088 -12.255 -0.042 1.00 62.53 921 LEU A N 1
ATOM 7319 C CA . LEU A 1 921 ? 53.619 -12.235 -0.040 1.00 62.53 921 LEU A CA 1
ATOM 7320 C C . LEU A 1 921 ? 53.013 -13.597 0.319 1.00 62.53 921 LEU A C 1
ATOM 7322 O O . LEU A 1 921 ? 52.057 -13.665 1.089 1.00 62.53 921 LEU A O 1
ATOM 7326 N N . ILE A 1 922 ? 53.582 -14.684 -0.203 1.00 60.94 922 ILE A N 1
ATOM 7327 C CA . ILE A 1 922 ? 53.131 -16.054 0.076 1.00 60.94 922 ILE A CA 1
ATOM 7328 C C . ILE A 1 922 ? 53.518 -16.489 1.498 1.00 60.94 922 ILE A C 1
ATOM 7330 O O . ILE A 1 922 ? 52.715 -17.119 2.182 1.00 60.94 922 ILE A O 1
ATOM 7334 N N . LEU A 1 923 ? 54.722 -16.134 1.959 1.00 59.72 923 LEU A N 1
ATOM 7335 C CA . LEU A 1 923 ? 55.245 -16.495 3.283 1.00 59.72 923 LEU A CA 1
ATOM 7336 C C . LEU A 1 923 ? 54.627 -15.674 4.431 1.00 59.72 923 LEU A C 1
ATOM 7338 O O . LEU A 1 923 ? 54.720 -16.084 5.582 1.00 59.72 923 LEU A O 1
ATOM 7342 N N . ASN A 1 924 ? 53.988 -14.535 4.153 1.00 55.78 924 ASN A N 1
ATOM 7343 C CA . ASN A 1 924 ? 53.350 -13.707 5.185 1.00 55.78 924 ASN A CA 1
ATOM 7344 C C . ASN A 1 924 ? 51.856 -14.011 5.397 1.00 55.78 924 ASN A C 1
ATOM 7346 O O . ASN A 1 924 ? 51.266 -13.479 6.334 1.00 55.78 924 ASN A O 1
ATOM 7350 N N . ILE A 1 925 ? 51.227 -14.842 4.556 1.00 57.47 925 ILE A N 1
ATOM 7351 C CA . ILE A 1 925 ? 49.782 -15.115 4.616 1.00 57.47 925 ILE A CA 1
ATOM 7352 C C . ILE A 1 925 ? 49.554 -16.609 4.892 1.00 57.47 925 ILE A C 1
ATOM 7354 O O . ILE A 1 925 ? 49.894 -17.459 4.070 1.00 57.47 925 ILE A O 1
ATOM 7358 N N . GLU A 1 926 ? 48.999 -16.942 6.063 1.00 55.00 926 GLU A N 1
ATOM 7359 C CA . GLU A 1 926 ? 48.715 -18.329 6.475 1.00 55.00 926 GLU A CA 1
ATOM 7360 C C . GLU A 1 926 ? 47.769 -19.050 5.489 1.00 55.00 926 GLU A C 1
ATOM 7362 O O . GLU A 1 926 ? 46.814 -18.468 4.975 1.00 55.00 926 GLU A O 1
ATOM 7367 N N . GLY A 1 927 ? 48.027 -20.339 5.223 1.00 55.91 927 GLY A N 1
ATOM 7368 C CA . GLY A 1 927 ? 47.147 -21.205 4.420 1.00 55.91 927 GLY A CA 1
ATOM 7369 C C . GLY A 1 927 ? 47.383 -21.209 2.901 1.00 55.91 927 GLY A C 1
ATOM 7370 O O . GLY A 1 927 ? 46.645 -21.875 2.179 1.00 55.91 927 GLY A O 1
ATOM 7371 N N . ARG A 1 928 ? 48.416 -20.526 2.382 1.00 60.81 928 ARG A N 1
ATOM 7372 C CA . ARG A 1 928 ? 48.712 -20.449 0.928 1.00 60.81 928 ARG A CA 1
ATOM 7373 C C . ARG A 1 928 ? 49.774 -21.434 0.414 1.00 60.81 928 ARG A C 1
ATOM 7375 O O . ARG A 1 928 ? 50.234 -21.312 -0.720 1.00 60.81 928 ARG A O 1
ATOM 7382 N N . GLY A 1 929 ? 50.140 -22.444 1.207 1.00 58.12 929 GLY A N 1
ATOM 7383 C CA . GLY A 1 929 ? 51.168 -23.434 0.847 1.00 58.12 929 GLY A CA 1
ATOM 7384 C C . GLY A 1 929 ? 50.859 -24.252 -0.417 1.00 58.12 929 GLY A C 1
ATOM 7385 O O . GLY A 1 929 ? 51.772 -24.572 -1.177 1.00 58.12 929 GLY A O 1
ATOM 7386 N N . ASP A 1 930 ? 49.581 -24.519 -0.701 1.00 61.06 930 ASP A N 1
ATOM 7387 C CA . ASP A 1 930 ? 49.156 -25.261 -1.898 1.00 61.06 930 ASP A CA 1
ATOM 7388 C C . ASP A 1 930 ? 49.329 -24.455 -3.199 1.00 61.06 930 ASP A C 1
ATOM 7390 O O . ASP A 1 930 ? 49.633 -25.022 -4.252 1.00 61.06 930 ASP A O 1
ATOM 7394 N N . LEU A 1 931 ? 49.191 -23.123 -3.134 1.00 63.75 931 LEU A N 1
ATOM 7395 C CA . LEU A 1 931 ? 49.475 -22.216 -4.254 1.00 63.75 931 LEU A CA 1
ATOM 7396 C C . LEU A 1 931 ? 50.971 -22.211 -4.585 1.00 63.75 931 LEU A C 1
ATOM 7398 O O . LEU A 1 931 ? 51.346 -22.311 -5.753 1.00 63.75 931 LEU A O 1
ATOM 7402 N N . LEU A 1 932 ? 51.825 -22.167 -3.557 1.00 62.28 932 LEU A N 1
ATOM 7403 C CA . LEU A 1 932 ? 53.279 -22.234 -3.713 1.00 62.28 932 LEU A CA 1
ATOM 7404 C C . LEU A 1 932 ? 53.714 -23.570 -4.331 1.00 62.28 932 LEU A C 1
ATOM 7406 O O . LEU A 1 932 ? 54.514 -23.589 -5.265 1.00 62.28 932 LEU A O 1
ATOM 7410 N N . LEU A 1 933 ? 53.123 -24.681 -3.879 1.00 62.78 933 LEU A N 1
ATOM 7411 C CA . LEU A 1 933 ? 53.366 -26.008 -4.443 1.00 62.78 933 LEU A CA 1
ATOM 7412 C C . LEU A 1 933 ? 52.973 -26.090 -5.927 1.00 62.78 933 LEU A C 1
ATOM 7414 O O . LEU A 1 933 ? 53.732 -26.628 -6.734 1.00 62.78 933 LEU A O 1
ATOM 7418 N N . LYS A 1 934 ? 51.814 -25.530 -6.310 1.00 64.88 934 LYS A N 1
ATOM 7419 C CA . LYS A 1 934 ? 51.376 -25.454 -7.717 1.00 64.88 934 LYS A CA 1
ATOM 7420 C C . LYS A 1 934 ? 52.354 -24.656 -8.582 1.00 64.88 934 LYS A C 1
ATOM 7422 O O . LYS A 1 934 ? 52.699 -25.107 -9.673 1.00 64.88 934 LYS A O 1
ATOM 7427 N N . LEU A 1 935 ? 52.831 -23.510 -8.095 1.00 63.66 935 LEU A N 1
ATOM 7428 C CA . LEU A 1 935 ? 53.775 -22.654 -8.820 1.00 63.66 935 LEU A CA 1
ATOM 7429 C C . LEU A 1 935 ? 55.149 -23.317 -9.021 1.00 63.66 935 LEU A C 1
ATOM 7431 O O . LEU A 1 935 ? 55.734 -23.206 -10.101 1.00 63.66 935 LEU A O 1
ATOM 7435 N N . ILE A 1 936 ? 55.633 -24.053 -8.013 1.00 63.31 936 ILE A N 1
ATOM 7436 C CA . ILE A 1 936 ? 56.877 -24.838 -8.086 1.00 63.31 936 ILE A CA 1
ATOM 7437 C C . ILE A 1 936 ? 56.727 -25.995 -9.085 1.00 63.31 936 ILE A C 1
ATOM 7439 O O . ILE A 1 936 ? 57.603 -26.197 -9.928 1.00 63.31 936 ILE A O 1
ATOM 7443 N N . LYS A 1 937 ? 55.601 -26.722 -9.050 1.00 62.25 937 LYS A N 1
ATOM 7444 C CA . LYS A 1 937 ? 55.300 -27.809 -10.003 1.00 62.25 937 LYS A CA 1
ATOM 7445 C C . LYS A 1 937 ? 55.208 -27.326 -11.444 1.00 62.25 937 LYS A C 1
ATOM 7447 O O . LYS A 1 937 ? 55.705 -28.001 -12.342 1.00 62.25 937 LYS A O 1
ATOM 7452 N N . ALA A 1 938 ? 54.614 -26.154 -11.659 1.00 59.56 938 ALA A N 1
ATOM 7453 C CA . ALA A 1 938 ? 54.494 -25.530 -12.973 1.00 59.56 938 ALA A CA 1
ATOM 7454 C C . ALA A 1 938 ? 55.821 -24.945 -13.509 1.00 59.56 938 ALA A C 1
ATOM 7456 O O . ALA A 1 938 ? 55.842 -24.441 -14.627 1.00 59.56 938 ALA A O 1
ATOM 7457 N N . LYS A 1 939 ? 56.928 -25.019 -12.744 1.00 59.75 939 LYS A N 1
ATOM 7458 C CA . LYS A 1 939 ? 58.261 -24.464 -13.069 1.00 59.75 939 LYS A CA 1
ATOM 7459 C C . LYS A 1 939 ? 58.297 -22.941 -13.293 1.00 59.75 939 LYS A C 1
ATOM 7461 O O . LYS A 1 939 ? 59.257 -22.437 -13.863 1.00 59.75 939 LYS A O 1
ATOM 7466 N N . VAL A 1 940 ? 57.292 -22.204 -12.814 1.00 59.53 940 VAL A N 1
ATOM 7467 C CA . VAL A 1 940 ? 57.180 -20.742 -12.996 1.00 59.53 940 VAL A CA 1
ATOM 7468 C C . VAL A 1 940 ? 58.063 -19.965 -11.998 1.00 59.53 940 VAL A C 1
ATOM 7470 O O . VAL A 1 940 ? 58.467 -18.843 -12.275 1.00 59.53 940 VAL A O 1
ATOM 7473 N N . LEU A 1 941 ? 58.412 -20.567 -10.851 1.00 59.53 941 LEU A N 1
ATOM 7474 C CA . LEU A 1 941 ? 59.293 -19.987 -9.822 1.00 59.53 941 LEU A CA 1
ATOM 7475 C C . LEU A 1 941 ? 60.521 -20.889 -9.574 1.00 59.53 941 LEU A C 1
ATOM 7477 O O . LEU A 1 941 ? 60.408 -21.887 -8.855 1.00 59.53 941 LEU A O 1
ATOM 7481 N N . PRO A 1 942 ? 61.706 -20.571 -10.127 1.00 58.28 942 PRO A N 1
ATOM 7482 C CA . PRO A 1 942 ? 62.933 -21.299 -9.820 1.00 58.28 942 PRO A CA 1
ATOM 7483 C C . PRO A 1 942 ? 63.465 -20.890 -8.435 1.00 58.28 942 PRO A C 1
ATOM 7485 O O . PRO A 1 942 ? 64.043 -19.818 -8.260 1.00 58.28 942 PRO A O 1
ATOM 7488 N N . ILE A 1 943 ? 63.276 -21.744 -7.424 1.00 57.88 943 ILE A N 1
ATOM 7489 C CA . ILE A 1 943 ? 63.775 -21.487 -6.063 1.00 57.88 943 ILE A CA 1
ATOM 7490 C C . ILE A 1 943 ? 65.299 -21.684 -6.024 1.00 57.88 943 ILE A C 1
ATOM 7492 O O . ILE A 1 943 ? 65.798 -22.800 -6.198 1.00 57.88 943 ILE A O 1
ATOM 7496 N N . LYS A 1 944 ? 66.042 -20.601 -5.764 1.00 60.44 944 LYS A N 1
ATOM 7497 C CA . LYS A 1 944 ? 67.501 -20.626 -5.567 1.00 60.44 944 LYS A CA 1
ATOM 7498 C C . LYS A 1 944 ? 67.880 -21.312 -4.246 1.00 60.44 944 LYS A C 1
ATOM 7500 O O . LYS A 1 944 ? 67.089 -21.361 -3.305 1.00 60.44 944 LYS A O 1
ATOM 7505 N N . LYS A 1 945 ? 69.098 -21.862 -4.181 1.00 55.47 945 LYS A N 1
ATOM 7506 C CA . LYS A 1 945 ? 69.589 -22.729 -3.089 1.00 55.47 945 LYS A CA 1
ATOM 7507 C C . LYS A 1 945 ? 69.526 -22.062 -1.704 1.00 55.47 945 LYS A C 1
ATOM 7509 O O . LYS A 1 945 ? 69.176 -22.711 -0.727 1.00 55.47 945 LYS A O 1
ATOM 7514 N N . ASP A 1 946 ? 69.781 -20.761 -1.649 1.00 55.19 946 ASP A N 1
ATOM 7515 C CA . ASP A 1 946 ? 69.707 -19.883 -0.474 1.00 55.19 946 ASP A CA 1
ATOM 7516 C C . ASP A 1 946 ? 68.268 -19.624 0.014 1.00 55.19 946 ASP A C 1
ATOM 7518 O O . ASP A 1 946 ? 68.033 -19.453 1.208 1.00 55.19 946 ASP A O 1
ATOM 7522 N N . GLN A 1 947 ? 67.285 -19.653 -0.890 1.00 55.91 947 GLN A N 1
ATOM 7523 C CA . GLN A 1 947 ? 65.875 -19.401 -0.567 1.00 55.91 947 GLN A CA 1
ATOM 7524 C C . GLN A 1 947 ? 65.116 -20.671 -0.145 1.00 55.91 947 GLN A C 1
ATOM 7526 O O . GLN A 1 947 ? 64.087 -20.572 0.526 1.00 55.91 947 GLN A O 1
ATOM 7531 N N . LYS A 1 948 ? 65.629 -21.869 -0.473 1.00 59.53 948 LYS A N 1
ATOM 7532 C CA . LYS A 1 948 ? 65.022 -23.164 -0.101 1.00 59.53 948 LYS A CA 1
ATOM 7533 C C . LYS A 1 948 ? 64.875 -23.338 1.413 1.00 59.53 948 LYS A C 1
ATOM 7535 O O . LYS A 1 948 ? 63.845 -23.832 1.865 1.00 59.53 948 LYS A O 1
ATOM 7540 N N . LYS A 1 949 ? 65.867 -22.880 2.188 1.00 60.62 949 LYS A N 1
ATOM 7541 C CA . LYS A 1 949 ? 65.869 -22.960 3.658 1.00 60.62 949 LYS A CA 1
ATOM 7542 C C . LYS A 1 949 ? 64.675 -22.218 4.271 1.00 60.62 949 LYS A C 1
ATOM 7544 O O . LYS A 1 949 ? 63.940 -22.795 5.063 1.00 60.62 949 LYS A O 1
ATOM 7549 N N . ARG A 1 950 ? 64.414 -20.984 3.823 1.00 60.81 950 ARG A N 1
ATOM 7550 C CA . ARG A 1 950 ? 63.298 -20.152 4.319 1.00 60.81 950 ARG A CA 1
ATOM 7551 C C . ARG A 1 950 ? 61.926 -20.744 3.979 1.00 60.81 950 ARG A C 1
ATOM 7553 O O . ARG A 1 950 ? 61.009 -20.673 4.791 1.00 60.81 950 ARG A O 1
ATOM 7560 N N . VAL A 1 951 ? 61.782 -21.342 2.792 1.00 59.25 951 VAL A N 1
ATOM 7561 C CA . VAL A 1 951 ? 60.536 -22.018 2.373 1.00 59.25 951 VAL A CA 1
ATOM 7562 C C . VAL A 1 951 ? 60.285 -23.273 3.205 1.00 59.25 951 VAL A C 1
ATOM 7564 O O . VAL A 1 951 ? 59.147 -23.521 3.601 1.00 59.25 951 VAL A O 1
ATOM 7567 N N . LEU A 1 952 ? 61.339 -24.040 3.498 1.00 60.38 952 LEU A N 1
ATOM 7568 C CA . LEU A 1 952 ? 61.259 -25.241 4.326 1.00 60.38 952 LEU A CA 1
ATOM 7569 C C . LEU A 1 952 ? 60.897 -24.895 5.779 1.00 60.38 952 LEU A C 1
ATOM 7571 O O . LEU A 1 952 ? 59.985 -25.499 6.336 1.00 60.38 952 LEU A O 1
ATOM 7575 N N . GLU A 1 953 ? 61.528 -23.872 6.360 1.00 58.72 953 GLU A N 1
ATOM 7576 C CA . GLU A 1 953 ? 61.207 -23.366 7.704 1.00 58.72 953 GLU A CA 1
ATOM 7577 C C . GLU A 1 953 ? 59.749 -22.890 7.805 1.00 58.72 953 GLU A C 1
ATOM 7579 O O . GLU A 1 953 ? 59.051 -23.227 8.761 1.00 58.72 953 GLU A O 1
ATOM 7584 N N . TYR A 1 954 ? 59.242 -22.171 6.797 1.00 59.88 954 TYR A N 1
ATOM 7585 C CA . TYR A 1 954 ? 57.831 -21.773 6.741 1.00 59.88 954 TYR A CA 1
ATOM 7586 C C . TYR A 1 954 ? 56.881 -22.973 6.608 1.00 59.88 954 TYR A C 1
ATOM 7588 O O . TYR A 1 954 ? 55.855 -23.014 7.288 1.00 59.88 954 TYR A O 1
ATOM 7596 N N . ALA A 1 955 ? 57.212 -23.960 5.767 1.00 58.19 955 ALA A N 1
ATOM 7597 C CA . ALA A 1 955 ? 56.388 -25.153 5.568 1.00 58.19 955 ALA A CA 1
ATOM 7598 C C . ALA A 1 955 ? 56.285 -26.010 6.843 1.00 58.19 955 ALA A C 1
ATOM 7600 O O . ALA A 1 955 ? 55.212 -26.534 7.147 1.00 58.19 955 ALA A O 1
ATOM 7601 N N . VAL A 1 956 ? 57.377 -26.103 7.609 1.00 58.22 956 VAL A N 1
ATOM 7602 C CA . VAL A 1 956 ? 57.432 -26.811 8.898 1.00 58.22 956 VAL A CA 1
ATOM 7603 C C . VAL A 1 956 ? 56.722 -26.023 10.004 1.00 58.22 956 VAL A C 1
ATOM 7605 O O . VAL A 1 956 ? 56.033 -26.617 10.831 1.00 58.22 956 VAL A O 1
ATOM 7608 N N . LYS A 1 957 ? 56.824 -24.687 10.001 1.00 54.72 957 LYS A N 1
ATOM 7609 C CA . LYS A 1 957 ? 56.195 -23.823 11.012 1.00 54.72 957 LYS A CA 1
ATOM 7610 C C . LYS A 1 957 ? 54.676 -23.684 10.846 1.00 54.72 957 LYS A C 1
ATOM 7612 O O . LYS A 1 957 ? 53.973 -23.678 11.851 1.00 54.72 957 LYS A O 1
ATOM 7617 N N . ASN A 1 958 ? 54.180 -23.581 9.607 1.00 53.09 958 ASN A N 1
ATOM 7618 C CA . ASN A 1 958 ? 52.793 -23.183 9.306 1.00 53.09 958 ASN A CA 1
ATOM 7619 C C . ASN A 1 958 ? 51.925 -24.287 8.659 1.00 53.09 958 ASN A C 1
ATOM 7621 O O . ASN A 1 958 ? 50.775 -24.033 8.306 1.00 53.09 958 ASN A O 1
ATOM 7625 N N . GLY A 1 959 ? 52.440 -25.515 8.502 1.00 50.75 959 GLY A N 1
ATOM 7626 C CA . GLY A 1 959 ? 51.614 -26.709 8.265 1.00 50.75 959 GLY A CA 1
ATOM 7627 C C . GLY A 1 959 ? 51.402 -27.267 6.840 1.00 50.75 959 GLY A C 1
ATOM 7628 O O . GLY A 1 959 ? 50.776 -28.328 6.762 1.00 50.75 959 GLY A O 1
ATOM 7629 N N . PRO A 1 960 ? 51.882 -26.709 5.702 1.00 56.09 960 PRO A N 1
ATOM 7630 C CA . PRO A 1 960 ? 51.741 -27.392 4.410 1.00 56.09 960 PRO A CA 1
ATOM 7631 C C . PRO A 1 960 ? 52.768 -28.534 4.254 1.00 56.09 960 PRO A C 1
ATOM 7633 O O . PRO A 1 960 ? 53.740 -28.433 3.507 1.00 56.09 960 PRO A O 1
ATOM 7636 N N . LEU A 1 961 ? 52.532 -29.658 4.940 1.00 56.56 961 LEU A N 1
ATOM 7637 C CA . LEU A 1 961 ? 53.423 -30.833 5.002 1.00 56.56 961 LEU A CA 1
ATOM 7638 C C . LEU A 1 961 ? 53.793 -31.419 3.625 1.00 56.56 961 LEU A C 1
ATOM 7640 O O . LEU A 1 961 ? 54.916 -31.879 3.443 1.00 56.56 961 LEU A O 1
ATOM 7644 N N . LYS A 1 962 ? 52.900 -31.337 2.625 1.00 57.56 962 LYS A N 1
ATOM 7645 C CA . LYS A 1 962 ? 53.176 -31.783 1.242 1.00 57.56 962 LYS A CA 1
ATOM 7646 C C . LYS A 1 962 ? 54.265 -30.961 0.543 1.00 57.56 962 LYS A C 1
ATOM 7648 O O . LYS A 1 962 ? 55.002 -31.500 -0.275 1.00 57.56 962 LYS A O 1
ATOM 7653 N N . LEU A 1 963 ? 54.367 -29.667 0.856 1.00 58.97 963 LEU A N 1
ATOM 7654 C CA . LEU A 1 963 ? 55.411 -28.793 0.318 1.00 58.97 963 LEU A CA 1
ATOM 7655 C C . LEU A 1 963 ? 56.777 -29.147 0.917 1.00 58.97 963 LEU A C 1
ATOM 7657 O O . LEU A 1 963 ? 57.767 -29.183 0.191 1.00 58.97 963 LEU A O 1
ATOM 7661 N N . ALA A 1 964 ? 56.815 -29.458 2.217 1.00 57.44 964 ALA A N 1
ATOM 7662 C CA . ALA A 1 964 ? 58.023 -29.938 2.881 1.00 57.44 964 ALA A CA 1
ATOM 7663 C C . ALA A 1 964 ? 58.462 -31.307 2.329 1.00 57.44 964 ALA A C 1
ATOM 7665 O O . ALA A 1 964 ? 59.627 -31.464 1.976 1.00 57.44 964 ALA A O 1
ATOM 7666 N N . GLU A 1 965 ? 57.532 -32.260 2.168 1.00 56.53 965 GLU A N 1
ATOM 7667 C CA . GLU A 1 965 ? 57.798 -33.585 1.581 1.00 56.53 965 GLU A CA 1
ATOM 7668 C C . GLU A 1 965 ? 58.407 -33.484 0.167 1.00 56.53 965 GLU A C 1
ATOM 7670 O O . GLU A 1 965 ? 59.387 -34.163 -0.129 1.00 56.53 965 GLU A O 1
ATOM 7675 N N . GLU A 1 966 ? 57.875 -32.622 -0.706 1.00 58.44 966 GLU A N 1
ATOM 7676 C CA . GLU A 1 966 ? 58.332 -32.516 -2.101 1.00 58.44 966 GLU A CA 1
ATOM 7677 C C . GLU A 1 966 ? 59.687 -31.800 -2.256 1.00 58.44 966 GLU A C 1
ATOM 7679 O O . GLU A 1 966 ? 60.451 -32.107 -3.175 1.00 58.44 966 GLU A O 1
ATOM 7684 N N . ILE A 1 967 ? 60.017 -30.877 -1.343 1.00 57.31 967 ILE A N 1
ATOM 7685 C CA . ILE A 1 967 ? 61.351 -30.258 -1.266 1.00 57.31 967 ILE A CA 1
ATOM 7686 C C . ILE A 1 967 ? 62.373 -31.267 -0.711 1.00 57.31 967 ILE A C 1
ATOM 7688 O O . ILE A 1 967 ? 63.471 -31.369 -1.257 1.00 57.31 967 ILE A O 1
ATOM 7692 N N . LEU A 1 968 ? 61.999 -32.045 0.316 1.00 54.88 968 LEU A N 1
ATOM 7693 C CA . LEU A 1 968 ? 62.854 -33.053 0.962 1.00 54.88 968 LEU A CA 1
ATOM 7694 C C . LEU A 1 968 ? 63.132 -34.272 0.071 1.00 54.88 968 LEU A C 1
ATOM 7696 O O . LEU A 1 968 ? 64.242 -34.787 0.081 1.00 54.88 968 LEU A O 1
ATOM 7700 N N . GLN A 1 969 ? 62.181 -34.707 -0.762 1.00 52.47 969 GLN A N 1
ATOM 7701 C CA . GLN A 1 969 ? 62.390 -35.817 -1.710 1.00 52.47 969 GLN A CA 1
ATOM 7702 C C . GLN A 1 969 ? 63.510 -35.568 -2.738 1.00 52.47 969 GLN A C 1
ATOM 7704 O O . GLN A 1 969 ? 63.939 -36.511 -3.402 1.00 52.47 969 GLN A O 1
ATOM 7709 N N . LYS A 1 970 ? 63.973 -34.321 -2.905 1.00 49.03 970 LYS A N 1
ATOM 7710 C CA . LYS A 1 970 ? 64.991 -33.948 -3.899 1.00 49.03 970 LYS A CA 1
ATOM 7711 C C . LYS A 1 970 ? 66.384 -33.661 -3.329 1.00 49.03 970 LYS A C 1
ATOM 7713 O O . LYS A 1 970 ? 67.295 -33.474 -4.131 1.00 49.03 970 LYS A O 1
ATOM 7718 N N . GLU A 1 971 ? 66.590 -33.638 -2.010 1.00 45.41 971 GLU A N 1
ATOM 7719 C CA . GLU A 1 971 ? 67.923 -33.452 -1.405 1.00 45.41 971 GLU A CA 1
ATOM 7720 C C . GLU A 1 971 ? 68.138 -34.391 -0.204 1.00 45.41 971 GLU A C 1
ATOM 7722 O O . GLU A 1 971 ? 67.252 -34.572 0.622 1.00 45.41 971 GLU A O 1
ATOM 7727 N N . LEU A 1 972 ? 69.333 -34.994 -0.118 1.00 42.72 972 LEU A N 1
ATOM 7728 C CA . LEU A 1 972 ? 69.657 -36.077 0.823 1.00 42.72 972 LEU A CA 1
ATOM 7729 C C . LEU A 1 972 ? 70.167 -35.620 2.207 1.00 42.72 972 LEU A C 1
ATOM 7731 O O . LEU A 1 972 ? 70.421 -36.475 3.049 1.00 42.72 972 LEU A O 1
ATOM 7735 N N . ILE A 1 973 ? 70.358 -34.317 2.464 1.00 42.09 973 ILE A N 1
ATOM 7736 C CA . ILE A 1 973 ? 70.897 -33.817 3.746 1.00 42.09 973 ILE A CA 1
ATOM 7737 C C . ILE A 1 973 ? 70.278 -32.453 4.081 1.00 42.09 973 ILE A C 1
ATOM 7739 O O . ILE A 1 973 ? 70.405 -31.514 3.297 1.00 42.09 973 ILE A O 1
ATOM 7743 N N . VAL A 1 974 ? 69.643 -32.330 5.252 1.00 44.03 974 VAL A N 1
ATOM 7744 C CA . VAL A 1 974 ? 69.111 -31.058 5.775 1.00 44.03 974 VAL A CA 1
ATOM 7745 C C . VAL A 1 974 ? 69.546 -30.870 7.227 1.00 44.03 974 VAL A C 1
ATOM 7747 O O . VAL A 1 974 ? 69.301 -31.732 8.065 1.00 44.03 974 VAL A O 1
ATOM 7750 N N . GLU A 1 975 ? 70.164 -29.727 7.527 1.00 45.66 975 GLU A N 1
ATOM 7751 C CA . GLU A 1 975 ? 70.530 -29.316 8.887 1.00 45.66 975 GLU A CA 1
ATOM 7752 C C . GLU A 1 975 ? 69.413 -28.460 9.502 1.00 45.66 975 GLU A C 1
ATOM 7754 O O . GLU A 1 975 ? 69.054 -27.409 8.962 1.00 45.66 975 GLU A O 1
ATOM 7759 N N . PHE A 1 976 ? 68.880 -28.884 10.650 1.00 47.31 976 PHE A N 1
ATOM 7760 C CA . PHE A 1 976 ? 67.949 -28.089 11.452 1.00 47.31 976 PHE A CA 1
ATOM 7761 C C . PHE A 1 976 ? 68.664 -27.562 12.694 1.00 47.31 976 PHE A C 1
ATOM 7763 O O . PHE A 1 976 ? 69.358 -28.302 13.382 1.00 47.31 976 PHE A O 1
ATOM 7770 N N . THR A 1 977 ? 68.478 -26.278 12.990 1.00 41.84 977 THR A N 1
ATOM 7771 C CA . THR A 1 977 ? 69.095 -25.618 14.151 1.00 41.84 977 THR A CA 1
ATOM 7772 C C . THR A 1 977 ? 68.261 -25.719 15.431 1.00 41.84 977 THR A C 1
ATOM 7774 O O . THR A 1 977 ? 68.779 -25.416 16.497 1.00 41.84 977 THR A O 1
ATOM 7777 N N . ASP A 1 978 ? 66.987 -26.120 15.341 1.00 45.47 978 ASP A N 1
ATOM 7778 C CA . ASP A 1 978 ? 66.054 -26.201 16.475 1.00 45.47 978 ASP A CA 1
ATOM 7779 C C . ASP A 1 978 ? 65.485 -27.633 16.605 1.00 45.47 978 ASP A C 1
ATOM 7781 O O . ASP A 1 978 ? 64.804 -28.093 15.675 1.00 45.47 978 ASP A O 1
ATOM 7785 N N . PRO A 1 979 ? 65.733 -28.334 17.732 1.00 45.53 979 PRO A N 1
ATOM 7786 C CA . PRO A 1 979 ? 65.276 -29.705 17.967 1.00 45.53 979 PRO A CA 1
ATOM 7787 C C . PRO A 1 979 ? 63.757 -29.881 17.846 1.00 45.53 979 PRO A C 1
ATOM 7789 O O . PRO A 1 979 ? 63.291 -30.896 17.332 1.00 45.53 979 PRO A O 1
ATOM 7792 N N . ASN A 1 980 ? 62.961 -28.873 18.220 1.00 46.41 980 ASN A N 1
ATOM 7793 C CA . ASN A 1 980 ? 61.496 -28.977 18.196 1.00 46.41 980 ASN A CA 1
ATOM 7794 C C . ASN A 1 980 ? 60.920 -29.078 16.772 1.00 46.41 980 ASN A C 1
ATOM 7796 O O . ASN A 1 980 ? 59.863 -29.679 16.558 1.00 46.41 980 ASN A O 1
ATOM 7800 N N . ASN A 1 981 ? 61.614 -28.513 15.779 1.00 47.78 981 ASN A N 1
ATOM 7801 C CA . ASN A 1 981 ? 61.209 -28.590 14.373 1.00 47.78 981 ASN A CA 1
ATOM 7802 C C . ASN A 1 981 ? 61.534 -29.961 13.757 1.00 47.78 981 ASN A C 1
ATOM 7804 O O . ASN A 1 981 ? 60.762 -30.446 12.928 1.00 47.78 981 ASN A O 1
ATOM 7808 N N . LEU A 1 982 ? 62.614 -30.612 14.213 1.00 50.69 982 LEU A N 1
ATOM 7809 C CA . LEU A 1 982 ? 62.933 -32.008 13.886 1.00 50.69 982 LEU A CA 1
ATOM 7810 C C . LEU A 1 982 ? 61.859 -32.950 14.439 1.00 50.69 982 LEU A C 1
ATOM 7812 O O . LEU A 1 982 ? 61.302 -33.750 13.688 1.00 50.69 982 LEU A O 1
ATOM 7816 N N . THR A 1 983 ? 61.486 -32.797 15.712 1.00 48.56 983 THR A N 1
ATOM 7817 C CA . THR A 1 983 ? 60.461 -33.629 16.362 1.00 48.56 983 THR A CA 1
ATOM 7818 C C . THR A 1 983 ? 59.095 -33.510 15.678 1.00 48.56 983 THR A C 1
ATOM 7820 O O . THR A 1 983 ? 58.414 -34.514 15.470 1.00 48.56 983 THR A O 1
ATOM 7823 N N . ARG A 1 984 ? 58.696 -32.307 15.233 1.00 48.62 984 ARG A N 1
ATOM 7824 C CA . ARG A 1 984 ? 57.450 -32.106 14.463 1.00 48.62 984 ARG A CA 1
ATOM 7825 C C . ARG A 1 984 ? 57.485 -32.753 13.079 1.00 48.62 984 ARG A C 1
ATOM 7827 O O . ARG A 1 984 ? 56.482 -33.334 12.660 1.00 48.62 984 ARG A O 1
ATOM 7834 N N . LEU A 1 985 ? 58.617 -32.670 12.378 1.00 48.06 985 LEU A N 1
ATOM 7835 C CA . LEU A 1 985 ? 58.803 -33.310 11.075 1.00 48.06 985 LEU A CA 1
ATOM 7836 C C . LEU A 1 985 ? 58.718 -34.842 11.202 1.00 48.06 985 LEU A C 1
ATOM 7838 O O . LEU A 1 985 ? 57.982 -35.481 10.449 1.00 48.06 985 LEU A O 1
ATOM 7842 N N . PHE A 1 986 ? 59.399 -35.426 12.194 1.00 51.94 986 PHE A N 1
ATOM 7843 C CA . PHE A 1 986 ? 59.387 -36.872 12.445 1.00 51.94 986 PHE A CA 1
ATOM 7844 C C . PHE A 1 986 ? 58.038 -37.384 12.970 1.00 51.94 986 PHE A C 1
ATOM 7846 O O . PHE A 1 986 ? 57.560 -38.420 12.504 1.00 51.94 986 PHE A O 1
ATOM 7853 N N . GLY A 1 987 ? 57.360 -36.631 13.842 1.00 47.12 987 GLY A N 1
ATOM 7854 C CA . GLY A 1 987 ? 56.011 -36.965 14.315 1.00 47.12 987 GLY A CA 1
ATOM 7855 C C . GLY A 1 987 ? 54.972 -37.015 13.187 1.00 47.12 987 GLY A C 1
ATOM 7856 O O . GLY A 1 987 ? 54.111 -37.898 13.161 1.00 47.12 987 GLY A O 1
ATOM 7857 N N . ALA A 1 988 ? 55.085 -36.129 12.192 1.00 45.59 988 ALA A N 1
ATOM 7858 C CA . ALA A 1 988 ? 54.224 -36.161 11.010 1.00 45.59 988 ALA A CA 1
ATOM 7859 C C . ALA A 1 988 ? 54.496 -37.389 10.117 1.00 45.59 988 ALA A C 1
ATOM 7861 O O . ALA A 1 988 ? 53.545 -37.995 9.615 1.00 45.59 988 ALA A O 1
ATOM 7862 N N . ILE A 1 989 ? 55.761 -37.801 9.969 1.00 46.41 989 ILE A N 1
ATOM 7863 C CA . ILE A 1 989 ? 56.159 -38.999 9.207 1.00 46.41 989 ILE A CA 1
ATOM 7864 C C . ILE A 1 989 ? 55.648 -40.285 9.886 1.00 46.41 989 ILE A C 1
ATOM 7866 O O . ILE A 1 989 ? 55.084 -41.145 9.207 1.00 46.41 989 ILE A O 1
ATOM 7870 N N . ALA A 1 990 ? 55.752 -40.390 11.216 1.00 41.66 990 ALA A N 1
ATOM 7871 C CA . ALA A 1 990 ? 55.287 -41.547 11.994 1.00 41.66 990 ALA A CA 1
ATOM 7872 C C . ALA A 1 990 ? 53.753 -41.722 11.987 1.00 41.66 990 ALA A C 1
ATOM 7874 O O . ALA A 1 990 ? 53.236 -42.835 12.091 1.00 41.66 990 ALA A O 1
ATOM 7875 N N . SER A 1 991 ? 52.993 -40.636 11.811 1.00 40.84 991 SER A N 1
ATOM 7876 C CA . SER A 1 991 ? 51.523 -40.690 11.788 1.00 40.84 991 SER A CA 1
ATOM 7877 C C . SER A 1 991 ? 50.926 -41.423 10.571 1.00 40.84 991 SER A C 1
ATOM 7879 O O . SER A 1 991 ? 49.792 -41.896 10.644 1.00 40.84 991 SER A O 1
ATOM 7881 N N . LYS A 1 992 ? 51.679 -41.574 9.467 1.00 41.44 992 LYS A N 1
ATOM 7882 C CA . LYS A 1 992 ? 51.231 -42.265 8.238 1.00 41.44 992 LYS A CA 1
ATOM 7883 C C . LYS A 1 992 ? 51.537 -43.771 8.213 1.00 41.44 992 LYS A C 1
ATOM 7885 O O . LYS A 1 992 ? 51.009 -44.458 7.342 1.00 41.44 992 LYS A O 1
ATOM 7890 N N . THR A 1 993 ? 52.352 -44.300 9.131 1.00 38.41 993 THR A N 1
ATOM 7891 C CA . THR A 1 993 ? 52.789 -45.713 9.121 1.00 38.41 993 THR A CA 1
ATOM 7892 C C . THR A 1 993 ? 52.027 -46.629 10.082 1.00 38.41 993 THR A C 1
ATOM 7894 O O . THR A 1 993 ? 52.271 -47.829 10.069 1.00 38.41 993 THR A O 1
ATOM 7897 N N . ARG A 1 994 ? 51.051 -46.135 10.863 1.00 28.72 994 ARG A N 1
ATOM 7898 C CA . ARG A 1 994 ? 50.138 -47.002 11.642 1.00 28.72 994 ARG A CA 1
ATOM 7899 C C . ARG A 1 994 ? 48.981 -47.521 10.767 1.00 28.72 994 ARG A C 1
ATOM 7901 O O . ARG A 1 994 ? 48.094 -46.732 10.433 1.00 28.72 994 ARG A O 1
ATOM 7908 N N . PRO A 1 995 ? 48.881 -48.829 10.456 1.00 31.89 995 PRO A N 1
ATOM 7909 C CA . PRO A 1 995 ? 47.735 -49.376 9.741 1.00 31.89 995 PRO A CA 1
ATOM 7910 C C . PRO A 1 995 ? 46.639 -49.779 10.742 1.00 31.89 995 PRO A C 1
ATOM 7912 O O . PRO A 1 995 ? 46.781 -50.745 11.489 1.00 31.89 995 PRO A O 1
ATOM 7915 N N . ARG A 1 996 ? 45.499 -49.075 10.750 1.00 28.09 996 ARG A N 1
ATOM 7916 C CA . ARG A 1 996 ? 44.265 -49.585 11.376 1.00 28.09 996 ARG A CA 1
ATOM 7917 C C . ARG A 1 996 ? 43.575 -50.554 10.409 1.00 28.09 996 ARG A C 1
ATOM 7919 O O . ARG A 1 996 ? 42.904 -50.128 9.478 1.00 28.09 996 ARG A O 1
ATOM 7926 N N . ASN A 1 997 ? 43.774 -51.849 10.658 1.00 25.50 997 ASN A N 1
ATOM 7927 C CA . ASN A 1 997 ? 42.970 -53.012 10.256 1.00 25.50 997 ASN A CA 1
ATOM 7928 C C . ASN A 1 997 ? 41.872 -52.803 9.190 1.00 25.50 997 ASN A C 1
ATOM 7930 O O . ASN A 1 997 ? 40.775 -52.351 9.517 1.00 25.50 997 ASN A O 1
ATOM 7934 N N . LYS A 1 998 ? 42.097 -53.329 7.976 1.00 25.41 998 LYS A N 1
ATOM 7935 C CA . LYS A 1 998 ? 41.121 -54.155 7.232 1.00 25.41 998 LYS A CA 1
ATOM 7936 C C . LYS A 1 998 ? 41.827 -54.956 6.121 1.00 25.41 998 LYS A C 1
ATOM 7938 O O . LYS A 1 998 ? 42.611 -54.415 5.353 1.00 25.41 998 LYS A O 1
ATOM 7943 N N . ARG A 1 999 ? 41.547 -56.265 6.120 1.00 25.81 999 ARG A N 1
ATOM 7944 C CA . ARG A 1 999 ? 42.054 -57.350 5.255 1.00 25.81 999 ARG A CA 1
ATOM 7945 C C . ARG A 1 999 ? 42.017 -57.010 3.762 1.00 25.81 999 ARG A C 1
ATOM 7947 O O . ARG A 1 999 ? 40.969 -56.549 3.343 1.00 25.81 999 ARG A O 1
ATOM 7954 N N . TYR A 1 1000 ? 43.040 -57.406 2.992 1.00 24.73 1000 TYR A N 1
ATOM 7955 C CA . TYR A 1 1000 ? 42.899 -58.181 1.742 1.00 24.73 1000 TYR A CA 1
ATOM 7956 C C . TYR A 1 1000 ? 44.188 -58.964 1.415 1.00 24.73 1000 TYR A C 1
ATOM 7958 O O . TYR A 1 1000 ? 45.288 -58.604 1.820 1.00 24.73 1000 TYR A O 1
ATOM 7966 N N . THR A 1 1001 ? 43.969 -60.089 0.743 1.00 22.70 1001 THR A N 1
ATOM 7967 C CA . THR A 1 1001 ? 44.829 -61.230 0.401 1.00 22.70 1001 THR A CA 1
ATOM 7968 C C . THR A 1 1001 ? 45.964 -60.911 -0.582 1.00 22.70 1001 THR A C 1
ATOM 7970 O O . THR A 1 1001 ? 45.785 -60.158 -1.534 1.00 22.70 1001 THR A O 1
ATOM 7973 N N . VAL A 1 1002 ? 47.121 -61.547 -0.367 1.00 24.55 1002 VAL A N 1
ATOM 7974 C CA . VAL A 1 1002 ? 48.366 -61.401 -1.143 1.00 24.55 1002 VAL A CA 1
ATOM 7975 C C . VAL A 1 1002 ? 48.474 -62.487 -2.222 1.00 24.55 1002 VAL A C 1
ATOM 7977 O O . VAL A 1 1002 ? 48.299 -63.667 -1.933 1.00 24.55 1002 VAL A O 1
ATOM 7980 N N . MET A 1 1003 ? 48.842 -62.088 -3.442 1.00 19.34 1003 MET A N 1
ATOM 7981 C CA . MET A 1 1003 ? 49.525 -62.919 -4.446 1.00 19.34 1003 MET A CA 1
ATOM 7982 C C . MET A 1 1003 ? 50.690 -62.100 -5.038 1.00 19.34 1003 MET A C 1
ATOM 7984 O O . MET A 1 1003 ? 50.598 -60.871 -5.097 1.00 19.34 1003 MET A O 1
ATOM 7988 N N . PRO A 1 1004 ? 51.807 -62.741 -5.424 1.00 30.58 1004 PRO A N 1
ATOM 7989 C CA . PRO A 1 1004 ? 53.136 -62.156 -5.293 1.00 30.58 1004 PRO A CA 1
ATOM 7990 C C . PRO A 1 1004 ? 53.610 -61.442 -6.565 1.00 30.58 1004 PRO A C 1
ATOM 7992 O O . PRO A 1 1004 ? 53.421 -61.926 -7.681 1.00 30.58 1004 PRO A O 1
ATOM 7995 N N . ARG A 1 1005 ? 54.339 -60.334 -6.397 1.00 23.98 1005 ARG A N 1
ATOM 7996 C CA . ARG A 1 1005 ? 55.298 -59.846 -7.399 1.00 23.98 1005 ARG A CA 1
ATOM 7997 C C . ARG A 1 1005 ? 56.672 -59.670 -6.749 1.00 23.98 1005 ARG A C 1
ATOM 7999 O O . ARG A 1 1005 ? 56.783 -59.152 -5.646 1.00 23.98 1005 ARG A O 1
ATOM 8006 N N . LYS A 1 1006 ? 57.668 -60.210 -7.454 1.00 24.50 1006 LYS A N 1
ATOM 8007 C CA . LYS A 1 1006 ? 59.104 -60.337 -7.148 1.00 24.50 1006 LYS A CA 1
ATOM 8008 C C . LYS A 1 1006 ? 59.848 -58.970 -7.110 1.00 24.50 1006 LYS A C 1
ATOM 8010 O O . LYS A 1 1006 ? 59.242 -57.973 -7.495 1.00 24.50 1006 LYS A O 1
ATOM 8015 N N . PRO A 1 1007 ? 61.118 -58.929 -6.643 1.00 30.45 1007 PRO A N 1
ATOM 8016 C CA . PRO A 1 1007 ? 61.668 -57.895 -5.756 1.00 30.45 1007 PRO A CA 1
ATOM 8017 C C . PRO A 1 1007 ? 62.418 -56.741 -6.459 1.00 30.45 1007 PRO A C 1
ATOM 8019 O O . PRO A 1 1007 ? 62.946 -56.938 -7.546 1.00 30.45 1007 PRO A O 1
ATOM 8022 N N . GLU A 1 1008 ? 62.432 -55.590 -5.768 1.00 29.41 1008 GLU A N 1
ATOM 8023 C CA . GLU A 1 1008 ? 63.423 -54.486 -5.644 1.00 29.41 1008 GLU A CA 1
ATOM 8024 C C . GLU A 1 1008 ? 64.332 -54.018 -6.813 1.00 29.41 1008 GLU A C 1
ATOM 8026 O O . GLU A 1 1008 ? 64.713 -54.768 -7.707 1.00 29.41 1008 GLU A O 1
ATOM 8031 N N . PRO A 1 1009 ? 64.771 -52.741 -6.747 1.00 27.42 1009 PRO A N 1
ATOM 8032 C CA . PRO A 1 1009 ? 66.147 -52.517 -6.295 1.00 27.42 1009 PRO A CA 1
ATOM 8033 C C . PRO A 1 1009 ? 66.223 -51.692 -4.999 1.00 27.42 1009 PRO A C 1
ATOM 8035 O O . PRO A 1 1009 ? 65.589 -50.646 -4.856 1.00 27.42 1009 PRO A O 1
ATOM 8038 N N . THR A 1 1010 ? 67.036 -52.199 -4.075 1.00 35.62 1010 THR A N 1
ATOM 8039 C CA . THR A 1 1010 ? 67.495 -51.613 -2.812 1.00 35.62 1010 THR A CA 1
ATOM 8040 C C . THR A 1 1010 ? 68.035 -50.189 -2.991 1.00 35.62 1010 THR A C 1
ATOM 8042 O O . THR A 1 1010 ? 69.066 -50.007 -3.641 1.00 35.62 1010 THR A O 1
ATOM 8045 N N . ASN A 1 1011 ? 67.419 -49.187 -2.357 1.00 34.56 1011 ASN A N 1
ATOM 8046 C CA . ASN A 1 1011 ? 68.085 -47.910 -2.073 1.00 34.56 1011 ASN A CA 1
ATOM 8047 C C . ASN A 1 1011 ? 68.501 -47.907 -0.599 1.00 34.56 1011 ASN A C 1
ATOM 8049 O O . ASN A 1 1011 ? 67.683 -47.644 0.280 1.00 34.56 1011 ASN A O 1
ATOM 8053 N N . PHE A 1 1012 ? 69.772 -48.211 -0.341 1.00 31.86 1012 PHE A N 1
ATOM 8054 C CA . PHE A 1 1012 ? 70.400 -48.012 0.962 1.00 31.86 1012 PHE A CA 1
ATOM 8055 C C . PHE A 1 1012 ? 70.498 -46.504 1.236 1.00 31.86 1012 PHE A C 1
ATOM 8057 O O . PHE A 1 1012 ? 71.053 -45.764 0.423 1.00 31.86 1012 PHE A O 1
ATOM 8064 N N . ALA A 1 1013 ? 69.930 -46.037 2.348 1.00 37.91 1013 ALA A N 1
ATOM 8065 C CA . ALA A 1 1013 ? 70.052 -44.651 2.795 1.00 37.91 1013 ALA A CA 1
ATOM 8066 C C . ALA A 1 1013 ? 70.950 -44.602 4.035 1.00 37.91 1013 ALA A C 1
ATOM 8068 O O . ALA A 1 1013 ? 70.635 -45.225 5.042 1.00 37.91 1013 ALA A O 1
ATOM 8069 N N . THR A 1 1014 ? 72.048 -43.850 3.976 1.00 33.47 1014 THR A N 1
ATOM 8070 C CA . THR A 1 1014 ? 72.915 -43.604 5.136 1.00 33.47 1014 THR A CA 1
ATOM 8071 C C . THR A 1 1014 ? 72.482 -42.289 5.786 1.00 33.47 1014 THR A C 1
ATOM 8073 O O . THR A 1 1014 ? 72.665 -41.221 5.199 1.00 33.47 1014 THR A O 1
ATOM 8076 N N . ILE A 1 1015 ? 71.891 -42.330 6.984 1.00 40.47 1015 ILE A N 1
ATOM 8077 C CA . ILE A 1 1015 ? 71.584 -41.112 7.757 1.00 40.47 1015 ILE A CA 1
ATOM 8078 C C . ILE A 1 1015 ? 72.722 -40.886 8.755 1.00 40.47 1015 ILE A C 1
ATOM 8080 O O . ILE A 1 1015 ? 72.983 -41.739 9.600 1.00 40.47 1015 ILE A O 1
ATOM 8084 N N . LYS A 1 1016 ? 73.390 -39.729 8.663 1.00 35.62 1016 LYS A N 1
ATOM 8085 C CA . LYS A 1 1016 ? 74.343 -39.256 9.677 1.00 35.62 1016 LYS A CA 1
ATOM 8086 C C . LYS A 1 1016 ? 73.644 -38.249 10.581 1.00 35.62 1016 LYS A C 1
ATOM 8088 O O . LYS A 1 1016 ? 73.288 -37.165 10.124 1.00 35.62 1016 LYS A O 1
ATOM 8093 N N . VAL A 1 1017 ? 73.454 -38.602 11.849 1.00 39.75 1017 VAL A N 1
ATOM 8094 C CA . VAL A 1 1017 ? 72.934 -37.690 12.876 1.00 39.75 1017 VAL A CA 1
ATOM 8095 C C . VAL A 1 1017 ? 74.096 -37.287 13.775 1.00 39.75 1017 VAL A C 1
ATOM 8097 O O . VAL A 1 1017 ? 74.823 -38.143 14.270 1.00 39.75 1017 VAL A O 1
ATOM 8100 N N . ARG A 1 1018 ? 74.285 -35.980 13.966 1.00 37.00 1018 ARG A N 1
ATOM 8101 C CA . ARG A 1 1018 ? 75.318 -35.421 14.843 1.00 37.00 1018 ARG A CA 1
ATOM 8102 C C . ARG A 1 1018 ? 74.622 -34.604 15.923 1.00 37.00 1018 ARG A C 1
ATOM 8104 O O . ARG A 1 1018 ? 74.113 -33.525 15.625 1.00 37.00 1018 ARG A O 1
ATOM 8111 N N . SER A 1 1019 ? 74.564 -35.104 17.154 1.00 38.25 1019 SER A N 1
ATOM 8112 C CA . SER A 1 1019 ? 74.140 -34.282 18.291 1.00 38.25 1019 SER A CA 1
ATOM 8113 C C . SER A 1 1019 ? 75.362 -33.569 18.860 1.00 38.25 1019 SER A C 1
ATOM 8115 O O . SER A 1 1019 ? 76.304 -34.228 19.283 1.00 38.25 1019 SER A O 1
ATOM 8117 N N . ARG A 1 1020 ? 75.364 -32.234 18.880 1.00 36.31 1020 ARG A N 1
ATOM 8118 C CA . ARG A 1 1020 ? 76.333 -31.471 19.679 1.00 36.31 1020 ARG A CA 1
ATOM 8119 C C . ARG A 1 1020 ? 75.776 -31.313 21.090 1.00 36.31 1020 ARG A C 1
ATOM 8121 O O . ARG A 1 1020 ? 74.704 -30.729 21.241 1.00 36.31 1020 ARG A O 1
ATOM 8128 N N . GLY A 1 1021 ? 76.494 -31.810 22.095 1.00 34.25 1021 GLY A N 1
ATOM 8129 C CA . GLY A 1 1021 ? 76.142 -31.607 23.502 1.00 34.25 1021 GLY A CA 1
ATOM 8130 C C . GLY A 1 1021 ? 76.134 -30.123 23.889 1.00 34.25 1021 GLY A C 1
ATOM 8131 O O . GLY A 1 1021 ? 77.016 -29.358 23.495 1.00 34.25 1021 GLY A O 1
ATOM 8132 N N . TYR A 1 1022 ? 75.128 -29.709 24.661 1.00 34.47 1022 TYR A N 1
ATOM 8133 C CA . TYR A 1 1022 ? 75.080 -28.397 25.311 1.00 34.47 1022 TYR A CA 1
ATOM 8134 C C . TYR A 1 1022 ? 76.010 -28.395 26.535 1.00 34.47 1022 TYR A C 1
ATOM 8136 O O . TYR A 1 1022 ? 75.902 -29.254 27.404 1.00 34.47 1022 TYR A O 1
ATOM 8144 N N . THR A 1 1023 ? 76.911 -27.417 26.635 1.00 30.58 1023 THR A N 1
ATOM 8145 C CA . THR A 1 1023 ? 77.794 -27.237 27.798 1.00 30.58 1023 THR A CA 1
ATOM 8146 C C . THR A 1 1023 ? 77.060 -26.546 28.955 1.00 30.58 1023 THR A C 1
ATOM 8148 O O . THR A 1 1023 ? 76.705 -25.373 28.832 1.00 30.58 1023 THR A O 1
ATOM 8151 N N . SER A 1 1024 ? 76.895 -27.240 30.086 1.00 33.84 1024 SER A N 1
ATOM 8152 C CA . SER A 1 1024 ? 76.579 -26.675 31.412 1.00 33.84 1024 SER A CA 1
ATOM 8153 C C . SER A 1 1024 ? 77.678 -27.104 32.409 1.00 33.84 1024 SER A C 1
ATOM 8155 O O . SER A 1 1024 ? 78.197 -28.209 32.254 1.00 33.84 1024 SER A O 1
ATOM 8157 N N . PRO A 1 1025 ? 78.103 -26.276 33.388 1.00 36.94 1025 PRO A N 1
ATOM 8158 C CA . PRO A 1 1025 ? 79.449 -26.374 33.974 1.00 36.94 1025 PRO A CA 1
ATOM 8159 C C . PRO A 1 1025 ? 79.719 -27.494 34.996 1.00 36.94 1025 PRO A C 1
ATOM 8161 O O . PRO A 1 1025 ? 80.836 -27.548 35.500 1.00 36.94 1025 PRO A O 1
ATOM 8164 N N . GLU A 1 1026 ? 78.765 -28.365 35.344 1.00 37.53 1026 GLU A N 1
ATOM 8165 C CA . GLU A 1 1026 ? 78.894 -29.211 36.554 1.00 37.53 1026 GLU A CA 1
ATOM 8166 C C . GLU A 1 1026 ? 78.699 -30.730 36.370 1.00 37.53 1026 GLU A C 1
ATOM 8168 O O . GLU A 1 1026 ? 78.387 -31.427 37.329 1.00 37.53 1026 GLU A O 1
ATOM 8173 N N . THR A 1 1027 ? 78.944 -31.307 35.188 1.00 33.09 1027 THR A N 1
ATOM 8174 C CA . THR A 1 1027 ? 79.011 -32.783 35.035 1.00 33.09 1027 THR A CA 1
ATOM 8175 C C . THR A 1 1027 ? 80.075 -33.233 34.020 1.00 33.09 1027 THR A C 1
ATOM 8177 O O . THR A 1 1027 ? 80.430 -32.458 33.129 1.00 33.09 1027 THR A O 1
ATOM 8180 N N . PRO A 1 1028 ? 80.659 -34.447 34.155 1.00 32.84 1028 PRO A N 1
ATOM 8181 C CA . PRO A 1 1028 ? 81.793 -34.880 33.337 1.00 32.84 1028 PRO A CA 1
ATOM 8182 C C . PRO A 1 1028 ? 81.391 -35.112 31.875 1.00 32.84 1028 PRO A C 1
ATOM 8184 O O . PRO A 1 1028 ? 80.304 -35.608 31.595 1.00 32.84 1028 PRO A O 1
ATOM 8187 N N . GLN A 1 1029 ? 82.308 -34.787 30.960 1.00 33.00 1029 GLN A N 1
ATOM 8188 C CA . GLN A 1 1029 ? 82.180 -34.927 29.506 1.00 33.00 1029 GLN A CA 1
ATOM 8189 C C . GLN A 1 1029 ? 81.677 -36.319 29.079 1.00 33.00 1029 GLN A C 1
ATOM 8191 O O . GLN A 1 1029 ? 82.370 -37.316 29.284 1.00 33.00 1029 GLN A O 1
ATOM 8196 N N . THR A 1 1030 ? 80.525 -36.382 28.407 1.00 36.03 1030 THR A N 1
ATOM 8197 C CA . THR A 1 1030 ? 80.165 -37.514 27.543 1.00 36.03 1030 THR A CA 1
ATOM 8198 C C . THR A 1 1030 ? 80.739 -37.275 26.137 1.00 36.03 1030 THR A C 1
ATOM 8200 O O . THR A 1 1030 ? 80.698 -36.141 25.654 1.00 36.03 1030 THR A O 1
ATOM 8203 N N . PRO A 1 1031 ? 81.344 -38.282 25.480 1.00 32.56 1031 PRO A N 1
ATOM 8204 C CA . PRO A 1 1031 ? 81.918 -38.104 24.148 1.00 32.56 1031 PRO A CA 1
ATOM 8205 C C . PRO A 1 1031 ? 80.819 -37.872 23.096 1.00 32.56 1031 PRO A C 1
ATOM 8207 O O . PRO A 1 1031 ? 79.736 -38.442 23.198 1.00 32.56 1031 PRO A O 1
ATOM 8210 N N . ASP A 1 1032 ? 81.113 -37.052 22.079 1.00 39.19 1032 ASP A N 1
ATOM 8211 C CA . ASP A 1 1032 ? 80.272 -36.902 20.885 1.00 39.19 1032 ASP A CA 1
ATOM 8212 C C . ASP A 1 1032 ? 80.135 -38.274 20.201 1.00 39.19 1032 ASP A C 1
ATOM 8214 O O . ASP A 1 1032 ? 81.095 -38.778 19.611 1.00 39.19 1032 ASP A O 1
ATOM 8218 N N . GLU A 1 1033 ? 78.956 -38.892 20.273 1.00 40.22 1033 GLU A N 1
ATOM 8219 C CA . GLU A 1 1033 ? 78.703 -40.150 19.575 1.00 40.22 1033 GLU A CA 1
ATOM 8220 C C . GLU A 1 1033 ? 78.144 -39.880 18.171 1.00 40.22 1033 GLU A C 1
ATOM 8222 O O . GLU A 1 1033 ? 77.087 -39.275 17.980 1.00 40.22 1033 GLU A O 1
ATOM 8227 N N . GLU A 1 1034 ? 78.892 -40.318 17.160 1.00 40.81 1034 GLU A N 1
ATOM 8228 C CA . GLU A 1 1034 ? 78.529 -40.208 15.752 1.00 40.81 1034 GLU A CA 1
ATOM 8229 C C . GLU A 1 1034 ? 78.039 -41.580 15.275 1.00 40.81 1034 GLU A C 1
ATOM 8231 O O . GLU A 1 1034 ? 78.831 -42.513 15.136 1.00 40.81 1034 GLU A O 1
ATOM 8236 N N . PHE A 1 1035 ? 76.733 -41.722 15.026 1.00 42.41 1035 PHE A N 1
ATOM 8237 C CA . PHE A 1 1035 ? 76.169 -42.984 14.544 1.00 42.41 1035 PHE A CA 1
ATOM 8238 C C . PHE A 1 1035 ? 75.779 -42.911 13.070 1.00 42.41 1035 PHE A C 1
ATOM 8240 O O . PHE A 1 1035 ? 75.154 -41.962 12.591 1.00 42.41 1035 PHE A O 1
ATOM 8247 N N . SER A 1 1036 ? 76.164 -43.965 12.355 1.00 39.22 1036 SER A N 1
ATOM 8248 C CA . SER A 1 1036 ? 75.845 -44.230 10.958 1.00 39.22 1036 SER A CA 1
ATOM 8249 C C . SER A 1 1036 ? 74.949 -45.460 10.917 1.00 39.22 1036 SER A C 1
ATOM 8251 O O . SER A 1 1036 ? 75.412 -46.558 11.224 1.00 39.22 1036 SER A O 1
ATOM 8253 N N . ILE A 1 1037 ? 73.679 -45.290 10.551 1.00 45.69 1037 ILE A N 1
ATOM 8254 C CA . ILE A 1 1037 ? 72.756 -46.417 10.373 1.00 45.69 1037 ILE A CA 1
ATOM 8255 C C . ILE A 1 1037 ? 72.599 -46.663 8.873 1.00 45.69 1037 ILE A C 1
ATOM 8257 O O . ILE A 1 1037 ? 72.137 -45.785 8.144 1.00 45.69 1037 ILE A O 1
ATOM 8261 N N . GLU A 1 1038 ? 72.990 -47.857 8.428 1.00 41.16 1038 GLU A N 1
ATOM 8262 C CA . GLU A 1 1038 ? 72.760 -48.351 7.069 1.00 41.16 1038 GLU A CA 1
ATOM 8263 C C . GLU A 1 1038 ? 71.821 -49.556 7.123 1.00 41.16 1038 GLU A C 1
ATOM 8265 O O . GLU A 1 1038 ? 72.019 -50.481 7.913 1.00 41.16 1038 GLU A O 1
ATOM 8270 N N . GLY A 1 1039 ? 70.774 -49.520 6.303 1.00 44.00 1039 GLY A N 1
ATOM 8271 C CA . GLY A 1 1039 ? 69.747 -50.552 6.233 1.00 44.00 1039 GLY A CA 1
ATOM 8272 C C . GLY A 1 1039 ? 68.620 -50.152 5.287 1.00 44.00 1039 GLY A C 1
ATOM 8273 O O . GLY A 1 1039 ? 68.633 -49.069 4.692 1.00 44.00 1039 GLY A O 1
ATOM 8274 N N . THR A 1 1040 ? 67.642 -51.035 5.135 1.00 43.69 1040 THR A N 1
ATOM 8275 C CA . THR A 1 1040 ? 66.390 -50.729 4.432 1.00 43.69 1040 THR A CA 1
ATOM 8276 C C . THR A 1 1040 ? 65.572 -49.688 5.209 1.00 43.69 1040 THR A C 1
ATOM 8278 O O . THR A 1 1040 ? 65.805 -49.434 6.393 1.00 43.69 1040 THR A O 1
ATOM 8281 N N . ARG A 1 1041 ? 64.618 -49.023 4.543 1.00 42.38 1041 ARG A N 1
ATOM 8282 C CA . ARG A 1 1041 ? 63.836 -47.930 5.149 1.00 42.38 1041 ARG A CA 1
ATOM 8283 C C . ARG A 1 1041 ? 63.120 -48.378 6.425 1.00 42.38 1041 ARG A C 1
ATOM 8285 O O . ARG A 1 1041 ? 63.049 -47.598 7.371 1.00 42.38 1041 ARG A O 1
ATOM 8292 N N . GLU A 1 1042 ? 62.597 -49.600 6.445 1.00 44.62 1042 GLU A N 1
ATOM 8293 C CA . GLU A 1 1042 ? 61.967 -50.188 7.625 1.00 44.62 1042 GLU A CA 1
ATOM 8294 C C . GLU A 1 1042 ? 62.972 -50.413 8.772 1.00 44.62 1042 GLU A C 1
ATOM 8296 O O . GLU A 1 1042 ? 62.686 -50.008 9.895 1.00 44.62 1042 GLU A O 1
ATOM 8301 N N . GLU A 1 1043 ? 64.171 -50.936 8.494 1.00 45.66 1043 GLU A N 1
ATOM 8302 C CA . GLU A 1 1043 ? 65.207 -51.215 9.511 1.00 45.66 1043 GLU A CA 1
ATOM 8303 C C . GLU A 1 1043 ? 65.778 -49.943 10.157 1.00 45.66 1043 GLU A C 1
ATOM 8305 O O . GLU A 1 1043 ? 66.089 -49.925 11.349 1.00 45.66 1043 GLU A O 1
ATOM 8310 N N . ILE A 1 1044 ? 65.905 -48.854 9.388 1.00 49.50 1044 ILE A N 1
ATOM 8311 C CA . ILE A 1 1044 ? 66.347 -47.554 9.919 1.00 49.50 1044 ILE A CA 1
ATOM 8312 C C . ILE A 1 1044 ? 65.280 -46.971 10.853 1.00 49.50 1044 ILE A C 1
ATOM 8314 O O . ILE A 1 1044 ? 65.614 -46.410 11.894 1.00 49.50 1044 ILE A O 1
ATOM 8318 N N . ILE A 1 1045 ? 63.998 -47.113 10.502 1.00 48.00 1045 ILE A N 1
ATOM 8319 C CA . ILE A 1 1045 ? 62.882 -46.643 11.332 1.00 48.00 1045 ILE A CA 1
ATOM 8320 C C . ILE A 1 1045 ? 62.801 -47.449 12.633 1.00 48.00 1045 ILE A C 1
ATOM 8322 O O . ILE A 1 1045 ? 62.587 -46.859 13.687 1.00 48.00 1045 ILE A O 1
ATOM 8326 N N . GLU A 1 1046 ? 63.005 -48.764 12.575 1.00 49.28 1046 GLU A N 1
ATOM 8327 C CA . GLU A 1 1046 ? 62.962 -49.644 13.748 1.00 49.28 1046 GLU A CA 1
ATOM 8328 C C . GLU A 1 1046 ? 64.102 -49.329 14.732 1.00 49.28 1046 GLU A C 1
ATOM 8330 O O . GLU A 1 1046 ? 63.844 -49.095 15.912 1.00 49.28 1046 GLU A O 1
ATOM 8335 N N . LYS A 1 1047 ? 65.336 -49.155 14.234 1.00 49.09 1047 LYS A N 1
ATOM 8336 C CA . LYS A 1 1047 ? 66.492 -48.759 15.063 1.00 49.09 1047 LYS A CA 1
ATOM 8337 C C . LYS A 1 1047 ? 66.382 -47.350 15.646 1.00 49.09 1047 LYS A C 1
ATOM 8339 O O . LYS A 1 1047 ? 66.848 -47.108 16.755 1.00 49.09 1047 LYS A O 1
ATOM 8344 N N . LEU A 1 1048 ? 65.779 -46.405 14.919 1.00 48.22 1048 LEU A N 1
ATOM 8345 C CA . LEU A 1 1048 ? 65.539 -45.048 15.427 1.00 48.22 1048 LEU A CA 1
ATOM 8346 C C . LEU A 1 1048 ? 64.421 -45.010 16.478 1.00 48.22 1048 LEU A C 1
ATOM 8348 O O . LEU A 1 1048 ? 64.481 -44.183 17.385 1.00 48.22 1048 LEU A O 1
ATOM 8352 N N . LEU A 1 1049 ? 63.421 -45.893 16.377 1.00 50.16 1049 LEU A N 1
ATOM 8353 C CA . LEU A 1 1049 ? 62.387 -46.059 17.402 1.00 50.16 1049 LEU A CA 1
ATOM 8354 C C . LEU A 1 1049 ? 62.954 -46.700 18.674 1.00 50.16 1049 LEU A C 1
ATOM 8356 O O . LEU A 1 1049 ? 62.602 -46.250 19.760 1.00 50.16 1049 LEU A O 1
ATOM 8360 N N . GLU A 1 1050 ? 63.862 -47.675 18.551 1.00 50.44 1050 GLU A N 1
ATOM 8361 C CA . GLU A 1 1050 ? 64.612 -48.214 19.696 1.00 50.44 1050 GLU A CA 1
ATOM 8362 C C . GLU A 1 1050 ? 65.460 -47.127 20.373 1.00 50.44 1050 GLU A C 1
ATOM 8364 O O . GLU A 1 1050 ? 65.359 -46.958 21.582 1.00 50.44 1050 GLU A O 1
ATOM 8369 N N . TYR A 1 1051 ? 66.205 -46.316 19.610 1.00 49.06 1051 TYR A N 1
ATOM 8370 C CA . TYR A 1 1051 ? 67.013 -45.216 20.167 1.00 49.06 1051 TYR A CA 1
ATOM 8371 C C . TYR A 1 1051 ? 66.173 -44.098 20.807 1.00 49.06 1051 TYR A C 1
ATOM 8373 O O . TYR A 1 1051 ? 66.575 -43.513 21.811 1.00 49.06 1051 TYR A O 1
ATOM 8381 N N . GLY A 1 1052 ? 65.012 -43.781 20.225 1.00 45.81 1052 GLY A N 1
ATOM 8382 C CA . GLY A 1 1052 ? 64.068 -42.812 20.784 1.00 45.81 1052 GLY A CA 1
ATOM 8383 C C . GLY A 1 1052 ? 63.440 -43.293 22.094 1.00 45.81 1052 GLY A C 1
ATOM 8384 O O . GLY A 1 1052 ? 63.326 -42.507 23.030 1.00 45.81 1052 GLY A O 1
ATOM 8385 N N . ALA A 1 1053 ? 63.111 -44.586 22.188 1.00 43.28 1053 ALA A N 1
ATOM 8386 C CA . ALA A 1 1053 ? 62.610 -45.204 23.416 1.00 43.28 1053 ALA A CA 1
ATOM 8387 C C . ALA A 1 1053 ? 63.691 -45.297 24.511 1.00 43.28 1053 ALA A C 1
ATOM 8389 O O . ALA A 1 1053 ? 63.384 -45.121 25.687 1.00 43.28 1053 ALA A O 1
ATOM 8390 N N . ASP A 1 1054 ? 64.957 -45.511 24.134 1.00 38.94 1054 ASP A N 1
ATOM 8391 C CA . ASP A 1 1054 ? 66.098 -45.539 25.065 1.00 38.94 1054 ASP A CA 1
ATOM 8392 C C . ASP A 1 1054 ? 66.459 -44.133 25.597 1.00 38.94 1054 ASP A C 1
ATOM 8394 O O . ASP A 1 1054 ? 66.941 -43.995 26.722 1.00 38.94 1054 ASP A O 1
ATOM 8398 N N . MET A 1 1055 ? 66.188 -43.067 24.825 1.00 41.12 1055 MET A N 1
ATOM 8399 C CA . MET A 1 1055 ? 66.292 -41.681 25.310 1.00 41.12 1055 MET A CA 1
ATOM 8400 C C . MET A 1 1055 ? 65.130 -41.290 26.231 1.00 41.12 1055 MET A C 1
ATOM 8402 O O . MET A 1 1055 ? 65.384 -40.676 27.263 1.00 41.12 1055 MET A O 1
ATOM 8406 N N . GLU A 1 1056 ? 63.891 -41.701 25.933 1.00 41.25 1056 GLU A N 1
ATOM 8407 C CA . GLU A 1 1056 ? 62.747 -41.496 26.842 1.00 41.25 1056 GLU A CA 1
ATOM 8408 C C . GLU A 1 1056 ? 62.925 -42.256 28.174 1.00 41.25 1056 GLU A C 1
ATOM 8410 O O . GLU A 1 1056 ? 62.603 -41.718 29.229 1.00 41.25 1056 GLU A O 1
ATOM 8415 N N . ALA A 1 1057 ? 63.523 -43.456 28.165 1.00 37.28 1057 ALA A N 1
ATOM 8416 C CA . ALA A 1 1057 ? 63.818 -44.213 29.389 1.00 37.28 1057 ALA A CA 1
ATOM 8417 C C . ALA A 1 1057 ? 64.976 -43.626 30.226 1.00 37.28 1057 ALA A C 1
ATOM 8419 O O . ALA A 1 1057 ? 65.043 -43.856 31.436 1.00 37.28 1057 ALA A O 1
ATOM 8420 N N . ARG A 1 1058 ? 65.897 -42.872 29.605 1.00 40.91 1058 ARG A N 1
ATOM 8421 C CA . ARG A 1 1058 ? 66.981 -42.152 30.303 1.00 40.91 1058 ARG A CA 1
ATOM 8422 C C . ARG A 1 1058 ? 66.524 -40.817 30.897 1.00 40.91 1058 ARG A C 1
ATOM 8424 O O . ARG A 1 1058 ? 67.067 -40.428 31.927 1.00 40.91 1058 ARG A O 1
ATOM 8431 N N . ASP A 1 1059 ? 65.519 -40.174 30.304 1.00 41.47 1059 ASP A N 1
ATOM 8432 C CA . ASP A 1 1059 ? 64.905 -38.937 30.814 1.00 41.47 1059 ASP A CA 1
ATOM 8433 C C . ASP A 1 1059 ? 63.918 -39.174 31.981 1.00 41.47 1059 ASP A C 1
ATOM 8435 O O . ASP A 1 1059 ? 63.540 -38.227 32.662 1.00 41.47 1059 ASP A O 1
ATOM 8439 N N . GLU A 1 1060 ? 63.518 -40.420 32.281 1.00 38.44 1060 GLU A N 1
ATOM 8440 C CA . GLU A 1 1060 ? 62.660 -40.726 33.446 1.00 38.44 1060 GLU A CA 1
ATOM 8441 C C . GLU A 1 1060 ? 63.424 -40.886 34.783 1.00 38.44 1060 GLU A C 1
ATOM 8443 O O . GLU A 1 1060 ? 62.793 -41.057 35.826 1.00 38.44 1060 GLU A O 1
ATOM 8448 N N . ASN A 1 1061 ? 64.763 -40.799 34.800 1.00 35.59 1061 ASN A N 1
ATOM 8449 C CA . ASN A 1 1061 ? 65.580 -40.903 36.025 1.00 35.59 1061 ASN A CA 1
ATOM 8450 C C . ASN A 1 1061 ? 66.562 -39.726 36.253 1.00 35.59 1061 ASN A C 1
ATOM 8452 O O . ASN A 1 1061 ? 67.554 -39.891 36.971 1.00 35.59 1061 ASN A O 1
ATOM 8456 N N . GLN A 1 1062 ? 66.284 -38.537 35.702 1.00 34.41 1062 GLN A N 1
ATOM 8457 C CA . GLN A 1 1062 ? 66.956 -37.277 36.067 1.00 34.41 1062 GLN A CA 1
ATOM 8458 C C . GLN A 1 1062 ? 65.979 -36.177 36.476 1.00 34.41 1062 GLN A C 1
ATOM 8460 O O . GLN A 1 1062 ? 64.968 -35.977 35.772 1.00 34.41 1062 GLN A O 1
#

Secondary structure (DSSP, 8-state):
-------S-TTSSHHHHTTSPP--HHHHHHHHHHSTTTTSHHHHHHHHH-S--EEEEGGGEEEEIIIIIITT--S---HHHHHHHHHHHHHHHT---SHHHHHHHH-SS--S-HHHHHHHHHHHTT----TT--HHHHHHHHHHHH-EEEGGGGSS--S--SSS-----S-GGGS-------TT-EEEE-TTS-EE-EEEEE--GGGGGGTEE-TT--HHHHHHHHHHHHHGGG--SS-SEEEEE-GGGTT-SEEEEEEEE--SS-TT--EEEEEEEEES-----TTSSEEEEEEP----TTTTTTS----S--S---HHHHHHHHHHHT--TTHHHHHTTS-TT---TTS--HHHHHHHHT-HHHHHHHHTSTT---TT---TTS--HHHHHHHHT-HHHHHHHHTSTT--GGGGG---TTS--HHHHHHHHT-HHHHHHHHTT--TT--S----TTS--HHHHHHHHT-HHHHHHHHHHHHHHTTT-HHHHIIIIIS---TTS--HHHHHHHHT-HHHHHHHHHH-GGGGT---TTS--HHHHHHHTT-HHHHHHHHHHHHTSS--S--TTHHHHHHHHHHHT-HHHHHHH--GGGTT---TTS--HHHHHHHTT-HHHHHHHHHHH-GGGS-TT-SS-HHHHHHHTT-HHHHHHHHHHTSS-TT-B-TTS-BHHHHHHHTT-HHHHHHHHHTT--TTPPPTT---HHHHHHH---TTHHHHHHHHHHTT---TTS-HHHHHHHHHHTT-HHHHHHHTTT--S-STTTT---TT---HHHHHHHTT-HHHHHHHHHTT--TT---TTS--HHHHHHHH--SSPPPHHHHHHTTTTS-TTSS----HHHHHHHHHHHHHTT-HHHHHHHHHH--S-----TTS--HHHHHHHHT-HHHHHHHHHTGGGS----HHHHHHHHHTSTT-HHHHHHHHHTT-S---HHHHHHHHHHHHHH--HHHHHHHHTT-S----S-HHHHHHHHHHHHTTS---------------------EEEEPPPPP-TTSPPPP--EEEE-S-HHHHHHHHHHHHHHHHHHHTT-

pLDDT: mean 70.69, std 18.92, range [19.34, 97.38]

Sequence (1062 aa):
MVGYNQHPNWKVHDAFLLKWKWVDAVTAFFAISISPWFSRGWTALELAKSLKVKIIFRDNVIKDLDEDILSEVKSSTQEHDKIVFERIQNLRERAITSIDQLLGVIGSRNTSWPRDVAIISAQLVGIFVEPRLPQQKIYQEILKKIGEIKTEHLFHNSLTMTGGFQWCPMNLLEMPSAIATPAYSKLNVTKGGDVEGKWLWSRDIKALENIVMLGNMHQAQRFKVDRVLRDLGKINGEPRYRILVDPIYKDKDVFKALLVLDVKLHMKNVEFVASLKFYNPLKLRAGWWNEGDVTIVGKNVAQNLQNATTPAEAESLDKDTELLVAAQNGDIKGLQKRLDSASPYAKDKFGMTPLHLAARDGRTEFVTELMGLHDAPTLRHEDGYSWTPLNHAVWHRHEGIIEAILDHHKFIGESLNDRDRLGQTVLHLAAERADRKIIEKFGIKRDQSVRIDIRCNSGQNIFHRAALGGRPEVIKELWEWAVEFYQNDRSRASKMMLEVPDYSGQTPLHLAAQQGYWDVACELADLAPPLLEMKNQNHLTPLEVAVKNNEQKIVEGLHRRIIGRPSDISHPVVKPALLRAAQLGYGPLVDILWRDDYIGYKDKYGFTPFLRAVSNGHEEVVSALIKKMKLATVPRDMEQSPLILAAKNGHAEVVKRLLKKKVANIEDADMTGWTALSWAAESGHLAVTRKLCNKGCEINHQTNEGFTPLELAYTSEAEGRLDVMSYLIMKGADRRSVDISELLLSAAEKGNSSLIAELTKNILNEDESLECRNREGRTPLALAACNDHVSVVKILLRKKANTEAEDNEKKTPLQLAVNAARGNDINSVVEIFLGIQGQEHLIERLSVPEASKVLRTALQRKYAPIAKLALERSRADVHYPEGISTPFEYAIEWGETTVLDILIRKASMVPEPNINRVMNLILNIEGRGDLLLKLIKAKVLPIKKDQKKRVLEYAVKNGPLKLAEEILQKELIVEFTDPNNLTRLFGAIASKTRPRNKRYTVMPRKPEPTNFATIKVRSRGYTSPETPQTPDEEFSIEGTREEIIEKLLEYGADMEARDENQ